Protein 3JBF (pdb70)

B-factor: mean 24.75, std 19.3, range [10.0, 50.0]

Foldseek 3Di:
DDDQQDFDDWDDFADDDDDPDDLPDDDCVVVDDRDDDDNPPDGDHTGPTRDGRNCVDPQNLLFDWAWQDKWKWKFAAPPDPDAGDKDKFFDDNPPPPVVLLSVAQFFWKFFKKKKWKDKDKDFDDPDPDDDDFWKKKKWWAWPPGDDDDHLDDPVVVCPPIDMDIDTPPDDIDMDIGGGPFPDPTQGLWDADFPFADDDVDDPVVGDGDGTDDCRSGTTMMIMYIPDHHDPTMMMMMIIMIMTTHPMDGHDGDDTDQWDDDDSHNDDDPPRPDRDDDDDPPDD/DPDDDQQWDWDDFQPDIDTGNFANHAAEWPPDFADAFDPVQDDDDDDKDFCGSQQFYWDWFDKDKAKQPAFWFKDFPPQQCCPPGPVVVVQLQAFKKWWWKKKKKFWADDLQKWFKKKKFKDWQQDAFWQAPPDGPQADPLQVRVHRVGDGEDQDRHHFDDPVDTPRHQHAHRCCSRPRHGPVVSPVGDIDMPGRNGGGIHIYTGYTDDPGSMGRRVPDTTMMIMMGTPTGIDGDPDPIDMTMMIIIMGIDNMIGDGGDDGDDDDND/DDDDDDDPPPPDDDPPDDDDDDDDDPPDDDDDDDCDPDDDDDLQVLFQPWWWFQDDCDPPQHPHPNSQWQKFFQDFDDFFFSGKDWPLLQEDPRNCPISNNVVCLQFFWKDWKKKKKKFDWFDQQKWFKKKKAWDFDDDDRDGGNVVSVPHQIDIDIDHPPGMDMGIDGTDFDDRTATSYDDDNRTGTMITMGGPGGMDHDPPGDRMTTMIMIMGGDPVMDGDDGHDGDPDDDDD/DKDKDFDDDDDFDVDLPPTRNPTDIDIDDDDDDDPVSDDDPPPDDDDDPCVPVPVDDDDDDVPDDPPD/DKAKDKDFAEEDAAQFKGKIKIAMDDCACVQWKKFKFWALPTGGAWIDTPDDGDTDGDPVQPPAKDWDDDPVRRMIMMIGGNHHQVPFTWMWMFGGSPPDPPPDPVVGDYIYDTDTHGHHHPD

Radius of gyration: 31.14 Å; Cα contacts (8 Å, |Δi|>4): 2498; chains: 5; bounding box: 78×90×89 Å

Nearest PDB structures (foldseek):
  8ayz-assembly1_C  TM=9.996E-01  e=3.128E-40  Poliovirus 2
  3j3p-assembly1_3  TM=9.665E-01  e=4.344E-41  Human poliovirus 1 Mahoney
  8zb6-assembly1_C  TM=9.934E-01  e=2.383E-39  Poliovirus 2
  3epd-assembly1_3  TM=9.942E-01  e=5.876E-39  Poliovirus 3
  1m11-assembly1_3-60  TM=9.902E-01  e=9.354E-32  Echovirus E7

Sequence (976 aa):
AATSRDALPNTEASGPTHSKEIPALTAVETGATNPLVPSDTVQTRHVVQHRSRSESSIESFFARGACVTIMTVDNPASTTNKDKLFAVWKITYKDTVQLRRKLEFFTYSRFDMELTFVVTANFTETNNGHALNQVYQIMYVPPGAPVPEKWDDYTWQTSSNPSIFYTYGTAPARISVPYVGISNAYSHFYDGFSKVPLKDQSAALGDSLYGAASLNDFGILAVRVVNDHNPTKVTSKIRVYLKPKHIRVWCPRPPRAVAYYGPGVDYKDGTLTPLSTKDLTTYACGYSDRVLQLTLGNSTITTQEAANSVVAYGRWPEYLRDSEANPVDQPTEPDVAACRFYTLDTVSWTKESRGWWWKLPDALRDMGLFGQNMYYHYLGRSGYTVHVQCNASKFHQGALGVFAVPEMCLAGDSNTTTMHTSYQNANPGEKGGTFTGTFTPDNNQTSPARRFCPVDYLLGNGTLLGNAFVFPHQIINLRTNNCATLVLPYVNSLSIDSMVKHNNWGIAILPLAPLNFASESSPEIPITLTIAPMCCEFNGLRNITLPRLQGLPVMNTPGSNQYLTADNFQSPCALPEFDVTPPIDIPGEVKNMMELAEIDTMIPFDLSATKKNTMEMYRVRLSDKPHTDDPILCLSLSPASDPRLSHTMLGEILNYYTHWAGSLKFTFLFCGSMMATGKLLVSYAPPGADPPKKRKEAMLGTHVIWDIGLQSSCTMVVPWISNTTYRQTIDDSFTEGGYISVFYQTRIVVPLSTPREMDILGFVSACNDFSVRLLRDTTHIEQKAGAQVSSQKVGAHENSNRAYGGSTINYTTINYYRDSASNAASKQDFSQDPSKFTEPIKDVLIKTAPMLNQVQLQESGGGSVQAGGSLTLSCAASGITYCMGWYRQVRGKEREGVAFIKTNDGTTDYADSVKGRFTISQNHATKTVYLQMNSLKPEDTAAYYCAATWRWSCPLDPEGYQYWGQGTQVTVSSHH

Structure (mmCIF, N/CA/C/O backbone):
data_3JBF
#
_entry.id   3JBF
#
_cell.length_a   1
_cell.length_b   1
_cell.length_c   1
_cell.angle_alpha   90
_cell.angle_beta   90
_cell.angle_gamma   90
#
_symmetry.space_group_name_H-M   'P 1'
#
loop_
_entity.id
_entity.type
_entity.pdbx_description
1 polymer 'Capsid protein VP1'
2 polymer 'Capsid protein VP2'
3 polymer 'Capsid protein VP3'
4 polymer 'Capsid protein VP4'
5 polymer 'nanobody VHH PVSP19B'
6 non-polymer 'PALMITIC ACID'
#
loop_
_atom_site.group_PDB
_atom_site.id
_atom_site.type_symbol
_atom_site.label_atom_id
_atom_site.label_alt_id
_atom_site.label_comp_id
_atom_site.label_asym_id
_atom_site.label_entity_id
_atom_site.label_seq_id
_atom_site.pdbx_PDB_ins_code
_atom_site.Cartn_x
_atom_site.Cartn_y
_atom_site.Cartn_z
_atom_site.occupancy
_atom_site.B_iso_or_equiv
_atom_site.auth_seq_id
_atom_site.auth_comp_id
_atom_site.auth_asym_id
_atom_site.auth_atom_id
_atom_site.pdbx_PDB_model_num
ATOM 1 N N . ALA A 1 20 ? 19.895 30.311 97.297 1.00 10.00 20 ALA 1 N 1
ATOM 2 C CA . ALA A 1 20 ? 18.500 29.832 97.002 1.00 10.00 20 ALA 1 CA 1
ATOM 3 C C . ALA A 1 20 ? 17.572 29.794 98.227 1.00 10.00 20 ALA 1 C 1
ATOM 4 O O . ALA A 1 20 ? 16.355 30.049 98.109 1.00 10.00 20 ALA 1 O 1
ATOM 6 N N . ALA A 1 21 ? 18.167 29.477 99.361 1.00 10.00 21 ALA 1 N 1
ATOM 7 C CA . ALA A 1 21 ? 17.418 29.408 100.594 1.00 10.00 21 ALA 1 CA 1
ATOM 8 C C . ALA A 1 21 ? 17.288 30.821 101.177 1.00 10.00 21 ALA 1 C 1
ATOM 9 O O . ALA A 1 21 ? 18.298 31.519 101.350 1.00 10.00 21 ALA 1 O 1
ATOM 11 N N . THR A 1 22 ? 16.056 31.198 101.457 1.00 10.00 22 THR 1 N 1
ATOM 12 C CA . THR A 1 22 ? 15.791 32.508 102.009 1.00 10.00 22 THR 1 CA 1
ATOM 13 C C . THR A 1 22 ? 15.459 32.412 103.496 1.00 10.00 22 THR 1 C 1
ATOM 14 O O . THR A 1 22 ? 15.528 31.327 104.075 1.00 10.00 22 THR 1 O 1
ATOM 18 N N . SER A 1 23 ? 15.108 33.546 104.070 1.00 10.00 23 SER 1 N 1
ATOM 19 C CA . SER A 1 23 ? 14.767 33.604 105.472 1.00 10.00 23 SER 1 CA 1
ATOM 20 C C . SER A 1 23 ? 13.424 32.960 105.839 1.00 10.00 23 SER 1 C 1
ATOM 21 O O . SER A 1 23 ? 13.338 32.198 106.824 1.00 10.00 23 SER 1 O 1
ATOM 24 N N . ARG A 1 24 ? 12.421 33.277 105.044 1.00 10.00 24 ARG 1 N 1
ATOM 25 C CA . ARG A 1 24 ? 11.095 32.743 105.282 1.00 10.00 24 ARG 1 CA 1
ATOM 26 C C . ARG A 1 24 ? 10.770 31.342 104.737 1.00 10.00 24 ARG 1 C 1
ATOM 27 O O . ARG A 1 24 ? 9.603 31.038 104.421 1.00 10.00 24 ARG 1 O 1
ATOM 35 N N . ASP A 1 25 ? 11.807 30.532 104.646 1.00 10.00 25 ASP 1 N 1
ATOM 36 C CA . ASP A 1 25 ? 11.648 29.180 104.155 1.00 10.00 25 ASP 1 CA 1
ATOM 37 C C . ASP A 1 25 ? 11.477 28.180 105.304 1.00 10.00 25 ASP 1 C 1
ATOM 38 O O . ASP A 1 25 ? 11.996 28.397 106.407 1.00 10.00 25 ASP 1 O 1
ATOM 43 N N . ALA A 1 26 ? 10.756 27.115 105.010 1.00 10.00 26 ALA 1 N 1
ATOM 44 C CA . ALA A 1 26 ? 10.511 26.087 105.992 1.00 10.00 26 ALA 1 CA 1
ATOM 45 C C . ALA A 1 26 ? 11.751 25.220 106.223 1.00 10.00 26 ALA 1 C 1
ATOM 46 O O . ALA A 1 26 ? 12.408 24.797 105.260 1.00 10.00 26 ALA 1 O 1
ATOM 48 N N . LEU A 1 27 ? 12.035 24.981 107.489 1.00 10.00 27 LEU 1 N 1
ATOM 49 C CA . LEU A 1 27 ? 13.182 24.174 107.854 1.00 10.00 27 LEU 1 CA 1
ATOM 50 C C . LEU A 1 27 ? 13.090 22.717 107.429 1.00 10.00 27 LEU 1 C 1
ATOM 51 O O . LEU A 1 27 ? 11.974 22.237 107.176 1.00 10.00 27 LEU 1 O 1
ATOM 56 N N . PRO A 1 28 ? 14.233 22.063 107.354 1.00 10.00 28 PRO 1 N 1
ATOM 57 C CA . PRO A 1 28 ? 14.250 20.661 106.953 1.00 10.00 28 PRO 1 CA 1
ATOM 58 C C . PRO A 1 28 ? 13.232 19.679 107.564 1.00 10.00 28 PRO 1 C 1
ATOM 59 O O . PRO A 1 28 ? 13.190 19.493 108.790 1.00 10.00 28 PRO 1 O 1
ATOM 63 N N . ASN A 1 29 ? 12.452 19.084 106.682 1.00 10.00 29 ASN 1 N 1
ATOM 64 C CA . ASN A 1 29 ? 11.445 18.136 107.102 1.00 10.00 29 ASN 1 CA 1
ATOM 65 C C . ASN A 1 29 ? 11.944 16.824 107.731 1.00 10.00 29 ASN 1 C 1
ATOM 66 O O . ASN A 1 29 ? 12.780 16.123 107.156 1.00 10.00 29 ASN 1 O 1
ATOM 71 N N . THR A 1 30 ? 11.404 16.539 108.900 1.00 10.00 30 THR 1 N 1
ATOM 72 C CA . THR A 1 30 ? 11.762 15.347 109.625 1.00 10.00 30 THR 1 CA 1
ATOM 73 C C . THR A 1 30 ? 11.268 14.102 108.857 1.00 10.00 30 THR 1 C 1
ATOM 74 O O . THR A 1 30 ? 10.093 14.015 108.458 1.00 10.00 30 THR 1 O 1
ATOM 78 N N . GLU A 1 31 ? 12.190 13.177 108.676 1.00 10.00 31 GLU 1 N 1
ATOM 79 C CA . GLU A 1 31 ? 11.891 11.958 107.967 1.00 10.00 31 GLU 1 CA 1
ATOM 80 C C . GLU A 1 31 ? 11.673 10.765 108.884 1.00 10.00 31 GLU 1 C 1
ATOM 81 O O . GLU A 1 31 ? 12.384 10.634 109.893 1.00 10.00 31 GLU 1 O 1
ATOM 87 N N . ALA A 1 32 ? 10.715 9.934 108.521 1.00 10.00 32 ALA 1 N 1
ATOM 88 C CA . ALA A 1 32 ? 10.419 8.757 109.322 1.00 10.00 32 ALA 1 CA 1
ATOM 89 C C . ALA A 1 32 ? 11.590 7.763 109.394 1.00 10.00 32 ALA 1 C 1
ATOM 90 O O . ALA A 1 32 ? 12.143 7.357 108.360 1.00 10.00 32 ALA 1 O 1
ATOM 92 N N . SER A 1 33 ? 11.930 7.406 110.617 1.00 10.00 33 SER 1 N 1
ATOM 93 C CA . SER A 1 33 ? 13.013 6.476 110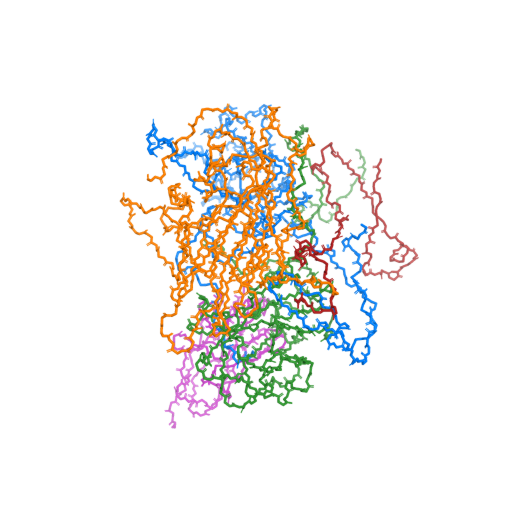.848 1.00 10.00 33 SER 1 CA 1
ATOM 94 C C . SER A 1 33 ? 12.567 5.375 111.816 1.00 10.00 33 SER 1 C 1
ATOM 95 O O . SER A 1 33 ? 11.869 5.658 112.808 1.00 10.00 33 SER 1 O 1
ATOM 98 N N . GLY A 1 34 ? 12.978 4.160 111.507 1.00 10.00 34 GLY 1 N 1
ATOM 99 C CA . GLY A 1 34 ? 12.624 3.028 112.336 1.00 10.00 34 GLY 1 CA 1
ATOM 100 C C . GLY A 1 34 ? 13.764 2.308 113.029 1.00 10.00 34 GLY 1 C 1
ATOM 101 O O . GLY A 1 34 ? 14.848 2.894 113.168 1.00 10.00 34 GLY 1 O 1
ATOM 102 N N . PRO A 1 35 ? 13.508 1.080 113.440 1.00 10.00 35 PRO 1 N 1
ATOM 103 C CA . PRO A 1 35 ? 14.531 0.303 114.119 1.00 10.00 35 PRO 1 CA 1
ATOM 104 C C . PRO A 1 35 ? 15.843 0.196 113.354 1.00 10.00 35 PRO 1 C 1
ATOM 105 O O . PRO A 1 35 ? 15.829 0.269 112.119 1.00 10.00 35 PRO 1 O 1
ATOM 109 N N . THR A 1 36 ? 16.922 0.032 114.094 1.00 10.00 36 THR 1 N 1
ATOM 110 C CA . THR A 1 36 ? 18.230 -0.081 113.471 1.00 10.00 36 THR 1 CA 1
ATOM 111 C C . THR A 1 36 ? 19.272 -0.930 114.246 1.00 10.00 36 THR 1 C 1
ATOM 112 O O . THR A 1 36 ? 19.269 -1.013 115.473 1.00 10.00 36 THR 1 O 1
ATOM 116 N N . HIS A 1 37 ? 20.140 -1.542 113.466 1.00 10.00 37 HIS 1 N 1
ATOM 117 C CA . HIS A 1 37 ? 21.186 -2.370 113.976 1.00 10.00 37 HIS 1 CA 1
ATOM 118 C C . HIS A 1 37 ? 22.117 -2.387 112.764 1.00 10.00 37 HIS 1 C 1
ATOM 119 O O . HIS A 1 37 ? 21.977 -3.259 111.880 1.00 10.00 37 HIS 1 O 1
ATOM 126 N N . SER A 1 38 ? 23.033 -1.438 112.747 1.00 10.00 38 SER 1 N 1
ATOM 127 C CA . SER A 1 38 ? 23.972 -1.343 111.641 1.00 10.00 38 SER 1 CA 1
ATOM 128 C C . SER A 1 38 ? 25.419 -0.956 111.980 1.00 10.00 38 SER 1 C 1
ATOM 129 O O . SER A 1 38 ? 25.762 -0.782 113.155 1.00 10.00 38 SER 1 O 1
ATOM 132 N N . LYS A 1 39 ? 26.218 -0.837 110.937 1.00 10.00 39 LYS 1 N 1
ATOM 133 C CA . LYS A 1 39 ? 27.603 -0.467 111.101 1.00 10.00 39 LYS 1 CA 1
ATOM 134 C C . LYS A 1 39 ? 27.765 1.058 111.027 1.00 10.00 39 LYS 1 C 1
ATOM 135 O O . LYS A 1 39 ? 28.865 1.565 110.858 1.00 10.00 39 LYS 1 O 1
ATOM 141 N N . GLU A 1 40 ? 26.644 1.739 111.163 1.00 10.00 40 GLU 1 N 1
ATOM 142 C CA . GLU A 1 40 ? 26.616 3.175 111.126 1.00 10.00 40 GLU 1 CA 1
ATOM 143 C C . GLU A 1 40 ? 26.597 3.679 112.563 1.00 10.00 40 GLU 1 C 1
ATOM 144 O O . GLU A 1 40 ? 25.889 3.101 113.406 1.00 10.00 40 GLU 1 O 1
ATOM 150 N N . ILE A 1 41 ? 27.357 4.728 112.809 1.00 10.00 41 ILE 1 N 1
ATOM 151 C CA . ILE A 1 41 ? 27.421 5.293 114.153 1.00 10.00 41 ILE 1 CA 1
ATOM 152 C C . ILE A 1 41 ? 27.130 6.766 114.440 1.00 10.00 41 ILE 1 C 1
ATOM 153 O O . ILE A 1 41 ? 27.992 7.462 115.049 1.00 10.00 41 ILE 1 O 1
ATOM 158 N N . PRO A 1 42 ? 25.961 7.213 114.019 1.00 10.00 42 PRO 1 N 1
ATOM 159 C CA . PRO A 1 42 ? 25.597 8.605 114.251 1.00 10.00 42 PRO 1 CA 1
ATOM 160 C C . PRO A 1 42 ? 25.965 9.235 115.597 1.00 10.00 42 PRO 1 C 1
ATOM 161 O O . PRO A 1 42 ? 26.579 10.314 115.624 1.00 10.00 42 PRO 1 O 1
ATOM 165 N N . ALA A 1 43 ? 25.591 8.552 116.661 1.00 10.00 43 ALA 1 N 1
ATOM 166 C CA . ALA A 1 43 ? 25.879 9.047 117.992 1.00 10.00 43 ALA 1 CA 1
ATOM 167 C C . ALA A 1 43 ? 27.332 9.276 118.402 1.00 10.00 43 ALA 1 C 1
ATOM 168 O O . ALA A 1 43 ? 27.585 10.039 119.355 1.00 10.00 43 ALA 1 O 1
ATOM 170 N N . LEU A 1 44 ? 28.234 8.628 117.690 1.00 10.00 44 LEU 1 N 1
ATOM 171 C CA . LEU A 1 44 ? 29.648 8.778 117.999 1.00 10.00 44 LEU 1 CA 1
ATOM 172 C C . LEU A 1 44 ? 30.483 9.822 117.231 1.00 10.00 44 LEU 1 C 1
ATOM 173 O O . LEU A 1 44 ? 30.597 9.787 116.007 1.00 10.00 44 LEU 1 O 1
ATOM 178 N N . THR A 1 45 ? 31.047 10.728 118.005 1.00 10.00 45 THR 1 N 1
ATOM 179 C CA . THR A 1 45 ? 31.864 11.786 117.479 1.00 10.00 45 THR 1 CA 1
ATOM 180 C C . THR A 1 45 ? 33.179 11.872 118.286 1.00 10.00 45 THR 1 C 1
ATOM 181 O O . THR A 1 45 ? 33.610 10.904 118.924 1.00 10.00 45 THR 1 O 1
ATOM 185 N N . ALA A 1 46 ? 33.781 13.043 118.227 1.00 10.00 46 ALA 1 N 1
ATOM 186 C CA . ALA A 1 46 ? 35.004 13.310 118.914 1.00 10.00 46 ALA 1 CA 1
ATOM 187 C C . ALA A 1 46 ? 35.219 14.796 118.639 1.00 10.00 46 ALA 1 C 1
ATOM 188 O O . ALA A 1 46 ? 35.836 15.160 117.618 1.00 10.00 46 ALA 1 O 1
ATOM 190 N N . VAL A 1 47 ? 34.714 15.612 119.543 1.00 10.00 47 VAL 1 N 1
ATOM 191 C CA . VAL A 1 47 ? 34.850 17.052 119.393 1.00 10.00 47 VAL 1 CA 1
ATOM 192 C C . VAL A 1 47 ? 36.271 17.609 119.268 1.00 10.00 47 VAL 1 C 1
ATOM 193 O O . VAL A 1 47 ? 36.460 18.829 119.280 1.00 10.00 47 VAL 1 O 1
ATOM 197 N N . GLU A 1 48 ? 37.220 16.701 119.155 1.00 10.00 48 GLU 1 N 1
ATOM 198 C CA . GLU A 1 48 ? 38.606 17.082 119.014 1.00 10.00 48 GLU 1 CA 1
ATOM 199 C C . GLU A 1 48 ? 38.821 17.586 117.584 1.00 10.00 48 GLU 1 C 1
ATOM 200 O O . GLU A 1 48 ? 39.764 18.343 117.316 1.00 10.00 48 GLU 1 O 1
ATOM 206 N N . THR A 1 49 ? 37.939 17.150 116.705 1.00 10.00 49 THR 1 N 1
ATOM 207 C CA . THR A 1 49 ? 38.004 17.539 115.320 1.00 10.00 49 THR 1 CA 1
ATOM 208 C C . THR A 1 49 ? 37.551 18.976 115.068 1.00 10.00 49 THR 1 C 1
ATOM 209 O O . THR A 1 49 ? 37.687 19.479 113.944 1.00 10.00 49 THR 1 O 1
ATOM 213 N N . GLY A 1 50 ? 37.028 19.595 116.108 1.00 10.00 50 GLY 1 N 1
ATOM 214 C CA . GLY A 1 50 ? 36.557 20.959 116.001 1.00 10.00 50 GLY 1 CA 1
ATOM 215 C C . GLY A 1 50 ? 35.174 20.968 115.336 1.00 10.00 50 GLY 1 C 1
ATOM 216 O O . GLY A 1 50 ? 34.373 21.903 115.539 1.00 10.00 50 GLY 1 O 1
ATOM 217 N N . ALA A 1 51 ? 34.927 19.930 114.560 1.00 10.00 51 ALA 1 N 1
ATOM 218 C CA . ALA A 1 51 ? 33.676 19.792 113.869 1.00 10.00 51 ALA 1 CA 1
ATOM 219 C C . ALA A 1 51 ? 32.554 19.395 114.854 1.00 10.00 51 ALA 1 C 1
ATOM 220 O O . ALA A 1 51 ? 32.727 18.529 115.723 1.00 10.00 51 ALA 1 O 1
ATOM 222 N N . THR A 1 52 ? 31.428 20.057 114.682 1.00 10.00 52 THR 1 N 1
ATOM 223 C CA . THR A 1 52 ? 30.275 19.824 115.496 1.00 10.00 52 THR 1 CA 1
ATOM 224 C C . THR A 1 52 ? 29.463 18.744 114.762 1.00 10.00 52 THR 1 C 1
ATOM 225 O O . THR A 1 52 ? 29.069 18.920 113.592 1.00 10.00 52 THR 1 O 1
ATOM 229 N N . ASN A 1 53 ? 29.238 17.654 115.470 1.00 10.00 53 ASN 1 N 1
ATOM 230 C CA . ASN A 1 53 ? 28.494 16.546 114.918 1.00 10.00 53 ASN 1 CA 1
ATOM 231 C C . ASN A 1 53 ? 27.080 16.980 114.547 1.00 10.00 53 ASN 1 C 1
ATOM 232 O O . ASN A 1 53 ? 26.367 17.534 115.414 1.00 10.00 53 ASN 1 O 1
ATOM 237 N N . PRO A 1 54 ? 26.714 16.741 113.301 1.00 10.00 54 PRO 1 N 1
ATOM 238 C CA . PRO A 1 54 ? 25.379 17.115 112.859 1.00 10.00 54 PRO 1 CA 1
ATOM 239 C C . PRO A 1 54 ? 24.354 15.980 112.989 1.00 10.00 54 PRO 1 C 1
ATOM 240 O O . PRO A 1 54 ? 24.244 15.135 112.088 1.00 10.00 54 PRO 1 O 1
ATOM 244 N N . LEU A 1 55 ? 23.644 15.997 114.101 1.00 10.00 55 LEU 1 N 1
ATOM 245 C CA . LEU A 1 55 ? 22.637 14.981 114.344 1.00 10.00 55 LEU 1 CA 1
ATOM 246 C C . LEU A 1 55 ? 21.205 15.524 114.428 1.00 10.00 55 LEU 1 C 1
ATOM 247 O O . LEU A 1 55 ? 20.900 16.355 115.290 1.00 10.00 55 LEU 1 O 1
ATOM 252 N N . VAL A 1 56 ? 20.375 15.036 113.527 1.00 10.00 56 VAL 1 N 1
ATOM 253 C CA . VAL A 1 56 ? 18.988 15.454 113.485 1.00 10.00 56 VAL 1 CA 1
ATOM 254 C C . VAL A 1 56 ? 18.148 14.425 114.220 1.00 10.00 56 VAL 1 C 1
ATOM 255 O O . VAL A 1 56 ? 18.667 13.326 114.511 1.00 10.00 56 VAL 1 O 1
ATOM 259 N N . PRO A 1 57 ? 16.909 14.778 114.503 1.00 10.00 57 PRO 1 N 1
ATOM 260 C CA . PRO A 1 57 ? 16.035 13.843 115.213 1.00 10.00 57 PRO 1 CA 1
ATOM 261 C C . PRO A 1 57 ? 15.997 12.359 114.839 1.00 10.00 57 PRO 1 C 1
ATOM 262 O O . PRO A 1 57 ? 16.089 11.494 115.726 1.00 10.00 57 PRO 1 O 1
ATOM 266 N N . SER A 1 58 ? 15.868 12.105 113.552 1.00 10.00 58 SER 1 N 1
ATOM 267 C CA . SER A 1 58 ? 15.817 10.743 113.065 1.00 10.00 58 SER 1 CA 1
ATOM 268 C C . SER A 1 58 ? 17.068 9.860 113.239 1.00 10.00 58 SER 1 C 1
ATOM 269 O O . SER A 1 58 ? 17.243 8.850 112.534 1.00 10.00 58 SER 1 O 1
ATOM 272 N N . ASP A 1 59 ? 17.900 10.266 114.177 1.00 10.00 59 ASP 1 N 1
ATOM 273 C CA . ASP A 1 59 ? 19.116 9.551 114.460 1.00 10.00 59 ASP 1 CA 1
ATOM 274 C C . ASP A 1 59 ? 19.098 8.748 115.758 1.00 10.00 59 ASP 1 C 1
ATOM 275 O O . ASP A 1 59 ? 19.030 7.507 115.714 1.00 10.00 59 ASP 1 O 1
ATOM 280 N N . THR A 1 60 ? 19.155 9.463 116.865 1.00 10.00 60 THR 1 N 1
ATOM 281 C CA . THR A 1 60 ? 19.148 8.812 118.165 1.00 10.00 60 THR 1 CA 1
ATOM 282 C C . THR A 1 60 ? 17.824 8.177 118.625 1.00 10.00 60 THR 1 C 1
ATOM 283 O O . THR A 1 60 ? 17.800 7.355 119.557 1.00 10.00 60 THR 1 O 1
ATOM 287 N N . VAL A 1 61 ? 16.760 8.581 117.959 1.00 10.00 61 VAL 1 N 1
ATOM 288 C CA . VAL A 1 61 ? 15.443 8.072 118.271 1.00 10.00 61 VAL 1 CA 1
ATOM 289 C C . VAL A 1 61 ? 14.611 7.904 116.995 1.00 10.00 61 VAL 1 C 1
ATOM 290 O O . VAL A 1 61 ? 14.915 8.547 115.965 1.00 10.00 61 VAL 1 O 1
ATOM 294 N N . GLN A 1 62 ? 13.602 7.059 117.090 1.00 10.00 62 GLN 1 N 1
ATOM 295 C CA . GLN A 1 62 ? 12.741 6.824 115.943 1.00 10.00 62 GLN 1 CA 1
ATOM 296 C C . GLN A 1 62 ? 11.723 7.960 115.856 1.00 10.00 62 GLN 1 C 1
ATOM 297 O O . GLN A 1 62 ? 10.921 8.143 116.784 1.00 10.00 62 GLN 1 O 1
ATOM 303 N N . THR A 1 63 ? 11.781 8.683 114.755 1.00 10.00 63 THR 1 N 1
ATOM 304 C CA . THR A 1 63 ? 10.873 9.794 114.549 1.00 10.00 63 THR 1 CA 1
ATOM 305 C C . THR A 1 63 ? 9.864 9.610 113.415 1.00 10.00 63 THR 1 C 1
ATOM 306 O O . THR A 1 63 ? 10.157 8.917 112.436 1.00 10.00 63 THR 1 O 1
ATOM 310 N N . ARG A 1 64 ? 8.713 10.233 113.581 1.00 10.00 64 ARG 1 N 1
ATOM 311 C CA . ARG A 1 64 ? 7.671 10.146 112.578 1.00 10.00 64 ARG 1 CA 1
ATOM 312 C C . ARG A 1 64 ? 7.969 11.169 111.492 1.00 10.00 64 ARG 1 C 1
ATOM 313 O O . ARG A 1 64 ? 8.860 12.010 111.680 1.00 10.00 64 ARG 1 O 1
ATOM 321 N N . HIS A 1 65 ? 7.234 11.080 110.400 1.00 10.00 65 HIS 1 N 1
ATOM 322 C CA . HIS A 1 65 ? 7.433 12.009 109.301 1.00 10.00 65 HIS 1 CA 1
ATOM 323 C C . HIS A 1 65 ? 6.702 13.303 109.663 1.00 10.00 65 HIS 1 C 1
ATOM 324 O O . HIS A 1 65 ? 5.492 13.279 109.936 1.00 10.00 65 HIS 1 O 1
ATOM 331 N N . VAL A 1 66 ? 7.450 14.389 109.658 1.00 10.00 66 VAL 1 N 1
ATOM 332 C CA . VAL A 1 66 ? 6.888 15.681 109.990 1.00 10.00 66 VAL 1 CA 1
ATOM 333 C C . VAL A 1 66 ? 7.129 16.726 108.901 1.00 10.00 66 VAL 1 C 1
ATOM 334 O O . VAL A 1 66 ? 8.283 16.998 108.544 1.00 10.00 66 VAL 1 O 1
ATOM 338 N N . VAL A 1 67 ? 6.041 17.283 108.406 1.00 10.00 67 VAL 1 N 1
ATOM 339 C CA . VAL A 1 67 ? 6.124 18.294 107.378 1.00 10.00 67 VAL 1 CA 1
ATOM 340 C C . VAL A 1 67 ? 6.311 19.526 108.248 1.00 10.00 67 VAL 1 C 1
ATOM 341 O O . VAL A 1 67 ? 5.314 20.073 108.740 1.00 10.00 67 VAL 1 O 1
ATOM 345 N N . GLN A 1 68 ? 7.557 19.925 108.418 1.00 10.00 68 GLN 1 N 1
ATOM 346 C CA . GLN A 1 68 ? 7.844 21.092 109.248 1.00 10.00 68 GLN 1 CA 1
ATOM 347 C C . GLN A 1 68 ? 7.423 22.449 108.686 1.00 10.00 68 GLN 1 C 1
ATOM 348 O O . GLN A 1 68 ? 7.498 22.655 107.469 1.00 10.00 68 GLN 1 O 1
ATOM 354 N N . HIS A 1 69 ? 7.000 23.322 109.581 1.00 10.00 69 HIS 1 N 1
ATOM 355 C CA . HIS A 1 69 ? 6.568 24.647 109.164 1.00 10.00 69 HIS 1 CA 1
ATOM 356 C C . HIS A 1 69 ? 7.306 25.883 109.677 1.00 10.00 69 HIS 1 C 1
ATOM 357 O O . HIS A 1 69 ? 7.148 26.981 109.107 1.00 10.00 69 HIS 1 O 1
ATOM 364 N N . ARG A 1 70 ? 8.082 25.684 110.724 1.00 10.00 70 ARG 1 N 1
ATOM 365 C CA . ARG A 1 70 ? 8.839 26.781 111.304 1.00 10.00 70 ARG 1 CA 1
ATOM 366 C C . ARG A 1 70 ? 9.973 27.344 110.427 1.00 10.00 70 ARG 1 C 1
ATOM 367 O O . ARG A 1 70 ? 10.781 26.587 109.872 1.00 10.00 70 ARG 1 O 1
ATOM 375 N N . SER A 1 71 ? 9.988 28.660 110.334 1.00 10.00 71 SER 1 N 1
ATOM 376 C CA . SER A 1 71 ? 10.990 29.338 109.543 1.00 10.00 71 SER 1 CA 1
ATOM 377 C C . SER A 1 71 ? 11.871 30.269 110.381 1.00 10.00 71 SER 1 C 1
ATOM 378 O O . SER A 1 71 ? 11.422 30.801 111.411 1.00 10.00 71 SER 1 O 1
ATOM 381 N N . ARG A 1 72 ? 13.093 30.444 109.916 1.00 10.00 72 ARG 1 N 1
ATOM 382 C CA . ARG A 1 72 ? 14.034 31.300 110.609 1.00 10.00 72 ARG 1 CA 1
ATOM 383 C C . ARG A 1 72 ? 14.002 32.794 110.223 1.00 10.00 72 ARG 1 C 1
ATOM 384 O O . ARG A 1 72 ? 14.968 33.542 110.442 1.00 10.00 72 ARG 1 O 1
ATOM 392 N N . SER A 1 73 ? 12.876 33.183 109.660 1.00 10.00 73 SER 1 N 1
ATOM 393 C CA . SER A 1 73 ? 12.668 34.536 109.233 1.00 10.00 73 SER 1 CA 1
ATOM 394 C C . SER A 1 73 ? 13.082 35.673 110.165 1.00 10.00 73 SER 1 C 1
ATOM 395 O O . SER A 1 73 ? 13.843 36.562 109.748 1.00 10.00 73 SER 1 O 1
ATOM 398 N N . GLU A 1 74 ? 12.587 35.613 111.385 1.00 10.00 74 GLU 1 N 1
ATOM 399 C CA . GLU A 1 74 ? 12.900 36.644 112.356 1.00 10.00 74 GLU 1 CA 1
ATOM 400 C C . GLU A 1 74 ? 14.304 36.619 112.958 1.00 10.00 74 GLU 1 C 1
ATOM 401 O O . GLU A 1 74 ? 14.679 37.551 113.685 1.00 10.00 74 GLU 1 O 1
ATOM 407 N N . SER A 1 75 ? 15.036 35.569 112.641 1.00 10.00 75 SER 1 N 1
ATOM 408 C CA . SER A 1 75 ? 16.386 35.433 113.154 1.00 10.00 75 SER 1 CA 1
ATOM 409 C C . SER A 1 75 ? 17.501 35.823 112.174 1.00 10.00 75 SER 1 C 1
ATOM 410 O O . SER A 1 75 ? 18.692 35.591 112.442 1.00 10.00 75 SER 1 O 1
ATOM 413 N N . SER A 1 76 ? 17.085 36.408 111.068 1.00 10.00 76 SER 1 N 1
ATOM 414 C CA . SER A 1 76 ? 18.019 36.835 110.053 1.00 10.00 76 SER 1 CA 1
ATOM 415 C C . SER A 1 76 ? 18.779 38.078 110.503 1.00 10.00 76 SER 1 C 1
ATOM 416 O O . SER A 1 76 ? 18.198 38.936 111.184 1.00 10.00 76 SER 1 O 1
ATOM 419 N N . ILE A 1 77 ? 20.038 38.146 110.116 1.00 10.00 77 ILE 1 N 1
ATOM 420 C CA . ILE A 1 77 ? 20.863 39.281 110.486 1.00 10.00 77 ILE 1 CA 1
ATOM 421 C C . ILE A 1 77 ? 20.138 40.618 110.514 1.00 10.00 77 ILE 1 C 1
ATOM 422 O O . ILE A 1 77 ? 20.219 41.328 111.526 1.00 10.00 77 ILE 1 O 1
ATOM 427 N N . GLU A 1 78 ? 19.454 40.920 109.427 1.00 10.00 78 GLU 1 N 1
ATOM 428 C CA . GLU A 1 78 ? 18.725 42.174 109.344 1.00 10.00 78 GLU 1 CA 1
ATOM 429 C C . GLU A 1 78 ? 17.673 42.319 110.456 1.00 10.00 78 GLU 1 C 1
ATOM 430 O O . GLU A 1 78 ? 17.570 43.381 111.096 1.00 10.00 78 GLU 1 O 1
ATOM 436 N N . SER A 1 79 ? 16.929 41.250 110.655 1.00 10.00 79 SER 1 N 1
ATOM 437 C CA . SER A 1 79 ? 15.899 41.243 111.666 1.00 10.00 79 SER 1 CA 1
ATOM 438 C C . SER A 1 79 ? 16.382 41.384 113.097 1.00 10.00 79 SER 1 C 1
ATOM 439 O O . SER A 1 79 ? 15.694 42.037 113.894 1.00 10.00 79 SER 1 O 1
ATOM 442 N N . PHE A 1 80 ? 17.525 40.791 113.386 1.00 10.00 80 PHE 1 N 1
ATOM 443 C CA . PHE A 1 80 ? 18.062 40.865 114.741 1.00 10.00 80 PHE 1 CA 1
ATOM 444 C C . PHE A 1 80 ? 18.379 42.277 115.208 1.00 10.00 80 PHE 1 C 1
ATOM 445 O O . PHE A 1 80 ? 18.178 42.584 116.387 1.00 10.00 80 PHE 1 O 1
ATOM 453 N N . PHE A 1 81 ? 18.858 43.090 114.286 1.00 10.00 81 PHE 1 N 1
ATOM 454 C CA . PHE A 1 81 ? 19.190 44.463 114.610 1.00 10.00 81 PHE 1 CA 1
ATOM 455 C C . PHE A 1 81 ? 18.090 45.431 114.143 1.00 10.00 81 PHE 1 C 1
ATOM 456 O O . PHE A 1 81 ? 18.293 46.660 114.106 1.00 10.00 81 PHE 1 O 1
ATOM 464 N N . ALA A 1 82 ? 16.955 44.851 113.805 1.00 10.00 82 ALA 1 N 1
ATOM 465 C CA . ALA A 1 82 ? 15.831 45.632 113.339 1.00 10.00 82 ALA 1 CA 1
ATOM 466 C C . ALA A 1 82 ? 15.106 46.617 114.264 1.00 10.00 82 ALA 1 C 1
ATOM 467 O O . ALA A 1 82 ? 14.013 47.108 113.920 1.00 10.00 82 ALA 1 O 1
ATOM 469 N N . ARG A 1 83 ? 15.721 46.881 115.399 1.00 10.00 83 ARG 1 N 1
ATOM 470 C CA . ARG A 1 83 ? 15.145 47.801 116.355 1.00 10.00 83 ARG 1 CA 1
ATOM 471 C C . ARG A 1 83 ? 16.075 49.001 116.445 1.00 10.00 83 ARG 1 C 1
ATOM 472 O O . ARG A 1 83 ? 17.259 48.879 116.104 1.00 10.00 83 ARG 1 O 1
ATOM 480 N N . GLY A 1 84 ? 15.531 50.114 116.896 1.00 10.00 84 GLY 1 N 1
ATOM 481 C CA . GLY A 1 84 ? 16.325 51.324 117.031 1.00 10.00 84 GLY 1 CA 1
ATOM 482 C C . GLY A 1 84 ? 16.710 51.554 118.486 1.00 10.00 84 GLY 1 C 1
ATOM 483 O O . GLY A 1 84 ? 15.821 51.714 119.338 1.00 10.00 84 GLY 1 O 1
ATOM 484 N N . ALA A 1 85 ? 18.004 51.570 118.739 1.00 10.00 85 ALA 1 N 1
ATOM 485 C CA . ALA A 1 85 ? 18.488 51.769 120.092 1.00 10.00 85 ALA 1 CA 1
ATOM 486 C C . ALA A 1 85 ? 18.881 53.180 120.534 1.00 10.00 85 ALA 1 C 1
ATOM 487 O O . ALA A 1 85 ? 19.233 54.007 119.715 1.00 10.00 85 ALA 1 O 1
ATOM 489 N N . CYS A 1 86 ? 18.803 53.399 121.832 1.00 10.00 86 CYS 1 N 1
ATOM 490 C CA . CYS A 1 86 ? 19.139 54.672 122.416 1.00 10.00 86 CYS 1 CA 1
ATOM 491 C C . CYS A 1 86 ? 20.637 54.824 122.649 1.00 10.00 86 CYS 1 C 1
ATOM 492 O O . CYS A 1 86 ? 21.172 54.225 123.603 1.00 10.00 86 CYS 1 O 1
ATOM 495 N N . VAL A 1 87 ? 21.270 55.607 121.797 1.00 10.00 87 VAL 1 N 1
ATOM 496 C CA . VAL A 1 87 ? 22.707 55.813 121.931 1.00 10.00 87 VAL 1 CA 1
ATOM 497 C C . VAL A 1 87 ? 23.189 56.903 122.863 1.00 10.00 87 VAL 1 C 1
ATOM 498 O O . VAL A 1 87 ? 24.183 56.675 123.568 1.00 10.00 87 VAL 1 O 1
ATOM 502 N N . THR A 1 88 ? 22.500 58.029 122.853 1.00 10.00 88 THR 1 N 1
ATOM 503 C CA . THR A 1 88 ? 22.905 59.135 123.722 1.00 10.00 88 THR 1 CA 1
ATOM 504 C C . THR A 1 88 ? 21.838 60.171 124.126 1.00 10.00 88 THR 1 C 1
ATOM 505 O O . THR A 1 88 ? 20.841 60.366 123.418 1.00 10.00 88 THR 1 O 1
ATOM 509 N N . ILE A 1 89 ? 22.092 60.803 125.255 1.00 10.00 89 ILE 1 N 1
ATOM 510 C CA . ILE A 1 89 ? 21.193 61.810 125.766 1.00 10.00 89 ILE 1 CA 1
ATOM 511 C C . ILE A 1 89 ? 22.023 63.103 125.907 1.00 10.00 89 ILE 1 C 1
ATOM 512 O O . ILE A 1 89 ? 22.993 63.168 126.685 1.00 10.00 89 ILE 1 O 1
ATOM 517 N N . MET A 1 90 ? 21.611 64.095 125.142 1.00 10.00 90 MET 1 N 1
ATOM 518 C CA . MET A 1 90 ? 22.286 65.372 125.148 1.00 10.00 90 MET 1 CA 1
ATOM 519 C C . MET A 1 90 ? 21.445 66.507 125.751 1.00 10.00 90 MET 1 C 1
ATOM 520 O O . MET A 1 90 ? 20.334 66.792 125.276 1.00 10.00 90 MET 1 O 1
ATOM 525 N N . THR A 1 91 ? 22.004 67.121 126.776 1.00 10.00 91 THR 1 N 1
ATOM 526 C CA . THR A 1 91 ? 21.324 68.205 127.455 1.00 10.00 91 THR 1 CA 1
ATOM 527 C C . THR A 1 91 ? 21.675 69.640 127.023 1.00 10.00 91 THR 1 C 1
ATOM 528 O O . THR A 1 91 ? 22.850 69.985 126.867 1.00 10.00 91 THR 1 O 1
ATOM 532 N N . VAL A 1 92 ? 20.634 70.429 126.843 1.00 10.00 92 VAL 1 N 1
ATOM 533 C CA . VAL A 1 92 ? 20.794 71.804 126.446 1.00 10.00 92 VAL 1 CA 1
ATOM 534 C C . VAL A 1 92 ? 19.712 72.595 127.170 1.00 10.00 92 VAL 1 C 1
ATOM 535 O O . VAL A 1 92 ? 18.795 71.995 127.740 1.00 10.00 92 VAL 1 O 1
ATOM 539 N N . ASP A 1 93 ? 19.844 73.907 127.129 1.00 10.00 93 ASP 1 N 1
ATOM 540 C CA . ASP A 1 93 ? 18.877 74.770 127.779 1.00 10.00 93 ASP 1 CA 1
ATOM 541 C C . ASP A 1 93 ? 18.751 76.125 127.058 1.00 10.00 93 ASP 1 C 1
ATOM 542 O O . ASP A 1 93 ? 19.341 76.338 125.989 1.00 10.00 93 ASP 1 O 1
ATOM 547 N N . ASN A 1 94 ? 17.981 77.003 127.670 1.00 10.00 94 ASN 1 N 1
ATOM 548 C CA . ASN A 1 94 ? 17.767 78.319 127.137 1.00 10.00 94 ASN 1 CA 1
ATOM 549 C C . ASN A 1 94 ? 17.585 79.155 128.390 1.00 10.00 94 ASN 1 C 1
ATOM 550 O O . ASN A 1 94 ? 16.425 79.389 128.787 1.00 10.00 94 ASN 1 O 1
ATOM 555 N N . PRO A 1 95 ? 18.692 79.575 128.975 1.00 10.00 95 PRO 1 N 1
ATOM 556 C CA . PRO A 1 95 ? 18.600 80.381 130.192 1.00 10.00 95 PRO 1 CA 1
ATOM 557 C C . PRO A 1 95 ? 18.295 81.858 129.959 1.00 10.00 95 PRO 1 C 1
ATOM 558 O O . PRO A 1 95 ? 18.417 82.334 128.823 1.00 10.00 95 PRO 1 O 1
ATOM 562 N N . ALA A 1 96 ? 17.912 82.534 131.025 1.00 10.00 96 ALA 1 N 1
ATOM 563 C CA . ALA A 1 96 ? 17.593 83.947 130.932 1.00 10.00 96 ALA 1 CA 1
ATOM 564 C C . ALA A 1 96 ? 18.746 84.800 130.415 1.00 10.00 96 ALA 1 C 1
ATOM 565 O O . ALA A 1 96 ? 19.915 84.422 130.591 1.00 10.00 96 ALA 1 O 1
ATOM 567 N N . SER A 1 97 ? 18.397 85.913 129.801 1.00 10.00 97 SER 1 N 1
ATOM 568 C CA . SER A 1 97 ? 19.410 86.809 129.266 1.00 10.00 97 SER 1 CA 1
ATOM 569 C C . SER A 1 97 ? 20.302 87.438 130.365 1.00 10.00 97 SER 1 C 1
ATOM 570 O O . SER A 1 97 ? 21.376 88.003 130.096 1.00 10.00 97 SER 1 O 1
ATOM 573 N N . THR A 1 98 ? 19.814 87.308 131.583 1.00 10.00 98 THR 1 N 1
ATOM 574 C CA . THR A 1 98 ? 20.499 87.830 132.732 1.00 10.00 98 THR 1 CA 1
ATOM 575 C C . THR A 1 98 ? 21.414 86.891 133.540 1.00 10.00 98 THR 1 C 1
ATOM 576 O O . THR A 1 98 ? 22.073 87.325 134.516 1.00 10.00 98 THR 1 O 1
ATOM 580 N N . THR A 1 99 ? 21.434 85.643 133.115 1.00 10.00 99 THR 1 N 1
ATOM 581 C CA . THR A 1 99 ? 22.255 84.651 133.788 1.00 10.00 99 THR 1 CA 1
ATOM 582 C C . THR A 1 99 ? 23.788 84.800 133.632 1.00 10.00 99 THR 1 C 1
ATOM 583 O O . THR A 1 99 ? 24.302 85.261 132.594 1.00 10.00 99 THR 1 O 1
ATOM 587 N N . ASN A 1 100 ? 24.470 84.395 134.686 1.00 10.00 100 ASN 1 N 1
ATOM 588 C CA . ASN A 1 100 ? 25.908 84.454 134.716 1.00 10.00 100 ASN 1 CA 1
ATOM 589 C C . ASN A 1 100 ? 26.592 83.397 133.835 1.00 10.00 100 ASN 1 C 1
ATOM 590 O O . ASN A 1 100 ? 27.699 83.626 133.323 1.00 10.00 100 ASN 1 O 1
ATOM 595 N N . LYS A 1 101 ? 25.910 82.278 133.686 1.00 10.00 101 LYS 1 N 1
ATOM 596 C CA . LYS A 1 101 ? 26.427 81.192 132.886 1.00 10.00 101 LYS 1 CA 1
ATOM 597 C C . LYS A 1 101 ? 26.002 81.295 131.405 1.00 10.00 101 LYS 1 C 1
ATOM 598 O O . LYS A 1 101 ? 25.040 82.005 131.057 1.00 10.00 101 LYS 1 O 1
ATOM 604 N N . ASP A 1 102 ? 26.741 80.579 130.581 1.00 10.00 102 ASP 1 N 1
ATOM 605 C CA . ASP A 1 102 ? 26.480 80.562 129.166 1.00 10.00 102 ASP 1 CA 1
ATOM 606 C C . ASP A 1 102 ? 25.435 79.511 128.748 1.00 10.00 102 ASP 1 C 1
ATOM 607 O O . ASP A 1 102 ? 25.302 78.453 129.382 1.00 10.00 102 ASP 1 O 1
ATOM 612 N N . LYS A 1 103 ? 24.728 79.840 127.685 1.00 10.00 103 LYS 1 N 1
ATOM 613 C CA . LYS A 1 103 ? 23.706 78.976 127.161 1.00 10.00 103 LYS 1 CA 1
ATOM 614 C C . LYS A 1 103 ? 24.297 77.612 126.707 1.00 10.00 103 LYS 1 C 1
ATOM 615 O O . LYS A 1 103 ? 24.911 77.477 125.651 1.00 10.00 103 LYS 1 O 1
ATOM 621 N N . LEU A 1 104 ? 24.073 76.635 127.563 1.00 10.00 104 LEU 1 N 1
ATOM 622 C CA . LEU A 1 104 ? 24.536 75.300 127.348 1.00 10.00 104 LEU 1 CA 1
ATOM 623 C C . LEU A 1 104 ? 24.113 74.559 126.059 1.00 10.00 104 LEU 1 C 1
ATOM 624 O O . LEU A 1 104 ? 22.931 74.229 125.859 1.00 10.00 104 LEU 1 O 1
ATOM 629 N N . PHE A 1 105 ? 25.106 74.326 125.224 1.00 10.00 105 PHE 1 N 1
ATOM 630 C CA . PHE A 1 105 ? 24.883 73.635 123.975 1.00 10.00 105 PHE 1 CA 1
ATOM 631 C C . PHE A 1 105 ? 25.666 72.323 124.096 1.00 10.00 105 PHE 1 C 1
ATOM 632 O O . PHE A 1 105 ? 26.801 72.313 124.617 1.00 10.00 105 PHE 1 O 1
ATOM 640 N N . ALA A 1 106 ? 25.049 71.260 123.617 1.00 10.00 106 ALA 1 N 1
ATOM 641 C CA . ALA A 1 106 ? 25.676 69.954 123.680 1.00 10.00 106 ALA 1 CA 1
ATOM 642 C C . ALA A 1 106 ? 26.558 69.465 122.516 1.00 10.00 106 ALA 1 C 1
ATOM 643 O O . ALA A 1 106 ? 26.256 69.701 121.352 1.00 10.00 106 ALA 1 O 1
ATOM 645 N N . VAL A 1 107 ? 27.628 68.793 122.891 1.00 10.00 107 VAL 1 N 1
ATOM 646 C CA . VAL A 1 107 ? 28.563 68.258 121.940 1.00 10.00 107 VAL 1 CA 1
ATOM 647 C C . VAL A 1 107 ? 28.771 66.801 122.353 1.00 10.00 107 VAL 1 C 1
ATOM 648 O O . VAL A 1 107 ? 29.081 66.531 123.508 1.00 10.00 107 VAL 1 O 1
ATOM 652 N N . TRP A 1 108 ? 28.594 65.911 121.397 1.00 10.00 108 TRP 1 N 1
ATOM 653 C CA . TRP A 1 108 ? 28.754 64.497 121.650 1.00 10.00 108 TRP 1 CA 1
ATOM 654 C C . TRP A 1 108 ? 29.530 63.688 120.622 1.00 10.00 108 TRP 1 C 1
ATOM 655 O O . TRP A 1 108 ? 29.256 63.818 119.431 1.00 10.00 108 TRP 1 O 1
ATOM 666 N N . LYS A 1 109 ? 30.459 62.887 121.109 1.00 10.00 109 LYS 1 N 1
ATOM 667 C CA . LYS A 1 109 ? 31.262 62.067 120.218 1.00 10.00 109 LYS 1 CA 1
ATOM 668 C C . LYS A 1 109 ? 30.405 60.886 119.735 1.00 10.00 109 LYS 1 C 1
ATOM 669 O O . LYS A 1 109 ? 29.959 60.061 120.533 1.00 10.00 109 LYS 1 O 1
ATOM 675 N N . ILE A 1 110 ? 30.208 60.851 118.432 1.00 10.00 110 ILE 1 N 1
ATOM 676 C CA . ILE A 1 110 ? 29.416 59.816 117.817 1.00 10.00 110 ILE 1 CA 1
ATOM 677 C C . ILE A 1 110 ? 29.881 58.360 118.002 1.00 10.00 110 ILE 1 C 1
ATOM 678 O O . ILE A 1 110 ? 30.856 57.912 117.378 1.00 10.00 110 ILE 1 O 1
ATOM 683 N N . THR A 1 111 ? 29.158 57.668 118.861 1.00 10.00 111 THR 1 N 1
ATOM 684 C CA . THR A 1 111 ? 29.458 56.284 119.144 1.00 10.00 111 THR 1 CA 1
ATOM 685 C C . THR A 1 111 ? 28.280 55.550 119.841 1.00 10.00 111 THR 1 C 1
ATOM 686 O O . THR A 1 111 ? 27.486 56.131 120.599 1.00 10.00 111 THR 1 O 1
ATOM 690 N N . TYR A 1 112 ? 28.214 54.266 119.548 1.00 10.00 112 TYR 1 N 1
ATOM 691 C CA . TYR A 1 112 ? 27.209 53.412 120.090 1.00 10.00 112 TYR 1 CA 1
ATOM 692 C C . TYR A 1 112 ? 27.597 52.998 121.518 1.00 10.00 112 TYR 1 C 1
ATOM 693 O O . TYR A 1 112 ? 26.733 52.840 122.384 1.00 10.00 112 TYR 1 O 1
ATOM 702 N N . LYS A 1 113 ? 28.891 52.848 121.717 1.00 10.00 113 LYS 1 N 1
ATOM 703 C CA . LYS A 1 113 ? 29.417 52.454 122.999 1.00 10.00 113 LYS 1 CA 1
ATOM 704 C C . LYS A 1 113 ? 29.016 53.045 124.340 1.00 10.00 113 LYS 1 C 1
ATOM 705 O O . LYS A 1 113 ? 29.084 52.332 125.354 1.00 10.00 113 LYS 1 O 1
ATOM 711 N N . ASP A 1 114 ? 28.616 54.301 124.321 1.00 10.00 114 ASP 1 N 1
ATOM 712 C CA . ASP A 1 114 ? 28.217 54.962 125.561 1.00 10.00 114 ASP 1 CA 1
ATOM 713 C C . ASP A 1 114 ? 27.176 54.312 126.494 1.00 10.00 114 ASP 1 C 1
ATOM 714 O O . ASP A 1 114 ? 27.168 54.549 127.716 1.00 10.00 114 ASP 1 O 1
ATOM 719 N N . THR A 1 115 ? 26.326 53.510 125.884 1.00 10.00 115 THR 1 N 1
ATOM 720 C CA . THR A 1 115 ? 25.298 52.817 126.611 1.00 10.00 115 THR 1 CA 1
ATOM 721 C C . THR A 1 115 ? 25.754 51.368 126.634 1.00 10.00 115 THR 1 C 1
ATOM 722 O O . THR A 1 115 ? 26.960 51.110 126.469 1.00 10.00 115 THR 1 O 1
ATOM 726 N N . VAL A 1 116 ? 24.811 50.468 126.836 1.00 10.00 116 VAL 1 N 1
ATOM 727 C CA . VAL A 1 116 ? 25.146 49.056 126.878 1.00 10.00 116 VAL 1 CA 1
ATOM 728 C C . VAL A 1 116 ? 24.459 48.195 125.833 1.00 10.00 116 VAL 1 C 1
ATOM 729 O O . VAL A 1 116 ? 25.148 47.615 124.991 1.00 10.00 116 VAL 1 O 1
ATOM 733 N N . GLN A 1 117 ? 23.144 48.136 125.907 1.00 10.00 117 GLN 1 N 1
ATOM 734 C CA . GLN A 1 117 ? 22.389 47.336 124.964 1.00 10.00 117 GLN 1 CA 1
ATOM 735 C C . GLN A 1 117 ? 22.824 47.242 123.516 1.00 10.00 117 GLN 1 C 1
ATOM 736 O O . GLN A 1 117 ? 23.286 46.165 123.107 1.00 10.00 117 GLN 1 O 1
ATOM 742 N N . LEU A 1 118 ? 22.683 48.336 122.792 1.00 10.00 118 LEU 1 N 1
ATOM 743 C CA . LEU A 1 118 ? 23.071 48.331 121.386 1.00 10.00 118 LEU 1 CA 1
ATOM 744 C C . LEU A 1 118 ? 24.496 47.812 121.176 1.00 10.00 118 LEU 1 C 1
ATOM 745 O O . LEU A 1 118 ? 24.774 47.147 120.173 1.00 10.00 118 LEU 1 O 1
ATOM 750 N N . ARG A 1 119 ? 25.350 48.130 122.129 1.00 10.00 119 ARG 1 N 1
ATOM 751 C CA . ARG A 1 119 ? 26.729 47.707 122.064 1.00 10.00 119 ARG 1 CA 1
ATOM 752 C C . ARG A 1 119 ? 26.897 46.193 122.166 1.00 10.00 119 ARG 1 C 1
ATOM 753 O O . ARG A 1 119 ? 27.577 45.598 121.318 1.00 10.00 119 ARG 1 O 1
ATOM 761 N N . ARG A 1 120 ? 26.278 45.621 123.180 1.00 10.00 120 ARG 1 N 1
ATOM 762 C CA . ARG A 1 120 ? 26.373 44.186 123.384 1.00 10.00 120 ARG 1 CA 1
ATOM 763 C C . ARG A 1 120 ? 25.902 43.394 122.166 1.00 10.00 120 ARG 1 C 1
ATOM 764 O O . ARG A 1 120 ? 26.515 42.374 121.823 1.00 10.00 120 ARG 1 O 1
ATOM 772 N N . LYS A 1 121 ? 24.842 43.882 121.551 1.00 10.00 121 LYS 1 N 1
ATOM 773 C CA . LYS A 1 121 ? 24.304 43.228 120.375 1.00 10.00 121 LYS 1 CA 1
ATOM 774 C C . LYS A 1 121 ? 25.289 43.304 119.205 1.00 10.00 121 LYS 1 C 1
ATOM 775 O O . LYS A 1 121 ? 25.384 42.351 118.407 1.00 10.00 121 LYS 1 O 1
ATOM 781 N N . LEU A 1 122 ? 25.988 44.421 119.133 1.00 10.00 122 LEU 1 N 1
ATOM 782 C CA . LEU A 1 122 ? 26.964 44.605 118.074 1.00 10.00 122 LEU 1 CA 1
ATOM 783 C C . LEU A 1 122 ? 28.250 43.860 118.395 1.00 10.00 122 LEU 1 C 1
ATOM 784 O O . LEU A 1 122 ? 29.143 43.810 117.540 1.00 10.00 122 LEU 1 O 1
ATOM 789 N N . GLU A 1 123 ? 28.311 43.312 119.594 1.00 10.00 123 GLU 1 N 1
ATOM 790 C CA . GLU A 1 123 ? 29.498 42.572 119.996 1.00 10.00 123 GLU 1 CA 1
ATOM 791 C C . GLU A 1 123 ? 29.611 41.110 119.623 1.00 10.00 123 GLU 1 C 1
ATOM 792 O O . GLU A 1 123 ? 30.711 40.553 119.756 1.00 10.00 123 GLU 1 O 1
ATOM 798 N N . PHE A 1 124 ? 28.513 40.529 119.180 1.00 10.00 124 PHE 1 N 1
ATOM 799 C CA . PHE A 1 124 ? 28.550 39.127 118.781 1.00 10.00 124 PHE 1 CA 1
ATOM 800 C C . PHE A 1 124 ? 29.379 38.925 117.535 1.00 10.00 124 PHE 1 C 1
ATOM 801 O O . PHE A 1 124 ? 29.670 37.770 117.209 1.00 10.00 124 PHE 1 O 1
ATOM 809 N N . PHE A 1 125 ? 29.738 40.014 116.882 1.00 10.00 125 PHE 1 N 1
ATOM 810 C CA . PHE A 1 125 ? 30.534 39.899 115.662 1.00 10.00 125 PHE 1 CA 1
ATOM 811 C C . PHE A 1 125 ? 31.818 40.714 115.676 1.00 10.00 125 PHE 1 C 1
ATOM 812 O O . PHE A 1 125 ? 31.904 41.683 116.436 1.00 10.00 125 PHE 1 O 1
ATOM 820 N N . THR A 1 126 ? 32.764 40.314 114.849 1.00 10.00 126 THR 1 N 1
ATOM 821 C CA . THR A 1 126 ? 34.034 41.015 114.788 1.00 10.00 126 THR 1 CA 1
ATOM 822 C C . THR A 1 126 ? 34.037 42.227 113.858 1.00 10.00 126 THR 1 C 1
ATOM 823 O O . THR A 1 126 ? 34.780 43.191 114.104 1.00 10.00 126 THR 1 O 1
ATOM 827 N N . TYR A 1 127 ? 33.215 42.151 112.829 1.00 10.00 127 TYR 1 N 1
ATOM 828 C CA . TYR A 1 127 ? 33.134 43.245 111.873 1.00 10.00 127 TYR 1 CA 1
ATOM 829 C C . TYR A 1 127 ? 31.734 43.459 111.293 1.00 10.00 127 TYR 1 C 1
ATOM 830 O O . TYR A 1 127 ? 30.838 42.630 111.522 1.00 10.00 127 TYR 1 O 1
ATOM 839 N N . SER A 1 128 ? 31.587 44.550 110.565 1.00 10.00 128 SER 1 N 1
ATOM 840 C CA . SER A 1 128 ? 30.305 44.862 109.955 1.00 10.00 128 SER 1 CA 1
ATOM 841 C C . SER A 1 128 ? 30.203 46.085 109.005 1.00 10.00 128 SER 1 C 1
ATOM 842 O O . SER A 1 128 ? 31.091 46.924 108.931 1.00 10.00 128 SER 1 O 1
ATOM 845 N N . ARG A 1 129 ? 29.088 46.124 108.305 1.00 10.00 129 ARG 1 N 1
ATOM 846 C CA . ARG A 1 129 ? 28.792 47.182 107.385 1.00 10.00 129 ARG 1 CA 1
ATOM 847 C C . ARG A 1 129 ? 27.303 47.407 107.585 1.00 10.00 129 ARG 1 C 1
ATOM 848 O O . ARG A 1 129 ? 26.532 46.430 107.581 1.00 10.00 129 ARG 1 O 1
ATOM 856 N N . PHE A 1 130 ? 26.927 48.660 107.753 1.00 10.00 130 PHE 1 N 1
ATOM 857 C CA . PHE A 1 130 ? 25.533 48.991 107.953 1.00 10.00 130 PHE 1 CA 1
ATOM 858 C C . PHE A 1 130 ? 25.247 50.477 107.769 1.00 10.00 130 PHE 1 C 1
ATOM 859 O O . PHE A 1 130 ? 26.014 51.320 108.246 1.00 10.00 130 PHE 1 O 1
ATOM 867 N N . ASP A 1 131 ? 24.157 50.757 107.081 1.00 10.00 131 ASP 1 N 1
ATOM 868 C CA . ASP A 1 131 ? 23.758 52.125 106.839 1.00 10.00 131 ASP 1 CA 1
ATOM 869 C C . ASP A 1 131 ? 23.014 52.526 108.133 1.00 10.00 131 ASP 1 C 1
ATOM 870 O O . ASP A 1 131 ? 22.029 51.874 108.551 1.00 10.00 131 ASP 1 O 1
ATOM 875 N N . MET A 1 132 ? 23.512 53.589 108.733 1.00 10.00 132 MET 1 N 1
ATOM 876 C CA . MET A 1 132 ? 22.941 54.088 109.954 1.00 10.00 132 MET 1 CA 1
ATOM 877 C C . MET A 1 132 ? 21.751 55.031 109.689 1.00 10.00 132 MET 1 C 1
ATOM 878 O O . MET A 1 132 ? 21.799 55.891 108.808 1.00 10.00 132 MET 1 O 1
ATOM 883 N N . GLU A 1 133 ? 20.712 54.828 110.473 1.00 10.00 133 GLU 1 N 1
ATOM 884 C CA . GLU A 1 133 ? 19.519 55.619 110.377 1.00 10.00 133 GLU 1 CA 1
ATOM 885 C C . GLU A 1 133 ? 19.371 56.216 111.777 1.00 10.00 133 GLU 1 C 1
ATOM 886 O O . GLU A 1 133 ? 19.388 55.467 112.782 1.00 10.00 133 GLU 1 O 1
ATOM 892 N N . LEU A 1 134 ? 19.233 57.527 111.819 1.00 10.00 134 LEU 1 N 1
ATOM 893 C CA . LEU A 1 134 ? 19.090 58.207 113.097 1.00 10.00 134 LEU 1 CA 1
ATOM 894 C C . LEU A 1 134 ? 17.727 58.842 113.433 1.00 10.00 134 LEU 1 C 1
ATOM 895 O O . LEU A 1 134 ? 17.031 59.339 112.559 1.00 10.00 134 LEU 1 O 1
ATOM 900 N N . THR A 1 135 ? 17.404 58.796 114.710 1.00 10.00 135 THR 1 N 1
ATOM 901 C CA . THR A 1 135 ? 16.170 59.340 115.203 1.00 10.00 135 THR 1 CA 1
ATOM 902 C C . THR A 1 135 ? 16.449 60.287 116.378 1.00 10.00 135 THR 1 C 1
ATOM 903 O O . THR A 1 135 ? 17.356 60.038 117.186 1.00 10.00 135 THR 1 O 1
ATOM 907 N N . PHE A 1 136 ? 15.661 61.344 116.436 1.00 10.00 136 PHE 1 N 1
ATOM 908 C CA . PHE A 1 136 ? 15.808 62.324 117.491 1.00 10.00 136 PHE 1 CA 1
ATOM 909 C C . PHE A 1 136 ? 14.462 62.705 118.147 1.00 10.00 136 PHE 1 C 1
ATOM 910 O O . PHE A 1 136 ? 13.664 63.497 117.590 1.00 10.00 136 PHE 1 O 1
ATOM 918 N N . VAL A 1 137 ? 14.245 62.130 119.314 1.00 10.00 137 VAL 1 N 1
ATOM 919 C CA . VAL A 1 137 ? 13.036 62.387 120.055 1.00 10.00 137 VAL 1 CA 1
ATOM 920 C C . VAL A 1 137 ? 13.493 63.381 121.130 1.00 10.00 137 VAL 1 C 1
ATOM 921 O O . VAL A 1 137 ? 14.113 62.991 122.127 1.00 10.00 137 VAL 1 O 1
ATOM 925 N N . VAL A 1 138 ? 13.174 64.638 120.889 1.00 10.00 138 VAL 1 N 1
ATOM 926 C CA . VAL A 1 138 ? 13.541 65.690 121.807 1.00 10.00 138 VAL 1 CA 1
ATOM 927 C C . VAL A 1 138 ? 12.404 65.957 122.800 1.00 10.00 138 VAL 1 C 1
ATOM 928 O O . VAL A 1 138 ? 11.230 65.743 122.486 1.00 10.00 138 VAL 1 O 1
ATOM 932 N N . THR A 1 139 ? 12.789 66.417 123.974 1.00 10.00 139 THR 1 N 1
ATOM 933 C CA . THR A 1 139 ? 11.843 66.719 125.012 1.00 10.00 139 THR 1 CA 1
ATOM 934 C C . THR A 1 139 ? 12.264 68.037 125.642 1.00 10.00 139 THR 1 C 1
ATOM 935 O O . THR A 1 139 ? 13.392 68.479 125.421 1.00 10.00 139 THR 1 O 1
ATOM 939 N N . ALA A 1 140 ? 11.359 68.623 126.401 1.00 10.00 140 ALA 1 N 1
ATOM 940 C CA . ALA A 1 140 ? 11.640 69.883 127.058 1.00 10.00 140 ALA 1 CA 1
ATOM 941 C C . ALA A 1 140 ? 10.842 70.093 128.358 1.00 10.00 140 ALA 1 C 1
ATOM 942 O O . ALA A 1 140 ? 9.936 69.323 128.682 1.00 10.00 140 ALA 1 O 1
ATOM 944 N N . ASN A 1 141 ? 11.215 71.141 129.065 1.00 10.00 141 ASN 1 N 1
ATOM 945 C CA . ASN A 1 141 ? 10.577 71.489 130.306 1.00 10.00 141 ASN 1 CA 1
ATOM 946 C C . ASN A 1 141 ? 11.158 72.785 130.888 1.00 10.00 141 ASN 1 C 1
ATOM 947 O O . ASN A 1 141 ? 12.241 73.228 130.474 1.00 10.00 141 ASN 1 O 1
ATOM 952 N N . PHE A 1 142 ? 10.425 73.353 131.825 1.00 10.00 142 PHE 1 N 1
ATOM 953 C CA . PHE A 1 142 ? 10.860 74.572 132.470 1.00 10.00 142 PHE 1 CA 1
ATOM 954 C C . PHE A 1 142 ? 11.681 74.090 133.656 1.00 10.00 142 PHE 1 C 1
ATOM 955 O O . PHE A 1 142 ? 11.710 72.874 133.922 1.00 10.00 142 PHE 1 O 1
ATOM 963 N N . THR A 1 143 ? 12.321 75.025 134.332 1.00 10.00 143 THR 1 N 1
ATOM 964 C CA . THR A 1 143 ? 13.132 74.667 135.488 1.00 10.00 143 THR 1 CA 1
ATOM 965 C C . THR A 1 143 ? 12.930 75.479 136.776 1.00 10.00 143 THR 1 C 1
ATOM 966 O O . THR A 1 143 ? 13.024 74.932 137.891 1.00 10.00 143 THR 1 O 1
ATOM 970 N N . GLU A 1 144 ? 12.661 76.756 136.588 1.00 10.00 144 GLU 1 N 1
ATOM 971 C CA . GLU A 1 144 ? 12.447 77.641 137.711 1.00 10.00 144 GLU 1 CA 1
ATOM 972 C C . GLU A 1 144 ? 10.992 77.644 138.184 1.00 10.00 144 GLU 1 C 1
ATOM 973 O O . GLU A 1 144 ? 10.077 77.345 137.390 1.00 10.00 144 GLU 1 O 1
ATOM 979 N N . THR A 1 145 ? 10.819 77.977 139.448 1.00 10.00 145 THR 1 N 1
ATOM 980 C CA . THR A 1 145 ? 9.485 78.019 140.022 1.00 10.00 145 THR 1 CA 1
ATOM 981 C C . THR A 1 145 ? 8.861 79.401 139.665 1.00 10.00 145 THR 1 C 1
ATOM 982 O O . THR A 1 145 ? 8.603 80.265 140.530 1.00 10.00 145 THR 1 O 1
ATOM 986 N N . ASN A 1 146 ? 8.643 79.557 138.374 1.00 10.00 146 ASN 1 N 1
ATOM 987 C CA . ASN A 1 146 ? 8.073 80.760 137.846 1.00 10.00 146 ASN 1 CA 1
ATOM 988 C C . ASN A 1 146 ? 7.076 80.317 136.765 1.00 10.00 146 ASN 1 C 1
ATOM 989 O O . ASN A 1 146 ? 7.356 79.395 135.972 1.00 10.00 146 ASN 1 O 1
ATOM 994 N N . ASN A 1 147 ? 5.939 80.984 136.761 1.00 10.00 147 ASN 1 N 1
ATOM 995 C CA . ASN A 1 147 ? 4.901 80.688 135.806 1.00 10.00 147 ASN 1 CA 1
ATOM 996 C C . ASN A 1 147 ? 5.260 81.345 134.453 1.00 10.00 147 ASN 1 C 1
ATOM 997 O O . ASN A 1 147 ? 4.400 81.906 133.753 1.00 10.00 147 ASN 1 O 1
ATOM 1002 N N . GLY A 1 148 ? 6.535 81.249 134.128 1.00 10.00 148 GLY 1 N 1
ATOM 1003 C CA . GLY A 1 148 ? 7.046 81.807 132.908 1.00 10.00 148 GLY 1 CA 1
ATOM 1004 C C . GLY A 1 148 ? 6.574 81.181 131.599 1.00 10.00 148 GLY 1 C 1
ATOM 1005 O O . GLY A 1 148 ? 6.140 80.022 131.584 1.00 10.00 148 GLY 1 O 1
ATOM 1006 N N . HIS A 1 149 ? 6.674 81.958 130.538 1.00 10.00 149 HIS 1 N 1
ATOM 1007 C CA . HIS A 1 149 ? 6.258 81.500 129.232 1.00 10.00 149 HIS 1 CA 1
ATOM 1008 C C . HIS A 1 149 ? 7.369 81.236 128.208 1.00 10.00 149 HIS 1 C 1
ATOM 1009 O O . HIS A 1 149 ? 8.369 81.966 128.160 1.00 10.00 149 HIS 1 O 1
ATOM 1016 N N . ALA A 1 150 ? 7.157 80.202 127.417 1.00 10.00 150 ALA 1 N 1
ATOM 1017 C CA . ALA A 1 150 ? 8.111 79.829 126.404 1.00 10.00 150 ALA 1 CA 1
ATOM 1018 C C . ALA A 1 150 ? 7.384 79.374 125.140 1.00 10.00 150 ALA 1 C 1
ATOM 1019 O O . ALA A 1 150 ? 6.540 78.468 125.197 1.00 10.00 150 ALA 1 O 1
ATOM 1021 N N . LEU A 1 151 ? 7.727 80.012 124.037 1.00 10.00 151 LEU 1 N 1
ATOM 1022 C CA . LEU A 1 151 ? 7.124 79.681 122.768 1.00 10.00 151 LEU 1 CA 1
ATOM 1023 C C . LEU A 1 151 ? 7.752 78.373 122.311 1.00 10.00 151 LEU 1 C 1
ATOM 1024 O O . LEU A 1 151 ? 8.814 77.992 122.826 1.00 10.00 151 LEU 1 O 1
ATOM 1029 N N . ASN A 1 152 ? 7.097 77.721 121.371 1.00 10.00 152 ASN 1 N 1
ATOM 1030 C CA . ASN A 1 152 ? 7.594 76.463 120.858 1.00 10.00 152 ASN 1 CA 1
ATOM 1031 C C . ASN A 1 152 ? 9.036 76.661 120.385 1.00 10.00 152 ASN 1 C 1
ATOM 1032 O O . ASN A 1 152 ? 9.288 77.498 119.508 1.00 10.00 152 ASN 1 O 1
ATOM 1037 N N . GLN A 1 153 ? 9.929 75.892 120.978 1.00 10.00 153 GLN 1 N 1
ATOM 1038 C CA . GLN A 1 153 ? 11.336 75.990 120.620 1.00 10.00 153 GLN 1 CA 1
ATOM 1039 C C . GLN A 1 153 ? 11.864 75.263 119.383 1.00 10.00 153 GLN 1 C 1
ATOM 1040 O O . GLN A 1 153 ? 11.380 74.182 119.051 1.00 10.00 153 GLN 1 O 1
ATOM 1046 N N . VAL A 1 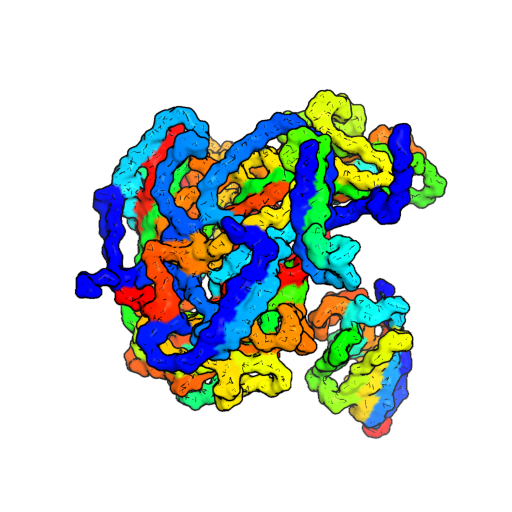154 ? 12.842 75.879 118.747 1.00 10.00 154 VAL 1 N 1
ATOM 1047 C CA . VAL A 1 154 ? 13.438 75.304 117.558 1.00 10.00 154 VAL 1 CA 1
ATOM 1048 C C . VAL A 1 154 ? 14.805 74.699 117.895 1.00 10.00 154 VAL 1 C 1
ATOM 1049 O O . VAL A 1 154 ? 15.597 75.323 118.621 1.00 10.00 154 VAL 1 O 1
ATOM 1053 N N . TYR A 1 155 ? 15.040 73.513 117.366 1.00 10.00 155 TYR 1 N 1
ATOM 1054 C CA . TYR A 1 155 ? 16.297 72.832 117.612 1.00 10.00 155 TYR 1 CA 1
ATOM 1055 C C . TYR A 1 155 ? 17.180 72.533 116.404 1.00 10.00 155 TYR 1 C 1
ATOM 1056 O O . TYR A 1 155 ? 16.661 72.185 115.344 1.00 10.00 155 TYR 1 O 1
ATOM 1065 N N . GLN A 1 156 ? 18.476 72.677 116.603 1.00 10.00 156 GLN 1 N 1
ATOM 1066 C CA . GLN A 1 156 ? 19.422 72.422 115.538 1.00 10.00 156 GLN 1 CA 1
ATOM 1067 C C . GLN A 1 156 ? 20.358 71.277 115.957 1.00 10.00 156 GLN 1 C 1
ATOM 1068 O O . GLN A 1 156 ? 20.905 71.280 117.064 1.00 10.00 156 GLN 1 O 1
ATOM 1074 N N . ILE A 1 157 ? 20.510 70.331 115.051 1.00 10.00 157 ILE 1 N 1
ATOM 1075 C CA . ILE A 1 157 ? 21.352 69.193 115.285 1.00 10.00 157 ILE 1 CA 1
ATOM 1076 C C . ILE A 1 157 ? 22.401 69.369 114.197 1.00 10.00 157 ILE 1 C 1
ATOM 1077 O O . ILE A 1 157 ? 22.055 69.348 113.013 1.00 10.00 157 ILE 1 O 1
ATOM 1082 N N . MET A 1 158 ? 23.640 69.539 114.617 1.00 10.00 158 MET 1 N 1
ATOM 1083 C CA . MET A 1 158 ? 24.723 69.718 113.672 1.00 10.00 158 MET 1 CA 1
ATOM 1084 C C . MET A 1 158 ? 25.855 68.673 113.667 1.00 10.00 158 MET 1 C 1
ATOM 1085 O O . MET A 1 158 ? 26.532 68.458 114.670 1.00 10.00 158 MET 1 O 1
ATOM 1090 N N . TYR A 1 159 ? 26.015 68.059 112.511 1.00 10.00 159 TYR 1 N 1
ATOM 1091 C CA . TYR A 1 159 ? 27.028 67.064 112.313 1.00 10.00 159 TYR 1 CA 1
ATOM 1092 C C . TYR A 1 159 ? 28.399 67.629 111.918 1.00 10.00 159 TYR 1 C 1
ATOM 1093 O O . TYR A 1 159 ? 28.592 68.070 110.779 1.00 10.00 159 TYR 1 O 1
ATOM 1102 N N . VAL A 1 160 ? 29.305 67.597 112.876 1.00 10.00 160 VAL 1 N 1
ATOM 1103 C CA . VAL A 1 160 ? 30.641 68.093 112.653 1.00 10.00 160 VAL 1 CA 1
ATOM 1104 C C . VAL A 1 160 ? 31.537 66.880 112.452 1.00 10.00 160 VAL 1 C 1
ATOM 1105 O O . VAL A 1 160 ? 31.781 66.140 113.416 1.00 10.00 160 VAL 1 O 1
ATOM 1109 N N . PRO A 1 161 ? 31.996 66.700 111.229 1.00 10.00 161 PRO 1 N 1
ATOM 1110 C CA . PRO A 1 161 ? 32.863 65.582 110.919 1.00 10.00 161 PRO 1 CA 1
ATOM 1111 C C . PRO A 1 161 ? 34.188 65.760 111.622 1.00 10.00 161 PRO 1 C 1
ATOM 1112 O O . PRO A 1 161 ? 34.391 66.839 112.222 1.00 10.00 161 PRO 1 O 1
ATOM 1116 N N . PRO A 1 162 ? 35.039 64.754 111.549 1.00 10.00 162 PRO 1 N 1
ATOM 1117 C CA . PRO A 1 162 ? 36.335 64.869 112.216 1.00 10.00 162 PRO 1 CA 1
ATOM 1118 C C . PRO A 1 162 ? 37.127 66.057 111.672 1.00 10.00 162 PRO 1 C 1
ATOM 1119 O O . PRO A 1 162 ? 37.204 66.238 110.450 1.00 10.00 162 PRO 1 O 1
ATOM 1123 N N . GLY A 1 163 ? 37.680 66.829 112.587 1.00 10.00 163 GLY 1 N 1
ATOM 1124 C CA . GLY A 1 163 ? 38.462 67.984 112.207 1.00 10.00 163 GLY 1 CA 1
ATOM 1125 C C . GLY A 1 163 ? 37.782 69.150 111.505 1.00 10.00 163 GLY 1 C 1
ATOM 1126 O O . GLY A 1 163 ? 38.404 69.810 110.667 1.00 10.00 163 GLY 1 O 1
ATOM 1127 N N . ALA A 1 164 ? 36.532 69.375 111.860 1.00 10.00 164 ALA 1 N 1
ATOM 1128 C CA . ALA A 1 164 ? 35.769 70.455 111.274 1.00 10.00 164 ALA 1 CA 1
ATOM 1129 C C . ALA A 1 164 ? 35.434 71.433 112.383 1.00 10.00 164 ALA 1 C 1
ATOM 1130 O O . ALA A 1 164 ? 35.526 71.032 113.573 1.00 10.00 164 ALA 1 O 1
ATOM 1132 N N . PRO A 1 165 ? 35.068 72.646 112.011 1.00 10.00 165 PRO 1 N 1
ATOM 1133 C CA . PRO A 1 165 ? 34.738 73.633 113.039 1.00 10.00 165 PRO 1 CA 1
ATOM 1134 C C . PRO A 1 165 ? 33.674 73.189 114.056 1.00 10.00 165 PRO 1 C 1
ATOM 1135 O O . PRO A 1 165 ? 32.492 73.074 113.718 1.00 10.00 165 PRO 1 O 1
ATOM 1139 N N . VAL A 1 166 ? 34.137 72.949 115.267 1.00 10.00 166 VAL 1 N 1
ATOM 1140 C CA . VAL A 1 166 ? 33.261 72.534 116.332 1.00 10.00 166 VAL 1 CA 1
ATOM 1141 C C . VAL A 1 166 ? 32.948 73.886 116.954 1.00 10.00 166 VAL 1 C 1
ATOM 1142 O O . VAL A 1 166 ? 33.872 74.690 117.169 1.00 10.00 166 VAL 1 O 1
ATOM 1146 N N . PRO A 1 167 ? 31.678 74.114 117.224 1.00 10.00 167 PRO 1 N 1
ATOM 1147 C CA . PRO A 1 167 ? 31.263 75.372 117.814 1.00 10.00 167 PRO 1 CA 1
ATOM 1148 C C . PRO A 1 167 ? 31.933 75.739 119.140 1.00 10.00 167 PRO 1 C 1
ATOM 1149 O O . PRO A 1 167 ? 32.342 74.855 119.885 1.00 10.00 167 PRO 1 O 1
ATOM 1153 N N . GLU A 1 168 ? 32.021 77.031 119.384 1.00 10.00 168 GLU 1 N 1
ATOM 1154 C CA . GLU A 1 168 ? 32.624 77.525 120.597 1.00 10.00 168 GLU 1 CA 1
ATOM 1155 C C . GLU A 1 168 ? 31.571 78.188 121.486 1.00 10.00 168 GLU 1 C 1
ATOM 1156 O O . GLU A 1 168 ? 31.687 78.167 122.707 1.00 10.00 168 GLU 1 O 1
ATOM 1162 N N . LYS A 1 169 ? 30.574 78.761 120.840 1.00 10.00 169 LYS 1 N 1
ATOM 1163 C CA . LYS A 1 169 ? 29.498 79.419 121.535 1.00 10.00 169 LYS 1 CA 1
ATOM 1164 C C . LYS A 1 169 ? 28.229 78.883 120.908 1.00 10.00 169 LYS 1 C 1
ATOM 1165 O O . LYS A 1 169 ? 28.330 78.071 119.969 1.00 10.00 169 LYS 1 O 1
ATOM 1171 N N . TRP A 1 170 ? 27.092 79.322 121.413 1.00 10.00 170 TRP 1 N 1
ATOM 1172 C CA . TRP A 1 170 ? 25.825 78.848 120.858 1.00 10.00 170 TRP 1 CA 1
ATOM 1173 C C . TRP A 1 170 ? 25.506 79.701 119.623 1.00 10.00 170 TRP 1 C 1
ATOM 1174 O O . TRP A 1 170 ? 24.615 79.360 118.836 1.00 10.00 170 TRP 1 O 1
ATOM 1185 N N . ASP A 1 171 ? 26.245 80.786 119.494 1.00 10.00 171 ASP 1 N 1
ATOM 1186 C CA . ASP A 1 171 ? 26.057 81.692 118.392 1.00 10.00 171 ASP 1 CA 1
ATOM 1187 C C . ASP A 1 171 ? 27.292 82.214 117.656 1.00 10.00 171 ASP 1 C 1
ATOM 1188 O O . ASP A 1 171 ? 27.526 83.435 117.617 1.00 10.00 171 ASP 1 O 1
ATOM 1193 N N . ASP A 1 172 ? 28.043 81.287 117.095 1.00 10.00 172 ASP 1 N 1
ATOM 1194 C CA . ASP A 1 172 ? 29.240 81.656 116.358 1.00 10.00 172 ASP 1 CA 1
ATOM 1195 C C . ASP A 1 172 ? 29.127 81.224 114.896 1.00 10.00 172 ASP 1 C 1
ATOM 1196 O O . ASP A 1 172 ? 28.291 80.382 114.565 1.00 10.00 172 ASP 1 O 1
ATOM 1201 N N . TYR A 1 173 ? 29.968 81.808 114.066 1.00 10.00 173 TYR 1 N 1
ATOM 1202 C CA . TYR A 1 173 ? 29.970 81.500 112.655 1.00 10.00 173 TYR 1 CA 1
ATOM 1203 C C . TYR A 1 173 ? 29.798 80.049 112.218 1.00 10.00 173 TYR 1 C 1
ATOM 1204 O O . TYR A 1 173 ? 29.288 79.800 111.129 1.00 10.00 173 TYR 1 O 1
ATOM 1213 N N . THR A 1 174 ? 30.225 79.140 113.072 1.00 10.00 174 THR 1 N 1
ATOM 1214 C CA . THR A 1 174 ? 30.125 77.727 112.771 1.00 10.00 174 THR 1 CA 1
ATOM 1215 C C . THR A 1 174 ? 28.769 77.153 112.344 1.00 10.00 174 THR 1 C 1
ATOM 1216 O O . THR A 1 174 ? 28.695 76.384 111.377 1.00 10.00 174 THR 1 O 1
ATOM 1220 N N . TRP A 1 175 ? 27.742 77.544 113.071 1.00 10.00 175 TRP 1 N 1
ATOM 1221 C CA . TRP A 1 175 ? 26.404 77.076 112.788 1.00 10.00 175 TRP 1 CA 1
ATOM 1222 C C . TRP A 1 175 ? 25.801 77.526 111.450 1.00 10.00 175 TRP 1 C 1
ATOM 1223 O O . TRP A 1 175 ? 24.682 77.134 111.103 1.00 10.00 175 TRP 1 O 1
ATOM 1234 N N . GLN A 1 176 ? 26.561 78.336 110.739 1.00 10.00 176 GLN 1 N 1
ATOM 1235 C CA . GLN A 1 176 ? 26.126 78.841 109.456 1.00 10.00 176 GLN 1 CA 1
ATOM 1236 C C . GLN A 1 176 ? 26.091 77.663 108.424 1.00 10.00 176 GLN 1 C 1
ATOM 1237 O O . GLN A 1 176 ? 25.541 77.691 107.365 1.00 10.00 176 GLN 1 O 1
ATOM 1243 N N . THR A 1 177 ? 26.746 76.602 108.840 1.00 10.00 177 THR 1 N 1
ATOM 1244 C CA . THR A 1 177 ? 26.898 75.383 108.186 1.00 10.00 177 THR 1 CA 1
ATOM 1245 C C . THR A 1 177 ? 26.689 75.285 106.645 1.00 10.00 17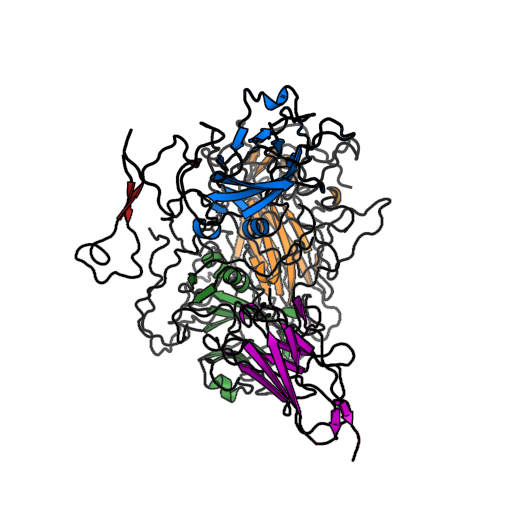7 THR 1 C 1
ATOM 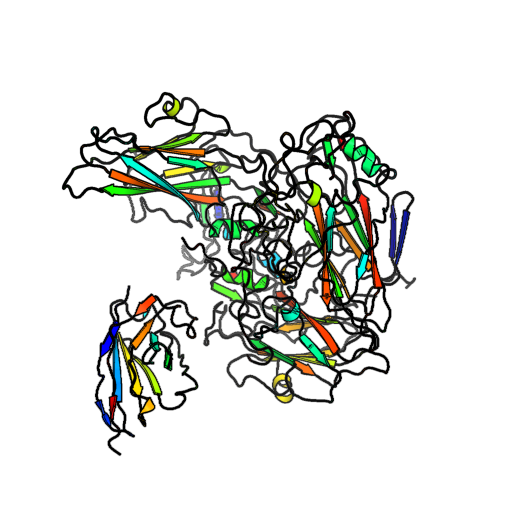1246 O O . THR A 1 177 ? 25.786 74.587 106.136 1.00 10.00 177 THR 1 O 1
ATOM 1250 N N . SER A 1 178 ? 27.552 76.001 105.951 1.00 10.00 178 SER 1 N 1
ATOM 1251 C CA . SER A 1 178 ? 27.515 76.029 104.512 1.00 10.00 178 SER 1 CA 1
ATOM 1252 C C . SER A 1 178 ? 27.792 74.649 103.903 1.00 10.00 178 SER 1 C 1
ATOM 1253 O O . SER A 1 178 ? 27.473 74.407 102.735 1.00 10.00 178 SER 1 O 1
ATOM 1256 N N . SER A 1 179 ? 28.380 73.793 104.716 1.00 10.00 179 SER 1 N 1
ATOM 1257 C CA . SER A 1 179 ? 28.707 72.456 104.286 1.00 10.00 179 SER 1 CA 1
ATOM 1258 C C . SER A 1 179 ? 28.405 71.320 105.261 1.00 10.00 179 SER 1 C 1
ATOM 1259 O O . SER A 1 179 ? 28.600 70.139 104.905 1.00 10.00 179 SER 1 O 1
ATOM 1262 N N . ASN A 1 180 ? 27.950 71.685 106.444 1.00 10.00 180 ASN 1 N 1
ATOM 1263 C CA . ASN A 1 180 ? 27.628 70.675 107.441 1.00 10.00 180 ASN 1 CA 1
ATOM 1264 C C . ASN A 1 180 ? 26.170 70.273 107.473 1.00 10.00 180 ASN 1 C 1
ATOM 1265 O O . ASN A 1 180 ? 25.324 71.149 107.673 1.00 10.00 180 ASN 1 O 1
ATOM 1270 N N . PRO A 1 181 ? 25.910 68.994 107.274 1.00 10.00 181 PRO 1 N 1
ATOM 1271 C CA . PRO A 1 181 ? 24.531 68.521 107.297 1.00 10.00 181 PRO 1 CA 1
ATOM 1272 C C . PRO A 1 181 ? 23.869 68.634 108.681 1.00 10.00 181 PRO 1 C 1
ATOM 1273 O O . PRO A 1 181 ? 24.202 67.877 109.600 1.00 10.00 181 PRO 1 O 1
ATOM 1277 N N . SER A 1 182 ? 22.955 69.579 108.777 1.00 10.00 182 SER 1 N 1
ATOM 1278 C CA . SER A 1 182 ? 22.244 69.808 110.018 1.00 10.00 182 SER 1 CA 1
ATOM 1279 C C . SER A 1 182 ? 20.739 69.523 109.978 1.00 10.00 182 SER 1 C 1
ATOM 1280 O O . SER A 1 182 ? 20.173 69.329 108.892 1.00 10.00 182 SER 1 O 1
ATOM 1283 N N . ILE A 1 183 ? 20.141 69.506 111.154 1.00 10.00 183 ILE 1 N 1
ATOM 1284 C CA . ILE A 1 183 ? 18.715 69.242 111.254 1.00 10.00 183 ILE 1 CA 1
ATOM 1285 C C . ILE A 1 183 ? 17.945 70.197 112.176 1.00 10.00 183 ILE 1 C 1
ATOM 1286 O O . ILE A 1 183 ? 18.156 70.186 113.403 1.00 10.00 183 ILE 1 O 1
ATOM 1291 N N . PHE A 1 184 ? 17.081 70.985 111.567 1.00 10.00 184 PHE 1 N 1
ATOM 1292 C CA . PHE A 1 184 ? 16.282 71.929 112.325 1.00 10.00 184 PHE 1 CA 1
ATOM 1293 C C . PHE A 1 184 ? 14.936 71.285 112.726 1.00 10.00 184 PHE 1 C 1
ATOM 1294 O O . PHE A 1 184 ? 14.015 71.136 111.905 1.00 10.00 184 PHE 1 O 1
ATOM 1302 N N . TYR A 1 185 ? 14.869 70.920 113.991 1.00 10.00 185 TYR 1 N 1
ATOM 1303 C CA . TYR A 1 185 ? 13.695 70.295 114.533 1.00 10.00 185 TYR 1 CA 1
ATOM 1304 C C . TYR A 1 185 ? 12.796 71.250 115.315 1.00 10.00 185 TYR 1 C 1
ATOM 1305 O O . TYR A 1 185 ? 13.270 71.942 116.219 1.00 10.00 185 TYR 1 O 1
ATOM 1314 N N . THR A 1 186 ? 11.530 71.255 114.944 1.00 10.00 186 THR 1 N 1
ATOM 1315 C CA . THR A 1 186 ? 10.564 72.109 115.600 1.00 10.00 186 THR 1 CA 1
ATOM 1316 C C . THR A 1 186 ? 9.745 71.297 116.642 1.00 10.00 186 THR 1 C 1
ATOM 1317 O O . THR A 1 186 ? 8.804 70.560 116.316 1.00 10.00 186 THR 1 O 1
ATOM 1321 N N . TYR A 1 187 ? 10.151 71.472 117.884 1.00 10.00 187 TYR 1 N 1
ATOM 1322 C CA . TYR A 1 187 ? 9.532 70.812 118.992 1.00 10.00 187 TYR 1 CA 1
ATOM 1323 C C . TYR A 1 187 ? 8.037 70.512 118.882 1.00 10.00 187 TYR 1 C 1
ATOM 1324 O O . TYR A 1 187 ? 7.256 71.392 118.524 1.00 10.00 187 TYR 1 O 1
ATOM 1333 N N . GLY A 1 188 ? 7.693 69.278 119.193 1.00 10.00 188 GLY 1 N 1
ATOM 1334 C CA . GLY A 1 188 ? 6.314 68.853 119.134 1.00 10.00 188 GLY 1 CA 1
ATOM 1335 C C . GLY A 1 188 ? 5.826 68.246 117.836 1.00 10.00 188 GLY 1 C 1
ATOM 1336 O O . GLY A 1 188 ? 4.607 68.071 117.677 1.00 10.00 188 GLY 1 O 1
ATOM 1337 N N . THR A 1 189 ? 6.755 67.944 116.950 1.00 10.00 189 THR 1 N 1
ATOM 1338 C CA . THR A 1 189 ? 6.384 67.345 115.670 1.00 10.00 189 THR 1 CA 1
ATOM 1339 C C . THR A 1 189 ? 6.966 65.934 115.578 1.00 10.00 189 THR 1 C 1
ATOM 1340 O O . THR A 1 189 ? 7.729 65.531 116.472 1.00 10.00 189 THR 1 O 1
ATOM 1344 N N . ALA A 1 190 ? 6.596 65.229 114.526 1.00 10.00 190 ALA 1 N 1
ATOM 1345 C CA . ALA A 1 190 ? 7.087 63.876 114.335 1.00 10.00 190 ALA 1 CA 1
ATOM 1346 C C . ALA A 1 190 ? 8.599 63.851 114.322 1.00 10.00 190 ALA 1 C 1
ATOM 1347 O O . ALA A 1 190 ? 9.184 64.409 113.393 1.00 10.00 190 ALA 1 O 1
ATOM 1349 N N . PRO A 1 191 ? 9.186 63.218 115.319 1.00 10.00 191 PRO 1 N 1
ATOM 1350 C CA . PRO A 1 191 ? 10.642 63.157 115.401 1.00 10.00 191 PRO 1 CA 1
ATOM 1351 C C . PRO A 1 191 ? 11.581 63.156 114.165 1.00 10.00 191 PRO 1 C 1
ATOM 1352 O O . PRO A 1 191 ? 11.318 62.500 113.156 1.00 10.00 191 PRO 1 O 1
ATOM 1356 N N . ALA A 1 192 ? 12.653 63.909 114.312 1.00 10.00 192 ALA 1 N 1
ATOM 1357 C CA . ALA A 1 192 ? 13.634 64.036 113.269 1.00 10.00 192 ALA 1 CA 1
ATOM 1358 C C . ALA A 1 192 ? 14.397 62.774 112.868 1.00 10.00 192 ALA 1 C 1
ATOM 1359 O O . ALA A 1 192 ? 14.760 61.976 113.736 1.00 10.00 192 ALA 1 O 1
ATOM 1361 N N . ARG A 1 193 ? 14.620 62.638 111.575 1.00 10.00 193 ARG 1 N 1
ATOM 1362 C CA . ARG A 1 193 ? 15.331 61.481 111.067 1.00 10.00 193 ARG 1 CA 1
ATOM 1363 C C . ARG A 1 193 ? 16.195 61.630 109.802 1.00 10.00 193 ARG 1 C 1
ATOM 1364 O O . ARG A 1 193 ? 15.784 62.251 108.821 1.00 10.00 193 ARG 1 O 1
ATOM 1372 N N . ILE A 1 194 ? 17.374 61.043 109.876 1.00 10.00 194 ILE 1 N 1
ATOM 1373 C CA . ILE A 1 194 ? 18.303 61.072 108.772 1.00 10.00 194 ILE 1 CA 1
ATOM 1374 C C . ILE A 1 194 ? 18.977 59.703 108.590 1.00 10.00 194 ILE 1 C 1
ATOM 1375 O O . ILE A 1 194 ? 19.081 58.923 109.548 1.00 10.00 194 ILE 1 O 1
ATOM 1380 N N . SER A 1 195 ? 19.408 59.456 107.369 1.00 10.00 195 SER 1 N 1
ATOM 1381 C CA . SER A 1 195 ? 20.064 58.206 107.051 1.00 10.00 195 SER 1 CA 1
ATOM 1382 C C . SER A 1 195 ? 21.489 58.438 106.559 1.00 10.00 195 SER 1 C 1
ATOM 1383 O O . SER A 1 195 ? 21.718 59.337 105.732 1.00 10.00 195 SER 1 O 1
ATOM 1386 N N . VAL A 1 196 ? 22.402 57.635 107.069 1.00 10.00 196 VAL 1 N 1
ATOM 1387 C CA . VAL A 1 196 ? 23.793 57.756 106.682 1.00 10.00 196 VAL 1 CA 1
ATOM 1388 C C . VAL A 1 196 ? 24.325 56.380 106.321 1.00 10.00 196 VAL 1 C 1
ATOM 1389 O O . VAL A 1 196 ? 24.223 55.467 107.136 1.00 10.00 196 VAL 1 O 1
ATOM 1393 N N . PRO A 1 197 ? 24.873 56.266 105.127 1.00 10.00 197 PRO 1 N 1
ATOM 1394 C CA . PRO A 1 197 ? 25.412 55.002 104.672 1.00 10.00 197 PRO 1 CA 1
ATOM 1395 C C . PRO A 1 197 ? 26.718 54.612 105.360 1.00 10.00 197 PRO 1 C 1
ATOM 1396 O O . PRO A 1 197 ? 27.091 55.233 106.354 1.00 10.00 197 PRO 1 O 1
ATOM 1400 N N . TYR A 1 198 ? 27.366 53.601 104.815 1.00 10.00 198 TYR 1 N 1
ATOM 1401 C CA . TYR A 1 198 ? 28.617 53.135 105.365 1.00 10.00 198 TYR 1 CA 1
ATOM 1402 C C . TYR A 1 198 ? 29.736 54.160 105.212 1.00 10.00 198 TYR 1 C 1
ATOM 1403 O O . TYR A 1 198 ? 30.352 54.242 104.137 1.00 10.00 198 TYR 1 O 1
ATOM 1412 N N . VAL A 1 199 ? 29.968 54.906 106.275 1.00 10.00 199 VAL 1 N 1
ATOM 1413 C CA . VAL A 1 199 ? 31.012 55.918 106.245 1.00 10.00 199 VAL 1 CA 1
ATOM 1414 C C . VAL A 1 199 ? 32.361 55.399 106.721 1.00 10.00 199 VAL 1 C 1
ATOM 1415 O O . VAL A 1 199 ? 33.313 56.187 106.842 1.00 10.00 199 VAL 1 O 1
ATOM 1419 N N . GLY A 1 200 ? 32.414 54.105 106.973 1.00 10.00 200 GLY 1 N 1
ATOM 1420 C CA . GLY A 1 200 ? 33.644 53.491 107.435 1.00 10.00 200 GLY 1 CA 1
ATOM 1421 C C . GLY A 1 200 ? 34.871 53.682 106.548 1.00 10.00 200 GLY 1 C 1
ATOM 1422 O O . GLY A 1 200 ? 34.767 53.591 105.317 1.00 10.00 200 GLY 1 O 1
ATOM 1423 N N . ILE A 1 201 ? 35.994 53.938 107.189 1.00 10.00 201 ILE 1 N 1
ATOM 1424 C CA . ILE A 1 201 ? 37.231 54.144 106.470 1.00 10.00 201 ILE 1 CA 1
ATOM 1425 C C . ILE A 1 201 ? 37.796 52.824 105.910 1.00 10.00 201 ILE 1 C 1
ATOM 1426 O O . ILE A 1 201 ? 38.676 52.822 105.034 1.00 10.00 201 ILE 1 O 1
ATOM 1431 N N . SER A 1 202 ? 37.265 51.737 106.433 1.00 10.00 202 SER 1 N 1
ATOM 1432 C CA . SER A 1 202 ? 37.684 50.427 106.028 1.00 10.00 202 SER 1 CA 1
ATOM 1433 C C . SER A 1 202 ? 36.730 49.798 104.998 1.00 10.00 202 SER 1 C 1
ATOM 1434 O O . SER A 1 202 ? 36.295 50.444 104.053 1.00 10.00 202 SER 1 O 1
ATOM 1437 N N . ASN A 1 203 ? 36.440 48.533 105.225 1.00 10.00 203 ASN 1 N 1
ATOM 1438 C CA . ASN A 1 203 ? 35.563 47.778 104.387 1.00 10.00 203 ASN 1 CA 1
ATOM 1439 C C . ASN A 1 203 ? 34.451 47.341 105.358 1.00 10.00 203 ASN 1 C 1
ATOM 1440 O O . ASN A 1 203 ? 33.368 46.943 104.946 1.00 10.00 203 ASN 1 O 1
ATOM 1445 N N . ALA A 1 204 ? 34.773 47.436 106.634 1.00 10.00 204 ALA 1 N 1
ATOM 1446 C CA . ALA A 1 204 ? 33.863 47.081 107.685 1.00 10.00 204 ALA 1 CA 1
ATOM 1447 C C . ALA A 1 204 ? 34.298 47.829 108.945 1.00 10.00 204 ALA 1 C 1
ATOM 1448 O O . ALA A 1 204 ? 35.508 48.066 109.132 1.00 10.00 204 ALA 1 O 1
ATOM 1450 N N . TYR A 1 205 ? 33.326 48.181 109.764 1.00 10.00 205 TYR 1 N 1
ATOM 1451 C CA . TYR A 1 205 ? 33.634 48.895 110.995 1.00 10.00 205 TYR 1 CA 1
ATOM 1452 C C . TYR A 1 205 ? 34.103 47.897 112.048 1.00 10.00 205 TYR 1 C 1
ATOM 1453 O O . TYR A 1 205 ? 33.370 46.932 112.351 1.00 10.00 205 TYR 1 O 1
ATOM 1462 N N . SER A 1 206 ? 35.286 48.143 112.576 1.00 10.00 206 SER 1 N 1
ATOM 1463 C CA . SER A 1 206 ? 35.833 47.253 113.591 1.00 10.00 206 SER 1 CA 1
ATOM 1464 C C . SER A 1 206 ? 35.382 47.551 115.035 1.00 10.00 206 SER 1 C 1
ATOM 1465 O O . SER A 1 206 ? 35.779 48.566 115.637 1.00 10.00 206 SER 1 O 1
ATOM 1468 N N . HIS A 1 207 ? 34.563 46.651 115.544 1.00 10.00 207 HIS 1 N 1
ATOM 1469 C CA . HIS A 1 207 ? 34.047 46.785 116.887 1.00 10.00 207 HIS 1 CA 1
ATOM 1470 C C . HIS A 1 207 ? 35.129 46.542 117.967 1.00 10.00 207 HIS 1 C 1
ATOM 1471 O O . HIS A 1 207 ? 34.981 46.905 119.140 1.00 10.00 207 HIS 1 O 1
ATOM 1478 N N . PHE A 1 208 ? 36.201 45.919 117.517 1.00 10.00 208 PHE 1 N 1
ATOM 1479 C CA . PHE A 1 208 ? 37.313 45.610 118.356 1.00 10.00 208 PHE 1 CA 1
ATOM 1480 C C . PHE A 1 208 ? 38.527 45.826 117.459 1.00 10.00 208 PHE 1 C 1
ATOM 1481 O O . PHE A 1 208 ? 38.435 45.646 116.237 1.00 10.00 208 PHE 1 O 1
ATOM 1489 N N . TYR A 1 209 ? 39.626 46.207 118.079 1.00 10.00 209 TYR 1 N 1
ATOM 1490 C CA . TYR A 1 209 ? 40.854 46.446 117.350 1.00 10.00 209 TYR 1 CA 1
ATOM 1491 C C . TYR A 1 209 ? 42.114 46.146 118.170 1.00 10.00 209 TYR 1 C 1
ATOM 1492 O O . TYR A 1 209 ? 42.493 46.945 119.048 1.00 10.00 209 TYR 1 O 1
ATOM 1501 N N . ASP A 1 210 ? 42.723 45.016 117.865 1.00 10.00 210 ASP 1 N 1
ATOM 1502 C CA . ASP A 1 210 ? 43.926 44.617 118.567 1.00 10.00 210 ASP 1 CA 1
ATOM 1503 C C . ASP A 1 210 ? 45.112 45.394 117.993 1.00 10.00 210 ASP 1 C 1
ATOM 1504 O O . ASP A 1 210 ? 45.587 45.074 116.895 1.00 10.00 210 ASP 1 O 1
ATOM 1509 N N . GLY A 1 211 ? 45.550 46.384 118.747 1.00 10.00 211 GLY 1 N 1
ATOM 1510 C CA . GLY A 1 211 ? 46.669 47.197 118.318 1.00 10.00 211 GLY 1 CA 1
ATOM 1511 C C . GLY A 1 211 ? 46.943 48.572 118.951 1.00 10.00 211 GLY 1 C 1
ATOM 1512 O O . GLY A 1 211 ? 46.526 48.861 120.079 1.00 10.00 211 GLY 1 O 1
ATOM 1513 N N . PHE A 1 212 ? 47.652 49.387 118.194 1.00 10.00 212 PHE 1 N 1
ATOM 1514 C CA . PHE A 1 212 ? 48.004 50.713 118.620 1.00 10.00 212 PHE 1 CA 1
ATOM 1515 C C . PHE A 1 212 ? 48.163 51.610 117.393 1.00 10.00 212 PHE 1 C 1
ATOM 1516 O O . PHE A 1 212 ? 48.771 51.193 116.391 1.00 10.00 212 PHE 1 O 1
ATOM 1524 N N . SER A 1 213 ? 47.624 52.809 117.497 1.00 10.00 213 SER 1 N 1
ATOM 1525 C CA . SER A 1 213 ? 47.704 53.756 116.405 1.00 10.00 213 SER 1 CA 1
ATOM 1526 C C . SER A 1 213 ? 49.141 54.213 116.091 1.00 10.00 213 SER 1 C 1
ATOM 1527 O O . SER A 1 213 ? 49.447 54.641 114.967 1.00 10.00 213 SER 1 O 1
ATOM 1530 N N . LYS A 1 214 ? 49.980 54.111 117.102 1.00 10.00 214 LYS 1 N 1
ATOM 1531 C CA . LYS A 1 214 ? 51.360 54.492 116.971 1.00 10.00 214 LYS 1 CA 1
ATOM 1532 C C . LYS A 1 214 ? 52.207 53.279 117.345 1.00 10.00 214 LYS 1 C 1
ATOM 1533 O O . LYS A 1 214 ? 51.700 52.337 117.957 1.00 10.00 214 LYS 1 O 1
ATOM 1539 N N . VAL A 1 215 ? 53.468 53.333 116.966 1.00 10.00 215 VAL 1 N 1
ATOM 1540 C CA . VAL A 1 215 ? 54.389 52.264 117.257 1.00 10.00 215 VAL 1 CA 1
ATOM 1541 C C . VAL A 1 215 ? 55.504 52.954 118.016 1.00 10.00 215 VAL 1 C 1
ATOM 1542 O O . VAL A 1 215 ? 56.120 53.886 117.454 1.00 10.00 215 VAL 1 O 1
ATOM 1546 N N . PRO A 1 216 ? 55.741 52.510 119.236 1.00 10.00 216 PRO 1 N 1
ATOM 1547 C CA . PRO A 1 216 ? 56.801 53.122 120.030 1.00 10.00 216 PRO 1 CA 1
ATOM 1548 C C . PRO A 1 216 ? 58.104 52.850 119.293 1.00 10.00 216 PRO 1 C 1
ATOM 1549 O O . PRO A 1 216 ? 58.317 51.718 118.841 1.00 10.00 216 PRO 1 O 1
ATOM 1553 N N . LEU A 1 217 ? 58.926 53.876 119.188 1.00 10.00 217 LEU 1 N 1
ATOM 1554 C CA . LEU A 1 217 ? 60.198 53.733 118.495 1.00 10.00 217 LEU 1 CA 1
ATOM 1555 C C . LEU A 1 217 ? 61.409 53.814 119.426 1.00 10.00 217 LEU 1 C 1
ATOM 1556 O O . LEU A 1 217 ? 61.260 54.207 120.602 1.00 10.00 217 LEU 1 O 1
ATOM 1561 N N . LYS A 1 218 ? 62.556 53.448 118.888 1.00 10.00 218 LYS 1 N 1
ATOM 1562 C CA . LYS A 1 218 ? 63.777 53.483 119.685 1.00 10.00 218 LYS 1 CA 1
ATOM 1563 C C . LYS A 1 218 ? 64.656 54.724 119.767 1.00 10.00 218 LYS 1 C 1
ATOM 1564 O O . LYS A 1 218 ? 65.349 54.920 120.799 1.00 10.00 218 LYS 1 O 1
ATOM 1570 N N . ASP A 1 219 ? 64.625 55.520 118.716 1.00 10.00 219 ASP 1 N 1
ATOM 1571 C CA . ASP A 1 219 ? 65.432 56.734 118.706 1.00 10.00 219 ASP 1 CA 1
ATOM 1572 C C . ASP A 1 219 ? 64.490 57.933 118.974 1.00 10.00 219 ASP 1 C 1
ATOM 1573 O O . ASP A 1 219 ? 64.674 59.043 118.444 1.00 10.00 219 ASP 1 O 1
ATOM 1578 N N . GLN A 1 220 ? 63.500 57.662 119.803 1.00 10.00 220 GLN 1 N 1
ATOM 1579 C CA . GLN A 1 220 ? 62.527 58.665 120.161 1.00 10.00 220 GLN 1 CA 1
ATOM 1580 C C . GLN A 1 220 ? 62.346 58.544 121.678 1.00 10.00 220 GLN 1 C 1
ATOM 1581 O O . GLN A 1 220 ? 63.219 57.954 122.371 1.00 10.00 220 GLN 1 O 1
ATOM 1587 N N . SER A 1 221 ? 61.250 59.096 122.163 1.00 10.00 221 SER 1 N 1
ATOM 1588 C CA . SER A 1 221 ? 60.973 59.040 123.590 1.00 10.00 221 SER 1 CA 1
ATOM 1589 C C . SER A 1 221 ? 59.618 58.383 123.911 1.00 10.00 221 SER 1 C 1
ATOM 1590 O O . SER A 1 221 ? 58.634 58.546 123.168 1.00 10.00 221 SER 1 O 1
ATOM 1593 N N . ALA A 1 222 ? 59.611 57.660 125.015 1.00 10.00 222 ALA 1 N 1
ATOM 1594 C CA . ALA A 1 222 ? 58.420 56.978 125.458 1.00 10.00 222 ALA 1 CA 1
ATOM 1595 C C . ALA A 1 222 ? 57.118 57.798 125.411 1.00 10.00 222 ALA 1 C 1
ATOM 1596 O O . ALA A 1 222 ? 56.018 57.237 125.282 1.00 10.00 222 ALA 1 O 1
ATOM 1598 N N . ALA A 1 223 ? 57.286 59.101 125.520 1.00 10.00 223 ALA 1 N 1
ATOM 1599 C CA . ALA A 1 223 ? 56.168 60.005 125.487 1.00 10.00 223 ALA 1 CA 1
ATOM 1600 C C . ALA A 1 223 ? 55.640 60.101 124.057 1.00 10.00 223 ALA 1 C 1
ATOM 1601 O O . ALA A 1 223 ? 54.445 59.883 123.827 1.00 10.00 223 ALA 1 O 1
ATOM 1603 N N . LEU A 1 224 ? 56.538 60.415 123.144 1.00 10.00 224 LEU 1 N 1
ATOM 1604 C CA . LEU A 1 224 ? 56.167 60.543 121.749 1.00 10.00 224 LEU 1 CA 1
ATOM 1605 C C . LEU A 1 224 ? 55.658 59.362 120.914 1.00 10.00 224 LEU 1 C 1
ATOM 1606 O O . LEU A 1 224 ? 55.167 59.554 119.779 1.00 10.00 224 LEU 1 O 1
ATOM 1611 N N . GLY A 1 225 ? 55.783 58.181 121.486 1.00 10.00 225 GLY 1 N 1
ATOM 1612 C CA . GLY A 1 225 ? 55.337 56.981 120.807 1.00 10.00 225 GLY 1 CA 1
ATOM 1613 C C . GLY A 1 225 ? 54.367 56.145 121.651 1.00 10.00 225 GLY 1 C 1
ATOM 1614 O O . GLY A 1 225 ? 54.178 54.936 121.399 1.00 10.00 225 GLY 1 O 1
ATOM 1615 N N . ASP A 1 226 ? 53.774 56.802 122.629 1.00 10.00 226 ASP 1 N 1
ATOM 1616 C CA . ASP A 1 226 ? 52.841 56.150 123.507 1.00 10.00 226 ASP 1 CA 1
ATOM 1617 C C . ASP A 1 226 ? 51.451 56.326 122.897 1.00 10.00 226 ASP 1 C 1
ATOM 1618 O O . ASP A 1 226 ? 51.102 57.422 122.445 1.00 10.00 226 ASP 1 O 1
ATOM 1623 N N . SER A 1 227 ? 50.700 55.242 122.899 1.00 10.00 227 SER 1 N 1
ATOM 1624 C CA . SER A 1 227 ? 49.359 55.258 122.357 1.00 10.00 227 SER 1 CA 1
ATOM 1625 C C . SER A 1 227 ? 48.448 54.380 123.203 1.00 10.00 227 SER 1 C 1
ATOM 1626 O O . SER A 1 227 ? 48.958 53.510 123.936 1.00 10.00 227 SER 1 O 1
ATOM 1629 N N . LEU A 1 228 ? 47.155 54.618 123.095 1.00 10.00 228 LEU 1 N 1
ATOM 1630 C CA . LEU A 1 228 ? 46.205 53.824 123.870 1.00 10.00 228 LEU 1 CA 1
ATOM 1631 C C . LEU A 1 228 ? 45.767 52.553 123.138 1.00 10.00 228 LEU 1 C 1
ATOM 1632 O O . LEU A 1 228 ? 45.365 52.614 121.974 1.00 10.00 228 LEU 1 O 1
ATOM 1637 N N . TYR A 1 229 ? 45.858 51.442 123.844 1.00 10.00 229 TYR 1 N 1
ATOM 1638 C CA . TYR A 1 229 ? 45.486 50.165 123.280 1.00 10.00 229 TYR 1 CA 1
ATOM 1639 C C . TYR A 1 229 ? 43.994 49.963 123.015 1.00 10.00 229 TYR 1 C 1
ATOM 1640 O O . TYR A 1 229 ? 43.170 50.247 123.885 1.00 10.00 229 TYR 1 O 1
ATOM 1649 N N . GLY A 1 230 ? 43.698 49.478 121.825 1.00 10.00 230 GLY 1 N 1
ATOM 1650 C CA . GLY A 1 230 ? 42.325 49.235 121.441 1.00 10.00 230 GLY 1 CA 1
ATOM 1651 C C . GLY A 1 230 ? 41.623 50.257 120.564 1.00 10.00 230 GLY 1 C 1
ATOM 1652 O O . GLY A 1 230 ? 40.633 49.914 119.907 1.00 10.00 230 GLY 1 O 1
ATOM 1653 N N . ALA A 1 231 ? 42.140 51.470 120.569 1.00 10.00 231 ALA 1 N 1
ATOM 1654 C CA . ALA A 1 231 ? 41.551 52.532 119.773 1.00 10.00 231 ALA 1 CA 1
ATOM 1655 C C . ALA A 1 231 ? 42.193 52.824 118.398 1.00 10.00 231 ALA 1 C 1
ATOM 1656 O O . ALA A 1 231 ? 43.295 52.345 118.080 1.00 10.00 231 ALA 1 O 1
ATOM 1658 N N . ALA A 1 232 ? 41.469 53.609 117.624 1.00 10.00 232 ALA 1 N 1
ATOM 1659 C CA . ALA A 1 232 ? 41.913 53.987 116.306 1.00 10.00 232 ALA 1 CA 1
ATOM 1660 C C . ALA A 1 232 ? 41.003 55.077 115.700 1.00 10.00 232 ALA 1 C 1
ATOM 1661 O O . ALA A 1 232 ? 40.106 55.609 116.369 1.00 10.00 232 ALA 1 O 1
ATOM 1663 N N . SER A 1 233 ? 41.270 55.372 114.443 1.00 10.00 233 SER 1 N 1
ATOM 1664 C CA . SER A 1 233 ? 40.515 56.361 113.725 1.00 10.00 233 SER 1 CA 1
ATOM 1665 C C . SER A 1 233 ? 39.273 55.686 113.127 1.00 10.00 233 SER 1 C 1
ATOM 1666 O O . SER A 1 233 ? 38.310 56.357 112.740 1.00 10.00 233 SER 1 O 1
ATOM 1669 N N . LEU A 1 234 ? 39.339 54.371 113.062 1.00 10.00 234 LEU 1 N 1
ATOM 1670 C CA . LEU A 1 234 ? 38.265 53.583 112.535 1.00 10.00 234 LEU 1 CA 1
ATOM 1671 C C . LEU A 1 234 ? 36.934 54.039 113.135 1.00 10.00 234 LEU 1 C 1
ATOM 1672 O O . LEU A 1 234 ? 36.004 54.392 112.398 1.00 10.00 234 LEU 1 O 1
ATOM 1677 N N . ASN A 1 235 ? 36.884 54.023 114.453 1.00 10.00 235 ASN 1 N 1
ATOM 1678 C CA . ASN A 1 235 ? 35.689 54.427 115.159 1.00 10.00 235 ASN 1 CA 1
ATOM 1679 C C . ASN A 1 235 ? 35.479 55.934 115.447 1.00 10.00 235 ASN 1 C 1
ATOM 1680 O O . ASN A 1 235 ? 34.775 56.322 116.403 1.00 10.00 235 ASN 1 O 1
ATOM 1685 N N . ASP A 1 236 ? 36.100 56.733 114.602 1.00 10.00 236 ASP 1 N 1
ATOM 1686 C CA . ASP A 1 236 ? 36.005 58.165 114.720 1.00 10.00 236 ASP 1 CA 1
ATOM 1687 C C . ASP A 1 236 ? 35.246 58.577 113.448 1.00 10.00 236 ASP 1 C 1
ATOM 1688 O O . ASP A 1 236 ? 35.679 58.277 112.323 1.00 10.00 236 ASP 1 O 1
ATOM 1693 N N . PHE A 1 237 ? 34.137 59.257 113.668 1.00 10.00 237 PHE 1 N 1
ATOM 1694 C CA . PHE A 1 237 ? 33.307 59.700 112.579 1.00 10.00 237 PHE 1 CA 1
ATOM 1695 C C . PHE A 1 237 ? 32.947 61.166 112.714 1.00 10.00 237 PHE 1 C 1
ATOM 1696 O O . PHE A 1 237 ? 32.638 61.801 111.707 1.00 10.00 237 PHE 1 O 1
ATOM 1704 N N . GLY A 1 238 ? 32.990 61.662 113.935 1.00 10.00 238 GLY 1 N 1
ATOM 1705 C CA . GLY A 1 238 ? 32.665 63.048 114.189 1.00 10.00 238 GLY 1 CA 1
ATOM 1706 C C . GLY A 1 238 ? 31.813 63.221 115.438 1.00 10.00 238 GLY 1 C 1
ATOM 1707 O O . GLY A 1 238 ? 31.626 62.257 116.189 1.00 10.00 238 GLY 1 O 1
ATOM 1708 N N . ILE A 1 239 ? 31.322 64.430 115.630 1.00 10.00 239 ILE 1 N 1
ATOM 1709 C CA . ILE A 1 239 ? 30.498 64.720 116.782 1.00 10.00 239 ILE 1 CA 1
ATOM 1710 C C . ILE A 1 239 ? 29.228 65.467 116.397 1.00 10.00 239 ILE 1 C 1
ATOM 1711 O O . ILE A 1 239 ? 29.163 66.042 115.309 1.00 10.00 239 ILE 1 O 1
ATOM 1716 N N . LEU A 1 240 ? 28.260 65.437 117.293 1.00 10.00 240 LEU 1 N 1
ATOM 1717 C CA . LEU A 1 240 ? 27.007 66.116 117.061 1.00 10.00 240 LEU 1 CA 1
ATOM 1718 C C . LEU A 1 240 ? 26.964 67.301 118.028 1.00 10.00 240 LEU 1 C 1
ATOM 1719 O O . LEU A 1 240 ? 27.341 67.166 119.198 1.00 10.00 240 LEU 1 O 1
ATOM 1724 N N . ALA A 1 241 ? 26.511 68.427 117.511 1.00 10.00 241 ALA 1 N 1
ATOM 1725 C CA . ALA A 1 241 ? 26.409 69.627 118.305 1.00 10.00 241 ALA 1 CA 1
ATOM 1726 C C . ALA A 1 241 ? 24.951 70.052 118.264 1.00 10.00 241 ALA 1 C 1
ATOM 1727 O O . ALA A 1 241 ? 24.420 70.289 117.163 1.00 10.00 241 ALA 1 O 1
ATOM 1729 N N . VAL A 1 242 ? 24.341 70.136 119.431 1.00 10.00 242 VAL 1 N 1
ATOM 1730 C CA . VAL A 1 242 ? 22.940 70.530 119.494 1.00 10.00 242 VAL 1 CA 1
ATOM 1731 C C . VAL A 1 242 ? 22.726 71.772 120.351 1.00 10.00 242 VAL 1 C 1
ATOM 1732 O O . VAL A 1 242 ? 23.368 71.910 121.389 1.00 10.00 242 VAL 1 O 1
ATOM 1736 N N . ARG A 1 243 ? 21.838 72.632 119.890 1.00 10.00 243 ARG 1 N 1
ATOM 1737 C CA . ARG A 1 243 ? 21.538 73.853 120.611 1.00 10.00 243 ARG 1 CA 1
ATOM 1738 C C . ARG A 1 243 ? 20.036 74.209 120.522 1.00 10.00 243 ARG 1 C 1
ATOM 1739 O O . ARG A 1 243 ? 19.209 73.420 120.045 1.00 10.00 243 ARG 1 O 1
ATOM 1747 N N . VAL A 1 244 ? 19.738 75.406 120.990 1.00 10.00 244 VAL 1 N 1
ATOM 1748 C CA . VAL A 1 244 ? 18.394 75.911 120.973 1.00 10.00 244 VAL 1 CA 1
ATOM 1749 C C . VAL A 1 244 ? 18.588 77.177 120.123 1.00 10.00 244 VAL 1 C 1
ATOM 1750 O O . VAL A 1 244 ? 19.253 78.133 120.546 1.00 10.00 244 VAL 1 O 1
ATOM 1754 N N . VAL A 1 245 ? 17.999 77.143 118.944 1.00 10.00 245 VAL 1 N 1
ATOM 1755 C CA . VAL A 1 245 ? 18.095 78.250 118.023 1.00 10.00 245 VAL 1 CA 1
ATOM 1756 C C . VAL A 1 245 ? 17.390 79.544 118.456 1.00 10.00 245 VAL 1 C 1
ATOM 1757 O O . VAL A 1 245 ? 17.715 80.641 117.960 1.00 10.00 245 VAL 1 O 1
ATOM 1761 N N . ASN A 1 246 ? 16.449 79.384 119.366 1.00 10.00 246 ASN 1 N 1
ATOM 1762 C CA . ASN A 1 246 ? 15.705 80.513 119.871 1.00 10.00 246 ASN 1 CA 1
ATOM 1763 C C . ASN A 1 246 ? 16.635 81.208 120.840 1.00 10.00 246 ASN 1 C 1
ATOM 1764 O O . ASN A 1 246 ? 17.443 80.527 121.483 1.00 10.00 246 ASN 1 O 1
ATOM 1769 N N . ASP A 1 247 ? 16.510 82.518 120.932 1.00 10.00 247 ASP 1 N 1
ATOM 1770 C CA . ASP A 1 247 ? 17.367 83.278 121.837 1.00 10.00 247 ASP 1 CA 1
ATOM 1771 C C . ASP A 1 247 ? 17.019 83.138 123.319 1.00 10.00 247 ASP 1 C 1
ATOM 1772 O O . ASP A 1 247 ? 16.249 82.245 123.688 1.00 10.00 247 ASP 1 O 1
ATOM 1777 N N . HIS A 1 248 ? 17.593 84.017 124.118 1.00 10.00 248 HIS 1 N 1
ATOM 1778 C CA . HIS A 1 248 ? 17.342 83.996 125.543 1.00 10.00 248 HIS 1 CA 1
ATOM 1779 C C . HIS A 1 248 ? 15.897 84.411 125.851 1.00 10.00 248 HIS 1 C 1
ATOM 1780 O O . HIS A 1 248 ? 15.406 85.409 125.328 1.00 10.00 248 HIS 1 O 1
ATOM 1787 N N . ASN A 1 249 ? 15.265 83.624 126.699 1.00 10.00 249 ASN 1 N 1
ATOM 1788 C CA . ASN A 1 249 ? 13.902 83.862 127.085 1.00 10.00 249 ASN 1 CA 1
ATOM 1789 C C . ASN A 1 249 ? 13.763 84.055 128.580 1.00 10.00 249 ASN 1 C 1
ATOM 1790 O O . ASN A 1 249 ? 14.466 83.373 129.326 1.00 10.00 249 ASN 1 O 1
ATOM 1795 N N . PRO A 1 250 ? 12.890 84.959 128.981 1.00 10.00 250 PRO 1 N 1
ATOM 1796 C CA . PRO A 1 250 ? 12.678 85.205 130.398 1.00 10.00 250 PRO 1 CA 1
ATOM 1797 C C . PRO A 1 250 ? 12.588 84.051 131.402 1.00 10.00 250 PRO 1 C 1
ATOM 1798 O O . PRO A 1 250 ? 12.664 84.280 132.625 1.00 10.00 250 PRO 1 O 1
ATOM 1802 N N . THR A 1 251 ? 12.431 82.854 130.874 1.00 10.00 251 THR 1 N 1
ATOM 1803 C CA . THR A 1 251 ? 12.336 81.677 131.715 1.00 10.00 251 THR 1 CA 1
ATOM 1804 C C . THR A 1 251 ? 13.224 80.535 131.209 1.00 10.00 251 THR 1 C 1
ATOM 1805 O O . THR A 1 251 ? 13.106 80.124 130.042 1.00 10.00 251 THR 1 O 1
ATOM 1809 N N . LYS A 1 252 ? 14.080 80.060 132.094 1.00 10.00 252 LYS 1 N 1
ATOM 1810 C CA . LYS A 1 252 ? 14.980 78.976 131.744 1.00 10.00 252 LYS 1 CA 1
ATOM 1811 C C . LYS A 1 252 ? 14.304 77.639 131.367 1.00 10.00 252 LYS 1 C 1
ATOM 1812 O O . LYS A 1 252 ? 13.649 76.992 132.203 1.00 10.00 252 LYS 1 O 1
ATOM 1818 N N . VAL A 1 253 ? 14.492 77.271 130.115 1.00 10.00 253 VAL 1 N 1
ATOM 1819 C CA . VAL A 1 253 ? 13.920 76.045 129.606 1.00 10.00 253 VAL 1 CA 1
ATOM 1820 C C . VAL A 1 253 ? 14.972 75.027 129.131 1.00 10.00 253 VAL 1 C 1
ATOM 1821 O O . VAL A 1 253 ? 15.606 75.207 128.083 1.00 10.00 253 VAL 1 O 1
ATOM 1825 N N . THR A 1 254 ? 15.119 73.985 129.925 1.00 10.00 254 THR 1 N 1
ATOM 1826 C CA . THR A 1 254 ? 16.069 72.937 129.618 1.00 10.00 254 THR 1 CA 1
ATOM 1827 C C . THR A 1 254 ? 15.503 71.979 128.570 1.00 10.00 254 THR 1 C 1
ATOM 1828 O O . THR A 1 254 ? 14.284 71.973 128.333 1.00 10.00 254 THR 1 O 1
ATOM 1832 N N . SER A 1 255 ? 16.389 71.203 127.977 1.00 10.00 255 SER 1 N 1
ATOM 1833 C CA . SER A 1 255 ? 15.981 70.254 126.962 1.00 10.00 255 SER 1 CA 1
ATOM 1834 C C . SER A 1 255 ? 16.919 69.059 126.750 1.00 10.00 255 SER 1 C 1
ATOM 1835 O O . SER A 1 255 ? 18.149 69.212 126.813 1.00 10.00 255 SER 1 O 1
ATOM 1838 N N . LYS A 1 256 ? 16.312 67.913 126.508 1.00 10.00 256 LYS 1 N 1
ATOM 1839 C CA . LYS A 1 256 ? 17.080 66.704 126.272 1.00 10.00 256 LYS 1 CA 1
ATOM 1840 C C . LYS A 1 256 ? 16.929 66.120 124.857 1.00 10.00 256 LYS 1 C 1
ATOM 1841 O O . LYS A 1 256 ? 15.806 66.018 124.330 1.00 10.00 256 LYS 1 O 1
ATOM 1847 N N . ILE A 1 257 ? 18.064 65.758 124.290 1.00 10.00 257 ILE 1 N 1
ATOM 1848 C CA . ILE A 1 257 ? 18.079 65.193 122.958 1.00 10.00 257 ILE 1 CA 1
ATOM 1849 C C . ILE A 1 257 ? 18.492 63.708 122.956 1.00 10.00 257 ILE 1 C 1
ATOM 1850 O O . ILE A 1 257 ? 19.661 63.366 123.192 1.00 10.00 257 ILE 1 O 1
ATOM 1855 N N . ARG A 1 258 ? 17.507 62.874 122.686 1.00 10.00 258 ARG 1 N 1
ATOM 1856 C CA . ARG A 1 258 ? 17.723 61.451 122.639 1.00 10.00 258 ARG 1 CA 1
ATOM 1857 C C . ARG A 1 258 ? 17.973 61.021 121.188 1.00 10.00 258 ARG 1 C 1
ATOM 1858 O O . ARG A 1 258 ? 17.204 61.376 120.287 1.00 10.00 258 ARG 1 O 1
ATOM 1866 N N . VAL A 1 259 ? 19.044 60.273 121.010 1.00 10.00 259 VAL 1 N 1
ATOM 1867 C CA . VAL A 1 259 ? 19.413 59.797 119.703 1.00 10.00 259 VAL 1 CA 1
ATOM 1868 C C . VAL A 1 259 ? 19.203 58.280 119.624 1.00 10.00 259 VAL 1 C 1
ATOM 1869 O O . VAL A 1 259 ? 19.763 57.525 120.430 1.00 10.00 259 VAL 1 O 1
ATOM 1873 N N . TYR A 1 260 ? 18.399 57.885 118.655 1.00 10.00 260 TYR 1 N 1
ATOM 1874 C CA . TYR A 1 260 ? 18.109 56.484 118.451 1.00 10.00 260 TYR 1 CA 1
ATOM 1875 C C . TYR A 1 260 ? 18.738 56.065 117.116 1.00 10.00 260 TYR 1 C 1
ATOM 1876 O O . TYR A 1 260 ? 18.424 56.642 116.061 1.00 10.00 260 TYR 1 O 1
ATOM 1885 N N . LEU A 1 261 ? 19.607 55.076 117.197 1.00 10.00 261 LEU 1 N 1
ATOM 1886 C CA . LEU A 1 261 ? 20.286 54.582 116.026 1.00 10.00 261 LEU 1 CA 1
ATOM 1887 C C . LEU A 1 261 ? 19.784 53.183 115.680 1.00 10.00 261 LEU 1 C 1
ATOM 1888 O O . LEU A 1 261 ? 19.543 52.374 116.583 1.00 10.00 261 LEU 1 O 1
ATOM 1893 N N . LYS A 1 262 ? 19.638 52.941 114.392 1.00 10.00 262 LYS 1 N 1
ATOM 1894 C CA . LYS A 1 262 ? 19.172 51.653 113.927 1.00 10.00 262 LYS 1 CA 1
ATOM 1895 C C . LYS A 1 262 ? 19.954 51.212 112.692 1.00 10.00 262 LYS 1 C 1
ATOM 1896 O O . LYS A 1 262 ? 19.923 51.915 111.654 1.00 10.00 262 LYS 1 O 1
ATOM 1902 N N . PRO A 1 263 ? 20.631 50.087 112.822 1.00 10.00 263 PRO 1 N 1
ATOM 1903 C CA . PRO A 1 263 ? 21.403 49.571 111.705 1.00 10.00 263 PRO 1 CA 1
ATOM 1904 C C . PRO A 1 263 ? 20.445 48.888 110.720 1.00 10.00 263 PRO 1 C 1
ATOM 1905 O O . PRO A 1 263 ? 19.592 48.086 111.129 1.00 10.00 263 PRO 1 O 1
ATOM 1909 N N . LYS A 1 264 ? 20.610 49.230 109.457 1.00 10.00 264 LYS 1 N 1
ATOM 1910 C CA . LYS A 1 264 ? 19.781 48.662 108.420 1.00 10.00 264 LYS 1 CA 1
ATOM 1911 C C . LYS A 1 264 ? 20.662 48.239 107.247 1.00 10.00 264 LYS 1 C 1
ATOM 1912 O O . LYS A 1 264 ? 21.649 48.903 106.948 1.00 10.00 264 LYS 1 O 1
ATOM 1918 N N . HIS A 1 265 ? 20.280 47.146 106.617 1.00 10.00 265 HIS 1 N 1
ATOM 1919 C CA . HIS A 1 265 ? 21.015 46.616 105.497 1.00 10.00 265 HIS 1 CA 1
ATOM 1920 C C . HIS A 1 265 ? 22.338 46.239 106.148 1.00 10.00 265 HIS 1 C 1
ATOM 1921 O O . HIS A 1 265 ? 23.362 46.882 105.867 1.00 10.00 265 HIS 1 O 1
ATOM 1928 N N . ILE A 1 266 ? 22.287 45.224 106.989 1.00 10.00 266 ILE 1 N 1
ATOM 1929 C CA . ILE A 1 266 ? 23.491 44.789 107.686 1.00 10.00 266 ILE 1 CA 1
ATOM 1930 C C . ILE A 1 266 ? 24.156 43.408 107.422 1.00 10.00 266 ILE 1 C 1
ATOM 1931 O O . ILE A 1 266 ? 23.502 42.405 107.152 1.00 10.00 266 ILE 1 O 1
ATOM 1936 N N . ARG A 1 267 ? 25.471 43.433 107.518 1.00 10.00 267 ARG 1 N 1
ATOM 1937 C CA . ARG A 1 267 ? 26.281 42.270 107.320 1.00 10.00 267 ARG 1 CA 1
ATOM 1938 C C . ARG A 1 267 ? 27.335 42.229 108.435 1.00 10.00 267 ARG 1 C 1
ATOM 1939 O O . ARG A 1 267 ? 27.780 43.270 108.913 1.00 10.00 267 ARG 1 O 1
ATOM 1947 N N . VAL A 1 268 ? 27.702 41.021 108.812 1.00 10.00 268 VAL 1 N 1
ATOM 1948 C CA . VAL A 1 268 ? 28.680 40.814 109.856 1.00 10.00 268 VAL 1 CA 1
ATOM 1949 C C . VAL A 1 268 ? 29.640 39.638 109.663 1.00 10.00 268 VAL 1 C 1
ATOM 1950 O O . VAL A 1 268 ? 29.272 38.642 109.034 1.00 10.00 268 VAL 1 O 1
ATOM 1954 N N . TRP A 1 269 ? 30.830 39.786 110.211 1.00 10.00 269 TRP 1 N 1
ATOM 1955 C CA . TRP A 1 269 ? 31.835 38.736 110.093 1.00 10.00 269 TRP 1 CA 1
ATOM 1956 C C . TRP A 1 269 ? 32.554 38.179 111.341 1.00 10.00 269 TRP 1 C 1
ATOM 1957 O O . TRP A 1 269 ? 33.100 38.934 112.156 1.00 10.00 269 TRP 1 O 1
ATOM 1968 N N . CYS A 1 270 ? 32.534 36.865 111.437 1.00 10.00 270 CYS 1 N 1
ATOM 1969 C CA . CYS A 1 270 ? 33.161 36.179 112.546 1.00 10.00 270 CYS 1 CA 1
ATOM 1970 C C . CYS A 1 270 ? 32.672 36.385 113.981 1.00 10.00 270 CYS 1 C 1
ATOM 1971 O O . CYS A 1 270 ? 33.062 37.356 114.638 1.00 10.00 270 CYS 1 O 1
ATOM 1974 N N . PRO A 1 271 ? 31.838 35.470 114.432 1.00 10.00 271 PRO 1 N 1
ATOM 1975 C CA . PRO A 1 271 ? 31.291 35.537 115.765 1.00 10.00 271 PRO 1 CA 1
ATOM 1976 C C . PRO A 1 271 ? 32.206 35.472 117.003 1.00 10.00 271 PRO 1 C 1
ATOM 1977 O O . PRO A 1 271 ? 33.287 34.913 116.958 1.00 10.00 271 PRO 1 O 1
ATOM 1981 N N . ARG A 1 272 ? 31.716 36.059 118.076 1.00 10.00 272 ARG 1 N 1
ATOM 1982 C CA . ARG A 1 272 ? 32.425 36.099 119.323 1.00 10.00 272 ARG 1 CA 1
ATOM 1983 C C . ARG A 1 272 ? 31.374 35.881 120.389 1.00 10.00 272 ARG 1 C 1
ATOM 1984 O O . ARG A 1 272 ? 30.170 36.066 120.072 1.00 10.00 272 ARG 1 O 1
ATOM 1992 N N . PRO A 1 273 ? 31.800 35.511 121.582 1.00 10.00 273 PRO 1 N 1
ATOM 1993 C CA . PRO A 1 273 ? 30.810 35.293 122.647 1.00 10.00 273 PRO 1 CA 1
ATOM 1994 C C . PRO A 1 273 ? 30.379 36.624 123.216 1.00 10.00 273 PRO 1 C 1
ATOM 1995 O O . PRO A 1 273 ? 31.220 37.530 123.271 1.00 10.00 273 PRO 1 O 1
ATOM 1999 N N . PRO A 1 274 ? 29.125 36.721 123.615 1.00 10.00 274 PRO 1 N 1
ATOM 2000 C CA . PRO A 1 274 ? 28.637 37.980 124.177 1.00 10.00 274 PRO 1 CA 1
ATOM 2001 C C . PRO A 1 274 ? 29.321 38.446 125.473 1.00 10.00 274 PRO 1 C 1
ATOM 2002 O O . PRO A 1 274 ? 29.901 37.634 126.202 1.00 10.00 274 PRO 1 O 1
ATOM 2006 N N . ARG A 1 275 ? 29.226 39.739 125.715 1.00 10.00 275 ARG 1 N 1
ATOM 2007 C CA . ARG A 1 275 ? 29.818 40.329 126.889 1.00 10.00 275 ARG 1 CA 1
ATOM 2008 C C . ARG A 1 275 ? 29.239 39.734 128.175 1.00 10.00 275 ARG 1 C 1
ATOM 2009 O O . ARG A 1 275 ? 28.054 39.958 128.487 1.00 10.00 275 ARG 1 O 1
ATOM 2017 N N . ALA A 1 276 ? 30.081 39.005 128.882 1.00 10.00 276 ALA 1 N 1
ATOM 2018 C CA . ALA A 1 276 ? 29.650 38.380 130.118 1.00 10.00 276 ALA 1 CA 1
ATOM 2019 C C . ALA A 1 276 ? 29.484 39.281 131.335 1.00 10.00 276 ALA 1 C 1
ATOM 2020 O O . ALA A 1 276 ? 28.396 39.312 131.926 1.00 10.00 276 ALA 1 O 1
ATOM 2022 N N . VAL A 1 277 ? 30.548 39.982 131.674 1.00 10.00 277 VAL 1 N 1
ATOM 2023 C CA . VAL A 1 277 ? 30.512 40.873 132.821 1.00 10.00 277 VAL 1 CA 1
ATOM 2024 C C . VAL A 1 277 ? 30.172 42.319 132.470 1.00 10.00 277 VAL 1 C 1
ATOM 2025 O O . VAL A 1 277 ? 30.242 42.698 131.300 1.00 10.00 277 VAL 1 O 1
ATOM 2029 N N . ALA A 1 278 ? 29.821 43.079 133.489 1.00 10.00 278 ALA 1 N 1
ATOM 2030 C CA . ALA A 1 278 ? 29.470 44.470 133.297 1.00 10.00 278 ALA 1 CA 1
ATOM 2031 C C . ALA A 1 278 ? 30.539 45.350 132.652 1.00 10.00 278 ALA 1 C 1
ATOM 2032 O O . ALA A 1 278 ? 31.718 45.233 133.009 1.00 10.00 278 ALA 1 O 1
ATOM 2034 N N . TYR A 1 279 ? 30.103 46.191 131.733 1.00 10.00 279 TYR 1 N 1
ATOM 2035 C CA . TYR A 1 279 ? 31.028 47.081 131.052 1.00 10.00 279 TYR 1 CA 1
ATOM 2036 C C . TYR A 1 279 ? 31.767 48.151 131.878 1.00 10.00 279 TYR 1 C 1
ATOM 2037 O O . TYR A 1 279 ? 31.285 48.606 132.915 1.00 10.00 279 TYR 1 O 1
ATOM 2046 N N . TYR A 1 280 ? 32.927 48.520 131.370 1.00 10.00 280 TYR 1 N 1
ATOM 2047 C CA . TYR A 1 280 ? 33.755 49.505 132.004 1.00 10.00 280 TYR 1 CA 1
ATOM 2048 C C . TYR A 1 280 ? 34.710 50.140 130.962 1.00 10.00 280 TYR 1 C 1
ATOM 2049 O O . TYR A 1 280 ? 35.788 49.601 130.643 1.00 10.00 280 TYR 1 O 1
ATOM 2058 N N . GLY A 1 281 ? 34.268 51.276 130.459 1.00 10.00 281 GLY 1 N 1
ATOM 2059 C CA . GLY A 1 281 ? 35.028 52.004 129.474 1.00 10.00 281 GLY 1 CA 1
ATOM 2060 C C . GLY A 1 281 ? 34.756 51.560 128.054 1.00 10.00 281 GLY 1 C 1
ATOM 2061 O O . GLY A 1 281 ? 33.987 50.603 127.868 1.00 10.00 281 GLY 1 O 1
ATOM 2062 N N . PRO A 1 282 ? 35.364 52.240 127.101 1.00 10.00 282 PRO 1 N 1
ATOM 2063 C CA . PRO A 1 282 ? 35.163 51.874 125.704 1.00 10.00 282 PRO 1 CA 1
ATOM 2064 C C . PRO A 1 282 ? 36.072 50.716 125.278 1.00 10.00 282 PRO 1 C 1
ATOM 2065 O O . PRO A 1 282 ? 35.973 50.226 124.135 1.00 10.00 282 PRO 1 O 1
ATOM 2069 N N . GLY A 1 283 ? 36.928 50.311 126.197 1.00 10.00 283 GLY 1 N 1
ATOM 2070 C CA . GLY A 1 283 ? 37.841 49.224 125.930 1.00 10.00 283 GLY 1 CA 1
ATOM 2071 C C . GLY A 1 283 ? 37.174 47.908 126.293 1.00 10.00 283 GLY 1 C 1
ATOM 2072 O O . GLY A 1 283 ? 35.999 47.906 126.701 1.00 10.00 283 GLY 1 O 1
ATOM 2073 N N . VAL A 1 284 ? 37.919 46.831 126.142 1.00 10.00 284 VAL 1 N 1
ATOM 2074 C CA . VAL A 1 284 ? 37.389 45.515 126.462 1.00 10.00 284 VAL 1 CA 1
ATOM 2075 C C . VAL A 1 284 ? 37.523 45.253 127.989 1.00 10.00 284 VAL 1 C 1
ATOM 2076 O O . VAL A 1 284 ? 37.101 44.230 128.527 1.00 10.00 284 VAL 1 O 1
ATOM 2080 N N . ASP A 1 285 ? 38.123 46.228 128.640 1.00 10.00 285 ASP 1 N 1
ATOM 2081 C CA . ASP A 1 285 ? 38.360 46.199 130.044 1.00 10.00 285 ASP 1 CA 1
ATOM 2082 C C . ASP A 1 285 ? 37.193 45.956 131.019 1.00 10.00 285 ASP 1 C 1
ATOM 2083 O O . ASP A 1 285 ? 36.039 46.276 130.719 1.00 10.00 285 ASP 1 O 1
ATOM 2088 N N . TYR A 1 286 ? 37.542 45.395 132.161 1.00 10.00 286 TYR 1 N 1
ATOM 2089 C CA . TYR A 1 286 ? 36.564 45.103 133.181 1.00 10.00 286 TYR 1 CA 1
ATOM 2090 C C . TYR A 1 286 ? 36.991 45.490 134.601 1.00 10.00 286 TYR 1 C 1
ATOM 2091 O O . TYR A 1 286 ? 38.143 45.298 134.978 1.00 10.00 286 TYR 1 O 1
ATOM 2100 N N . LYS A 1 287 ? 36.039 46.025 135.340 1.00 10.00 287 LYS 1 N 1
ATOM 2101 C CA . LYS A 1 287 ? 36.285 46.444 136.699 1.00 10.00 287 LYS 1 CA 1
ATOM 2102 C C . LYS A 1 287 ? 36.129 45.269 137.673 1.00 10.00 287 LYS 1 C 1
ATOM 2103 O O . LYS A 1 287 ? 35.446 44.277 137.356 1.00 10.00 287 LYS 1 O 1
ATOM 2109 N N . ASP A 1 288 ? 36.761 45.411 138.822 1.00 10.00 288 ASP 1 N 1
ATOM 2110 C CA . ASP A 1 288 ? 36.702 44.372 139.831 1.00 10.00 288 ASP 1 CA 1
ATOM 2111 C C . ASP A 1 288 ? 35.456 44.492 140.730 1.00 10.00 288 ASP 1 C 1
ATOM 2112 O O . ASP A 1 288 ? 35.024 45.604 141.077 1.00 10.00 288 ASP 1 O 1
ATOM 2117 N N . GLY A 1 289 ? 34.924 43.336 141.078 1.00 10.00 289 GLY 1 N 1
ATOM 2118 C CA . GLY A 1 289 ? 33.750 43.278 141.916 1.00 10.00 289 GLY 1 CA 1
ATOM 2119 C C . GLY A 1 289 ? 32.527 42.942 141.042 1.00 10.00 289 GLY 1 C 1
ATOM 2120 O O . GLY A 1 289 ? 31.435 42.624 141.541 1.00 10.00 289 GLY 1 O 1
ATOM 2121 N N . THR A 1 290 ? 32.750 43.024 139.745 1.00 10.00 290 THR 1 N 1
ATOM 2122 C CA . THR A 1 290 ? 31.728 42.747 138.779 1.00 10.00 290 THR 1 CA 1
ATOM 2123 C C . THR A 1 290 ? 32.158 41.515 137.970 1.00 10.00 290 THR 1 C 1
ATOM 2124 O O . THR A 1 290 ? 31.635 41.266 136.871 1.00 10.00 290 THR 1 O 1
ATOM 2128 N N . LEU A 1 291 ? 33.093 40.780 138.540 1.00 10.00 291 LEU 1 N 1
ATOM 2129 C CA . LEU A 1 291 ? 33.605 39.592 137.892 1.00 10.00 291 LEU 1 CA 1
ATOM 2130 C C . LEU A 1 291 ? 32.862 38.260 138.106 1.00 10.00 291 LEU 1 C 1
ATOM 2131 O O . LEU A 1 291 ? 33.328 37.186 137.683 1.00 10.00 291 LEU 1 O 1
ATOM 2136 N N . THR A 1 292 ? 31.721 38.372 138.756 1.00 10.00 292 THR 1 N 1
ATOM 2137 C CA . THR A 1 292 ? 30.902 37.227 139.041 1.00 10.00 292 THR 1 CA 1
ATOM 2138 C C . THR A 1 292 ? 29.614 37.249 138.229 1.00 10.00 292 THR 1 C 1
ATOM 2139 O O . THR A 1 292 ? 28.606 37.836 138.697 1.00 10.00 292 THR 1 O 1
ATOM 2143 N N . PRO A 1 293 ? 29.662 36.633 137.062 1.00 10.00 293 PRO 1 N 1
ATOM 2144 C CA . PRO A 1 293 ? 28.466 36.605 136.221 1.00 10.00 293 PRO 1 CA 1
ATOM 2145 C C . PRO A 1 293 ? 27.373 35.627 136.627 1.00 10.00 293 PRO 1 C 1
ATOM 2146 O O . PRO A 1 293 ? 26.180 35.957 136.477 1.00 10.00 293 PRO 1 O 1
ATOM 2150 N N . LEU A 1 294 ? 27.787 34.477 137.124 1.00 10.00 294 LEU 1 N 1
ATOM 2151 C CA . LEU A 1 294 ? 26.816 33.467 137.532 1.00 10.00 294 LEU 1 CA 1
ATOM 2152 C C . LEU A 1 294 ? 26.357 33.359 139.013 1.00 10.00 294 LEU 1 C 1
ATOM 2153 O O . LEU A 1 294 ? 26.773 34.138 139.887 1.00 10.00 294 LEU 1 O 1
ATOM 2158 N N . SER A 1 295 ? 25.501 32.379 139.230 1.00 10.00 295 SER 1 N 1
ATOM 2159 C CA . SER A 1 295 ? 24.963 32.128 140.542 1.00 10.00 295 SER 1 CA 1
ATOM 2160 C C . SER A 1 295 ? 25.142 30.681 141.059 1.00 10.00 295 SER 1 C 1
ATOM 2161 O O . SER A 1 295 ? 25.743 29.822 140.388 1.00 10.00 295 SER 1 O 1
ATOM 2164 N N . THR A 1 296 ? 24.606 30.462 142.243 1.00 10.00 296 THR 1 N 1
ATOM 2165 C CA . THR A 1 296 ? 24.680 29.168 142.873 1.00 10.00 296 THR 1 CA 1
ATOM 2166 C C . THR A 1 296 ? 23.560 28.220 142.388 1.00 10.00 296 THR 1 C 1
ATOM 2167 O O . THR A 1 296 ? 22.390 28.609 142.272 1.00 10.00 296 THR 1 O 1
ATOM 2171 N N . LYS A 1 297 ? 23.970 26.997 142.113 1.00 10.00 297 LYS 1 N 1
ATOM 2172 C CA . LYS A 1 297 ? 23.062 25.979 141.656 1.00 10.00 297 LYS 1 CA 1
ATOM 2173 C C . LYS A 1 297 ? 23.784 24.621 141.761 1.00 10.00 297 LYS 1 C 1
ATOM 2174 O O . LYS A 1 297 ? 24.901 24.449 141.251 1.00 10.00 297 LYS 1 O 1
ATOM 2180 N N . ASP A 1 298 ? 23.116 23.697 142.422 1.00 10.00 298 ASP 1 N 1
ATOM 2181 C CA . ASP A 1 298 ? 23.658 22.373 142.615 1.00 10.00 298 ASP 1 CA 1
ATOM 2182 C C . ASP A 1 298 ? 23.866 21.556 141.316 1.00 10.00 298 ASP 1 C 1
ATOM 2183 O O . ASP A 1 298 ? 23.179 21.758 140.308 1.00 10.00 298 ASP 1 O 1
ATOM 2188 N N . LEU A 1 299 ? 24.824 20.654 141.396 1.00 10.00 299 LEU 1 N 1
ATOM 2189 C CA . LEU A 1 299 ? 25.150 19.798 140.293 1.00 10.00 299 LEU 1 CA 1
ATOM 2190 C C . LEU A 1 299 ? 24.131 18.669 140.191 1.00 10.00 299 LEU 1 C 1
ATOM 2191 O O . LEU A 1 299 ? 23.834 18.219 139.083 1.00 10.00 299 LEU 1 O 1
ATOM 2196 N N . THR A 1 300 ? 23.631 18.247 141.337 1.00 10.00 300 THR 1 N 1
ATOM 2197 C CA . THR A 1 300 ? 22.651 17.178 141.369 1.00 10.00 300 THR 1 CA 1
ATOM 2198 C C . THR A 1 300 ? 21.254 17.575 141.863 1.00 10.00 300 THR 1 C 1
ATOM 2199 O O . THR A 1 300 ? 20.707 16.954 142.784 1.00 10.00 300 THR 1 O 1
ATOM 2203 N N . THR A 1 301 ? 20.715 18.601 141.236 1.00 10.00 301 THR 1 N 1
ATOM 2204 C CA . THR A 1 301 ? 19.402 19.091 141.579 1.00 10.00 301 THR 1 CA 1
ATOM 2205 C C . THR A 1 301 ? 18.878 19.732 140.298 1.00 10.00 301 THR 1 C 1
ATOM 2206 O O . THR A 1 301 ? 19.663 20.347 139.549 1.00 10.00 301 THR 1 O 1
ATOM 2210 N N . TYR A 1 302 ? 17.587 19.579 140.073 1.00 10.00 302 TYR 1 N 1
ATOM 2211 C CA . TYR A 1 302 ? 16.979 20.146 138.884 1.00 10.00 302 TYR 1 CA 1
ATOM 2212 C C . TYR A 1 302 ? 16.346 21.512 139.186 1.00 10.00 302 TYR 1 C 1
ATOM 2213 O O . TYR A 1 302 ? 15.660 21.695 140.198 1.00 10.00 302 TYR 1 O 1
ATOM 2222 N N . ALA B 2 6 ? 41.951 1.758 103.265 1.00 10.00 6 ALA 2 N 1
ATOM 2223 C CA . ALA B 2 6 ? 42.534 0.856 102.222 1.00 10.00 6 ALA 2 CA 1
ATOM 2224 C C . ALA B 2 6 ? 44.069 0.855 102.239 1.00 10.00 6 ALA 2 C 1
ATOM 2225 O O . ALA B 2 6 ? 44.698 -0.166 102.605 1.00 10.00 6 ALA 2 O 1
ATOM 2227 N N . CYS B 2 7 ? 44.629 1.984 101.847 1.00 10.00 7 CYS 2 N 1
ATOM 2228 C CA . CYS B 2 7 ? 46.073 2.117 101.822 1.00 10.00 7 CYS 2 CA 1
ATOM 2229 C C . CYS B 2 7 ? 46.592 2.847 103.078 1.00 10.00 7 CYS 2 C 1
ATOM 2230 O O . CYS B 2 7 ? 47.718 3.370 103.101 1.00 10.00 7 CYS 2 O 1
ATOM 2233 N N . GLY B 2 8 ? 45.743 2.856 104.087 1.00 10.00 8 GLY 2 N 1
ATOM 2234 C CA . GLY B 2 8 ? 46.071 3.486 105.339 1.00 10.00 8 GLY 2 CA 1
ATOM 2235 C C . GLY B 2 8 ? 45.963 4.989 105.535 1.00 10.00 8 GLY 2 C 1
ATOM 2236 O O . GLY B 2 8 ? 46.775 5.569 106.284 1.00 10.00 8 GLY 2 O 1
ATOM 2237 N N . TYR B 2 9 ? 44.984 5.583 104.880 1.00 10.00 9 TYR 2 N 1
ATOM 2238 C CA . TYR B 2 9 ? 44.791 7.017 104.991 1.00 10.00 9 TYR 2 CA 1
ATOM 2239 C C . TYR B 2 9 ? 43.931 7.342 106.238 1.00 10.00 9 TYR 2 C 1
ATOM 2240 O O . TYR B 2 9 ? 42.696 7.377 106.191 1.00 10.00 9 TYR 2 O 1
ATOM 2249 N N . SER B 2 10 ? 44.642 7.567 107.326 1.00 10.00 10 SER 2 N 1
ATOM 2250 C CA . SER B 2 10 ? 44.028 7.879 108.585 1.00 10.00 10 SER 2 CA 1
ATOM 2251 C C . SER B 2 10 ? 44.019 9.367 108.967 1.00 10.00 10 SER 2 C 1
ATOM 2252 O O . SER B 2 10 ? 44.978 10.096 108.687 1.00 10.00 10 SER 2 O 1
ATOM 2255 N N . ASP B 2 11 ? 42.936 9.765 109.604 1.00 10.00 11 ASP 2 N 1
ATOM 2256 C CA . ASP B 2 11 ? 42.777 11.135 110.030 1.00 10.00 11 ASP 2 CA 1
ATOM 2257 C C . ASP B 2 11 ? 43.764 11.637 111.098 1.00 10.00 11 ASP 2 C 1
ATOM 2258 O O . ASP B 2 11 ? 43.902 12.854 111.313 1.00 10.00 11 ASP 2 O 1
ATOM 2263 N N . ARG B 2 12 ? 44.419 10.685 111.733 1.00 10.00 12 ARG 2 N 1
ATOM 2264 C CA . ARG B 2 12 ? 45.382 10.998 112.761 1.00 10.00 12 ARG 2 CA 1
ATOM 2265 C C . ARG B 2 12 ? 46.808 11.125 112.192 1.00 10.00 12 ARG 2 C 1
ATOM 2266 O O . ARG B 2 12 ? 47.663 11.811 112.763 1.00 10.00 12 ARG 2 O 1
ATOM 2274 N N . VAL B 2 13 ? 47.016 10.452 111.077 1.00 10.00 13 VAL 2 N 1
ATOM 2275 C CA . VAL B 2 13 ? 48.292 10.460 110.418 1.00 10.00 13 VAL 2 CA 1
ATOM 2276 C C . VAL B 2 13 ? 48.313 11.583 109.397 1.00 10.00 13 VAL 2 C 1
ATOM 2277 O O . VAL B 2 13 ? 47.600 11.500 108.403 1.00 10.00 13 VAL 2 O 1
ATOM 2281 N N . LEU B 2 14 ? 49.120 12.591 109.666 1.00 10.00 14 LEU 2 N 1
ATOM 2282 C CA . LEU B 2 14 ? 49.221 13.725 108.761 1.00 10.00 14 LEU 2 CA 1
ATOM 2283 C C . LEU B 2 14 ? 50.613 14.354 108.549 1.00 10.00 14 LEU 2 C 1
ATOM 2284 O O . LEU B 2 14 ? 51.475 14.298 109.431 1.00 10.00 14 LEU 2 O 1
ATOM 2289 N N . GLN B 2 15 ? 50.775 14.936 107.376 1.00 10.00 15 GLN 2 N 1
ATOM 2290 C CA . GLN B 2 15 ? 52.020 15.578 107.023 1.00 10.00 15 GLN 2 CA 1
ATOM 2291 C C . GLN B 2 15 ? 51.847 16.981 106.396 1.00 10.00 15 GLN 2 C 1
ATOM 2292 O O . GLN B 2 15 ? 51.234 17.142 105.333 1.00 10.00 15 GLN 2 O 1
ATOM 2298 N N . LEU B 2 16 ? 52.408 17.953 107.089 1.00 10.00 16 LEU 2 N 1
ATOM 2299 C CA . LEU B 2 16 ? 52.345 19.322 106.654 1.00 10.00 16 LEU 2 CA 1
ATOM 2300 C C . LEU B 2 16 ? 53.718 19.725 106.136 1.00 10.00 16 LEU 2 C 1
ATOM 2301 O O . LEU B 2 16 ? 54.736 19.332 106.734 1.00 10.00 16 LEU 2 O 1
ATOM 2306 N N . THR B 2 17 ? 53.722 20.485 105.058 1.00 10.00 17 THR 2 N 1
ATOM 2307 C CA . THR B 2 17 ? 54.979 20.927 104.473 1.00 10.00 17 THR 2 CA 1
ATOM 2308 C C . THR B 2 17 ? 54.873 22.298 103.770 1.00 10.00 17 THR 2 C 1
ATOM 2309 O O . THR B 2 17 ? 53.969 22.532 102.957 1.00 10.00 17 THR 2 O 1
ATOM 2313 N N . LEU B 2 18 ? 55.809 23.162 104.113 1.00 10.00 18 LEU 2 N 1
ATOM 2314 C CA . LEU B 2 18 ? 55.859 24.481 103.546 1.00 10.00 18 LEU 2 CA 1
ATOM 2315 C C . LEU B 2 18 ? 57.316 24.918 103.497 1.00 10.00 18 LEU 2 C 1
ATOM 2316 O O . LEU B 2 18 ? 57.973 24.970 104.540 1.00 10.00 18 LEU 2 O 1
ATOM 2321 N N . GLY B 2 19 ? 57.780 25.215 102.299 1.00 10.00 19 GLY 2 N 1
ATOM 2322 C CA . GLY B 2 19 ? 59.152 25.646 102.116 1.00 10.00 19 GLY 2 CA 1
ATOM 2323 C C . GLY B 2 19 ? 60.255 24.614 102.381 1.00 10.00 19 GLY 2 C 1
ATOM 2324 O O . GLY B 2 19 ? 60.500 23.717 101.550 1.00 10.00 19 GLY 2 O 1
ATOM 2325 N N . ASN B 2 20 ? 60.892 24.769 103.525 1.00 10.00 20 ASN 2 N 1
ATOM 2326 C CA . ASN B 2 20 ? 61.950 23.868 103.917 1.00 10.00 20 ASN 2 CA 1
ATOM 2327 C C . ASN B 2 20 ? 61.697 23.230 105.300 1.00 10.00 20 ASN 2 C 1
ATOM 2328 O O . ASN B 2 20 ? 62.630 22.780 105.979 1.00 10.00 20 ASN 2 O 1
ATOM 2333 N N . SER B 2 21 ? 60.430 23.214 105.666 1.00 10.00 21 SER 2 N 1
ATOM 2334 C CA . SER B 2 21 ? 60.021 22.646 106.931 1.00 10.00 21 SER 2 CA 1
ATOM 2335 C C . SER B 2 21 ? 58.824 21.689 106.774 1.00 10.00 21 SER 2 C 1
ATOM 2336 O O . SER B 2 21 ? 57.909 21.942 105.973 1.00 10.00 21 SER 2 O 1
ATOM 2339 N N . THR B 2 22 ? 58.871 20.621 107.546 1.00 10.00 22 THR 2 N 1
ATOM 2340 C CA . THR B 2 22 ? 57.823 19.624 107.506 1.00 10.00 22 THR 2 CA 1
ATOM 2341 C C . THR B 2 22 ? 57.409 19.017 108.851 1.00 10.00 22 THR 2 C 1
ATOM 2342 O O . THR B 2 22 ? 58.267 18.496 109.591 1.00 10.00 22 THR 2 O 1
ATOM 2346 N N . ILE B 2 23 ? 56.122 19.094 109.126 1.00 10.00 23 ILE 2 N 1
ATOM 2347 C CA . ILE B 2 23 ? 55.609 18.548 110.371 1.00 10.00 23 ILE 2 CA 1
ATOM 2348 C C . ILE B 2 23 ? 54.812 17.264 110.127 1.00 10.00 23 ILE 2 C 1
ATOM 2349 O O . ILE B 2 23 ? 53.972 17.216 109.226 1.00 10.00 23 ILE 2 O 1
ATOM 2354 N N . THR B 2 24 ? 55.102 16.264 110.936 1.00 10.00 24 THR 2 N 1
ATOM 2355 C CA . THR B 2 24 ? 54.425 14.990 110.828 1.00 10.00 24 THR 2 CA 1
ATOM 2356 C C . THR B 2 24 ? 53.788 14.640 112.170 1.00 10.00 24 THR 2 C 1
ATOM 2357 O O . THR B 2 24 ? 54.348 14.973 113.224 1.00 10.00 24 THR 2 O 1
ATOM 2361 N N . THR B 2 25 ? 52.647 13.982 112.101 1.00 10.00 25 THR 2 N 1
ATOM 2362 C CA . THR B 2 25 ? 51.945 13.593 113.309 1.00 10.00 25 THR 2 CA 1
ATOM 2363 C C . THR B 2 25 ? 51.160 12.296 113.154 1.00 10.00 25 THR 2 C 1
ATOM 2364 O O . THR B 2 25 ? 50.574 12.062 112.086 1.00 10.00 25 THR 2 O 1
ATOM 2368 N N . GLN B 2 26 ? 51.168 11.497 114.204 1.00 10.00 26 GLN 2 N 1
ATOM 2369 C CA . GLN B 2 26 ? 50.453 10.231 114.164 1.00 10.00 26 GLN 2 CA 1
ATOM 2370 C C . GLN B 2 26 ? 49.195 10.190 115.030 1.00 10.00 26 GLN 2 C 1
ATOM 2371 O O . GLN B 2 26 ? 48.456 9.191 115.014 1.00 10.00 26 GLN 2 O 1
ATOM 2377 N N . GLU B 2 27 ? 48.983 11.267 115.761 1.00 10.00 27 GLU 2 N 1
ATOM 2378 C CA . GLU B 2 27 ? 47.824 11.366 116.622 1.00 10.00 27 GLU 2 CA 1
ATOM 2379 C C . GLU B 2 27 ? 47.207 12.768 116.452 1.00 10.00 27 GLU 2 C 1
ATOM 2380 O O . GLU B 2 27 ? 47.466 13.689 117.247 1.00 10.00 27 GLU 2 O 1
ATOM 2386 N N . ALA B 2 28 ? 46.409 12.884 115.409 1.00 10.00 28 ALA 2 N 1
ATOM 2387 C CA . ALA B 2 28 ? 45.751 14.129 115.106 1.00 10.00 28 ALA 2 CA 1
ATOM 2388 C C . ALA B 2 28 ? 44.233 13.927 115.051 1.00 10.00 28 ALA 2 C 1
ATOM 2389 O O . ALA B 2 28 ? 43.748 12.785 115.067 1.00 10.00 28 ALA 2 O 1
ATOM 2391 N N . ALA B 2 29 ? 43.527 15.039 114.993 1.00 10.00 29 ALA 2 N 1
ATOM 2392 C CA . ALA B 2 29 ? 42.087 15.010 114.930 1.00 10.00 29 ALA 2 CA 1
ATOM 2393 C C . ALA B 2 29 ? 41.786 15.750 113.612 1.00 10.00 29 ALA 2 C 1
ATOM 2394 O O . ALA B 2 29 ? 40.881 16.579 113.528 1.00 10.00 29 ALA 2 O 1
ATOM 2396 N N . ASN B 2 30 ? 42.577 15.412 112.612 1.00 10.00 30 ASN 2 N 1
ATOM 2397 C CA . ASN B 2 30 ? 42.458 15.994 111.310 1.00 10.00 30 ASN 2 CA 1
ATOM 2398 C C . ASN B 2 30 ? 42.941 17.440 111.477 1.00 10.00 30 ASN 2 C 1
ATOM 2399 O O . ASN B 2 30 ? 43.739 17.738 112.388 1.00 10.00 30 ASN 2 O 1
ATOM 2404 N N . SER B 2 31 ? 42.454 18.299 110.604 1.00 10.00 31 SER 2 N 1
ATOM 2405 C CA . SER B 2 31 ? 42.818 19.692 110.638 1.00 10.00 31 SER 2 CA 1
ATOM 2406 C C . SER B 2 31 ? 41.605 20.613 110.432 1.00 10.00 31 SER 2 C 1
ATOM 2407 O O . SER B 2 31 ? 40.631 20.237 109.757 1.00 10.00 31 SER 2 O 1
ATOM 2410 N N . VAL B 2 32 ? 41.702 21.790 111.019 1.00 10.00 32 VAL 2 N 1
ATOM 2411 C CA . VAL B 2 32 ? 40.636 22.762 110.913 1.00 10.00 32 VAL 2 CA 1
ATOM 2412 C C . VAL B 2 32 ? 40.944 23.974 110.007 1.00 10.00 32 VAL 2 C 1
ATOM 2413 O O . VAL B 2 32 ? 41.846 24.780 110.292 1.00 10.00 32 VAL 2 O 1
ATOM 2417 N N . VAL B 2 33 ? 40.174 24.058 108.939 1.00 10.00 33 VAL 2 N 1
ATOM 2418 C CA . VAL B 2 33 ? 40.325 25.129 107.991 1.00 10.00 33 VAL 2 CA 1
ATOM 2419 C C . VAL B 2 33 ? 39.314 26.180 108.473 1.00 10.00 33 VAL 2 C 1
ATOM 2420 O O . VAL B 2 33 ? 38.108 26.057 108.239 1.00 10.00 33 VAL 2 O 1
ATOM 2424 N N . ALA B 2 34 ? 39.846 27.186 109.139 1.00 10.00 34 ALA 2 N 1
ATOM 2425 C CA . ALA B 2 34 ? 39.043 28.253 109.667 1.00 10.00 34 ALA 2 CA 1
ATOM 2426 C C . ALA B 2 34 ? 38.015 28.900 108.718 1.00 10.00 34 ALA 2 C 1
ATOM 2427 O O . ALA B 2 34 ? 38.310 29.219 107.568 1.00 10.00 34 ALA 2 O 1
ATOM 2429 N N . TYR B 2 35 ? 36.822 29.068 109.252 1.00 10.00 35 TYR 2 N 1
ATOM 2430 C CA . TYR B 2 35 ? 35.730 29.652 108.532 1.00 10.00 35 TYR 2 CA 1
ATOM 2431 C C . TYR B 2 35 ? 35.517 29.122 107.104 1.00 10.00 35 TYR 2 C 1
ATOM 2432 O O . TYR B 2 35 ? 34.761 29.707 106.316 1.00 10.00 35 TYR 2 O 1
ATOM 2441 N N . GLY B 2 36 ? 36.194 28.027 106.817 1.00 10.00 36 GLY 2 N 1
ATOM 2442 C CA . GLY B 2 36 ? 36.104 27.405 105.523 1.00 10.00 36 GLY 2 CA 1
ATOM 2443 C C . GLY B 2 36 ? 37.031 27.984 104.460 1.00 10.00 36 GLY 2 C 1
ATOM 2444 O O . GLY B 2 36 ? 37.083 27.470 103.337 1.00 10.00 36 GLY 2 O 1
ATOM 2445 N N . ARG B 2 37 ? 37.737 29.033 104.835 1.00 10.00 37 ARG 2 N 1
ATOM 2446 C CA . ARG B 2 37 ? 38.652 29.682 103.929 1.00 10.00 37 ARG 2 CA 1
ATOM 2447 C C . ARG B 2 37 ? 40.089 29.185 104.096 1.00 10.00 37 ARG 2 C 1
ATOM 2448 O O . ARG B 2 37 ? 40.489 28.799 105.195 1.00 10.00 37 ARG 2 O 1
ATOM 2456 N N . TRP B 2 38 ? 40.820 29.213 102.999 1.00 10.00 38 TRP 2 N 1
ATOM 2457 C CA . TRP B 2 38 ? 42.191 28.773 102.999 1.00 10.00 38 TRP 2 CA 1
ATOM 2458 C C . TRP B 2 38 ? 42.982 29.940 102.433 1.00 10.00 38 TRP 2 C 1
ATOM 2459 O O . TRP B 2 38 ? 42.437 30.680 101.594 1.00 10.00 38 TRP 2 O 1
ATOM 2470 N N . PRO B 2 39 ? 44.211 30.089 102.885 1.00 10.00 39 PRO 2 N 1
ATOM 2471 C CA . PRO B 2 39 ? 45.042 31.188 102.402 1.00 10.00 39 PRO 2 CA 1
ATOM 2472 C C . PRO B 2 39 ? 45.268 31.419 100.901 1.00 10.00 39 PRO 2 C 1
ATOM 2473 O O . PRO B 2 39 ? 45.446 30.472 100.151 1.00 10.00 39 PRO 2 O 1
ATOM 2477 N N . GLU B 2 40 ? 45.255 32.682 100.526 1.00 10.00 40 GLU 2 N 1
ATOM 2478 C CA . GLU B 2 40 ? 45.454 33.068 99.149 1.00 10.00 40 GLU 2 CA 1
ATOM 2479 C C . GLU B 2 40 ? 46.000 34.486 99.147 1.00 10.00 40 GLU 2 C 1
ATOM 2480 O O . GLU B 2 40 ? 45.904 35.166 100.184 1.00 10.00 40 GLU 2 O 1
ATOM 2486 N N . TYR B 2 41 ? 46.549 34.895 98.020 1.00 10.00 41 TYR 2 N 1
ATOM 2487 C CA . TYR B 2 41 ? 47.091 36.250 97.927 1.00 10.00 41 TYR 2 CA 1
ATOM 2488 C C . TYR B 2 41 ? 45.997 37.255 97.590 1.00 10.00 41 TYR 2 C 1
ATOM 2489 O O . TYR B 2 41 ? 44.952 36.857 97.053 1.00 10.00 41 TYR 2 O 1
ATOM 2498 N N . LEU B 2 42 ? 46.258 38.509 97.906 1.00 10.00 42 LEU 2 N 1
ATOM 2499 C CA . LEU B 2 42 ? 45.284 39.551 97.638 1.00 10.00 42 LEU 2 CA 1
ATOM 2500 C C . LEU B 2 42 ? 44.842 39.673 96.156 1.00 10.00 42 LEU 2 C 1
ATOM 2501 O O . LEU B 2 42 ? 45.651 39.841 95.242 1.00 10.00 42 LEU 2 O 1
ATOM 2506 N N . ARG B 2 43 ? 43.538 39.577 95.988 1.00 10.00 43 ARG 2 N 1
ATOM 2507 C CA . ARG B 2 43 ? 42.923 39.662 94.701 1.00 10.00 43 ARG 2 CA 1
ATOM 2508 C C . ARG B 2 43 ? 42.856 41.093 94.133 1.00 10.00 43 ARG 2 C 1
ATOM 2509 O O . ARG B 2 43 ? 42.392 42.025 94.784 1.00 10.00 43 ARG 2 O 1
ATOM 2517 N N . ASP B 2 44 ? 43.334 41.211 92.911 1.00 10.00 44 ASP 2 N 1
ATOM 2518 C CA . ASP B 2 44 ? 43.365 42.458 92.212 1.00 10.00 44 ASP 2 CA 1
ATOM 2519 C C . ASP B 2 44 ? 42.058 43.253 92.385 1.00 10.00 44 ASP 2 C 1
ATOM 2520 O O . ASP B 2 44 ? 42.034 44.478 92.269 1.00 10.00 44 ASP 2 O 1
ATOM 2525 N N . SER B 2 45 ? 41.002 42.512 92.660 1.00 10.00 45 SER 2 N 1
ATOM 2526 C CA . SER B 2 45 ? 39.705 43.074 92.858 1.00 10.00 45 SER 2 CA 1
ATOM 2527 C C . SER B 2 45 ? 39.650 43.812 94.202 1.00 10.00 45 SER 2 C 1
ATOM 2528 O O . SER B 2 45 ? 39.256 44.980 94.264 1.00 10.00 45 SER 2 O 1
ATOM 2531 N N . GLU B 2 46 ? 40.054 43.103 95.238 1.00 10.00 46 GLU 2 N 1
ATOM 2532 C CA . GLU B 2 46 ? 40.054 43.649 96.569 1.00 10.00 46 GLU 2 CA 1
ATOM 2533 C C . GLU B 2 46 ? 41.313 44.412 96.950 1.00 10.00 46 GLU 2 C 1
ATOM 2534 O O . GLU B 2 46 ? 41.442 44.833 98.101 1.00 10.00 46 GLU 2 O 1
ATOM 2540 N N . ALA B 2 47 ? 42.198 44.570 95.985 1.00 10.00 47 ALA 2 N 1
ATOM 2541 C CA . ALA B 2 47 ? 43.440 45.278 96.219 1.00 10.00 47 ALA 2 CA 1
ATOM 2542 C C . ALA B 2 47 ? 43.307 46.728 96.718 1.00 10.00 47 ALA 2 C 1
ATOM 2543 O O . ALA B 2 47 ? 42.310 47.415 96.412 1.00 10.00 47 ALA 2 O 1
ATOM 2545 N N . ASN B 2 48 ? 44.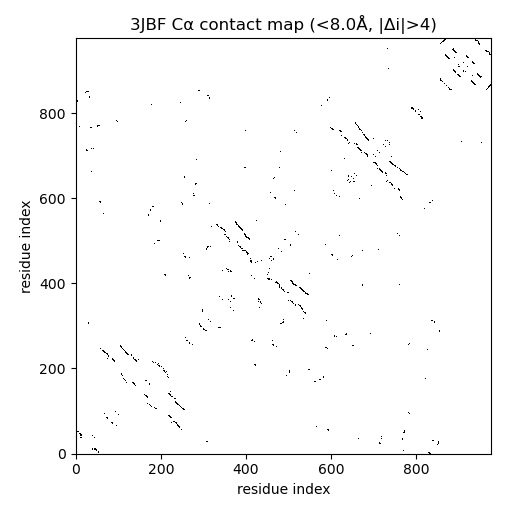312 47.144 97.466 1.00 10.00 48 ASN 2 N 1
ATOM 2546 C CA . ASN B 2 48 ? 44.315 48.488 98.011 1.00 10.00 48 ASN 2 CA 1
ATOM 2547 C C . ASN B 2 48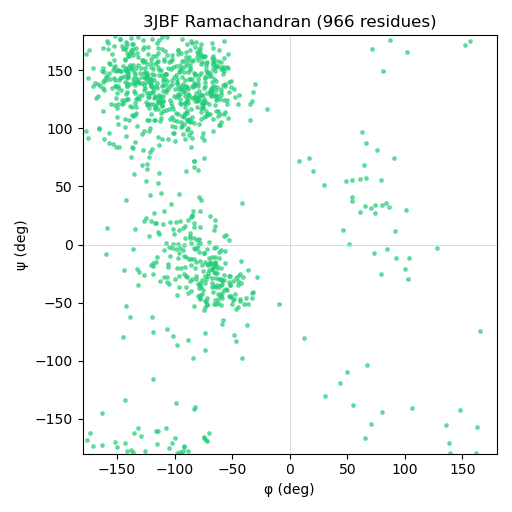 ? 45.461 49.359 97.549 1.00 10.00 48 ASN 2 C 1
ATOM 2548 O O . ASN B 2 48 ? 45.210 50.244 96.701 1.00 10.00 48 ASN 2 O 1
ATOM 2553 N N . PRO B 2 49 ? 46.657 49.106 98.083 1.00 10.00 49 PRO 2 N 1
ATOM 2554 C CA . PRO B 2 49 ? 47.791 49.936 97.654 1.00 10.00 49 PRO 2 CA 1
ATOM 2555 C C . PRO B 2 49 ? 48.153 49.727 96.190 1.00 10.00 49 PRO 2 C 1
ATOM 2556 O O . PRO B 2 49 ? 47.640 48.784 95.570 1.00 10.00 49 PRO 2 O 1
ATOM 2560 N N . VAL B 2 50 ? 49.013 50.592 95.687 1.00 10.00 50 VAL 2 N 1
ATOM 2561 C CA . VAL B 2 50 ? 49.421 50.488 94.291 1.00 10.00 50 VAL 2 CA 1
ATOM 2562 C C . VAL B 2 50 ? 50.749 49.839 93.884 1.00 10.00 50 VAL 2 C 1
ATOM 2563 O O . VAL B 2 50 ? 50.847 49.267 92.789 1.00 10.00 50 VAL 2 O 1
ATOM 2567 N N . ASP B 2 51 ? 51.720 49.946 94.769 1.00 10.00 51 ASP 2 N 1
ATOM 2568 C CA . ASP B 2 51 ? 53.031 49.377 94.504 1.00 10.00 51 ASP 2 CA 1
ATOM 2569 C C . ASP B 2 51 ? 53.122 47.877 94.197 1.00 10.00 51 ASP 2 C 1
ATOM 2570 O O . ASP B 2 51 ? 52.104 47.165 94.268 1.00 10.00 51 ASP 2 O 1
ATOM 2575 N N . GLN B 2 52 ? 54.325 47.445 93.866 1.00 10.00 52 GLN 2 N 1
ATOM 2576 C CA . GLN B 2 52 ? 54.537 46.044 93.554 1.00 10.00 52 GLN 2 CA 1
ATOM 2577 C C . GLN B 2 52 ? 54.683 45.257 94.842 1.00 10.00 52 GLN 2 C 1
ATOM 2578 O O . GLN B 2 52 ? 55.473 45.668 95.712 1.00 10.00 52 GLN 2 O 1
ATOM 2584 N N . PRO B 2 53 ? 53.928 44.164 94.941 1.00 10.00 53 PRO 2 N 1
ATOM 2585 C CA . PRO B 2 53 ? 54.008 43.352 96.146 1.00 10.00 53 PRO 2 CA 1
ATOM 2586 C C . PRO B 2 53 ? 55.036 42.209 96.143 1.00 10.00 53 PRO 2 C 1
ATOM 2587 O O . PRO B 2 53 ? 55.061 41.381 95.218 1.00 10.00 53 PRO 2 O 1
ATOM 2591 N N . THR B 2 54 ? 55.850 42.201 97.181 1.00 10.00 54 THR 2 N 1
ATOM 2592 C CA . THR B 2 54 ? 56.866 41.189 97.325 1.00 10.00 54 THR 2 CA 1
ATOM 2593 C C . THR B 2 54 ? 56.192 39.989 97.980 1.00 10.00 54 THR 2 C 1
ATOM 2594 O O . THR B 2 54 ? 55.573 40.137 99.048 1.00 10.00 54 THR 2 O 1
ATOM 2598 N N . GLU B 2 55 ? 56.321 38.844 97.340 1.00 10.00 55 GLU 2 N 1
ATOM 2599 C CA . GLU B 2 55 ? 55.726 37.633 97.862 1.00 10.00 55 GLU 2 CA 1
ATOM 2600 C C . GLU B 2 55 ? 56.921 36.776 98.195 1.00 10.00 55 GLU 2 C 1
ATOM 2601 O O . GLU B 2 55 ? 57.388 36.055 97.310 1.00 10.00 55 GLU 2 O 1
ATOM 2607 N N . PRO B 2 56 ? 57.383 36.860 99.428 1.00 10.00 56 PRO 2 N 1
ATOM 2608 C CA . PRO B 2 56 ? 58.543 36.073 99.833 1.00 10.00 56 PRO 2 CA 1
ATOM 2609 C C . PRO B 2 56 ? 58.404 34.555 99.688 1.00 10.00 56 PRO 2 C 1
ATOM 2610 O O . PRO B 2 56 ? 59.400 33.854 99.446 1.00 10.00 56 PRO 2 O 1
ATOM 2614 N N . ASP B 2 57 ? 57.180 34.089 99.839 1.00 10.00 57 ASP 2 N 1
ATOM 2615 C CA . ASP B 2 57 ? 56.893 32.681 99.726 1.00 10.00 57 ASP 2 CA 1
ATOM 2616 C C . ASP B 2 57 ? 57.774 31.891 100.693 1.00 10.00 57 ASP 2 C 1
ATOM 2617 O O . ASP B 2 57 ? 57.958 32.309 101.834 1.00 10.00 57 ASP 2 O 1
ATOM 2622 N N . VAL B 2 58 ? 58.294 30.780 100.213 1.00 10.00 58 VAL 2 N 1
ATOM 2623 C CA . VAL B 2 58 ? 59.140 29.933 101.011 1.00 10.00 58 VAL 2 CA 1
ATOM 2624 C C . VAL B 2 58 ? 60.040 30.615 102.053 1.00 10.00 58 VAL 2 C 1
ATOM 2625 O O . VAL B 2 58 ? 60.186 30.127 103.178 1.00 10.00 58 VAL 2 O 1
ATOM 2629 N N . ALA B 2 59 ? 60.614 31.729 101.641 1.00 10.00 59 ALA 2 N 1
ATOM 2630 C CA . ALA B 2 59 ? 61.483 32.488 102.496 1.00 10.00 59 ALA 2 CA 1
ATOM 2631 C C . ALA B 2 59 ? 60.794 32.858 103.812 1.00 10.00 59 ALA 2 C 1
ATOM 2632 O O . ALA B 2 59 ? 61.429 32.846 104.870 1.00 10.00 59 ALA 2 O 1
ATOM 2634 N N . ALA B 2 60 ? 59.519 33.175 103.706 1.00 10.00 60 ALA 2 N 1
ATOM 2635 C CA . ALA B 2 60 ? 58.740 33.541 104.859 1.00 10.00 60 ALA 2 CA 1
ATOM 2636 C C . ALA B 2 60 ? 57.733 32.449 105.198 1.00 10.00 60 ALA 2 C 1
ATOM 2637 O O . ALA B 2 60 ? 57.351 32.307 106.367 1.00 10.00 60 ALA 2 O 1
ATOM 2639 N N . CYS B 2 61 ? 57.333 31.709 104.183 1.00 10.00 61 CYS 2 N 1
ATOM 2640 C CA . CYS B 2 61 ? 56.373 30.641 104.376 1.00 10.00 61 CYS 2 CA 1
ATOM 2641 C C . CYS B 2 61 ? 56.973 29.319 104.866 1.00 10.00 61 CYS 2 C 1
ATOM 2642 O O . CYS B 2 61 ? 57.041 28.339 104.099 1.00 10.00 61 CYS 2 O 1
ATOM 2645 N N . ARG B 2 62 ? 57.386 29.324 106.118 1.00 10.00 62 ARG 2 N 1
ATOM 2646 C CA . ARG B 2 62 ? 57.971 28.131 106.704 1.00 10.00 62 ARG 2 CA 1
ATOM 2647 C C . ARG B 2 62 ? 57.699 28.022 108.200 1.00 10.00 62 ARG 2 C 1
ATOM 2648 O O . ARG B 2 62 ? 57.562 29.051 108.867 1.00 10.00 62 ARG 2 O 1
ATOM 2656 N N . PHE B 2 63 ? 57.630 26.794 108.678 1.00 10.00 63 PHE 2 N 1
ATOM 2657 C CA . PHE B 2 63 ? 57.376 26.565 110.087 1.00 10.00 63 PHE 2 CA 1
ATOM 2658 C C . PHE B 2 63 ? 58.433 27.035 111.101 1.00 10.00 63 PHE 2 C 1
ATOM 2659 O O . PHE B 2 63 ? 59.584 26.599 111.061 1.00 10.00 63 PHE 2 O 1
ATOM 2667 N N . TYR B 2 64 ? 57.994 27.918 111.977 1.00 10.00 64 TYR 2 N 1
ATOM 2668 C CA . TYR B 2 64 ? 58.855 28.454 113.000 1.00 10.00 64 TYR 2 CA 1
ATOM 2669 C C . TYR B 2 64 ? 58.398 28.022 114.403 1.00 10.00 64 TYR 2 C 1
ATOM 2670 O O . TYR B 2 64 ? 57.251 28.285 114.813 1.00 10.00 64 TYR 2 O 1
ATOM 2679 N N . THR B 2 65 ? 59.308 27.372 115.102 1.00 10.00 65 THR 2 N 1
ATOM 2680 C CA . THR B 2 65 ? 59.032 26.904 116.435 1.00 10.00 65 THR 2 CA 1
ATOM 2681 C C . THR B 2 65 ? 59.396 28.007 117.439 1.00 10.00 65 THR 2 C 1
ATOM 2682 O O . THR B 2 65 ? 60.573 28.377 117.571 1.00 10.00 65 THR 2 O 1
ATOM 2686 N N . LEU B 2 66 ? 58.376 28.501 118.114 1.00 10.00 66 LEU 2 N 1
ATOM 2687 C CA . LEU B 2 66 ? 58.566 29.539 119.101 1.00 10.00 66 LEU 2 CA 1
ATOM 2688 C C . LEU B 2 66 ? 59.011 28.796 120.342 1.00 10.00 66 LEU 2 C 1
ATOM 2689 O O . LEU B 2 66 ? 59.006 27.546 120.324 1.00 10.00 66 LEU 2 O 1
ATOM 2694 N N . ASP B 2 67 ? 59.376 29.537 121.370 1.00 10.00 67 ASP 2 N 1
ATOM 2695 C CA . ASP B 2 67 ? 59.815 28.884 122.606 1.00 10.00 67 ASP 2 CA 1
ATOM 2696 C C . ASP B 2 67 ? 58.759 27.969 123.258 1.00 10.00 67 ASP 2 C 1
ATOM 2697 O O . ASP B 2 67 ? 57.552 28.191 123.126 1.00 10.00 67 ASP 2 O 1
ATOM 2702 N N . THR B 2 68 ? 59.264 26.961 123.943 1.00 10.00 68 THR 2 N 1
ATOM 2703 C CA . THR B 2 68 ? 58.418 26.005 124.610 1.00 10.00 68 THR 2 CA 1
ATOM 2704 C C . THR B 2 68 ? 58.121 26.274 126.105 1.00 10.00 68 THR 2 C 1
ATOM 2705 O O . THR B 2 68 ? 59.028 26.592 126.901 1.00 10.00 68 THR 2 O 1
ATOM 2709 N N . VAL B 2 69 ? 56.851 26.135 126.433 1.00 10.00 69 VAL 2 N 1
ATOM 2710 C CA . VAL B 2 69 ? 56.408 26.349 127.793 1.00 10.00 69 VAL 2 CA 1
ATOM 2711 C C . VAL B 2 69 ? 56.032 25.036 128.491 1.00 10.00 69 VAL 2 C 1
ATOM 2712 O O . VAL B 2 69 ? 55.886 23.996 127.829 1.00 10.00 69 VAL 2 O 1
ATOM 2716 N N . SER B 2 70 ? 55.885 25.124 129.798 1.00 10.00 70 SER 2 N 1
ATOM 2717 C CA . SER B 2 70 ? 55.534 23.962 130.585 1.00 10.00 70 SER 2 CA 1
ATOM 2718 C C . SER B 2 70 ? 54.108 23.891 131.159 1.00 10.00 70 SER 2 C 1
ATOM 2719 O O . SER B 2 70 ? 53.584 24.883 131.675 1.00 10.00 70 SER 2 O 1
ATOM 2722 N N . TRP B 2 71 ? 53.535 22.708 131.049 1.00 10.00 71 TRP 2 N 1
ATOM 2723 C CA . TRP B 2 71 ? 52.201 22.476 131.546 1.00 10.00 71 TRP 2 CA 1
ATOM 2724 C C . TRP B 2 71 ? 52.102 21.516 132.758 1.00 10.00 71 TRP 2 C 1
ATOM 2725 O O . TRP B 2 71 ? 52.263 20.312 132.648 1.00 10.00 71 TRP 2 O 1
ATOM 2736 N N . THR B 2 72 ? 51.841 22.131 133.894 1.00 10.00 72 THR 2 N 1
ATOM 2737 C CA . THR B 2 72 ? 51.711 21.438 135.135 1.00 10.00 72 THR 2 CA 1
ATOM 2738 C C . THR B 2 72 ? 50.273 21.612 135.620 1.00 10.00 72 THR 2 C 1
ATOM 2739 O O . THR B 2 72 ? 49.428 22.143 134.870 1.00 10.00 72 THR 2 O 1
ATOM 2743 N N . LYS B 2 73 ? 50.026 21.170 136.838 1.00 10.00 73 LYS 2 N 1
ATOM 2744 C CA . LYS B 2 73 ? 48.694 21.284 137.404 1.00 10.00 73 LYS 2 CA 1
ATOM 2745 C C . LYS B 2 73 ? 48.226 22.730 137.607 1.00 10.00 73 LYS 2 C 1
ATOM 2746 O O . LYS B 2 73 ? 47.132 23.103 137.166 1.00 10.00 73 LYS 2 O 1
ATOM 2752 N N . GLU B 2 74 ? 49.072 23.500 138.264 1.00 10.00 74 GLU 2 N 1
ATOM 2753 C CA . GLU B 2 74 ? 48.766 24.885 138.540 1.00 10.00 74 GLU 2 CA 1
ATOM 2754 C C . GLU B 2 74 ? 48.927 25.933 137.430 1.00 10.00 74 GLU 2 C 1
ATOM 2755 O O . GLU B 2 74 ? 49.195 27.122 137.716 1.00 10.00 74 GLU 2 O 1
ATOM 2761 N N . SER B 2 75 ? 48.761 25.476 136.204 1.00 10.00 75 SER 2 N 1
ATOM 2762 C CA . SER B 2 75 ? 48.880 26.364 135.067 1.00 10.00 75 SER 2 CA 1
ATOM 2763 C C . SER B 2 75 ? 47.486 26.911 134.738 1.00 10.00 75 SER 2 C 1
ATOM 2764 O O . SER B 2 75 ? 46.507 26.138 134.659 1.00 10.00 75 SER 2 O 1
ATOM 2767 N N . ARG B 2 76 ? 47.433 28.217 134.558 1.00 10.00 76 ARG 2 N 1
ATOM 2768 C CA . ARG B 2 76 ? 46.173 28.865 134.253 1.00 10.00 76 ARG 2 CA 1
ATOM 2769 C C . ARG B 2 76 ? 45.887 29.114 132.777 1.00 10.00 76 ARG 2 C 1
ATOM 2770 O O . ARG B 2 76 ? 44.709 29.179 132.389 1.00 10.00 76 ARG 2 O 1
ATOM 2778 N N . GLY B 2 77 ? 46.948 29.247 132.004 1.00 10.00 77 GLY 2 N 1
ATOM 2779 C CA . GLY B 2 77 ? 46.792 29.486 130.577 1.00 10.00 77 GLY 2 CA 1
ATOM 2780 C C . GLY B 2 77 ? 47.886 30.241 129.822 1.00 10.00 77 GLY 2 C 1
ATOM 2781 O O . GLY B 2 77 ? 48.805 30.778 130.438 1.00 10.00 77 GLY 2 O 1
ATOM 2782 N N . TRP B 2 78 ? 47.753 30.260 128.510 1.00 10.00 78 TRP 2 N 1
ATOM 2783 C CA . TRP B 2 78 ? 48.711 30.938 127.665 1.00 10.00 78 TRP 2 CA 1
ATOM 2784 C C . TRP B 2 78 ? 48.105 31.674 126.470 1.00 10.00 78 TRP 2 C 1
ATOM 2785 O O . TRP B 2 78 ? 47.078 31.239 125.935 1.00 10.00 78 TRP 2 O 1
ATOM 2796 N N . TRP B 2 79 ? 48.754 32.757 126.086 1.00 10.00 79 TRP 2 N 1
ATOM 2797 C CA . TRP B 2 79 ? 48.285 33.540 124.958 1.00 10.00 79 TRP 2 CA 1
ATOM 2798 C C . TRP B 2 79 ? 49.346 34.146 124.017 1.00 10.00 79 TRP 2 C 1
ATOM 2799 O O . TRP B 2 79 ? 50.289 34.801 124.454 1.00 10.00 79 TRP 2 O 1
ATOM 2810 N N . TRP B 2 80 ? 49.140 33.897 122.739 1.00 10.00 80 TRP 2 N 1
ATOM 2811 C CA . TRP B 2 80 ? 50.023 34.388 121.715 1.00 10.00 80 TRP 2 CA 1
ATOM 2812 C C . TRP B 2 80 ? 49.337 35.216 120.611 1.00 10.00 80 TRP 2 C 1
ATOM 2813 O O . TRP B 2 80 ? 48.202 34.923 120.206 1.00 10.00 80 TRP 2 O 1
ATOM 2824 N N . LYS B 2 81 ? 50.056 36.224 120.158 1.00 10.00 81 LYS 2 N 1
ATOM 2825 C CA . LYS B 2 81 ? 49.553 37.094 119.121 1.00 10.00 81 LYS 2 CA 1
ATOM 2826 C C . LYS B 2 81 ? 50.305 36.962 117.780 1.00 10.00 81 LYS 2 C 1
ATOM 2827 O O . LYS B 2 81 ? 51.499 36.640 117.742 1.00 10.00 81 LYS 2 O 1
ATOM 2833 N N . LEU B 2 82 ? 49.570 37.217 116.716 1.00 10.00 82 LEU 2 N 1
ATOM 2834 C CA . LEU B 2 82 ? 50.118 37.150 115.386 1.00 10.00 82 LEU 2 CA 1
ATOM 2835 C C . LEU B 2 82 ? 49.760 38.446 114.734 1.00 10.00 82 LEU 2 C 1
ATOM 2836 O O . LEU B 2 82 ? 48.644 38.926 114.901 1.00 10.00 82 LEU 2 O 1
ATOM 2841 N N . PRO B 2 83 ? 50.664 39.040 113.983 1.00 10.00 83 PRO 2 N 1
ATOM 2842 C CA . PRO B 2 83 ? 51.955 38.522 113.748 1.00 10.00 83 PRO 2 CA 1
ATOM 2843 C C . PRO B 2 83 ? 53.061 38.763 114.770 1.00 10.00 83 PRO 2 C 1
ATOM 2844 O O . PRO B 2 83 ? 54.241 38.624 114.430 1.00 10.00 83 PRO 2 O 1
ATOM 2848 N N . ASP B 2 84 ? 52.660 39.109 115.977 1.00 10.00 84 ASP 2 N 1
ATOM 2849 C CA . ASP B 2 84 ? 53.615 39.367 117.035 1.00 10.00 84 ASP 2 CA 1
ATOM 2850 C C . ASP B 2 84 ? 54.701 38.303 117.210 1.00 10.00 84 ASP 2 C 1
ATOM 2851 O O . ASP B 2 84 ? 55.829 38.500 116.776 1.00 10.00 84 ASP 2 O 1
ATOM 2856 N N . ALA B 2 85 ? 54.321 37.211 117.842 1.00 10.00 85 ALA 2 N 1
ATOM 2857 C CA . ALA B 2 85 ? 55.235 36.123 118.086 1.00 10.00 85 ALA 2 CA 1
ATOM 2858 C C . ALA B 2 85 ? 56.340 35.869 117.042 1.00 10.00 85 ALA 2 C 1
ATOM 2859 O O . ALA B 2 85 ? 57.496 35.584 117.396 1.00 10.00 85 ALA 2 O 1
ATOM 2861 N N . LEU B 2 86 ? 55.947 35.984 115.789 1.00 10.00 86 LEU 2 N 1
ATOM 2862 C CA . LEU B 2 86 ? 56.863 35.777 114.697 1.00 10.00 86 LEU 2 CA 1
ATOM 2863 C C . LEU B 2 86 ? 57.457 37.089 114.185 1.00 10.00 86 LEU 2 C 1
ATOM 2864 O O . LEU B 2 86 ? 57.552 37.293 112.966 1.00 10.00 86 LEU 2 O 1
ATOM 2869 N N . ARG B 2 87 ? 57.838 37.938 115.119 1.00 10.00 87 ARG 2 N 1
ATOM 2870 C CA . ARG B 2 87 ? 58.421 39.216 114.768 1.00 10.00 87 ARG 2 CA 1
ATOM 2871 C C . ARG B 2 87 ? 59.947 39.070 114.826 1.00 10.00 87 ARG 2 C 1
ATOM 2872 O O . ARG B 2 87 ? 60.683 39.946 114.367 1.00 10.00 87 ARG 2 O 1
ATOM 2880 N N . ASP B 2 88 ? 60.372 37.959 115.395 1.00 10.00 88 ASP 2 N 1
ATOM 2881 C CA . ASP B 2 88 ? 61.776 37.668 115.530 1.00 10.00 88 ASP 2 CA 1
ATOM 2882 C C . ASP B 2 88 ? 62.184 36.405 114.744 1.00 10.00 88 ASP 2 C 1
ATOM 2883 O O . ASP B 2 88 ? 63.242 35.802 114.994 1.00 10.00 88 ASP 2 O 1
ATOM 2888 N N . MET B 2 89 ? 61.325 36.045 113.810 1.00 10.00 89 MET 2 N 1
ATOM 2889 C CA . MET B 2 89 ? 61.552 34.884 112.988 1.00 10.00 89 MET 2 CA 1
ATOM 2890 C C . MET B 2 89 ? 62.107 35.087 111.563 1.00 10.00 89 MET 2 C 1
ATOM 2891 O O . MET B 2 89 ? 61.397 35.552 110.656 1.00 10.00 89 MET 2 O 1
ATOM 2896 N N . GLY B 2 90 ? 63.366 34.724 111.414 1.00 10.00 90 GLY 2 N 1
ATOM 2897 C CA . GLY B 2 90 ? 64.037 34.843 110.145 1.00 10.00 90 GLY 2 CA 1
ATOM 2898 C C . GLY B 2 90 ? 63.638 35.946 109.169 1.00 10.00 90 GLY 2 C 1
ATOM 2899 O O . GLY B 2 90 ? 63.546 37.124 109.568 1.00 10.00 90 GLY 2 O 1
ATOM 2900 N N . LEU B 2 91 ? 63.411 35.548 107.932 1.00 10.00 91 LEU 2 N 1
ATOM 2901 C CA . LEU B 2 91 ? 63.022 36.507 106.913 1.00 10.00 91 LEU 2 CA 1
ATOM 2902 C C . LEU B 2 91 ? 61.661 37.149 107.108 1.00 10.00 91 LEU 2 C 1
ATOM 2903 O O . LEU B 2 91 ? 61.533 38.360 106.870 1.00 10.00 91 LEU 2 O 1
ATOM 2908 N N . PHE B 2 92 ? 60.700 36.349 107.527 1.00 10.00 92 PHE 2 N 1
ATOM 2909 C CA . PHE B 2 92 ? 59.360 36.874 107.751 1.00 10.00 92 PHE 2 CA 1
ATOM 2910 C C . PHE B 2 92 ? 59.489 38.057 108.713 1.00 10.00 92 PHE 2 C 1
ATOM 2911 O O . PHE B 2 92 ? 58.803 39.072 108.545 1.00 10.00 92 PHE 2 O 1
ATOM 2919 N N . GLY B 2 93 ? 60.365 37.892 109.686 1.00 10.00 93 GLY 2 N 1
ATOM 2920 C CA . GLY B 2 93 ? 60.595 38.923 110.666 1.00 10.00 93 GLY 2 CA 1
ATOM 2921 C C . GLY B 2 93 ? 61.192 40.152 109.996 1.00 10.00 93 GLY 2 C 1
ATOM 2922 O O . GLY B 2 93 ? 60.720 41.273 110.237 1.00 10.00 93 GLY 2 O 1
ATOM 2923 N N . GLN B 2 94 ? 62.199 39.918 109.177 1.00 10.00 94 GLN 2 N 1
ATOM 2924 C CA . GLN B 2 94 ? 62.852 41.004 108.477 1.00 10.00 94 GLN 2 CA 1
ATOM 2925 C C . GLN B 2 94 ? 61.896 41.789 107.594 1.00 10.00 94 GLN 2 C 1
ATOM 2926 O O . GLN B 2 94 ? 61.615 42.960 107.905 1.00 10.00 94 GLN 2 O 1
ATOM 2932 N N . ASN B 2 95 ? 61.421 41.148 106.544 1.00 10.00 95 ASN 2 N 1
ATOM 2933 C CA . ASN B 2 95 ? 60.497 41.817 105.638 1.00 10.00 95 ASN 2 CA 1
ATOM 2934 C C . ASN B 2 95 ? 59.386 42.607 106.340 1.00 10.00 95 ASN 2 C 1
ATOM 2935 O O . ASN B 2 95 ? 58.967 43.664 105.846 1.00 10.00 95 ASN 2 O 1
ATOM 2940 N N . MET B 2 96 ? 58.950 42.074 107.466 1.00 10.00 96 MET 2 N 1
ATOM 2941 C CA . MET B 2 96 ? 57.911 42.717 108.234 1.00 10.00 96 MET 2 CA 1
ATOM 2942 C C . MET B 2 96 ? 58.365 44.111 108.597 1.00 10.00 96 MET 2 C 1
ATOM 2943 O O . MET B 2 96 ? 57.742 45.066 108.117 1.00 10.00 96 MET 2 O 1
ATOM 2948 N N . TYR B 2 97 ? 59.406 44.204 109.401 1.00 10.00 97 TYR 2 N 1
ATOM 2949 C CA . TYR B 2 97 ? 59.903 45.525 109.786 1.00 10.00 97 TYR 2 CA 1
ATOM 2950 C C . TYR B 2 97 ? 60.198 46.448 108.608 1.00 10.00 97 TYR 2 C 1
ATOM 2951 O O . TYR B 2 97 ? 60.118 47.672 108.763 1.00 10.00 97 TYR 2 O 1
ATOM 2960 N N . TYR B 2 98 ? 60.522 45.847 107.480 1.00 10.00 98 TYR 2 N 1
ATOM 2961 C CA . TYR B 2 98 ? 60.814 46.623 106.288 1.00 10.00 98 TYR 2 CA 1
ATOM 2962 C C . TYR B 2 98 ? 59.654 47.200 105.474 1.00 10.00 98 TYR 2 C 1
ATOM 2963 O O . TYR B 2 98 ? 59.881 47.787 104.397 1.00 10.00 98 TYR 2 O 1
ATOM 2972 N N . HIS B 2 99 ? 58.456 47.024 105.996 1.00 10.00 99 HIS 2 N 1
ATOM 2973 C CA . HIS B 2 99 ? 57.279 47.531 105.316 1.00 10.00 99 HIS 2 CA 1
ATOM 2974 C C . HIS B 2 99 ? 56.244 48.242 106.217 1.00 10.00 99 HIS 2 C 1
ATOM 2975 O O . HIS B 2 99 ? 56.354 48.256 107.446 1.00 10.00 99 HIS 2 O 1
ATOM 2982 N N . TYR B 2 100 ? 55.264 48.823 105.554 1.00 10.00 100 TYR 2 N 1
ATOM 2983 C CA . TYR B 2 100 ? 54.205 49.521 106.220 1.00 10.00 100 TYR 2 CA 1
ATOM 2984 C C . TYR B 2 100 ? 52.914 48.732 106.165 1.00 10.00 100 TYR 2 C 1
ATOM 2985 O O . TYR B 2 100 ? 52.095 48.874 107.065 1.00 10.00 100 TYR 2 O 1
ATOM 2994 N N . LEU B 2 101 ? 52.767 47.931 105.127 1.00 10.00 101 LEU 2 N 1
ATOM 2995 C CA . LEU B 2 101 ? 51.572 47.127 104.973 1.00 10.00 101 LEU 2 CA 1
ATOM 2996 C C . LEU B 2 101 ? 51.860 45.674 104.648 1.00 10.00 101 LEU 2 C 1
ATOM 2997 O O . LEU B 2 101 ? 52.769 45.404 103.859 1.00 10.00 101 LEU 2 O 1
ATOM 3002 N N . GLY B 2 102 ? 51.089 44.788 105.249 1.00 10.00 102 GLY 2 N 1
ATOM 3003 C CA . GLY B 2 102 ? 51.271 43.370 105.014 1.00 10.00 102 GLY 2 CA 1
ATOM 3004 C C . GLY B 2 102 ? 50.180 42.433 105.538 1.00 10.00 102 GLY 2 C 1
ATOM 3005 O O . GLY B 2 102 ? 49.666 42.622 106.649 1.00 10.00 102 GLY 2 O 1
ATOM 3006 N N . ARG B 2 103 ? 49.858 41.447 104.724 1.00 10.00 103 ARG 2 N 1
ATOM 3007 C CA . ARG B 2 103 ? 48.851 40.478 105.079 1.00 10.00 103 ARG 2 CA 1
ATOM 3008 C C . ARG B 2 103 ? 49.462 39.083 105.090 1.00 10.00 103 ARG 2 C 1
ATOM 3009 O O . ARG B 2 103 ? 50.248 38.754 104.186 1.00 10.00 103 ARG 2 O 1
ATOM 3017 N N . SER B 2 104 ? 49.095 38.309 106.093 1.00 10.00 104 SER 2 N 1
ATOM 3018 C CA . SER B 2 104 ? 49.620 36.958 106.206 1.00 10.00 104 SER 2 CA 1
ATOM 3019 C C . SER B 2 104 ? 48.723 35.919 106.891 1.00 10.00 104 SER 2 C 1
ATOM 3020 O O . SER B 2 104 ? 48.112 36.205 107.926 1.00 10.00 104 SER 2 O 1
ATOM 3023 N N . GLY B 2 105 ? 48.678 34.746 106.290 1.00 10.00 105 GLY 2 N 1
ATOM 3024 C CA . GLY B 2 105 ? 47.881 33.664 106.824 1.00 10.00 105 GLY 2 CA 1
ATOM 3025 C C . GLY B 2 105 ? 48.790 32.826 107.698 1.00 10.00 105 GLY 2 C 1
ATOM 3026 O O . GLY B 2 105 ? 49.993 33.125 107.768 1.00 10.00 105 GLY 2 O 1
ATOM 3027 N N . TYR B 2 106 ? 48.222 31.820 108.334 1.00 10.00 106 TYR 2 N 1
ATOM 3028 C CA . TYR B 2 106 ? 49.020 30.962 109.202 1.00 10.00 106 TYR 2 CA 1
ATOM 3029 C C . TYR B 2 106 ? 48.565 29.491 109.258 1.00 10.00 106 TYR 2 C 1
ATOM 3030 O O . TYR B 2 106 ? 47.562 29.104 108.650 1.00 10.00 106 TYR 2 O 1
ATOM 3039 N N . THR B 2 107 ? 49.332 28.711 109.993 1.00 10.00 107 THR 2 N 1
ATOM 3040 C CA . THR B 2 107 ? 49.051 27.312 110.166 1.00 10.00 107 THR 2 CA 1
ATOM 3041 C C . THR B 2 107 ? 49.694 26.970 111.542 1.00 10.00 107 THR 2 C 1
ATOM 3042 O O . THR B 2 107 ? 50.848 26.524 111.648 1.00 10.00 107 THR 2 O 1
ATOM 3046 N N . VAL B 2 108 ? 48.896 27.207 112.564 1.00 10.00 108 VAL 2 N 1
ATOM 3047 C CA . VAL B 2 108 ? 49.300 26.963 113.915 1.00 10.00 108 VAL 2 CA 1
ATOM 3048 C C . VAL B 2 108 ? 49.254 25.453 114.154 1.00 10.00 108 VAL 2 C 1
ATOM 3049 O O . VAL B 2 108 ? 48.188 24.830 114.002 1.00 10.00 108 VAL 2 O 1
ATOM 3053 N N . HIS B 2 109 ? 50.400 24.909 114.516 1.00 10.00 109 HIS 2 N 1
ATOM 3054 C CA . HIS B 2 109 ? 50.491 23.491 114.779 1.00 10.00 109 HIS 2 CA 1
ATOM 3055 C C . HIS B 2 109 ? 50.943 23.305 116.238 1.00 10.00 109 HIS 2 C 1
ATOM 3056 O O . HIS B 2 109 ? 52.136 23.099 116.516 1.00 10.00 109 HIS 2 O 1
ATOM 3063 N N . VAL B 2 110 ? 49.970 23.391 117.124 1.00 10.00 110 VAL 2 N 1
ATOM 3064 C CA . VAL B 2 110 ? 50.234 23.237 118.537 1.00 10.00 110 VAL 2 CA 1
ATOM 3065 C C . VAL B 2 110 ? 50.444 21.734 118.820 1.00 10.00 110 VAL 2 C 1
ATOM 3066 O O . VAL B 2 110 ? 49.560 20.902 118.572 1.00 10.00 110 VAL 2 O 1
ATOM 3070 N N . GLN B 2 111 ? 51.622 21.444 119.338 1.00 10.00 111 GLN 2 N 1
ATOM 3071 C CA . GLN B 2 111 ? 51.994 20.091 119.647 1.00 10.00 111 GLN 2 CA 1
ATOM 3072 C C . GLN B 2 111 ? 51.993 19.969 121.177 1.00 10.00 111 GLN 2 C 1
ATOM 3073 O O . GLN B 2 111 ? 52.320 20.939 121.901 1.00 10.00 111 GLN 2 O 1
ATOM 3079 N N . CYS B 2 112 ? 51.630 18.787 121.636 1.00 10.00 112 CYS 2 N 1
ATOM 3080 C CA . CYS B 2 112 ? 51.577 18.523 123.052 1.00 10.00 112 CYS 2 CA 1
ATOM 3081 C C . CYS B 2 112 ? 51.208 17.058 123.266 1.00 10.00 112 CYS 2 C 1
ATOM 3082 O O . CYS B 2 112 ? 50.016 16.707 123.221 1.00 10.00 112 CYS 2 O 1
ATOM 3085 N N . ASN B 2 113 ? 52.223 16.247 123.488 1.00 10.00 113 ASN 2 N 1
ATOM 3086 C CA . ASN B 2 113 ? 51.999 14.832 123.710 1.00 10.00 113 ASN 2 CA 1
ATOM 3087 C C . ASN B 2 113 ? 52.248 14.401 125.164 1.00 10.00 113 ASN 2 C 1
ATOM 3088 O O . ASN B 2 113 ? 52.960 15.081 125.917 1.00 10.00 113 ASN 2 O 1
ATOM 3093 N N . ALA B 2 114 ? 51.646 13.282 125.516 1.00 10.00 114 ALA 2 N 1
ATOM 3094 C CA . ALA B 2 114 ? 51.780 12.741 126.843 1.00 10.00 114 ALA 2 CA 1
ATOM 3095 C C . ALA B 2 114 ? 51.820 11.232 126.660 1.00 10.00 114 ALA 2 C 1
ATOM 3096 O O . ALA B 2 114 ? 52.548 10.750 125.780 1.00 10.00 114 ALA 2 O 1
ATOM 3098 N N . SER B 2 115 ? 51.055 10.530 127.474 1.00 10.00 115 SER 2 N 1
ATOM 3099 C CA . SER B 2 115 ? 51.013 9.087 127.388 1.00 10.00 115 SER 2 CA 1
ATOM 3100 C C . SER B 2 115 ? 49.569 8.607 127.527 1.00 10.00 115 SER 2 C 1
ATOM 3101 O O . SER B 2 115 ? 48.647 9.422 127.630 1.00 10.00 115 SER 2 O 1
ATOM 3104 N N . LYS B 2 116 ? 49.414 7.297 127.530 1.00 10.00 116 LYS 2 N 1
ATOM 3105 C CA . LYS B 2 116 ? 48.112 6.700 127.666 1.00 10.00 116 LYS 2 CA 1
ATOM 3106 C C . LYS B 2 116 ? 47.708 6.818 129.133 1.00 10.00 116 LYS 2 C 1
ATOM 3107 O O . LYS B 2 116 ? 46.529 6.693 129.454 1.00 10.00 116 LYS 2 O 1
ATOM 3113 N N . PHE B 2 117 ? 48.698 7.061 129.970 1.00 10.00 117 PHE 2 N 1
ATOM 3114 C CA . PHE B 2 117 ? 48.454 7.202 131.394 1.00 10.00 117 PHE 2 CA 1
ATOM 3115 C C . PHE B 2 117 ? 48.191 8.614 131.962 1.00 10.00 117 PHE 2 C 1
ATOM 3116 O O . PHE B 2 117 ? 47.971 8.799 133.179 1.00 10.00 117 PHE 2 O 1
ATOM 3124 N N . HIS B 2 118 ? 48.226 9.574 131.058 1.00 10.00 118 HIS 2 N 1
ATOM 3125 C CA . HIS B 2 118 ? 47.980 10.950 131.416 1.00 10.00 118 HIS 2 CA 1
ATOM 3126 C C . HIS B 2 118 ? 46.548 11.279 130.977 1.00 10.00 118 HIS 2 C 1
ATOM 3127 O O . HIS B 2 118 ? 45.956 10.538 130.157 1.00 10.00 118 HIS 2 O 1
ATOM 3134 N N . GLN B 2 119 ? 46.029 12.362 131.523 1.00 10.00 119 GLN 2 N 1
ATOM 3135 C CA . GLN B 2 119 ? 44.681 12.777 131.187 1.00 10.00 119 GLN 2 CA 1
ATOM 3136 C C . GLN B 2 119 ? 44.486 14.291 131.323 1.00 10.00 119 GLN 2 C 1
ATOM 3137 O O . GLN B 2 119 ? 45.190 14.949 132.102 1.00 10.00 119 GLN 2 O 1
ATOM 3143 N N . GLY B 2 120 ? 43.534 14.796 130.563 1.00 10.00 120 GLY 2 N 1
ATOM 3144 C CA . GLY B 2 120 ? 43.234 16.206 130.581 1.00 10.00 120 GLY 2 CA 1
ATOM 3145 C C . GLY B 2 120 ? 42.958 16.713 129.169 1.00 10.00 120 GLY 2 C 1
ATOM 3146 O O . GLY B 2 120 ? 43.008 15.933 128.205 1.00 10.00 120 GLY 2 O 1
ATOM 3147 N N . ALA B 2 121 ? 42.676 17.998 129.077 1.00 10.00 121 ALA 2 N 1
ATOM 3148 C CA . ALA B 2 121 ? 42.393 18.610 127.799 1.00 10.00 121 ALA 2 CA 1
ATOM 3149 C C . ALA B 2 121 ? 42.864 20.068 127.735 1.00 10.00 121 ALA 2 C 1
ATOM 3150 O O . ALA B 2 121 ? 42.780 20.800 128.726 1.00 10.00 121 ALA 2 O 1
ATOM 3152 N N . LEU B 2 122 ? 43.348 20.442 126.567 1.00 10.00 122 LEU 2 N 1
ATOM 3153 C CA . LEU B 2 122 ? 43.827 21.780 126.346 1.00 10.00 122 LEU 2 CA 1
ATOM 3154 C C . LEU B 2 122 ? 42.971 22.337 125.219 1.00 10.00 122 LEU 2 C 1
ATOM 3155 O O . LEU B 2 122 ? 42.810 21.671 124.185 1.00 10.00 122 LEU 2 O 1
ATOM 3160 N N . GLY B 2 123 ? 42.444 23.526 125.436 1.00 10.00 123 GLY 2 N 1
ATOM 3161 C CA . GLY B 2 123 ? 41.610 24.159 124.434 1.00 10.00 123 GLY 2 CA 1
ATOM 3162 C C . GLY B 2 123 ? 42.432 25.153 123.637 1.00 10.00 123 GLY 2 C 1
ATOM 3163 O O . GLY B 2 123 ? 42.759 26.224 124.166 1.00 10.00 123 GLY 2 O 1
ATOM 3164 N N . VAL B 2 124 ? 42.747 24.789 122.408 1.00 10.00 124 VAL 2 N 1
ATOM 3165 C CA . VAL B 2 124 ? 43.529 25.669 121.559 1.00 10.00 124 VAL 2 CA 1
ATOM 3166 C C . VAL B 2 124 ? 42.524 26.470 120.721 1.00 10.00 124 VAL 2 C 1
ATOM 3167 O O . VAL B 2 124 ? 41.930 25.940 119.784 1.00 10.00 124 VAL 2 O 1
ATOM 3171 N N . PHE B 2 125 ? 42.370 27.725 121.096 1.00 10.00 125 PHE 2 N 1
ATOM 3172 C CA . PHE B 2 125 ? 41.457 28.605 120.417 1.00 10.00 125 PHE 2 CA 1
ATOM 3173 C C . PHE B 2 125 ? 42.151 29.642 119.524 1.00 10.00 125 PHE 2 C 1
ATOM 3174 O O . PHE B 2 125 ? 43.287 30.051 119.788 1.00 10.00 125 PHE 2 O 1
ATOM 3182 N N . ALA B 2 126 ? 41.435 30.040 118.490 1.00 10.00 126 ALA 2 N 1
ATOM 3183 C CA . ALA B 2 126 ? 41.936 31.013 117.557 1.00 10.00 126 ALA 2 CA 1
ATOM 3184 C C . ALA B 2 126 ? 40.905 32.155 117.439 1.00 10.00 126 ALA 2 C 1
ATOM 3185 O O . ALA B 2 126 ? 39.911 32.057 116.689 1.00 10.00 126 ALA 2 O 1
ATOM 3187 N N . VAL B 2 127 ? 41.175 33.207 118.187 1.00 10.00 127 VAL 2 N 1
ATOM 3188 C CA . VAL B 2 127 ? 40.307 34.357 118.195 1.00 10.00 127 VAL 2 CA 1
ATOM 3189 C C . VAL B 2 127 ? 40.805 35.477 117.293 1.00 10.00 127 VAL 2 C 1
ATOM 3190 O O . VAL B 2 127 ? 41.860 36.066 117.583 1.00 10.00 127 VAL 2 O 1
ATOM 3194 N N . PRO B 2 128 ? 40.057 35.737 116.237 1.00 10.00 128 PRO 2 N 1
ATOM 3195 C CA . PRO B 2 128 ? 40.435 36.796 115.317 1.00 10.00 128 PRO 2 CA 1
ATOM 3196 C C . PRO B 2 128 ? 40.202 38.141 116.021 1.00 10.00 128 PRO 2 C 1
ATOM 3197 O O . PRO B 2 128 ? 39.057 38.526 116.290 1.00 10.00 128 PRO 2 O 1
ATOM 3201 N N . GLU B 2 129 ? 41.301 38.814 116.299 1.00 10.00 129 GLU 2 N 1
ATOM 3202 C CA . GLU B 2 129 ? 41.259 40.089 116.965 1.00 10.00 129 GLU 2 CA 1
ATOM 3203 C C . GLU B 2 129 ? 41.047 39.819 118.462 1.00 10.00 129 GLU 2 C 1
ATOM 3204 O O . GLU B 2 129 ? 40.083 40.337 119.068 1.00 10.00 129 GLU 2 O 1
ATOM 3210 N N . MET B 2 130 ? 41.941 39.020 119.013 1.00 10.00 130 MET 2 N 1
ATOM 3211 C CA . MET B 2 130 ? 41.851 38.682 120.420 1.00 10.00 130 MET 2 CA 1
ATOM 3212 C C . MET B 2 130 ? 42.288 39.868 121.281 1.00 10.00 130 MET 2 C 1
ATOM 3213 O O . MET B 2 130 ? 43.471 40.000 121.607 1.00 10.00 130 MET 2 O 1
ATOM 3218 N N . CYS B 2 131 ? 41.318 40.694 121.622 1.00 10.00 131 CYS 2 N 1
ATOM 3219 C CA . CYS B 2 131 ? 41.581 41.860 122.430 1.00 10.00 131 CYS 2 CA 1
ATOM 3220 C C . CYS B 2 131 ? 41.424 41.543 123.923 1.00 10.00 131 CYS 2 C 1
ATOM 3221 O O . CYS B 2 131 ? 40.310 41.266 124.396 1.00 10.00 131 CYS 2 O 1
ATOM 3224 N N . LEU B 2 132 ? 42.544 41.595 124.617 1.00 10.00 132 LEU 2 N 1
ATOM 3225 C CA . LEU B 2 132 ? 42.554 41.316 126.037 1.00 10.00 132 LEU 2 CA 1
ATOM 3226 C C . LEU B 2 132 ? 42.411 42.589 126.882 1.00 10.00 132 LEU 2 C 1
ATOM 3227 O O . LEU B 2 132 ? 42.705 43.695 126.404 1.00 10.00 132 LEU 2 O 1
ATOM 3232 N N . ALA B 2 133 ? 41.967 42.396 128.108 1.00 10.00 133 ALA 2 N 1
ATOM 3233 C CA . ALA B 2 133 ? 41.774 43.510 129.013 1.00 10.00 133 ALA 2 CA 1
ATOM 3234 C C . ALA B 2 133 ? 42.955 43.997 129.873 1.00 10.00 133 ALA 2 C 1
ATOM 3235 O O . ALA B 2 133 ? 43.931 43.273 130.077 1.00 10.00 133 ALA 2 O 1
ATOM 3237 N N . GLY B 2 134 ? 42.814 45.219 130.351 1.00 10.00 134 GLY 2 N 1
ATOM 3238 C CA . GLY B 2 134 ? 43.830 45.824 131.177 1.00 10.00 134 GLY 2 CA 1
ATOM 3239 C C . GLY B 2 134 ? 43.874 45.356 132.628 1.00 10.00 134 GLY 2 C 1
ATOM 3240 O O . GLY B 2 134 ? 42.981 44.615 133.068 1.00 10.00 134 GLY 2 O 1
ATOM 3241 N N . ASP B 2 135 ? 44.897 45.799 133.332 1.00 10.00 135 ASP 2 N 1
ATOM 3242 C CA . ASP B 2 135 ? 45.062 45.419 134.721 1.00 10.00 135 ASP 2 CA 1
ATOM 3243 C C . ASP B 2 135 ? 44.622 46.339 135.841 1.00 10.00 135 ASP 2 C 1
ATOM 3244 O O . ASP B 2 135 ? 44.729 45.935 137.018 1.00 10.00 135 ASP 2 O 1
ATOM 3249 N N . SER B 2 136 ? 44.154 47.519 135.482 1.00 10.00 136 SER 2 N 1
ATOM 3250 C CA . SER B 2 136 ? 43.716 48.461 136.508 1.00 10.00 136 SER 2 CA 1
ATOM 3251 C C . SER B 2 136 ? 42.329 49.092 136.336 1.00 10.00 136 SER 2 C 1
ATOM 3252 O O . SER B 2 136 ? 41.876 49.317 135.206 1.00 10.00 136 SER 2 O 1
ATOM 3255 N N . ASN B 2 137 ? 41.702 49.354 137.466 1.00 10.00 137 ASN 2 N 1
ATOM 3256 C CA . ASN B 2 137 ? 40.389 49.959 137.465 1.00 10.00 137 ASN 2 CA 1
ATOM 3257 C C . ASN B 2 137 ? 40.504 51.486 137.569 1.00 10.00 137 ASN 2 C 1
ATOM 3258 O O . ASN B 2 137 ? 39.507 52.178 137.841 1.00 10.00 137 ASN 2 O 1
ATOM 3263 N N . THR B 2 138 ? 41.712 51.967 137.352 1.00 10.00 138 THR 2 N 1
ATOM 3264 C CA . THR B 2 138 ? 41.969 53.389 137.415 1.00 10.00 138 THR 2 CA 1
ATOM 3265 C C . THR B 2 138 ? 42.192 54.043 136.058 1.00 10.00 138 THR 2 C 1
ATOM 3266 O O . THR B 2 138 ? 41.838 55.222 135.889 1.00 10.00 138 THR 2 O 1
ATOM 3270 N N . THR B 2 139 ? 42.764 53.285 135.142 1.00 10.00 139 THR 2 N 1
ATOM 3271 C CA . THR B 2 139 ? 43.020 53.813 133.813 1.00 10.00 139 THR 2 CA 1
ATOM 3272 C C . THR B 2 139 ? 42.810 52.731 132.723 1.00 10.00 139 THR 2 C 1
ATOM 3273 O O . THR B 2 139 ? 43.655 51.862 132.487 1.00 10.00 139 THR 2 O 1
ATOM 3277 N N . THR B 2 140 ? 41.659 52.836 132.090 1.00 10.00 140 THR 2 N 1
ATOM 3278 C CA . THR B 2 140 ? 41.274 51.928 131.048 1.00 10.00 140 THR 2 CA 1
ATOM 3279 C C . THR B 2 140 ? 42.024 52.125 129.734 1.00 10.00 140 THR 2 C 1
ATOM 3280 O O . THR B 2 140 ? 42.435 53.248 129.426 1.00 10.00 140 THR 2 O 1
ATOM 3284 N N . MET B 2 141 ? 42.180 51.040 129.001 1.00 10.00 141 MET 2 N 1
ATOM 3285 C CA . MET B 2 141 ? 42.869 51.087 127.727 1.00 10.00 141 MET 2 CA 1
ATOM 3286 C C . MET B 2 141 ? 44.260 51.704 127.813 1.00 10.00 141 MET 2 C 1
ATOM 3287 O O . MET B 2 141 ? 44.670 52.432 126.873 1.00 10.00 141 MET 2 O 1
ATOM 3292 N N . HIS B 2 142 ? 44.949 51.410 128.898 1.00 10.00 142 HIS 2 N 1
ATOM 3293 C CA . HIS B 2 142 ? 46.283 51.976 129.081 1.00 10.00 142 HIS 2 CA 1
ATOM 3294 C C . HIS B 2 142 ? 47.503 51.041 129.066 1.00 10.00 142 HIS 2 C 1
ATOM 3295 O O . HIS B 2 142 ? 48.626 51.461 129.371 1.00 10.00 142 HIS 2 O 1
ATOM 3302 N N . THR B 2 143 ? 47.242 49.800 128.706 1.00 10.00 143 THR 2 N 1
ATOM 3303 C CA . THR B 2 143 ? 48.282 48.804 128.638 1.00 10.00 143 THR 2 CA 1
ATOM 3304 C C . THR B 2 143 ? 49.288 49.199 127.561 1.00 10.00 143 THR 2 C 1
ATOM 3305 O O . THR B 2 143 ? 48.894 49.413 126.408 1.00 10.00 143 THR 2 O 1
ATOM 3309 N N . SER B 2 144 ? 50.542 49.285 127.960 1.00 10.00 144 SER 2 N 1
ATOM 3310 C CA . SER B 2 144 ? 51.590 49.655 127.025 1.00 10.00 144 SER 2 CA 1
ATOM 3311 C C . SER B 2 144 ? 51.953 48.584 125.988 1.00 10.00 144 SER 2 C 1
ATOM 3312 O O . SER B 2 144 ? 51.712 47.399 126.201 1.00 10.00 144 SER 2 O 1
ATOM 3315 N N . TYR B 2 145 ? 52.525 49.045 124.894 1.00 10.00 145 TYR 2 N 1
ATOM 3316 C CA . TYR B 2 145 ? 52.927 48.172 123.822 1.00 10.00 145 TYR 2 CA 1
ATOM 3317 C C . TYR B 2 145 ? 53.931 47.068 124.144 1.00 10.00 145 TYR 2 C 1
ATOM 3318 O O . TYR B 2 145 ? 53.857 45.986 123.566 1.00 10.00 145 TYR 2 O 1
ATOM 3327 N N . GLN B 2 146 ? 54.837 47.374 125.052 1.00 10.00 146 GLN 2 N 1
ATOM 3328 C CA . GLN B 2 146 ? 55.851 46.428 125.453 1.00 10.00 146 GLN 2 CA 1
ATOM 3329 C C . GLN B 2 146 ? 55.320 45.129 126.068 1.00 10.00 146 GLN 2 C 1
ATOM 3330 O O . GLN B 2 146 ? 55.963 44.076 125.954 1.00 10.00 146 GLN 2 O 1
ATOM 3336 N N . ASN B 2 147 ? 54.170 45.240 126.703 1.00 10.00 147 ASN 2 N 1
ATOM 3337 C CA . ASN B 2 147 ? 53.550 44.095 127.327 1.00 10.00 147 ASN 2 CA 1
ATOM 3338 C C . ASN B 2 147 ? 52.479 43.497 126.405 1.00 10.00 147 ASN 2 C 1
ATOM 3339 O O . ASN B 2 147 ? 52.099 42.333 126.558 1.00 10.00 147 ASN 2 O 1
ATOM 3344 N N . ALA B 2 148 ? 52.029 44.317 125.475 1.00 10.00 148 ALA 2 N 1
ATOM 3345 C CA . ALA B 2 148 ? 51.022 43.900 124.530 1.00 10.00 148 ALA 2 CA 1
ATOM 3346 C C . ALA B 2 148 ? 51.590 42.943 123.474 1.00 10.00 148 ALA 2 C 1
ATOM 3347 O O . ALA B 2 148 ? 50.859 42.114 122.913 1.00 10.00 148 ALA 2 O 1
ATOM 3349 N N . ASN B 2 149 ? 52.877 43.091 123.230 1.00 10.00 149 ASN 2 N 1
ATOM 3350 C CA . ASN B 2 149 ? 53.561 42.261 122.275 1.00 10.00 149 ASN 2 CA 1
ATOM 3351 C C . ASN B 2 149 ? 54.697 41.564 123.000 1.00 10.00 149 ASN 2 C 1
ATOM 3352 O O . ASN B 2 149 ? 55.859 41.966 122.816 1.00 10.00 149 ASN 2 O 1
ATOM 3357 N N . PRO B 2 150 ? 54.358 40.560 123.786 1.00 10.00 150 PRO 2 N 1
ATOM 3358 C CA . PRO B 2 150 ? 55.385 39.836 124.523 1.00 10.00 150 PRO 2 CA 1
ATOM 3359 C C . PRO B 2 150 ? 56.280 39.029 123.587 1.00 10.00 150 PRO 2 C 1
ATOM 3360 O O . PRO B 2 150 ? 57.359 38.606 123.992 1.00 10.00 150 PRO 2 O 1
ATOM 3364 N N . GLY B 2 151 ? 55.804 38.841 122.372 1.00 10.00 151 GLY 2 N 1
ATOM 3365 C CA . GLY B 2 151 ? 56.546 38.097 121.385 1.00 10.00 151 GLY 2 CA 1
ATOM 3366 C C . GLY B 2 151 ? 56.418 36.585 121.545 1.00 10.00 151 GLY 2 C 1
ATOM 3367 O O . GLY B 2 151 ? 55.351 36.088 121.927 1.00 10.00 151 GLY 2 O 1
ATOM 3368 N N . GLU B 2 152 ? 57.505 35.898 121.252 1.00 10.00 152 GLU 2 N 1
ATOM 3369 C CA . GLU B 2 152 ? 57.528 34.457 121.354 1.00 10.00 152 GLU 2 CA 1
ATOM 3370 C C . GLU B 2 152 ? 57.484 33.830 122.733 1.00 10.00 152 GLU 2 C 1
ATOM 3371 O O . GLU B 2 152 ? 57.283 32.599 122.819 1.00 10.00 152 GLU 2 O 1
ATOM 3377 N N . LYS B 2 153 ? 57.671 34.646 123.753 1.00 10.00 153 LYS 2 N 1
ATOM 3378 C CA . LYS B 2 153 ? 57.632 34.113 125.113 1.00 10.00 153 LYS 2 CA 1
ATOM 3379 C C . LYS B 2 153 ? 56.141 34.007 125.481 1.00 10.00 153 LYS 2 C 1
ATOM 3380 O O . LYS B 2 153 ? 55.745 33.143 126.274 1.00 10.00 153 LYS 2 O 1
ATOM 3386 N N . GLY B 2 154 ? 55.365 34.893 124.888 1.00 10.00 154 GLY 2 N 1
ATOM 3387 C CA . GLY B 2 154 ? 53.943 34.920 125.124 1.00 10.00 154 GLY 2 CA 1
ATOM 3388 C C . GLY B 2 154 ? 53.437 35.411 126.476 1.00 10.00 154 GLY 2 C 1
ATOM 3389 O O . GLY B 2 154 ? 54.231 35.572 127.414 1.00 10.00 154 GLY 2 O 1
ATOM 3390 N N . GLY B 2 155 ? 52.138 35.634 126.545 1.00 10.00 155 GLY 2 N 1
ATOM 3391 C CA . GLY B 2 155 ? 51.528 36.100 127.775 1.00 10.00 155 GLY 2 CA 1
ATOM 3392 C C . GLY B 2 155 ? 50.763 34.995 128.482 1.00 10.00 155 GLY 2 C 1
ATOM 3393 O O . GLY B 2 155 ? 50.350 34.029 127.824 1.00 10.00 155 GLY 2 O 1
ATOM 3394 N N . THR B 2 156 ? 50.582 35.158 129.778 1.00 10.00 156 THR 2 N 1
ATOM 3395 C CA . THR B 2 156 ? 49.874 34.152 130.555 1.00 10.00 156 THR 2 CA 1
ATOM 3396 C C . THR B 2 156 ? 48.602 34.537 131.315 1.00 10.00 156 THR 2 C 1
ATOM 3397 O O . THR B 2 156 ? 48.537 35.625 131.895 1.00 10.00 156 THR 2 O 1
ATOM 3401 N N . PHE B 2 157 ? 47.639 33.636 131.289 1.00 10.00 157 PHE 2 N 1
ATOM 3402 C CA . PHE B 2 157 ? 46.385 33.873 131.978 1.00 10.00 157 PHE 2 CA 1
ATOM 3403 C C . PHE B 2 157 ? 46.461 33.671 133.498 1.00 10.00 157 PHE 2 C 1
ATOM 3404 O O . PHE B 2 157 ? 47.387 33.026 134.000 1.00 10.00 157 PHE 2 O 1
ATOM 3412 N N . THR B 2 158 ? 45.481 34.230 134.180 1.00 10.00 158 THR 2 N 1
ATOM 3413 C CA . THR B 2 158 ? 45.415 34.127 135.622 1.00 10.00 158 THR 2 CA 1
ATOM 3414 C C . THR B 2 158 ? 44.030 33.701 136.146 1.00 10.00 158 THR 2 C 1
ATOM 3415 O O . THR B 2 158 ? 43.006 33.933 135.486 1.00 10.00 158 THR 2 O 1
ATOM 3419 N N . GLY B 2 159 ? 44.048 33.093 137.316 1.00 10.00 159 GLY 2 N 1
ATOM 3420 C CA . GLY B 2 159 ? 42.820 32.633 137.930 1.00 10.00 159 GLY 2 CA 1
ATOM 3421 C C . GLY B 2 159 ? 42.109 33.503 138.959 1.00 10.00 159 GLY 2 C 1
ATOM 3422 O O . GLY B 2 159 ? 41.308 32.995 139.750 1.00 10.00 159 GLY 2 O 1
ATOM 3423 N N . THR B 2 160 ? 42.413 34.785 138.928 1.00 10.00 160 THR 2 N 1
ATOM 3424 C CA . THR B 2 160 ? 41.819 35.731 139.844 1.00 10.00 160 THR 2 CA 1
ATOM 3425 C C . THR B 2 160 ? 42.216 37.119 139.376 1.00 10.00 160 THR 2 C 1
ATOM 3426 O O . THR B 2 160 ? 43.398 37.313 139.018 1.00 10.00 160 THR 2 O 1
ATOM 3430 N N . PHE B 2 161 ? 41.262 38.031 139.384 1.00 10.00 161 PHE 2 N 1
ATOM 3431 C CA . PHE B 2 161 ? 41.572 39.395 138.954 1.00 10.00 161 PHE 2 CA 1
ATOM 3432 C C . PHE B 2 161 ? 42.332 40.187 140.026 1.00 10.00 161 PHE 2 C 1
ATOM 3433 O O . PHE B 2 161 ? 41.900 40.249 141.184 1.00 10.00 161 PHE 2 O 1
ATOM 3441 N N . THR B 2 162 ? 43.437 40.769 139.602 1.00 10.00 162 THR 2 N 1
ATOM 3442 C CA . THR B 2 162 ? 44.260 41.546 140.497 1.00 10.00 162 THR 2 CA 1
ATOM 3443 C C . THR B 2 162 ? 44.453 42.961 139.958 1.00 10.00 162 THR 2 C 1
ATOM 3444 O O . THR B 2 162 ? 45.199 43.148 138.960 1.00 10.00 162 THR 2 O 1
ATOM 3448 N N . PRO B 2 163 ? 43.795 43.906 140.603 1.00 10.00 163 PRO 2 N 1
ATOM 3449 C CA . PRO B 2 163 ? 43.924 45.295 140.168 1.00 10.00 163 PRO 2 CA 1
ATOM 3450 C C . PRO B 2 163 ? 45.281 45.907 140.546 1.00 10.00 163 PRO 2 C 1
ATOM 3451 O O . PRO B 2 163 ? 45.826 45.604 141.631 1.00 10.00 163 PRO 2 O 1
ATOM 3455 N N . ASP B 2 164 ? 45.786 46.737 139.654 1.00 10.00 164 ASP 2 N 1
ATOM 3456 C CA . ASP B 2 164 ? 47.062 47.385 139.897 1.00 10.00 164 ASP 2 CA 1
ATOM 3457 C C . ASP B 2 164 ? 46.753 48.676 140.664 1.00 10.00 164 ASP 2 C 1
ATOM 3458 O O . ASP B 2 164 ? 45.986 49.535 140.173 1.00 10.00 164 ASP 2 O 1
ATOM 3463 N N . ASN B 2 165 ? 47.349 48.780 141.835 1.00 10.00 165 ASN 2 N 1
ATOM 3464 C CA . ASN B 2 165 ? 47.139 49.953 142.666 1.00 10.00 165 ASN 2 CA 1
ATOM 3465 C C . ASN B 2 165 ? 48.228 51.039 142.689 1.00 10.00 165 ASN 2 C 1
ATOM 3466 O O . ASN B 2 165 ? 48.092 52.062 143.398 1.00 10.00 165 ASN 2 O 1
ATOM 3471 N N . ASN B 2 166 ? 49.270 50.792 141.919 1.00 10.00 166 ASN 2 N 1
ATOM 3472 C CA . ASN B 2 166 ? 50.369 51.729 141.841 1.00 10.00 166 ASN 2 CA 1
ATOM 3473 C C . ASN B 2 166 ? 50.053 52.752 140.731 1.00 10.00 166 ASN 2 C 1
ATOM 3474 O O . ASN B 2 166 ? 50.123 52.439 139.527 1.00 10.00 166 ASN 2 O 1
ATOM 3479 N N . GLN B 2 167 ? 49.712 53.945 141.177 1.00 10.00 167 GLN 2 N 1
ATOM 3480 C CA . GLN B 2 167 ? 49.386 55.016 140.262 1.00 10.00 167 GLN 2 CA 1
ATOM 3481 C C . GLN B 2 167 ? 50.609 55.920 140.035 1.00 10.00 167 GLN 2 C 1
ATOM 3482 O O . GLN B 2 167 ? 50.542 56.905 139.285 1.00 10.00 167 GLN 2 O 1
ATOM 3488 N N . THR B 2 168 ? 51.692 55.554 140.695 1.00 10.00 168 THR 2 N 1
ATOM 3489 C CA . THR B 2 168 ? 52.923 56.293 140.588 1.00 10.00 168 THR 2 CA 1
ATOM 3490 C C . THR B 2 168 ? 53.597 55.906 139.245 1.00 10.00 168 THR 2 C 1
ATOM 3491 O O . THR B 2 168 ? 54.063 56.762 138.468 1.00 10.00 168 THR 2 O 1
ATOM 3495 N N . SER B 2 169 ? 53.624 54.608 139.018 1.00 10.00 169 SER 2 N 1
ATOM 3496 C CA . SER B 2 169 ? 54.199 54.058 137.826 1.00 10.00 169 SER 2 CA 1
ATOM 3497 C C . SER B 2 169 ? 53.542 52.690 137.657 1.00 10.00 169 SER 2 C 1
ATOM 3498 O O . SER B 2 169 ? 54.089 51.680 138.145 1.00 10.00 169 SER 2 O 1
ATOM 3501 N N . PRO B 2 170 ? 52.406 52.687 136.987 1.00 10.00 170 PRO 2 N 1
ATOM 3502 C CA . PRO B 2 170 ? 51.692 51.433 136.771 1.00 10.00 170 PRO 2 CA 1
ATOM 3503 C C . PRO B 2 170 ? 52.425 50.340 135.971 1.00 10.00 170 PRO 2 C 1
ATOM 3504 O O . PRO B 2 170 ? 53.460 50.611 135.339 1.00 10.00 170 PRO 2 O 1
ATOM 3508 N N . ALA B 2 171 ? 51.866 49.147 136.028 1.00 10.00 171 ALA 2 N 1
ATOM 3509 C CA . ALA B 2 171 ? 52.447 48.024 135.325 1.00 10.00 171 ALA 2 CA 1
ATOM 3510 C C . ALA B 2 171 ? 52.151 48.015 133.824 1.00 10.00 171 ALA 2 C 1
ATOM 3511 O O . ALA B 2 171 ? 52.988 47.592 133.026 1.00 10.00 171 ALA 2 O 1
ATOM 3513 N N . ARG B 2 172 ? 50.964 48.479 133.486 1.00 10.00 172 ARG 2 N 1
ATOM 3514 C CA . ARG B 2 172 ? 50.538 48.540 132.109 1.00 10.00 172 ARG 2 CA 1
ATOM 3515 C C . ARG B 2 172 ? 50.632 47.216 131.327 1.00 10.00 172 ARG 2 C 1
ATOM 3516 O O . ARG B 2 172 ? 51.276 47.143 130.265 1.00 10.00 172 ARG 2 O 1
ATOM 3524 N N . ARG B 2 173 ? 49.983 46.209 131.878 1.00 10.00 173 ARG 2 N 1
ATOM 3525 C CA . ARG B 2 173 ? 49.977 44.900 131.266 1.00 10.00 173 ARG 2 CA 1
ATOM 3526 C C . ARG B 2 173 ? 48.592 44.254 131.326 1.00 10.00 173 ARG 2 C 1
ATOM 3527 O O . ARG B 2 173 ? 47.712 44.745 132.056 1.00 10.00 173 ARG 2 O 1
ATOM 3535 N N . PHE B 2 174 ? 48.432 43.188 130.566 1.00 10.00 174 PHE 2 N 1
ATOM 3536 C CA . PHE B 2 174 ? 47.159 42.489 130.546 1.00 10.00 174 PHE 2 CA 1
ATOM 3537 C C . PHE B 2 174 ? 47.040 41.590 131.777 1.00 10.00 174 PHE 2 C 1
ATOM 3538 O O . PHE B 2 174 ? 48.019 40.937 132.169 1.00 10.00 174 PHE 2 O 1
ATOM 3546 N N . CYS B 2 175 ? 45.853 41.581 132.352 1.00 10.00 175 CYS 2 N 1
ATOM 3547 C CA . CYS B 2 175 ? 45.598 40.766 133.521 1.00 10.00 175 CYS 2 CA 1
ATOM 3548 C C . CYS B 2 175 ? 44.353 39.976 133.099 1.00 10.00 175 CYS 2 C 1
ATOM 3549 O O . CYS B 2 175 ? 43.216 40.342 133.472 1.00 10.00 175 CYS 2 O 1
ATOM 3552 N N . PRO B 2 176 ? 44.588 38.922 132.341 1.00 10.00 176 PRO 2 N 1
ATOM 3553 C CA . PRO B 2 176 ? 43.501 38.102 131.860 1.00 10.00 176 PRO 2 CA 1
ATOM 3554 C C . PRO B 2 176 ? 43.103 36.912 132.737 1.00 10.00 176 PRO 2 C 1
ATOM 3555 O O . PRO B 2 176 ? 43.917 36.004 132.956 1.00 10.00 176 PRO 2 O 1
ATOM 3559 N N . VAL B 2 177 ? 41.870 36.952 133.204 1.00 10.00 177 VAL 2 N 1
ATOM 3560 C CA . VAL B 2 177 ? 41.366 35.887 134.047 1.00 10.00 177 VAL 2 CA 1
ATOM 3561 C C . VAL B 2 177 ? 40.735 34.796 133.160 1.00 10.00 177 VAL 2 C 1
ATOM 3562 O O . VAL B 2 177 ? 39.711 35.010 132.511 1.00 10.00 177 VAL 2 O 1
ATOM 3566 N N . ASP B 2 178 ? 41.384 33.649 133.170 1.00 10.00 178 ASP 2 N 1
ATOM 3567 C CA . ASP B 2 178 ? 40.945 32.518 132.398 1.00 10.00 178 ASP 2 CA 1
ATOM 3568 C C . ASP B 2 178 ? 39.498 32.194 132.085 1.00 10.00 178 ASP 2 C 1
ATOM 3569 O O . ASP B 2 178 ? 39.202 31.892 130.907 1.00 10.00 178 ASP 2 O 1
ATOM 3574 N N . TYR B 2 179 ? 38.651 32.259 133.095 1.00 10.00 179 TYR 2 N 1
ATOM 3575 C CA . TYR B 2 179 ? 37.235 31.952 132.861 1.00 10.00 179 TYR 2 CA 1
ATOM 3576 C C . TYR B 2 179 ? 36.490 33.042 132.065 1.00 10.00 179 TYR 2 C 1
ATOM 3577 O O . TYR B 2 179 ? 35.302 32.893 131.734 1.00 10.00 179 TYR 2 O 1
ATOM 3586 N N . LEU B 2 180 ? 37.216 34.106 131.787 1.00 10.00 180 LEU 2 N 1
ATOM 3587 C CA . LEU B 2 180 ? 36.670 35.211 131.039 1.00 10.00 180 LEU 2 CA 1
ATOM 3588 C C . LEU B 2 180 ? 37.454 35.473 129.738 1.00 10.00 180 LEU 2 C 1
ATOM 3589 O O . LEU B 2 180 ? 37.387 36.569 129.155 1.00 10.00 180 LEU 2 O 1
ATOM 3594 N N . LEU B 2 181 ? 38.177 34.452 129.323 1.00 10.00 181 LEU 2 N 1
ATOM 3595 C CA . LEU B 2 181 ? 38.969 34.525 128.122 1.00 10.00 181 LEU 2 CA 1
ATOM 3596 C C . LEU B 2 181 ? 39.911 35.743 128.027 1.00 10.00 181 LEU 2 C 1
ATOM 3597 O O . LEU B 2 181 ? 40.642 35.915 127.044 1.00 10.00 181 LEU 2 O 1
ATOM 3602 N N . GLY B 2 182 ? 39.860 36.552 129.066 1.00 10.00 182 GLY 2 N 1
ATOM 3603 C CA . GLY B 2 182 ? 40.665 37.737 129.141 1.00 10.00 182 GLY 2 CA 1
ATOM 3604 C C . GLY B 2 182 ? 39.913 38.938 128.580 1.00 10.00 182 GLY 2 C 1
ATOM 3605 O O . GLY B 2 182 ? 40.357 40.077 128.755 1.00 10.00 182 GLY 2 O 1
ATOM 3606 N N . ASN B 2 183 ? 38.803 38.658 127.927 1.00 10.00 183 ASN 2 N 1
ATOM 3607 C CA . ASN B 2 183 ? 37.996 39.702 127.343 1.00 10.00 183 ASN 2 CA 1
ATOM 3608 C C . ASN B 2 183 ? 36.610 39.887 127.955 1.00 10.00 183 ASN 2 C 1
ATOM 3609 O O . ASN B 2 183 ? 35.781 40.618 127.392 1.00 10.00 183 ASN 2 O 1
ATOM 3614 N N . GLY B 2 184 ? 36.395 39.228 129.076 1.00 10.00 184 GLY 2 N 1
ATOM 3615 C CA . GLY B 2 184 ? 35.118 39.324 129.758 1.00 10.00 184 GLY 2 CA 1
ATOM 3616 C C . GLY B 2 184 ? 33.859 38.622 129.245 1.00 10.00 184 GLY 2 C 1
ATOM 3617 O O . GLY B 2 184 ? 32.738 39.084 129.496 1.00 10.00 184 GLY 2 O 1
ATOM 3618 N N . THR B 2 185 ? 34.072 37.529 128.540 1.00 10.00 185 THR 2 N 1
ATOM 3619 C CA . THR B 2 185 ? 32.982 36.759 127.995 1.00 10.00 185 THR 2 CA 1
ATOM 3620 C C . THR B 2 185 ? 33.174 35.410 128.647 1.00 10.00 185 THR 2 C 1
ATOM 3621 O O . THR B 2 185 ? 34.161 35.248 129.384 1.00 10.00 185 THR 2 O 1
ATOM 3625 N N . LEU B 2 186 ? 32.263 34.492 128.386 1.00 10.00 186 LEU 2 N 1
ATOM 3626 C CA . LEU B 2 186 ? 32.392 33.159 128.978 1.00 10.00 186 LEU 2 CA 1
ATOM 3627 C C . LEU B 2 186 ? 33.214 32.198 128.097 1.00 10.00 186 LEU 2 C 1
ATOM 3628 O O . LEU B 2 186 ? 32.906 31.986 126.918 1.00 10.00 186 LEU 2 O 1
ATOM 3633 N N . LEU B 2 187 ? 34.244 31.646 128.710 1.00 10.00 187 LEU 2 N 1
ATOM 3634 C CA . LEU B 2 187 ? 35.120 30.727 128.035 1.00 10.00 187 LEU 2 CA 1
ATOM 3635 C C . LEU B 2 187 ? 34.422 29.558 127.343 1.00 10.00 187 LEU 2 C 1
ATOM 3636 O O . LEU B 2 187 ? 34.899 29.076 126.316 1.00 10.00 187 LEU 2 O 1
ATOM 3641 N N . GLY B 2 188 ? 33.316 29.138 127.926 1.00 10.00 188 GLY 2 N 1
ATOM 3642 C CA . GLY B 2 188 ? 32.550 28.044 127.381 1.00 10.00 188 GLY 2 CA 1
ATOM 3643 C C . GLY B 2 188 ? 31.929 28.339 126.016 1.00 10.00 188 GLY 2 C 1
ATOM 3644 O O . GLY B 2 188 ? 31.523 27.412 125.301 1.00 10.00 188 GLY 2 O 1
ATOM 3645 N N . ASN B 2 189 ? 31.868 29.616 125.690 1.00 10.00 189 ASN 2 N 1
ATOM 3646 C CA . ASN B 2 189 ? 31.313 30.039 124.428 1.00 10.00 189 ASN 2 CA 1
ATOM 3647 C C . ASN B 2 189 ? 32.403 30.261 123.392 1.00 10.00 189 ASN 2 C 1
ATOM 3648 O O . ASN B 2 189 ? 32.087 30.483 122.219 1.00 10.00 189 ASN 2 O 1
ATOM 3653 N N . ALA B 2 190 ? 33.642 30.192 123.841 1.00 10.00 190 ALA 2 N 1
ATOM 3654 C CA . ALA B 2 190 ? 34.768 30.387 122.943 1.00 10.00 190 ALA 2 CA 1
ATOM 3655 C C . ALA B 2 190 ? 34.850 29.347 121.803 1.00 10.00 190 ALA 2 C 1
ATOM 3656 O O . ALA B 2 190 ? 35.620 29.499 120.840 1.00 10.00 190 ALA 2 O 1
ATOM 3658 N N . PHE B 2 191 ? 34.041 28.316 121.954 1.00 10.00 191 PHE 2 N 1
ATOM 3659 C CA . PHE B 2 191 ? 33.982 27.259 120.987 1.00 10.00 191 PHE 2 CA 1
ATOM 3660 C C . PHE B 2 191 ? 33.183 27.692 119.746 1.00 10.00 191 PHE 2 C 1
ATOM 3661 O O . PHE B 2 191 ? 32.434 26.902 119.168 1.00 10.00 191 PHE 2 O 1
ATOM 3669 N N . VAL B 2 192 ? 33.373 28.945 119.383 1.00 10.00 192 VAL 2 N 1
ATOM 3670 C CA . VAL B 2 192 ? 32.709 29.508 118.236 1.00 10.00 192 VAL 2 CA 1
ATOM 3671 C C . VAL B 2 192 ? 33.823 29.923 117.256 1.00 10.00 192 VAL 2 C 1
ATOM 3672 O O . VAL B 2 192 ? 33.609 30.006 116.038 1.00 10.00 192 VAL 2 O 1
ATOM 3676 N N . PHE B 2 193 ? 34.985 30.171 117.828 1.00 10.00 193 PHE 2 N 1
ATOM 3677 C CA . PHE B 2 193 ? 36.134 30.563 117.062 1.00 10.00 193 PHE 2 CA 1
ATOM 3678 C C . PHE B 2 193 ? 36.756 29.254 116.646 1.00 10.00 193 PHE 2 C 1
ATOM 3679 O O . PHE B 2 193 ? 36.577 28.265 117.381 1.00 10.00 193 PHE 2 O 1
ATOM 3687 N N . PRO B 2 194 ? 37.451 29.252 115.524 1.00 10.00 194 PRO 2 N 1
ATOM 3688 C CA . PRO B 2 194 ? 38.082 28.014 115.068 1.00 10.00 194 PRO 2 CA 1
ATOM 3689 C C . PRO B 2 194 ? 38.939 27.444 116.190 1.00 10.00 194 PRO 2 C 1
ATOM 3690 O O . PRO B 2 194 ? 39.730 28.193 116.786 1.00 10.00 194 PRO 2 O 1
ATOM 3694 N N . HIS B 2 195 ? 38.763 26.162 116.447 1.00 10.00 195 HIS 2 N 1
ATOM 3695 C CA . HIS B 2 195 ? 39.524 25.519 117.509 1.00 10.00 195 HIS 2 CA 1
ATOM 3696 C C . HIS B 2 195 ? 39.603 23.975 117.502 1.00 10.00 195 HIS 2 C 1
ATOM 3697 O O . HIS B 2 195 ? 38.890 23.295 116.767 1.00 10.00 195 HIS 2 O 1
ATOM 3704 N N . GLN B 2 196 ? 40.487 23.480 118.345 1.00 10.00 196 GLN 2 N 1
ATOM 3705 C CA . GLN B 2 196 ? 40.693 22.067 118.495 1.00 10.00 196 GLN 2 CA 1
ATOM 3706 C C . GLN B 2 196 ? 41.070 21.807 119.958 1.00 10.00 196 GLN 2 C 1
ATOM 3707 O O . GLN B 2 196 ? 41.689 22.663 120.609 1.00 10.00 196 GLN 2 O 1
ATOM 3713 N N . ILE B 2 197 ? 40.689 20.637 120.431 1.00 10.00 197 ILE 2 N 1
ATOM 3714 C CA . ILE B 2 197 ? 40.969 20.253 121.795 1.00 10.00 197 ILE 2 CA 1
ATOM 3715 C C . ILE B 2 197 ? 41.928 19.067 121.883 1.00 10.00 197 ILE 2 C 1
ATOM 3716 O O . ILE B 2 197 ? 41.590 17.963 121.429 1.00 10.00 197 ILE 2 O 1
ATOM 3721 N N . ILE B 2 198 ? 43.086 19.320 122.461 1.00 10.00 198 ILE 2 N 1
ATOM 3722 C CA . ILE B 2 198 ? 44.080 18.277 122.608 1.00 10.00 198 ILE 2 CA 1
ATOM 3723 C C . ILE B 2 198 ? 43.719 17.544 123.912 1.00 10.00 198 ILE 2 C 1
ATOM 3724 O O . ILE B 2 198 ? 44.264 17.843 124.987 1.00 10.00 198 ILE 2 O 1
ATOM 3729 N N . ASN B 2 199 ? 42.801 16.606 123.776 1.00 10.00 199 ASN 2 N 1
ATOM 3730 C CA . ASN B 2 199 ? 42.358 15.826 124.902 1.00 10.00 199 ASN 2 CA 1
ATOM 3731 C C . ASN B 2 199 ? 43.282 14.603 124.905 1.00 10.00 199 ASN 2 C 1
ATOM 3732 O O . ASN B 2 199 ? 42.987 13.592 124.273 1.00 10.00 199 ASN 2 O 1
ATOM 3737 N N . LEU B 2 200 ? 44.379 14.740 125.622 1.00 10.00 200 LEU 2 N 1
ATOM 3738 C CA . LEU B 2 200 ? 45.359 13.689 125.725 1.00 10.00 200 LEU 2 CA 1
ATOM 3739 C C . LEU B 2 200 ? 45.131 12.274 125.195 1.00 10.00 200 LEU 2 C 1
ATOM 3740 O O . LEU B 2 200 ? 45.975 11.755 124.449 1.00 10.00 200 LEU 2 O 1
ATOM 3745 N N . ARG B 2 201 ? 44.015 11.695 125.590 1.00 10.00 201 ARG 2 N 1
ATOM 3746 C CA . ARG B 2 201 ? 43.683 10.353 125.150 1.00 10.00 201 ARG 2 CA 1
ATOM 3747 C C . ARG B 2 201 ? 43.570 10.155 123.619 1.00 10.00 201 ARG 2 C 1
ATOM 3748 O O . ARG B 2 201 ? 44.030 9.151 123.058 1.00 10.00 201 ARG 2 O 1
ATOM 3756 N N . THR B 2 202 ? 42.954 11.138 122.993 1.00 10.00 202 THR 2 N 1
ATOM 3757 C CA . THR B 2 202 ? 42.748 11.123 121.574 1.00 10.00 202 THR 2 CA 1
ATOM 3758 C C . THR B 2 202 ? 44.004 11.383 120.698 1.00 10.00 202 THR 2 C 1
ATOM 3759 O O . THR B 2 202 ? 44.740 10.480 120.321 1.00 10.00 202 THR 2 O 1
ATOM 3763 N N . ASN B 2 203 ? 44.191 12.653 120.403 1.00 10.00 203 ASN 2 N 1
ATOM 3764 C CA . ASN B 2 203 ? 45.272 13.123 119.612 1.00 10.00 203 ASN 2 CA 1
ATOM 3765 C C . ASN B 2 203 ? 46.426 13.646 120.451 1.00 10.00 203 ASN 2 C 1
ATOM 3766 O O . ASN B 2 203 ? 46.338 13.597 121.688 1.00 10.00 203 ASN 2 O 1
ATOM 3771 N N . ASN B 2 204 ? 47.460 14.120 119.783 1.00 10.00 204 ASN 2 N 1
ATOM 3772 C CA . ASN B 2 204 ? 48.610 14.648 120.502 1.00 10.00 204 ASN 2 CA 1
ATOM 3773 C C . ASN B 2 204 ? 49.099 15.985 119.945 1.00 10.00 204 ASN 2 C 1
ATOM 3774 O O . ASN B 2 204 ? 50.204 16.436 120.282 1.00 10.00 204 ASN 2 O 1
ATOM 3779 N N . CYS B 2 205 ? 48.268 16.579 119.110 1.00 10.00 205 CYS 2 N 1
ATOM 3780 C CA . CYS B 2 205 ? 48.602 17.854 118.509 1.00 10.00 205 CYS 2 CA 1
ATOM 3781 C C . CYS B 2 205 ? 47.323 18.640 118.184 1.00 10.00 205 CYS 2 C 1
ATOM 3782 O O . CYS B 2 205 ? 46.226 18.258 118.599 1.00 10.00 205 CYS 2 O 1
ATOM 3785 N N . ALA B 2 206 ? 47.507 19.719 117.450 1.00 10.00 206 ALA 2 N 1
ATOM 3786 C CA . ALA B 2 206 ? 46.409 20.559 117.055 1.00 10.00 206 ALA 2 CA 1
ATOM 3787 C C . ALA B 2 206 ? 46.805 21.227 115.752 1.00 10.00 206 ALA 2 C 1
ATOM 3788 O O . ALA B 2 206 ? 48.009 21.403 115.506 1.00 10.00 206 ALA 2 O 1
ATOM 3790 N N . THR B 2 207 ? 45.813 21.576 114.956 1.00 10.00 207 THR 2 N 1
ATOM 3791 C CA . THR B 2 207 ? 46.083 22.225 113.680 1.00 10.00 207 THR 2 CA 1
ATOM 3792 C C . THR B 2 207 ? 44.943 23.158 113.222 1.00 10.00 207 THR 2 C 1
ATOM 3793 O O . THR B 2 207 ? 43.794 22.717 113.034 1.00 10.00 207 THR 2 O 1
ATOM 3797 N N . LEU B 2 208 ? 45.299 24.417 113.058 1.00 10.00 208 LEU 2 N 1
ATOM 3798 C CA . LEU B 2 208 ? 44.336 25.407 112.632 1.00 10.00 208 LEU 2 CA 1
ATOM 3799 C C . LEU B 2 208 ? 44.901 26.401 111.624 1.00 10.00 208 LEU 2 C 1
ATOM 3800 O O . LEU B 2 208 ? 45.694 27.273 111.997 1.00 10.00 208 LEU 2 O 1
ATOM 3805 N N . VAL B 2 209 ? 44.483 26.247 110.383 1.00 10.00 209 VAL 2 N 1
ATOM 3806 C CA . VAL B 2 209 ? 44.940 27.128 109.328 1.00 10.00 209 VAL 2 CA 1
ATOM 3807 C C . VAL B 2 209 ? 43.980 28.323 109.387 1.00 10.00 209 VAL 2 C 1
ATOM 3808 O O . VAL B 2 209 ? 42.778 28.167 109.154 1.00 10.00 209 VAL 2 O 1
ATOM 3812 N N . LEU B 2 210 ? 44.541 29.475 109.697 1.00 10.00 210 LEU 2 N 1
ATOM 3813 C CA . LEU B 2 210 ? 43.757 30.685 109.800 1.00 10.00 210 LEU 2 CA 1
ATOM 3814 C C . LEU B 2 210 ? 44.058 31.666 108.686 1.00 10.00 210 LEU 2 C 1
ATOM 3815 O O . LEU B 2 210 ? 45.218 32.107 108.583 1.00 10.00 210 LEU 2 O 1
ATOM 3820 N N . PRO B 2 211 ? 43.051 31.989 107.898 1.00 10.00 211 PRO 2 N 1
ATOM 3821 C CA . PRO B 2 211 ? 43.265 32.926 106.796 1.00 10.00 211 PRO 2 CA 1
ATOM 3822 C C . PRO B 2 211 ? 43.323 34.362 107.271 1.00 10.00 211 PRO 2 C 1
ATOM 3823 O O . PRO B 2 211 ? 42.991 34.609 108.438 1.00 10.00 211 PRO 2 O 1
ATOM 3827 N N . TYR B 2 212 ? 43.729 35.254 106.388 1.00 10.00 212 TYR 2 N 1
ATOM 3828 C CA . TYR B 2 212 ? 43.813 36.662 106.765 1.00 10.00 212 TYR 2 CA 1
ATOM 3829 C C . TYR B 2 212 ? 42.465 37.334 106.983 1.00 10.00 212 TYR 2 C 1
ATOM 3830 O O . TYR B 2 212 ? 41.715 37.516 106.010 1.00 10.00 212 TYR 2 O 1
ATOM 3839 N N . VAL B 2 213 ? 42.194 37.683 108.226 1.00 10.00 213 VAL 2 N 1
ATOM 3840 C CA . VAL B 2 213 ? 40.929 38.337 108.539 1.00 10.00 213 VAL 2 CA 1
ATOM 3841 C C . VAL B 2 213 ? 41.221 39.705 109.181 1.00 10.00 213 VAL 2 C 1
ATOM 3842 O O . VAL B 2 213 ? 42.125 39.844 109.997 1.00 10.00 213 VAL 2 O 1
ATOM 3846 N N . ASN B 2 214 ? 40.432 40.678 108.774 1.00 10.00 214 ASN 2 N 1
ATOM 3847 C CA . ASN B 2 214 ? 40.554 42.024 109.260 1.00 10.00 214 ASN 2 CA 1
ATOM 3848 C C . ASN B 2 214 ? 39.377 42.728 108.571 1.00 10.00 214 ASN 2 C 1
ATOM 3849 O O . ASN B 2 214 ? 38.494 42.061 108.001 1.00 10.00 214 ASN 2 O 1
ATOM 3854 N N . SER B 2 215 ? 39.382 44.044 108.643 1.00 10.00 215 SER 2 N 1
ATOM 3855 C CA . SER B 2 215 ? 38.346 44.833 108.032 1.00 10.00 215 SER 2 CA 1
ATOM 3856 C C . SER B 2 215 ? 39.004 45.456 106.784 1.00 10.00 215 SER 2 C 1
ATOM 3857 O O . SER B 2 215 ? 38.335 45.932 105.878 1.00 10.00 215 SER 2 O 1
ATOM 3860 N N . LEU B 2 216 ? 40.322 45.421 106.795 1.00 10.00 216 LEU 2 N 1
ATOM 3861 C CA . LEU B 2 216 ? 41.113 45.950 105.728 1.00 10.00 216 LEU 2 CA 1
ATOM 3862 C C . LEU B 2 216 ? 41.661 44.851 104.820 1.00 10.00 216 LEU 2 C 1
ATOM 3863 O O . LEU B 2 216 ? 41.740 43.687 105.239 1.00 10.00 216 LEU 2 O 1
ATOM 3868 N N . SER B 2 217 ? 42.022 45.245 103.614 1.00 10.00 217 SER 2 N 1
ATOM 3869 C CA . SER B 2 217 ? 42.564 44.296 102.657 1.00 10.00 217 SER 2 CA 1
ATOM 3870 C C . SER B 2 217 ? 44.043 43.996 102.948 1.00 10.00 217 SER 2 C 1
ATOM 3871 O O . SER B 2 217 ? 44.502 42.860 102.792 1.00 10.00 217 SER 2 O 1
ATOM 3874 N N . ILE B 2 218 ? 44.744 45.034 103.359 1.00 10.00 218 ILE 2 N 1
ATOM 3875 C CA . ILE B 2 218 ? 46.140 44.923 103.686 1.00 10.00 218 ILE 2 CA 1
ATOM 3876 C C . ILE B 2 218 ? 46.327 45.974 104.769 1.00 10.00 218 ILE 2 C 1
ATOM 3877 O O . ILE B 2 218 ? 45.832 47.103 104.610 1.00 10.00 218 ILE 2 O 1
ATOM 3882 N N . ASP B 2 219 ? 47.021 45.593 105.824 1.00 10.00 219 ASP 2 N 1
ATOM 3883 C CA . ASP B 2 219 ? 47.246 46.520 106.923 1.00 10.00 219 ASP 2 CA 1
ATOM 3884 C C . ASP B 2 219 ? 48.655 46.382 107.543 1.00 10.00 219 ASP 2 C 1
ATOM 3885 O O . ASP B 2 219 ? 49.407 45.446 107.243 1.00 10.00 219 ASP 2 O 1
ATOM 3890 N N . SER B 2 220 ? 48.963 47.338 108.397 1.00 10.00 220 SER 2 N 1
ATOM 3891 C CA . SER B 2 220 ? 50.227 47.375 109.071 1.00 10.00 220 SER 2 CA 1
ATOM 3892 C C . SER B 2 220 ? 50.395 46.239 110.090 1.00 10.00 220 SER 2 C 1
ATOM 3893 O O . SER B 2 220 ? 49.522 46.035 110.956 1.00 10.00 220 SER 2 O 1
ATOM 3896 N N . MET B 2 221 ? 51.505 45.539 109.956 1.00 10.00 221 MET 2 N 1
ATOM 3897 C CA . MET B 2 221 ? 51.792 44.439 110.853 1.00 10.00 221 MET 2 CA 1
ATOM 3898 C C . MET B 2 221 ? 52.315 44.744 112.250 1.00 10.00 221 MET 2 C 1
ATOM 3899 O O . MET B 2 221 ? 51.829 44.155 113.229 1.00 10.00 221 MET 2 O 1
ATOM 3904 N N . VAL B 2 222 ? 53.280 45.641 112.314 1.00 10.00 222 VAL 2 N 1
ATOM 3905 C CA . VAL B 2 222 ? 53.857 46.017 113.590 1.00 10.00 222 VAL 2 CA 1
ATOM 3906 C C . VAL B 2 222 ? 52.758 46.590 114.517 1.00 10.00 222 VAL 2 C 1
ATOM 3907 O O . VAL B 2 222 ? 52.671 46.257 115.702 1.00 10.00 222 VAL 2 O 1
ATOM 3911 N N . LYS B 2 223 ? 51.945 47.441 113.923 1.00 10.00 223 LYS 2 N 1
ATOM 3912 C CA . LYS B 2 223 ? 50.868 48.078 114.616 1.00 10.00 223 LYS 2 CA 1
ATOM 3913 C C . LYS B 2 223 ? 49.673 47.197 114.944 1.00 10.00 223 LYS 2 C 1
ATOM 3914 O O . LYS B 2 223 ? 49.218 47.201 116.093 1.00 10.00 223 LYS 2 O 1
ATOM 3920 N N . HIS B 2 224 ? 49.202 46.473 113.947 1.00 10.00 224 HIS 2 N 1
ATOM 3921 C CA . HIS B 2 224 ? 48.055 45.603 114.146 1.00 10.00 224 HIS 2 CA 1
ATOM 3922 C C . HIS B 2 224 ? 48.221 44.066 114.143 1.00 10.00 224 HIS 2 C 1
ATOM 3923 O O . HIS B 2 224 ? 48.855 43.491 113.255 1.00 10.00 224 HIS 2 O 1
ATOM 3930 N N . ASN B 2 225 ? 47.630 43.460 115.154 1.00 10.00 225 ASN 2 N 1
ATOM 3931 C CA . ASN B 2 225 ? 47.680 42.029 115.308 1.00 10.00 225 ASN 2 CA 1
ATOM 3932 C C . ASN B 2 225 ? 46.373 41.345 114.887 1.00 10.00 225 ASN 2 C 1
ATOM 3933 O O . ASN B 2 225 ? 45.306 41.635 115.435 1.00 10.00 225 ASN 2 O 1
ATOM 3938 N N . ASN B 2 226 ? 46.503 40.451 113.927 1.00 10.00 226 ASN 2 N 1
ATOM 3939 C CA . ASN B 2 226 ? 45.365 39.726 113.413 1.00 10.00 226 ASN 2 CA 1
ATOM 3940 C C . ASN B 2 226 ? 44.747 38.613 114.265 1.00 10.00 226 ASN 2 C 1
ATOM 3941 O O . ASN B 2 226 ? 43.684 38.809 114.868 1.00 10.00 226 ASN 2 O 1
ATOM 3946 N N . TRP B 2 227 ? 45.424 37.481 114.287 1.00 10.00 227 TRP 2 N 1
ATOM 3947 C CA . TRP B 2 227 ? 44.955 36.348 115.051 1.00 10.00 227 TRP 2 CA 1
ATOM 3948 C C . TRP B 2 227 ? 45.585 36.136 116.437 1.00 10.00 227 TRP 2 C 1
ATOM 3949 O O . TRP B 2 227 ? 46.801 36.311 116.617 1.00 10.00 227 TRP 2 O 1
ATOM 3960 N N . GLY B 2 228 ? 44.734 35.759 117.372 1.00 10.00 228 GLY 2 N 1
ATOM 3961 C CA . GLY B 2 228 ? 45.170 35.518 118.725 1.00 10.00 228 GLY 2 CA 1
ATOM 3962 C C . GLY B 2 228 ? 45.069 34.033 119.084 1.00 10.00 228 GLY 2 C 1
ATOM 3963 O O . GLY B 2 228 ? 44.005 33.415 118.921 1.00 10.00 228 GLY 2 O 1
ATOM 3964 N N . ILE B 2 229 ? 46.175 33.499 119.563 1.00 10.00 229 ILE 2 N 1
ATOM 3965 C CA . ILE B 2 229 ? 46.234 32.111 119.940 1.00 10.00 229 ILE 2 CA 1
ATOM 3966 C C . ILE B 2 229 ? 46.194 31.988 121.459 1.00 10.00 229 ILE 2 C 1
ATOM 3967 O O . ILE B 2 229 ? 47.180 32.321 122.125 1.00 10.00 229 ILE 2 O 1
ATOM 3972 N N . ALA B 2 230 ? 45.067 31.521 121.960 1.00 10.00 230 ALA 2 N 1
ATOM 3973 C CA . ALA B 2 230 ? 44.907 31.357 123.394 1.00 10.00 230 ALA 2 CA 1
ATOM 3974 C C . ALA B 2 230 ? 44.699 29.894 123.794 1.00 10.00 230 ALA 2 C 1
ATOM 3975 O O . ALA B 2 230 ? 43.697 29.280 123.405 1.00 10.00 230 ALA 2 O 1
ATOM 3977 N N . ILE B 2 231 ? 45.647 29.382 124.554 1.00 10.00 231 ILE 2 N 1
ATOM 3978 C CA . ILE B 2 231 ? 45.580 28.007 125.003 1.00 10.00 231 ILE 2 CA 1
ATOM 3979 C C . ILE B 2 231 ? 45.364 27.930 126.527 1.00 10.00 231 ILE 2 C 1
ATOM 3980 O O . ILE B 2 231 ? 46.246 28.309 127.314 1.00 10.00 231 ILE 2 O 1
ATOM 3985 N N . LEU B 2 232 ? 44.195 27.440 126.890 1.00 10.00 232 LEU 2 N 1
ATOM 3986 C CA . LEU B 2 232 ? 43.842 27.307 128.284 1.00 10.00 232 LEU 2 CA 1
ATOM 3987 C C . LEU B 2 232 ? 43.436 25.883 128.603 1.00 10.00 232 LEU 2 C 1
ATOM 3988 O O . LEU B 2 232 ? 42.787 25.242 127.748 1.00 10.00 232 LEU 2 O 1
ATOM 3993 N N . PRO B 2 233 ? 43.812 25.420 129.794 1.00 10.00 233 PRO 2 N 1
ATOM 3994 C CA . PRO B 2 233 ? 43.447 24.049 130.157 1.00 10.00 233 PRO 2 CA 1
ATOM 3995 C C . PRO B 2 233 ? 41.963 23.803 130.483 1.00 10.00 233 PRO 2 C 1
ATOM 3996 O O . PRO B 2 233 ? 41.437 24.338 131.467 1.00 10.00 233 PRO 2 O 1
ATOM 4000 N N . LEU B 2 234 ? 41.342 23.000 129.641 1.00 10.00 234 LEU 2 N 1
ATOM 4001 C CA . LEU B 2 234 ? 39.947 22.670 129.819 1.00 10.00 234 LEU 2 CA 1
ATOM 4002 C C . LEU B 2 234 ? 39.816 21.639 130.948 1.00 10.00 234 LEU 2 C 1
ATOM 4003 O O . LEU B 2 234 ? 38.924 21.741 131.794 1.00 10.00 234 LEU 2 O 1
ATOM 4008 N N . ALA B 2 235 ? 40.715 20.674 130.921 1.00 10.00 235 ALA 2 N 1
ATOM 4009 C CA . ALA B 2 235 ? 40.731 19.632 131.918 1.00 10.00 235 ALA 2 CA 1
ATOM 4010 C C . ALA B 2 235 ? 42.130 19.589 132.524 1.00 10.00 235 ALA 2 C 1
ATOM 4011 O O . ALA B 2 235 ? 43.122 19.629 131.770 1.00 10.00 235 ALA 2 O 1
ATOM 4013 N N . PRO B 2 236 ? 42.184 19.502 133.839 1.00 10.00 236 PRO 2 N 1
ATOM 4014 C CA . PRO B 2 236 ? 43.470 19.469 134.519 1.00 10.00 236 PRO 2 CA 1
ATOM 4015 C C . PRO B 2 236 ? 44.380 18.252 134.286 1.00 10.00 236 PRO 2 C 1
ATOM 4016 O O . PRO B 2 236 ? 43.896 17.117 134.178 1.00 10.00 236 PRO 2 O 1
ATOM 4020 N N . LEU B 2 237 ? 45.667 18.532 134.220 1.00 10.00 237 LEU 2 N 1
ATOM 4021 C CA . LEU B 2 237 ? 46.645 17.491 134.005 1.00 10.00 237 LEU 2 CA 1
ATOM 4022 C C . LEU B 2 237 ? 46.953 16.636 135.238 1.00 10.00 237 LEU 2 C 1
ATOM 4023 O O . LEU B 2 237 ? 47.612 17.106 136.181 1.00 10.00 237 LEU 2 O 1
ATOM 4028 N N . ASN B 2 238 ? 46.474 15.408 135.196 1.00 10.00 238 ASN 2 N 1
ATOM 4029 C CA . ASN B 2 238 ? 46.694 14.488 136.290 1.00 10.00 238 ASN 2 CA 1
ATOM 4030 C C . ASN B 2 238 ? 47.436 13.246 135.804 1.00 10.00 238 ASN 2 C 1
ATOM 4031 O O . ASN B 2 238 ? 47.110 12.707 134.738 1.00 10.00 238 ASN 2 O 1
ATOM 4036 N N . PHE B 2 239 ? 48.409 12.828 136.591 1.00 10.00 239 PHE 2 N 1
ATOM 4037 C CA . PHE B 2 239 ? 49.190 11.661 136.250 1.00 10.00 239 PHE 2 CA 1
ATOM 4038 C C . PHE B 2 239 ? 49.432 10.672 137.388 1.00 10.00 239 PHE 2 C 1
ATOM 4039 O O . PHE B 2 239 ? 50.004 11.035 138.410 1.00 10.00 239 PHE 2 O 1
ATOM 4047 N N . ALA B 2 240 ? 48.992 9.449 137.163 1.00 10.00 240 ALA 2 N 1
ATOM 4048 C CA . ALA B 2 240 ? 49.144 8.400 138.145 1.00 10.00 240 ALA 2 CA 1
ATOM 4049 C C . ALA B 2 240 ? 48.688 8.773 139.570 1.00 10.00 240 ALA 2 C 1
ATOM 4050 O O . ALA B 2 240 ? 47.486 8.929 139.840 1.00 10.00 240 ALA 2 O 1
ATOM 4052 N N . SER B 2 241 ? 49.668 8.901 140.442 1.00 10.00 241 SER 2 N 1
ATOM 4053 C CA . SER B 2 241 ? 49.420 9.256 141.812 1.00 10.00 241 SER 2 CA 1
ATOM 4054 C C . SER B 2 241 ? 50.617 10.187 142.152 1.00 10.00 241 SER 2 C 1
ATOM 4055 O O . SER B 2 241 ? 51.184 10.164 143.255 1.00 10.00 241 SER 2 O 1
ATOM 4058 N N . GLU B 2 242 ? 50.957 10.987 141.159 1.00 10.00 242 GLU 2 N 1
ATOM 4059 C CA . GLU B 2 242 ? 52.042 11.917 141.272 1.00 10.00 242 GLU 2 CA 1
ATOM 4060 C C . GLU B 2 242 ? 51.544 13.356 141.463 1.00 10.00 242 GLU 2 C 1
ATOM 4061 O O . GLU B 2 242 ? 50.764 13.871 140.640 1.00 10.00 242 GLU 2 O 1
ATOM 4067 N N . SER B 2 243 ? 52.010 13.963 142.537 1.00 10.00 243 SER 2 N 1
ATOM 4068 C CA . SER B 2 243 ? 51.623 15.324 142.848 1.00 10.00 243 SER 2 CA 1
ATOM 4069 C C . SER B 2 243 ? 52.060 16.478 141.933 1.00 10.00 243 SER 2 C 1
ATOM 4070 O O . SER B 2 243 ? 51.455 17.572 141.963 1.00 10.00 243 SER 2 O 1
ATOM 4073 N N . SER B 2 244 ? 53.087 16.209 141.151 1.00 10.00 244 SER 2 N 1
ATOM 4074 C CA . SER B 2 244 ? 53.594 17.214 140.233 1.00 10.00 244 SER 2 CA 1
ATOM 4075 C C . SER B 2 244 ? 53.963 16.711 138.835 1.00 10.00 244 SER 2 C 1
ATOM 4076 O O . SER B 2 244 ? 55.173 16.566 138.519 1.00 10.00 244 SER 2 O 1
ATOM 4079 N N . PRO B 2 245 ? 52.941 16.458 138.040 1.00 10.00 245 PRO 2 N 1
ATOM 4080 C CA . PRO B 2 245 ? 53.175 15.980 136.683 1.00 10.00 245 PRO 2 CA 1
ATOM 4081 C C . PRO B 2 245 ? 53.539 17.137 135.763 1.00 10.00 245 PRO 2 C 1
ATOM 4082 O O . PRO B 2 245 ? 53.210 18.298 136.087 1.00 10.00 245 PRO 2 O 1
ATOM 4086 N N . GLU B 2 246 ? 54.190 16.814 134.662 1.00 10.00 246 GLU 2 N 1
ATOM 4087 C CA . GLU B 2 246 ? 54.589 17.855 133.723 1.00 10.00 246 GLU 2 CA 1
ATOM 4088 C C . GLU B 2 246 ? 54.920 17.380 132.311 1.00 10.00 246 GLU 2 C 1
ATOM 4089 O O . GLU B 2 246 ? 55.646 16.405 132.150 1.00 10.00 246 GLU 2 O 1
ATOM 4095 N N . ILE B 2 247 ? 54.370 18.077 131.336 1.00 10.00 247 ILE 2 N 1
ATOM 4096 C CA . ILE B 2 247 ? 54.613 17.745 129.945 1.00 10.00 247 ILE 2 CA 1
ATOM 4097 C C . ILE B 2 247 ? 54.735 19.093 129.273 1.00 10.00 247 ILE 2 C 1
ATOM 4098 O O . ILE B 2 247 ? 54.084 20.041 129.748 1.00 10.00 247 ILE 2 O 1
ATOM 4103 N N . PRO B 2 248 ? 55.532 19.164 128.224 1.00 10.00 248 PRO 2 N 1
ATOM 4104 C CA . PRO B 2 248 ? 55.695 20.447 127.533 1.00 10.00 248 PRO 2 CA 1
ATOM 4105 C C . PRO B 2 248 ? 54.753 20.753 126.369 1.00 10.00 248 PRO 2 C 1
ATOM 4106 O O . PRO B 2 248 ? 54.253 19.821 125.732 1.00 10.00 248 PRO 2 O 1
ATOM 4110 N N . ILE B 2 249 ? 54.544 22.034 126.131 1.00 10.00 249 ILE 2 N 1
ATOM 4111 C CA . ILE B 2 249 ? 53.670 22.449 125.051 1.00 10.00 249 ILE 2 CA 1
ATOM 4112 C C . ILE B 2 249 ? 54.492 23.265 124.054 1.00 10.00 249 ILE 2 C 1
ATOM 4113 O O . ILE B 2 249 ? 55.232 24.163 124.456 1.00 10.00 249 ILE 2 O 1
ATOM 4118 N N . THR B 2 250 ? 54.332 22.932 122.788 1.00 10.00 250 THR 2 N 1
ATOM 4119 C CA . THR B 2 250 ? 55.054 23.614 121.738 1.00 10.00 250 THR 2 CA 1
ATOM 4120 C C . THR B 2 250 ? 54.145 24.015 120.572 1.00 10.00 250 THR 2 C 1
ATOM 4121 O O . THR B 2 250 ? 53.249 23.252 120.195 1.00 10.00 250 THR 2 O 1
ATOM 4125 N N . LEU B 2 251 ? 54.402 25.193 120.039 1.00 10.00 251 LEU 2 N 1
ATOM 4126 C CA . LEU B 2 251 ? 53.622 25.690 118.926 1.00 10.00 251 LEU 2 CA 1
ATOM 4127 C C . LEU B 2 251 ? 54.548 26.062 117.772 1.00 10.00 251 LEU 2 C 1
ATOM 4128 O O . LEU B 2 251 ? 55.656 26.567 118.001 1.00 10.00 251 LEU 2 O 1
ATOM 4133 N N . THR B 2 252 ? 54.075 25.808 116.567 1.00 10.00 252 THR 2 N 1
ATOM 4134 C CA . THR B 2 252 ? 54.846 26.114 115.383 1.00 10.00 252 THR 2 CA 1
ATOM 4135 C C . THR B 2 252 ? 53.853 26.623 114.302 1.00 10.00 252 THR 2 C 1
ATOM 4136 O O . THR B 2 252 ? 53.251 25.852 113.539 1.00 10.00 252 THR 2 O 1
ATOM 4140 N N . ILE B 2 253 ? 53.721 27.935 114.284 1.00 10.00 253 ILE 2 N 1
ATOM 4141 C CA . ILE B 2 253 ? 52.845 28.595 113.362 1.00 10.00 253 ILE 2 CA 1
ATOM 4142 C C . ILE B 2 253 ? 53.615 28.975 112.109 1.00 10.00 253 ILE 2 C 1
ATOM 4143 O O . ILE B 2 253 ? 54.700 29.558 112.222 1.00 10.00 253 ILE 2 O 1
ATOM 4148 N N . ALA B 2 254 ? 53.050 28.643 110.964 1.00 10.00 254 ALA 2 N 1
ATOM 4149 C CA . ALA B 2 254 ? 53.701 28.962 109.701 1.00 10.00 254 ALA 2 CA 1
ATOM 4150 C C . ALA B 2 254 ? 52.892 29.906 108.827 1.00 10.00 254 ALA 2 C 1
ATOM 4151 O O . ALA B 2 254 ? 51.717 29.600 108.544 1.00 10.00 254 ALA 2 O 1
ATOM 4153 N N . PRO B 2 255 ? 53.513 30.998 108.423 1.00 10.00 255 PRO 2 N 1
ATOM 4154 C CA . PRO B 2 255 ? 52.809 31.956 107.583 1.00 10.00 255 PRO 2 CA 1
ATOM 4155 C C . PRO B 2 255 ? 52.494 31.358 106.214 1.00 10.00 255 PRO 2 C 1
ATOM 4156 O O . PRO B 2 255 ? 53.228 30.490 105.739 1.00 10.00 255 PRO 2 O 1
ATOM 4160 N N . MET B 2 256 ? 51.412 31.831 105.630 1.00 10.00 256 MET 2 N 1
ATOM 4161 C CA . MET B 2 256 ? 50.997 31.365 104.327 1.00 10.00 256 MET 2 CA 1
ATOM 4162 C C . MET B 2 256 ? 50.451 32.535 103.505 1.00 10.00 256 MET 2 C 1
ATOM 4163 O O . MET B 2 256 ? 49.788 33.432 104.049 1.00 10.00 256 MET 2 O 1
ATOM 4168 N N . CYS B 2 257 ? 50.743 32.494 102.220 1.00 10.00 257 CYS 2 N 1
ATOM 4169 C CA . CYS B 2 257 ? 50.297 33.530 101.317 1.00 10.00 257 CYS 2 CA 1
ATOM 4170 C C . CYS B 2 257 ? 50.602 34.951 101.847 1.00 10.00 257 CYS 2 C 1
ATOM 4171 O O . CYS B 2 257 ? 49.715 35.805 101.969 1.00 10.00 257 CYS 2 O 1
ATOM 4174 N N . CYS B 2 258 ? 51.872 35.146 102.146 1.00 10.00 258 CYS 2 N 1
ATOM 4175 C CA . CYS B 2 258 ? 52.341 36.401 102.656 1.00 10.00 258 CYS 2 CA 1
ATOM 4176 C C . CYS B 2 258 ? 52.867 37.336 101.549 1.00 10.00 258 CYS 2 C 1
ATOM 4177 O O . CYS B 2 258 ? 53.477 36.891 100.565 1.00 10.00 258 CYS 2 O 1
ATOM 4180 N N . GLU B 2 259 ? 52.611 38.613 101.753 1.00 10.00 259 GLU 2 N 1
ATOM 4181 C CA . GLU B 2 259 ? 53.031 39.624 100.822 1.00 10.00 259 GLU 2 CA 1
ATOM 4182 C C . GLU B 2 259 ? 53.231 40.926 101.589 1.00 10.00 259 GLU 2 C 1
ATOM 4183 O O . GLU B 2 259 ? 52.673 41.087 102.684 1.00 10.00 259 GLU 2 O 1
ATOM 4189 N N . PHE B 2 260 ? 54.017 41.810 101.007 1.00 10.00 260 PHE 2 N 1
ATOM 4190 C CA . PHE B 2 260 ? 54.295 43.083 101.640 1.00 10.00 260 PHE 2 CA 1
ATOM 4191 C C . PHE B 2 260 ? 54.356 44.280 100.683 1.00 10.00 260 PHE 2 C 1
ATOM 4192 O O . PHE B 2 260 ? 54.907 44.171 99.578 1.00 10.00 260 PHE 2 O 1
ATOM 4200 N N . ASN B 2 261 ? 53.787 45.381 101.133 1.00 10.00 261 ASN 2 N 1
ATOM 4201 C CA . ASN B 2 261 ? 53.772 46.591 100.339 1.00 10.00 261 ASN 2 CA 1
ATOM 4202 C C . ASN B 2 261 ? 54.322 47.835 101.054 1.00 10.00 261 ASN 2 C 1
ATOM 4203 O O . ASN B 2 261 ? 54.026 48.067 102.234 1.00 10.00 261 ASN 2 O 1
ATOM 4208 N N . GLY B 2 262 ? 55.105 48.595 100.314 1.00 10.00 262 GLY 2 N 1
ATOM 4209 C CA . GLY B 2 262 ? 55.700 49.799 100.841 1.00 10.00 262 GLY 2 CA 1
ATOM 4210 C C . GLY B 2 262 ? 57.064 49.626 101.481 1.00 10.00 262 GLY 2 C 1
ATOM 4211 O O . GLY B 2 262 ? 57.157 49.667 102.710 1.00 10.00 262 GLY 2 O 1
ATOM 4212 N N . LEU B 2 263 ? 58.074 49.441 100.653 1.00 10.00 263 LEU 2 N 1
ATOM 4213 C CA . LEU B 2 263 ? 59.423 49.258 101.165 1.00 10.00 263 LEU 2 CA 1
ATOM 4214 C C . LEU B 2 263 ? 60.044 50.571 101.656 1.00 10.00 263 LEU 2 C 1
ATOM 4215 O O . LEU B 2 263 ? 60.244 51.494 100.873 1.00 10.00 263 LEU 2 O 1
ATOM 4220 N N . ARG B 2 264 ? 60.336 50.595 102.942 1.00 10.00 264 ARG 2 N 1
ATOM 4221 C CA . ARG B 2 264 ? 60.900 51.771 103.563 1.00 10.00 264 ARG 2 CA 1
ATOM 4222 C C . ARG B 2 264 ? 62.147 51.330 104.348 1.00 10.00 264 ARG 2 C 1
ATOM 4223 O O . ARG B 2 264 ? 62.657 50.221 104.158 1.00 10.00 264 ARG 2 O 1
ATOM 4231 N N . ASN B 2 265 ? 62.591 52.216 105.218 1.00 10.00 265 ASN 2 N 1
ATOM 4232 C CA . ASN B 2 265 ? 63.741 51.945 106.048 1.00 10.00 265 ASN 2 CA 1
ATOM 4233 C C . ASN B 2 265 ? 63.323 51.025 107.182 1.00 10.00 265 ASN 2 C 1
ATOM 4234 O O . ASN B 2 265 ? 62.110 50.910 107.441 1.00 10.00 265 ASN 2 O 1
ATOM 4239 N N . ILE B 2 266 ? 64.299 50.410 107.820 1.00 10.00 266 ILE 2 N 1
ATOM 4240 C CA . ILE B 2 266 ? 63.981 49.499 108.922 1.00 10.00 266 ILE 2 CA 1
ATOM 4241 C C . ILE B 2 266 ? 63.380 50.094 110.215 1.00 10.00 266 ILE 2 C 1
ATOM 4242 O O . ILE B 2 266 ? 63.844 51.129 110.719 1.00 10.00 266 ILE 2 O 1
ATOM 4247 N N . THR B 2 267 ? 62.362 49.412 110.703 1.00 10.00 267 THR 2 N 1
ATOM 4248 C CA . THR B 2 267 ? 61.689 49.833 111.904 1.00 10.00 267 THR 2 CA 1
ATOM 4249 C C . THR B 2 267 ? 62.401 49.202 113.105 1.00 10.00 267 THR 2 C 1
ATOM 4250 O O . THR B 2 267 ? 62.714 48.006 113.089 1.00 10.00 267 THR 2 O 1
ATOM 4254 N N . LEU B 2 268 ? 62.636 50.026 114.107 1.00 10.00 268 LEU 2 N 1
ATOM 4255 C CA . LEU B 2 268 ? 63.294 49.578 115.308 1.00 10.00 268 LEU 2 CA 1
ATOM 4256 C C . LEU B 2 268 ? 62.392 50.037 116.458 1.00 10.00 268 LEU 2 C 1
ATOM 4257 O O . LEU B 2 268 ? 62.491 51.198 116.911 1.00 10.00 268 LEU 2 O 1
ATOM 4262 N N . PRO B 2 269 ? 61.539 49.132 116.898 1.00 10.00 269 PRO 2 N 1
ATOM 4263 C CA . PRO B 2 269 ? 60.628 49.444 117.975 1.00 10.00 269 PRO 2 CA 1
ATOM 4264 C C . PRO B 2 269 ? 61.156 49.203 119.389 1.00 10.00 269 PRO 2 C 1
ATOM 4265 O O . PRO B 2 269 ? 61.870 48.228 119.627 1.00 10.00 269 PRO 2 O 1
ATOM 4269 N N . ARG B 2 270 ? 60.790 50.101 120.283 1.00 10.00 270 ARG 2 N 1
ATOM 4270 C CA . ARG B 2 270 ? 61.198 50.003 121.662 1.00 10.00 270 ARG 2 CA 1
ATOM 4271 C C . ARG B 2 270 ? 60.366 48.821 122.169 1.00 10.00 270 ARG 2 C 1
ATOM 4272 O O . ARG B 2 270 ? 59.113 48.927 122.262 1.00 10.00 270 ARG 2 O 1
ATOM 4280 N N . LEU B 2 271 ? 61.057 47.742 122.480 1.00 10.00 271 LEU 2 N 1
ATOM 4281 C CA . LEU B 2 271 ? 60.360 46.556 122.961 1.00 10.00 271 LEU 2 CA 1
ATOM 4282 C C . LEU B 2 271 ? 60.239 46.394 124.475 1.00 10.00 271 LEU 2 C 1
ATOM 4283 O O . LEU B 2 271 ? 59.357 45.656 124.950 1.00 10.00 271 LEU 2 O 1
ATOM 4288 N N . GLN B 2 272 ? 61.111 47.082 125.185 1.00 10.00 272 GLN 2 N 1
ATOM 4289 C CA . GLN B 2 272 ? 61.101 47.006 126.638 1.00 10.00 272 GLN 2 CA 1
ATOM 4290 C C . GLN B 2 272 ? 60.764 48.306 127.404 1.00 10.00 272 GLN 2 C 1
ATOM 4291 O O . GLN B 2 272 ? 60.954 49.430 126.918 1.00 10.00 272 GLN 2 O 1
ATOM 4297 N N . GLY C 3 1 ? -3.108 70.608 96.540 1.00 10.00 1 GLY 3 N 1
ATOM 4298 C CA . GLY C 3 1 ? -2.939 69.361 95.744 1.00 10.00 1 GLY 3 CA 1
ATOM 4299 C C . GLY C 3 1 ? -3.677 68.164 96.337 1.00 10.00 1 GLY 3 C 1
ATOM 4300 O O . GLY C 3 1 ? -4.514 68.322 97.222 1.00 10.00 1 GLY 3 O 1
ATOM 4301 N N . LEU C 3 2 ? -3.345 66.993 95.831 1.00 10.00 2 LEU 3 N 1
ATOM 4302 C CA . LEU C 3 2 ? -3.952 65.766 96.280 1.00 10.00 2 LEU 3 CA 1
ATOM 4303 C C . LEU C 3 2 ? -4.658 65.672 97.637 1.00 10.00 2 LEU 3 C 1
ATOM 4304 O O . LEU C 3 2 ? -4.014 65.837 98.685 1.00 10.00 2 LEU 3 O 1
ATOM 4309 N N . PRO C 3 3 ? -5.951 65.415 97.583 1.00 10.00 3 PRO 3 N 1
ATOM 4310 C CA . PRO C 3 3 ? -6.734 65.302 98.792 1.00 10.00 3 PRO 3 CA 1
ATOM 4311 C C . PRO C 3 3 ? -6.286 64.110 99.639 1.00 10.00 3 PRO 3 C 1
ATOM 4312 O O . PRO C 3 3 ? -6.426 62.959 99.212 1.00 10.00 3 PRO 3 O 1
ATOM 4316 N N . VAL C 3 4 ? -5.761 64.424 100.806 1.00 10.00 4 VAL 3 N 1
ATOM 4317 C CA . VAL C 3 4 ? -5.290 63.397 101.711 1.00 10.00 4 VAL 3 CA 1
ATOM 4318 C C . VAL C 3 4 ? -5.893 63.549 103.109 1.00 10.00 4 VAL 3 C 1
ATOM 4319 O O . VAL C 3 4 ? -6.317 64.661 103.486 1.00 10.00 4 VAL 3 O 1
ATOM 4323 N N . MET C 3 5 ? -5.917 62.446 103.833 1.00 10.00 5 MET 3 N 1
ATOM 4324 C CA . MET C 3 5 ? -6.463 62.467 105.176 1.00 10.00 5 MET 3 CA 1
ATOM 4325 C C . MET C 3 5 ? -5.520 61.709 106.115 1.00 10.00 5 MET 3 C 1
ATOM 4326 O O . MET C 3 5 ? -5.020 60.629 105.757 1.00 10.00 5 MET 3 O 1
ATOM 4331 N N . ASN C 3 6 ? -5.308 62.289 107.281 1.00 10.00 6 ASN 3 N 1
ATOM 4332 C CA . ASN C 3 6 ? -4.440 61.680 108.266 1.00 10.00 6 ASN 3 CA 1
ATOM 4333 C C . ASN C 3 6 ? -5.157 60.608 109.107 1.00 10.00 6 ASN 3 C 1
ATOM 4334 O O . ASN C 3 6 ? -6.315 60.782 109.520 1.00 10.00 6 ASN 3 O 1
ATOM 4339 N N . THR C 3 7 ? -4.438 59.526 109.335 1.00 10.00 7 THR 3 N 1
ATOM 4340 C CA . THR C 3 7 ? -4.962 58.425 110.106 1.00 10.00 7 THR 3 CA 1
ATOM 4341 C C . THR C 3 7 ? -4.173 58.239 111.389 1.00 10.00 7 THR 3 C 1
ATOM 4342 O O . THR C 3 7 ? -3.001 58.672 111.448 1.00 10.00 7 THR 3 O 1
ATOM 4346 N N . PRO C 3 8 ? -4.813 57.610 112.377 1.00 10.00 8 PRO 3 N 1
ATOM 4347 C CA . PRO C 3 8 ? -4.122 57.394 113.640 1.00 10.00 8 PRO 3 CA 1
ATOM 4348 C C . PRO C 3 8 ? -2.804 56.667 113.376 1.00 10.00 8 PRO 3 C 1
ATOM 4349 O O . PRO C 3 8 ? -2.804 55.587 112.771 1.00 10.00 8 PRO 3 O 1
ATOM 4353 N N . GLY C 3 9 ? -1.728 57.278 113.830 1.00 10.00 9 GLY 3 N 1
ATOM 4354 C CA . GLY C 3 9 ? -0.414 56.707 113.644 1.00 10.00 9 GLY 3 CA 1
ATOM 4355 C C . GLY C 3 9 ? 0.529 57.733 113.009 1.00 10.00 9 GLY 3 C 1
ATOM 4356 O O . GLY C 3 9 ? 1.725 57.460 112.808 1.00 10.00 9 GLY 3 O 1
ATOM 4357 N N . SER C 3 10 ? -0.031 58.888 112.704 1.00 10.00 10 SER 3 N 1
ATOM 4358 C CA . SER C 3 10 ? 0.727 59.957 112.106 1.00 10.00 10 SER 3 CA 1
ATOM 4359 C C . SER C 3 10 ? 1.485 60.605 113.255 1.00 10.00 10 SER 3 C 1
ATOM 4360 O O . SER C 3 10 ? 0.902 60.823 114.328 1.00 10.00 10 SER 3 O 1
ATOM 4363 N N . ASN C 3 11 ? 2.749 60.894 113.015 1.00 10.00 11 ASN 3 N 1
ATOM 4364 C CA . ASN C 3 11 ? 3.578 61.508 114.038 1.00 10.00 11 ASN 3 CA 1
ATOM 4365 C C . ASN C 3 11 ? 3.967 60.627 115.242 1.00 10.00 11 ASN 3 C 1
ATOM 4366 O O . ASN C 3 11 ? 4.141 61.128 116.380 1.00 10.00 11 ASN 3 O 1
ATOM 4371 N N . GLN C 3 12 ? 4.091 59.344 114.961 1.00 10.00 12 GLN 3 N 1
ATOM 4372 C CA . GLN C 3 12 ? 4.459 58.399 115.995 1.00 10.00 12 GLN 3 CA 1
ATOM 4373 C C . GLN C 3 12 ? 5.736 57.674 115.554 1.00 10.00 12 GLN 3 C 1
ATOM 4374 O O . GLN C 3 12 ? 5.815 57.176 114.406 1.00 10.00 12 GLN 3 O 1
ATOM 4380 N N . TYR C 3 13 ? 6.695 57.633 116.458 1.00 10.00 13 TYR 3 N 1
ATOM 4381 C CA . TYR C 3 13 ? 7.948 56.966 116.167 1.00 10.00 13 TYR 3 CA 1
ATOM 4382 C C . TYR C 3 13 ? 8.003 55.536 116.705 1.00 10.00 13 TYR 3 C 1
ATOM 4383 O O . TYR C 3 13 ? 8.017 55.332 117.919 1.00 10.00 13 TYR 3 O 1
ATOM 4392 N N . LEU C 3 14 ? 8.031 54.594 115.783 1.00 10.00 14 LEU 3 N 1
ATOM 4393 C CA . LEU C 3 14 ? 8.092 53.200 116.143 1.00 10.00 14 LEU 3 CA 1
ATOM 4394 C C . LEU C 3 14 ? 9.592 52.914 116.148 1.00 10.00 14 LEU 3 C 1
ATOM 4395 O O . LEU C 3 14 ? 10.312 53.371 115.255 1.00 10.00 14 LEU 3 O 1
ATOM 4400 N N . THR C 3 15 ? 10.021 52.173 117.150 1.00 10.00 15 THR 3 N 1
ATOM 4401 C CA . THR C 3 15 ? 11.420 51.827 117.277 1.00 10.00 15 THR 3 CA 1
ATOM 4402 C C . THR C 3 15 ? 11.745 50.622 116.379 1.00 10.00 15 THR 3 C 1
ATOM 4403 O O . THR C 3 15 ? 12.903 50.385 116.028 1.00 10.00 15 THR 3 O 1
ATOM 4407 N N . ALA C 3 16 ? 10.698 49.899 116.035 1.00 10.00 16 ALA 3 N 1
ATOM 4408 C CA . ALA C 3 16 ? 10.822 48.732 115.205 1.00 10.00 16 ALA 3 CA 1
ATOM 4409 C C . ALA C 3 16 ? 10.241 48.860 113.788 1.00 10.00 16 ALA 3 C 1
ATOM 4410 O O . ALA C 3 16 ? 9.995 47.842 113.101 1.00 10.00 16 ALA 3 O 1
ATOM 4412 N N . ASP C 3 17 ? 10.038 50.098 113.385 1.00 10.00 17 ASP 3 N 1
ATOM 4413 C CA . ASP C 3 17 ? 9.493 50.374 112.075 1.00 10.00 17 ASP 3 CA 1
ATOM 4414 C C . ASP C 3 17 ? 10.470 50.098 110.913 1.00 10.00 17 ASP 3 C 1
ATOM 4415 O O . ASP C 3 17 ? 11.541 49.488 111.097 1.00 10.00 17 ASP 3 O 1
ATOM 4420 N N . ASN C 3 18 ? 10.068 50.561 109.745 1.00 10.00 18 ASN 3 N 1
ATOM 4421 C CA . ASN C 3 18 ? 10.862 50.395 108.563 1.00 10.00 18 ASN 3 CA 1
ATOM 4422 C C . ASN C 3 18 ? 10.233 51.358 107.548 1.00 10.00 18 ASN 3 C 1
ATOM 4423 O O . ASN C 3 18 ? 9.211 51.052 106.931 1.00 10.00 18 ASN 3 O 1
ATOM 4428 N N . PHE C 3 19 ? 10.867 52.506 107.417 1.00 10.00 19 PHE 3 N 1
ATOM 4429 C CA . PHE C 3 19 ? 10.414 53.522 106.502 1.00 10.00 19 PHE 3 CA 1
ATOM 4430 C C . PHE C 3 19 ? 11.617 54.261 105.911 1.00 10.00 19 PHE 3 C 1
ATOM 4431 O O . PHE C 3 19 ? 12.626 54.482 106.609 1.00 10.00 19 PHE 3 O 1
ATOM 4439 N N . GLN C 3 20 ? 11.485 54.626 104.650 1.00 10.00 20 GLN 3 N 1
ATOM 4440 C CA . GLN C 3 20 ? 12.543 55.336 103.969 1.00 10.00 20 GLN 3 CA 1
ATOM 4441 C C . GLN C 3 20 ? 12.662 56.703 104.642 1.00 10.00 20 GLN 3 C 1
ATOM 4442 O O . GLN C 3 20 ? 11.695 57.186 105.251 1.00 10.00 20 GLN 3 O 1
ATOM 4448 N N . SER C 3 21 ? 13.836 57.290 104.521 1.00 10.00 21 SER 3 N 1
ATOM 4449 C CA . SER C 3 21 ? 14.086 58.586 105.108 1.00 10.00 21 SER 3 CA 1
ATOM 4450 C C . SER C 3 21 ? 15.164 59.293 104.323 1.00 10.00 21 SER 3 C 1
ATOM 4451 O O . SER C 3 21 ? 16.022 58.606 103.760 1.00 10.00 21 SER 3 O 1
ATOM 4454 N N . PRO C 3 22 ? 15.110 60.611 104.297 1.00 10.00 22 PRO 3 N 1
ATOM 4455 C CA . PRO C 3 22 ? 16.114 61.370 103.559 1.00 10.00 22 PRO 3 CA 1
ATOM 4456 C C . PRO C 3 22 ? 17.573 61.131 103.972 1.00 10.00 22 PRO 3 C 1
ATOM 4457 O O . PRO C 3 22 ? 17.833 60.640 105.078 1.00 10.00 22 PRO 3 O 1
ATOM 4461 N N . CYS C 3 23 ? 18.470 61.486 103.073 1.00 10.00 23 CYS 3 N 1
ATOM 4462 C CA . CYS C 3 23 ? 19.884 61.313 103.325 1.00 10.00 23 CYS 3 CA 1
ATOM 4463 C C . CYS C 3 23 ? 20.756 62.523 103.737 1.00 10.00 23 CYS 3 C 1
ATOM 4464 O O . CYS C 3 23 ? 20.634 63.620 103.187 1.00 10.00 23 CYS 3 O 1
ATOM 4467 N N . ALA C 3 24 ? 21.620 62.259 104.697 1.00 10.00 24 ALA 3 N 1
ATOM 4468 C CA . ALA C 3 24 ? 22.511 63.264 105.208 1.00 10.00 24 ALA 3 CA 1
ATOM 4469 C C . ALA C 3 24 ? 23.783 63.553 104.405 1.00 10.00 24 ALA 3 C 1
ATOM 4470 O O . ALA C 3 24 ? 24.321 64.677 104.463 1.00 10.00 24 ALA 3 O 1
ATOM 4472 N N . LEU C 3 25 ? 24.232 62.545 103.683 1.00 10.00 25 LEU 3 N 1
ATOM 4473 C CA . LEU C 3 25 ? 25.425 62.690 102.875 1.00 10.00 25 LEU 3 CA 1
ATOM 4474 C C . LEU C 3 25 ? 25.175 62.248 101.447 1.00 10.00 25 LEU 3 C 1
ATOM 4475 O O . LEU C 3 25 ? 25.737 61.204 101.036 1.00 10.00 25 LEU 3 O 1
ATOM 4480 N N . PRO C 3 26 ? 24.369 63.014 100.735 1.00 10.00 26 PRO 3 N 1
ATOM 4481 C CA . PRO C 3 26 ? 24.078 62.644 99.347 1.00 10.00 26 PRO 3 CA 1
ATOM 4482 C C . PRO C 3 26 ? 25.326 62.367 98.504 1.00 10.00 26 PRO 3 C 1
ATOM 4483 O O . PRO C 3 26 ? 26.301 63.119 98.578 1.00 10.00 26 PRO 3 O 1
ATOM 4487 N N . GLU C 3 27 ? 25.254 61.296 97.737 1.00 10.00 27 GLU 3 N 1
ATOM 4488 C CA . GLU C 3 27 ? 26.354 60.910 96.889 1.00 10.00 27 GLU 3 CA 1
ATOM 4489 C C . GLU C 3 27 ? 27.660 60.584 97.583 1.00 10.00 27 GLU 3 C 1
ATOM 4490 O O . GLU C 3 27 ? 28.719 60.766 96.970 1.00 10.00 27 GLU 3 O 1
ATOM 4496 N N . PHE C 3 28 ? 27.566 60.122 98.815 1.00 10.00 28 PHE 3 N 1
ATOM 4497 C CA . PHE C 3 28 ? 28.765 59.772 99.560 1.00 10.00 28 PHE 3 CA 1
ATOM 4498 C C . PHE C 3 28 ? 29.320 58.536 98.875 1.00 10.00 28 PHE 3 C 1
ATOM 4499 O O . PHE C 3 28 ? 28.548 57.580 98.641 1.00 10.00 28 PHE 3 O 1
ATOM 4507 N N . ASP C 3 29 ? 30.604 58.570 98.573 1.00 10.00 29 ASP 3 N 1
ATOM 4508 C CA . ASP C 3 29 ? 31.216 57.421 97.905 1.00 10.00 29 ASP 3 CA 1
ATOM 4509 C C . ASP C 3 29 ? 31.350 56.275 98.934 1.00 10.00 29 ASP 3 C 1
ATOM 4510 O O . ASP C 3 29 ? 32.153 56.342 99.880 1.00 10.00 29 ASP 3 O 1
ATOM 4515 N N . VAL C 3 30 ? 30.543 55.257 98.706 1.00 10.00 30 VAL 3 N 1
ATOM 4516 C CA . VAL C 3 30 ? 30.530 54.104 99.568 1.00 10.00 30 VAL 3 CA 1
ATOM 4517 C C . VAL C 3 30 ? 31.710 53.218 99.184 1.00 10.00 30 VAL 3 C 1
ATOM 4518 O O . VAL C 3 30 ? 31.857 52.872 97.994 1.00 10.00 30 VAL 3 O 1
ATOM 4522 N N . THR C 3 31 ? 32.510 52.876 100.176 1.00 10.00 31 THR 3 N 1
ATOM 4523 C CA . THR C 3 31 ? 33.664 52.030 99.923 1.00 10.00 31 THR 3 CA 1
ATOM 4524 C C . THR C 3 31 ? 33.187 50.599 99.694 1.00 10.00 31 THR 3 C 1
ATOM 4525 O O . THR C 3 31 ? 32.528 50.020 100.583 1.00 10.00 31 THR 3 O 1
ATOM 4529 N N . PRO C 3 32 ? 33.520 50.069 98.533 1.00 10.00 32 PRO 3 N 1
ATOM 4530 C CA . PRO C 3 32 ? 33.117 48.714 98.207 1.00 10.00 32 PRO 3 CA 1
ATOM 4531 C C . PRO C 3 32 ? 33.607 47.732 99.250 1.00 10.00 32 PRO 3 C 1
ATOM 4532 O O . PRO C 3 32 ? 34.768 47.858 99.678 1.00 10.00 32 PRO 3 O 1
ATOM 4536 N N . PRO C 3 33 ? 32.745 46.810 99.637 1.00 10.00 33 PRO 3 N 1
ATOM 4537 C CA . PRO C 3 33 ? 33.153 45.821 100.632 1.00 10.00 33 PRO 3 CA 1
ATOM 4538 C C . PRO C 3 33 ? 33.912 44.649 100.002 1.00 10.00 33 PRO 3 C 1
ATOM 4539 O O . PRO C 3 33 ? 33.631 44.272 98.842 1.00 10.00 33 PRO 3 O 1
ATOM 4543 N N . ILE C 3 34 ? 34.842 44.111 100.766 1.00 10.00 34 ILE 3 N 1
ATOM 4544 C CA . ILE C 3 34 ? 35.624 42.985 100.283 1.00 10.00 34 ILE 3 CA 1
ATOM 4545 C C . ILE C 3 34 ? 34.926 41.704 100.746 1.00 10.00 34 ILE 3 C 1
ATOM 4546 O O . ILE C 3 34 ? 33.851 41.774 101.384 1.00 10.00 34 ILE 3 O 1
ATOM 4551 N N . ASP C 3 35 ? 35.537 40.580 100.423 1.00 10.00 35 ASP 3 N 1
ATOM 4552 C CA . ASP C 3 35 ? 34.970 39.304 100.811 1.00 10.00 35 ASP 3 CA 1
ATOM 4553 C C . ASP C 3 35 ? 35.867 38.793 101.978 1.00 10.00 35 ASP 3 C 1
ATOM 4554 O O . ASP C 3 35 ? 36.878 38.104 101.794 1.00 10.00 35 ASP 3 O 1
ATOM 4559 N N . ILE C 3 36 ? 35.442 39.177 103.165 1.00 10.00 36 ILE 3 N 1
ATOM 4560 C CA . ILE C 3 36 ? 36.117 38.815 104.372 1.00 10.00 36 ILE 3 CA 1
ATOM 4561 C C . ILE C 3 36 ? 35.604 37.419 104.659 1.00 10.00 36 ILE 3 C 1
ATOM 4562 O O . ILE C 3 36 ? 34.389 37.193 104.498 1.00 10.00 36 ILE 3 O 1
ATOM 4567 N N . PRO C 3 37 ? 36.495 36.533 105.060 1.00 10.00 37 PRO 3 N 1
ATOM 4568 C CA . PRO C 3 37 ? 36.068 35.167 105.360 1.00 10.00 37 PRO 3 CA 1
ATOM 4569 C C . PRO C 3 37 ? 35.178 35.067 106.597 1.00 10.00 37 PRO 3 C 1
ATOM 4570 O O . PRO C 3 37 ? 35.375 35.828 107.553 1.00 10.00 37 PRO 3 O 1
ATOM 4574 N N . GLY C 3 38 ? 34.235 34.146 106.545 1.00 10.00 38 GLY 3 N 1
ATOM 4575 C CA . GLY C 3 38 ? 33.329 33.953 107.660 1.00 10.00 38 GLY 3 CA 1
ATOM 4576 C C . GLY C 3 38 ? 32.217 34.982 107.860 1.00 10.00 38 GLY 3 C 1
ATOM 4577 O O . GLY C 3 38 ? 32.350 35.890 108.694 1.00 10.00 38 GLY 3 O 1
ATOM 4578 N N . GLU C 3 39 ? 31.155 34.814 107.097 1.00 10.00 39 GLU 3 N 1
ATOM 4579 C CA . GLU C 3 39 ? 30.028 35.717 107.178 1.00 10.00 39 GLU 3 CA 1
ATOM 4580 C C . GLU C 3 39 ? 28.752 35.005 107.639 1.00 10.00 39 GLU 3 C 1
ATOM 4581 O O . GLU C 3 39 ? 28.361 33.991 107.062 1.00 10.00 39 GLU 3 O 1
ATOM 4587 N N . VAL C 3 40 ? 28.144 35.567 108.665 1.00 10.00 40 VAL 3 N 1
ATOM 4588 C CA . VAL C 3 40 ? 26.931 35.015 109.214 1.00 10.00 40 VAL 3 CA 1
ATOM 4589 C C . VAL C 3 40 ? 25.735 35.590 108.428 1.00 10.00 40 VAL 3 C 1
ATOM 4590 O O . VAL C 3 40 ? 25.871 36.546 107.661 1.00 10.00 40 VAL 3 O 1
ATOM 4594 N N . LYS C 3 41 ? 24.591 34.973 108.648 1.00 10.00 41 LYS 3 N 1
ATOM 4595 C CA . LYS C 3 41 ? 23.371 35.372 108.007 1.00 10.00 41 LYS 3 CA 1
ATOM 4596 C C . LYS C 3 41 ? 22.157 35.211 108.951 1.00 10.00 41 LYS 3 C 1
ATOM 4597 O O . LYS C 3 41 ? 21.109 35.854 108.777 1.00 10.00 41 LYS 3 O 1
ATOM 4603 N N . ASN C 3 42 ? 22.344 34.350 109.931 1.00 10.00 42 ASN 3 N 1
ATOM 4604 C CA . ASN C 3 42 ? 21.322 34.072 110.897 1.00 10.00 42 ASN 3 CA 1
ATOM 4605 C C . ASN C 3 42 ? 21.951 33.712 112.248 1.00 10.00 42 ASN 3 C 1
ATOM 4606 O O . ASN C 3 42 ? 23.059 33.161 112.299 1.00 10.00 42 ASN 3 O 1
ATOM 4611 N N . MET C 3 43 ? 21.226 34.034 113.301 1.00 10.00 43 MET 3 N 1
ATOM 4612 C CA . MET C 3 43 ? 21.688 33.750 114.642 1.00 10.00 43 MET 3 CA 1
ATOM 4613 C C . MET C 3 43 ? 21.737 32.235 114.924 1.00 10.00 43 MET 3 C 1
ATOM 4614 O O . MET C 3 43 ? 22.544 31.761 115.733 1.00 10.00 43 MET 3 O 1
ATOM 4619 N N . MET C 3 44 ? 20.864 31.525 114.237 1.00 10.00 44 MET 3 N 1
ATOM 4620 C CA . MET C 3 44 ? 20.778 30.094 114.378 1.00 10.00 44 MET 3 CA 1
ATOM 4621 C C . MET C 3 44 ? 22.035 29.308 113.986 1.00 10.00 44 MET 3 C 1
ATOM 4622 O O . MET C 3 44 ? 22.099 28.088 114.181 1.00 10.00 44 MET 3 O 1
ATOM 4627 N N . GLU C 3 45 ? 22.995 30.029 113.442 1.00 10.00 45 GLU 3 N 1
ATOM 4628 C CA . GLU C 3 45 ? 24.238 29.433 113.029 1.00 10.00 45 GLU 3 CA 1
ATOM 4629 C C . GLU C 3 45 ? 25.158 29.470 114.253 1.00 10.00 45 GLU 3 C 1
ATOM 4630 O O . GLU C 3 45 ? 25.869 28.500 114.543 1.00 10.00 45 GLU 3 O 1
ATOM 4636 N N . LEU C 3 46 ? 25.115 30.594 114.942 1.00 10.00 46 LEU 3 N 1
ATOM 4637 C CA . LEU C 3 46 ? 25.917 30.792 116.115 1.00 10.00 46 LEU 3 CA 1
ATOM 4638 C C . LEU C 3 46 ? 25.433 29.772 117.144 1.00 10.00 46 LEU 3 C 1
ATOM 4639 O O . LEU C 3 46 ? 26.206 29.339 117.987 1.00 10.00 46 LEU 3 O 1
ATOM 4644 N N . ALA C 3 47 ? 24.166 29.422 117.033 1.00 10.00 47 ALA 3 N 1
ATOM 4645 C CA . ALA C 3 47 ? 23.567 28.466 117.934 1.00 10.00 47 ALA 3 CA 1
ATOM 4646 C C . ALA C 3 47 ? 23.883 26.989 117.720 1.00 10.00 47 ALA 3 C 1
ATOM 4647 O O . ALA C 3 47 ? 23.901 26.215 118.709 1.00 10.00 47 ALA 3 O 1
ATOM 4649 N N . GLU C 3 48 ? 24.117 26.629 116.472 1.00 10.00 48 GLU 3 N 1
ATOM 4650 C CA . GLU C 3 48 ? 24.433 25.239 116.170 1.00 10.00 48 GLU 3 CA 1
ATOM 4651 C C . GLU C 3 48 ? 25.907 24.873 116.337 1.00 10.00 48 GLU 3 C 1
ATOM 4652 O O . GLU C 3 48 ? 26.379 23.920 115.713 1.00 10.00 48 GLU 3 O 1
ATOM 4658 N N . ILE C 3 49 ? 26.589 25.635 117.169 1.00 10.00 49 ILE 3 N 1
ATOM 4659 C CA . ILE C 3 49 ? 27.990 25.392 117.428 1.00 10.00 49 ILE 3 CA 1
ATOM 4660 C C . ILE C 3 49 ? 27.980 24.973 118.892 1.00 10.00 49 ILE 3 C 1
ATOM 4661 O O . ILE C 3 49 ? 27.461 25.719 119.738 1.00 10.00 49 ILE 3 O 1
ATOM 4666 N N . ASP C 3 50 ? 28.539 23.808 119.156 1.00 10.00 50 ASP 3 N 1
ATOM 4667 C CA . ASP C 3 50 ? 28.585 23.306 120.522 1.00 10.00 50 ASP 3 CA 1
ATOM 4668 C C . ASP C 3 50 ? 29.142 24.316 121.521 1.00 10.00 50 ASP 3 C 1
ATOM 4669 O O . ASP C 3 50 ? 30.095 25.044 121.197 1.00 10.00 50 ASP 3 O 1
ATOM 4674 N N . THR C 3 51 ? 28.539 24.338 122.694 1.00 10.00 51 THR 3 N 1
ATOM 4675 C CA . THR C 3 51 ? 28.973 25.255 123.729 1.00 10.00 51 THR 3 CA 1
ATOM 4676 C C . THR C 3 51 ? 29.126 24.574 125.086 1.00 10.00 51 THR 3 C 1
ATOM 4677 O O . THR C 3 51 ? 28.181 23.937 125.568 1.00 10.00 51 THR 3 O 1
ATOM 4681 N N . MET C 3 52 ? 30.302 24.733 125.662 1.00 10.00 52 MET 3 N 1
ATOM 4682 C CA . MET C 3 52 ? 30.587 24.135 126.947 1.00 10.00 52 MET 3 CA 1
ATOM 4683 C C . MET C 3 52 ? 29.697 24.628 128.121 1.00 10.00 52 MET 3 C 1
ATOM 4684 O O . MET C 3 52 ? 29.783 25.770 128.583 1.00 10.00 52 MET 3 O 1
ATOM 4689 N N . ILE C 3 53 ? 28.856 23.713 128.560 1.00 10.00 53 ILE 3 N 1
ATOM 4690 C CA . ILE C 3 53 ? 27.943 23.962 129.631 1.00 10.00 53 ILE 3 CA 1
ATOM 4691 C C . ILE C 3 53 ? 28.655 24.035 130.975 1.00 10.00 53 ILE 3 C 1
ATOM 4692 O O . ILE C 3 53 ? 29.338 23.062 131.354 1.00 10.00 53 ILE 3 O 1
ATOM 4697 N N . PRO C 3 54 ? 28.493 25.155 131.653 1.00 10.00 54 PRO 3 N 1
ATOM 4698 C CA . PRO C 3 54 ? 29.128 25.316 132.950 1.00 10.00 54 PRO 3 CA 1
ATOM 4699 C C . PRO C 3 54 ? 28.241 24.665 134.015 1.00 10.00 54 PRO 3 C 1
ATOM 4700 O O . PRO C 3 54 ? 27.615 25.364 134.811 1.00 10.00 54 PRO 3 O 1
ATOM 4704 N N . PHE C 3 55 ? 28.221 23.347 133.992 1.00 10.00 55 PHE 3 N 1
ATOM 4705 C CA . PHE C 3 55 ? 27.421 22.596 134.936 1.00 10.00 55 PHE 3 CA 1
ATOM 4706 C C . PHE C 3 55 ? 27.427 22.917 136.438 1.00 10.00 55 PHE 3 C 1
ATOM 4707 O O . PHE C 3 55 ? 26.537 23.625 136.931 1.00 10.00 55 PHE 3 O 1
ATOM 4715 N N . ASP C 3 56 ? 28.425 22.387 137.116 1.00 10.00 56 ASP 3 N 1
ATOM 4716 C CA . ASP C 3 56 ? 28.556 22.592 138.538 1.00 10.00 56 ASP 3 CA 1
ATOM 4717 C C . ASP C 3 56 ? 28.721 24.055 138.968 1.00 10.00 56 ASP 3 C 1
ATOM 4718 O O . ASP C 3 56 ? 29.805 24.626 138.833 1.00 10.00 56 ASP 3 O 1
ATOM 4723 N N . LEU C 3 57 ? 27.635 24.606 139.474 1.00 10.00 57 LEU 3 N 1
ATOM 4724 C CA . LEU C 3 57 ? 27.640 25.979 139.927 1.00 10.00 57 LEU 3 CA 1
ATOM 4725 C C . LEU C 3 57 ? 27.496 26.089 141.453 1.00 10.00 57 LEU 3 C 1
ATOM 4726 O O . LEU C 3 57 ? 26.725 26.913 141.959 1.00 10.00 57 LEU 3 O 1
ATOM 4731 N N . SER C 3 58 ? 28.249 25.248 142.137 1.00 10.00 58 SER 3 N 1
ATOM 4732 C CA . SER C 3 58 ? 28.229 25.231 143.580 1.00 10.00 58 SER 3 CA 1
ATOM 4733 C C . SER C 3 58 ? 28.936 26.465 144.148 1.00 10.00 58 SER 3 C 1
ATOM 4734 O O . SER C 3 58 ? 29.784 27.064 143.472 1.00 10.00 58 SER 3 O 1
ATOM 4737 N N . ALA C 3 59 ? 28.571 26.807 145.368 1.00 10.00 59 ALA 3 N 1
ATOM 4738 C CA . ALA C 3 59 ? 29.154 27.951 146.030 1.00 10.00 59 ALA 3 CA 1
ATOM 4739 C C . ALA C 3 59 ? 30.651 28.191 145.795 1.00 10.00 59 ALA 3 C 1
ATOM 4740 O O . ALA C 3 59 ? 31.068 29.323 145.514 1.00 10.00 59 ALA 3 O 1
ATOM 4742 N N . THR C 3 60 ? 31.409 27.119 145.911 1.00 10.00 60 THR 3 N 1
ATOM 4743 C CA . THR C 3 60 ? 32.842 27.197 145.719 1.00 10.00 60 THR 3 CA 1
ATOM 4744 C C . THR C 3 60 ? 33.353 27.219 144.271 1.00 10.00 60 THR 3 C 1
ATOM 4745 O O . THR C 3 60 ? 34.245 28.014 143.931 1.00 10.00 60 THR 3 O 1
ATOM 4749 N N . LYS C 3 61 ? 32.772 26.351 143.466 1.00 10.00 61 LYS 3 N 1
ATOM 4750 C CA . LYS C 3 61 ? 33.160 26.252 142.077 1.00 10.00 61 LYS 3 CA 1
ATOM 4751 C C . LYS C 3 61 ? 32.678 27.269 141.051 1.00 10.00 61 LYS 3 C 1
ATOM 4752 O O . LYS C 3 61 ? 33.239 27.310 139.929 1.00 10.00 61 LYS 3 O 1
ATOM 4758 N N . LYS C 3 62 ? 31.686 28.048 141.434 1.00 10.00 62 LYS 3 N 1
ATOM 4759 C CA . LYS C 3 62 ? 31.158 29.047 140.509 1.00 10.00 62 LYS 3 CA 1
ATOM 4760 C C . LYS C 3 62 ? 32.159 30.153 140.134 1.00 10.00 62 LYS 3 C 1
ATOM 4761 O O . LYS C 3 62 ? 33.032 30.514 140.924 1.00 10.00 62 LYS 3 O 1
ATOM 4767 N N . ASN C 3 63 ? 31.991 30.652 138.925 1.00 10.00 63 ASN 3 N 1
ATOM 4768 C CA . ASN C 3 63 ? 32.834 31.701 138.415 1.00 10.00 63 ASN 3 CA 1
ATOM 4769 C C . ASN C 3 63 ? 34.366 31.450 138.448 1.00 10.00 63 ASN 3 C 1
ATOM 4770 O O . ASN C 3 63 ? 35.166 32.317 138.766 1.00 10.00 63 ASN 3 O 1
ATOM 4775 N N . THR C 3 64 ? 34.706 30.224 138.105 1.00 10.00 64 THR 3 N 1
ATOM 4776 C CA . THR C 3 64 ? 36.061 29.776 138.062 1.00 10.00 64 THR 3 CA 1
ATOM 4777 C C . THR C 3 64 ? 36.021 28.588 137.114 1.00 10.00 64 THR 3 C 1
ATOM 4778 O O . THR C 3 64 ? 34.921 28.119 136.784 1.00 10.00 64 THR 3 O 1
ATOM 4782 N N . MET C 3 65 ? 37.189 28.134 136.704 1.00 10.00 65 MET 3 N 1
ATOM 4783 C CA . MET C 3 65 ? 37.260 26.996 135.796 1.00 10.00 65 MET 3 CA 1
ATOM 4784 C C . MET C 3 65 ? 36.478 25.729 136.193 1.00 10.00 65 MET 3 C 1
ATOM 4785 O O . MET C 3 65 ? 35.939 25.009 135.344 1.00 10.00 65 MET 3 O 1
ATOM 4790 N N . GLU C 3 66 ? 36.441 25.501 137.491 1.00 10.00 66 GLU 3 N 1
ATOM 4791 C CA . GLU C 3 66 ? 35.762 24.368 138.047 1.00 10.00 66 GLU 3 CA 1
ATOM 4792 C C . GLU C 3 66 ? 34.269 24.186 137.810 1.00 10.00 66 GLU 3 C 1
ATOM 4793 O O . GLU C 3 66 ? 33.709 23.148 138.217 1.00 10.00 66 GLU 3 O 1
ATOM 4799 N N . MET C 3 67 ? 33.665 25.171 137.173 1.00 10.00 67 MET 3 N 1
ATOM 4800 C CA . MET C 3 67 ? 32.239 25.092 136.898 1.00 10.00 67 MET 3 CA 1
ATOM 4801 C C . MET C 3 67 ? 31.920 24.246 135.661 1.00 10.00 67 MET 3 C 1
ATOM 4802 O O . MET C 3 67 ? 30.766 23.859 135.455 1.00 10.00 67 MET 3 O 1
ATOM 4807 N N . TYR C 3 68 ? 32.953 23.986 134.883 1.00 10.00 68 TYR 3 N 1
ATOM 4808 C CA . TYR C 3 68 ? 32.801 23.197 133.682 1.00 10.00 68 TYR 3 CA 1
ATOM 4809 C C . TYR C 3 68 ? 33.291 21.748 133.850 1.00 10.00 68 TYR 3 C 1
ATOM 4810 O O . TYR C 3 68 ? 33.176 20.918 132.923 1.00 10.00 68 TYR 3 O 1
ATOM 4819 N N . ARG C 3 69 ? 33.821 21.481 135.027 1.00 10.00 69 ARG 3 N 1
ATOM 4820 C CA . ARG C 3 69 ? 34.337 20.165 135.329 1.00 10.00 69 ARG 3 CA 1
ATOM 4821 C C . ARG C 3 69 ? 33.446 19.235 136.188 1.00 10.00 69 ARG 3 C 1
ATOM 4822 O O . ARG C 3 69 ? 33.440 19.302 137.436 1.00 10.00 69 ARG 3 O 1
ATOM 4830 N N . VAL C 3 70 ? 32.718 18.389 135.485 1.00 10.00 70 VAL 3 N 1
ATOM 4831 C CA . VAL C 3 70 ? 31.834 17.451 136.131 1.00 10.00 70 VAL 3 CA 1
ATOM 4832 C C . VAL C 3 70 ? 32.722 16.240 136.414 1.00 10.00 70 VAL 3 C 1
ATOM 4833 O O . VAL C 3 70 ? 32.888 15.376 135.535 1.00 10.00 70 VAL 3 O 1
ATOM 4837 N N . ARG C 3 71 ? 33.262 16.208 137.617 1.00 10.00 71 ARG 3 N 1
ATOM 4838 C CA . ARG C 3 71 ? 34.140 15.106 137.997 1.00 10.00 71 ARG 3 CA 1
ATOM 4839 C C . ARG C 3 71 ? 33.646 13.671 138.327 1.00 10.00 71 ARG 3 C 1
ATOM 4840 O O . ARG C 3 71 ? 32.796 13.464 139.190 1.00 10.00 71 ARG 3 O 1
ATOM 4848 N N . LEU C 3 72 ? 34.226 12.731 137.606 1.00 10.00 72 LEU 3 N 1
ATOM 4849 C CA . LEU C 3 72 ? 33.897 11.341 137.769 1.00 10.00 72 LEU 3 CA 1
ATOM 4850 C C . LEU C 3 72 ? 34.952 10.549 138.551 1.00 10.00 72 LEU 3 C 1
ATOM 4851 O O . LEU C 3 72 ? 36.119 10.960 138.618 1.00 10.00 72 LEU 3 O 1
ATOM 4856 N N . SER C 3 73 ? 34.511 9.441 139.114 1.00 10.00 73 SER 3 N 1
ATOM 4857 C CA . SER C 3 73 ? 35.402 8.590 139.886 1.00 10.00 73 SER 3 CA 1
ATOM 4858 C C . SER C 3 73 ? 35.207 7.067 139.721 1.00 10.00 73 SER 3 C 1
ATOM 4859 O O . SER C 3 73 ? 34.172 6.607 139.198 1.00 10.00 73 SER 3 O 1
ATOM 4862 N N . ASP C 3 74 ? 36.207 6.337 140.176 1.00 10.00 74 ASP 3 N 1
ATOM 4863 C CA . ASP C 3 74 ? 36.163 4.890 140.083 1.00 10.00 74 ASP 3 CA 1
ATOM 4864 C C . ASP C 3 74 ? 35.464 4.091 141.205 1.00 10.00 74 ASP 3 C 1
ATOM 4865 O O . ASP C 3 74 ? 35.747 2.901 141.432 1.00 10.00 74 ASP 3 O 1
ATOM 4870 N N . LYS C 3 75 ? 34.563 4.777 141.877 1.00 10.00 75 LYS 3 N 1
ATOM 4871 C CA . LYS C 3 75 ? 33.807 4.185 142.953 1.00 10.00 75 LYS 3 CA 1
ATOM 4872 C C . LYS C 3 75 ? 32.857 3.097 142.474 1.00 10.00 75 LYS 3 C 1
ATOM 4873 O O . LYS C 3 75 ? 32.455 3.143 141.282 1.00 10.00 75 LYS 3 O 1
ATOM 4879 N N . PRO C 3 76 ? 32.530 2.175 143.361 1.00 10.00 76 PRO 3 N 1
ATOM 4880 C CA . PRO C 3 76 ? 31.608 1.096 142.949 1.00 10.00 76 PRO 3 CA 1
ATOM 4881 C C . PRO C 3 76 ? 30.209 1.510 142.463 1.00 10.00 76 PRO 3 C 1
ATOM 4882 O O . PRO C 3 76 ? 29.728 2.600 142.807 1.00 10.00 76 PRO 3 O 1
ATOM 4886 N N . HIS C 3 77 ? 29.607 0.627 141.691 1.00 10.00 77 HIS 3 N 1
ATOM 4887 C CA . HIS C 3 77 ? 28.284 0.899 141.151 1.00 10.00 77 HIS 3 CA 1
ATOM 4888 C C . HIS C 3 77 ? 27.148 1.504 142.006 1.00 10.00 77 HIS 3 C 1
ATOM 4889 O O . HIS C 3 77 ? 26.836 1.017 143.087 1.00 10.00 77 HIS 3 O 1
ATOM 4896 N N . THR C 3 78 ? 26.570 2.557 141.461 1.00 10.00 78 THR 3 N 1
ATOM 4897 C CA . THR C 3 78 ? 25.490 3.253 142.112 1.00 10.00 78 THR 3 CA 1
ATOM 4898 C C . THR C 3 78 ? 24.541 3.940 141.110 1.00 10.00 78 THR 3 C 1
ATOM 4899 O O . THR C 3 78 ? 24.994 4.499 140.085 1.00 10.00 78 THR 3 O 1
ATOM 4903 N N . ASP C 3 79 ? 23.264 3.877 141.433 1.00 10.00 79 ASP 3 N 1
ATOM 4904 C CA . ASP C 3 79 ? 22.263 4.491 140.573 1.00 10.00 79 ASP 3 CA 1
ATOM 4905 C C . ASP C 3 79 ? 22.065 5.994 140.789 1.00 10.00 79 ASP 3 C 1
ATOM 4906 O O . ASP C 3 79 ? 21.164 6.601 140.182 1.00 10.00 79 ASP 3 O 1
ATOM 4911 N N . ASP C 3 80 ? 22.906 6.552 141.639 1.00 10.00 80 ASP 3 N 1
ATOM 4912 C CA . ASP C 3 80 ? 22.829 7.965 141.937 1.00 10.00 80 ASP 3 CA 1
ATOM 4913 C C . ASP C 3 80 ? 23.332 8.855 140.801 1.00 10.00 80 ASP 3 C 1
ATOM 4914 O O . ASP C 3 80 ? 24.340 8.524 140.157 1.00 10.00 80 ASP 3 O 1
ATOM 4919 N N . PRO C 3 81 ? 22.624 9.947 140.585 1.00 10.00 81 PRO 3 N 1
ATOM 4920 C CA . PRO C 3 81 ? 22.990 10.874 139.536 1.00 10.00 81 PRO 3 CA 1
ATOM 4921 C C . PRO C 3 81 ? 24.393 11.513 139.550 1.00 10.00 81 PRO 3 C 1
ATOM 4922 O O . PRO C 3 81 ? 24.965 11.771 140.612 1.00 10.00 81 PRO 3 O 1
ATOM 4926 N N . ILE C 3 82 ? 24.896 11.744 138.354 1.00 10.00 82 ILE 3 N 1
ATOM 4927 C CA . ILE C 3 82 ? 26.188 12.340 138.180 1.00 10.00 82 ILE 3 CA 1
ATOM 4928 C C . ILE C 3 82 ? 25.862 13.819 137.985 1.00 10.00 82 ILE 3 C 1
ATOM 4929 O O . ILE C 3 82 ? 26.605 14.682 138.452 1.00 10.00 82 ILE 3 O 1
ATOM 4934 N N . LEU C 3 83 ? 24.761 14.065 137.302 1.00 10.00 83 LEU 3 N 1
ATOM 4935 C CA . LEU C 3 83 ? 24.325 15.415 137.042 1.00 10.00 83 LEU 3 CA 1
ATOM 4936 C C . LEU C 3 83 ? 22.827 15.480 136.686 1.00 10.00 83 LEU 3 C 1
ATOM 4937 O O . LEU C 3 83 ? 22.291 14.590 136.026 1.00 10.00 83 LEU 3 O 1
ATOM 4942 N N . CYS C 3 84 ? 22.199 16.543 137.148 1.00 10.00 84 CYS 3 N 1
ATOM 4943 C CA . CYS C 3 84 ? 20.798 16.766 136.901 1.00 10.00 84 CYS 3 CA 1
ATOM 4944 C C . CYS C 3 84 ? 20.693 18.077 136.160 1.00 10.00 84 CYS 3 C 1
ATOM 4945 O O . CYS C 3 84 ? 21.582 18.923 136.333 1.00 10.00 84 CYS 3 O 1
ATOM 4948 N N . LEU C 3 85 ? 19.647 18.230 135.372 1.00 10.00 85 LEU 3 N 1
ATOM 4949 C CA . LEU C 3 85 ? 19.477 19.471 134.616 1.00 10.00 85 LEU 3 CA 1
ATOM 4950 C C . LEU C 3 85 ? 18.066 19.767 134.090 1.00 10.00 85 LEU 3 C 1
ATOM 4951 O O . LEU C 3 85 ? 17.312 18.839 133.784 1.00 10.00 85 LEU 3 O 1
ATOM 4956 N N . SER C 3 86 ? 17.758 21.047 134.006 1.00 10.00 86 SER 3 N 1
ATOM 4957 C CA . SER C 3 86 ? 16.460 21.471 133.523 1.00 10.00 86 SER 3 CA 1
ATOM 4958 C C . SER C 3 86 ? 16.543 21.832 132.061 1.00 10.00 86 SER 3 C 1
ATOM 4959 O O . SER C 3 86 ? 17.441 22.616 131.702 1.00 10.00 86 SER 3 O 1
ATOM 4962 N N . LEU C 3 87 ? 15.644 21.288 131.263 1.00 10.00 87 LEU 3 N 1
ATOM 4963 C CA . LEU C 3 87 ? 15.670 21.602 129.835 1.00 10.00 87 LEU 3 CA 1
ATOM 4964 C C . LEU C 3 87 ? 14.991 22.989 129.717 1.00 10.00 87 LEU 3 C 1
ATOM 4965 O O . LEU C 3 87 ? 13.923 23.152 129.108 1.00 10.00 87 LEU 3 O 1
ATOM 4970 N N . SER C 3 88 ? 15.651 23.957 130.323 1.00 10.00 88 SER 3 N 1
ATOM 4971 C CA . SER C 3 88 ? 15.186 25.312 130.324 1.00 10.00 88 SER 3 CA 1
ATOM 4972 C C . SER C 3 88 ? 16.369 26.066 129.741 1.00 10.00 88 SER 3 C 1
ATOM 4973 O O . SER C 3 88 ? 16.980 26.902 130.457 1.00 10.00 88 SER 3 O 1
ATOM 4976 N N . PRO C 3 89 ? 16.665 25.777 128.466 1.00 10.00 89 PRO 3 N 1
ATOM 4977 C CA . PRO C 3 89 ? 17.806 26.447 127.851 1.00 10.00 89 PRO 3 CA 1
ATOM 4978 C C . PRO C 3 89 ? 17.975 27.932 128.115 1.00 10.00 89 PRO 3 C 1
ATOM 4979 O O . PRO C 3 89 ? 19.087 28.356 128.443 1.00 10.00 89 PRO 3 O 1
ATOM 4983 N N . ALA C 3 90 ? 16.890 28.669 127.980 1.00 10.00 90 ALA 3 N 1
ATOM 4984 C CA . ALA C 3 90 ? 16.942 30.099 128.197 1.00 10.00 90 ALA 3 CA 1
ATOM 4985 C C . ALA C 3 90 ? 16.771 30.628 129.605 1.00 10.00 90 ALA 3 C 1
ATOM 4986 O O . ALA C 3 90 ? 16.804 31.864 129.790 1.00 10.00 90 ALA 3 O 1
ATOM 4988 N N . SER C 3 91 ? 16.603 29.722 130.549 1.00 10.00 91 SER 3 N 1
ATOM 4989 C CA . SER C 3 91 ? 16.422 30.149 131.935 1.00 10.00 91 SER 3 CA 1
ATOM 4990 C C . SER C 3 91 ? 17.211 29.502 133.081 1.00 10.00 91 SER 3 C 1
ATOM 4991 O O . SER C 3 91 ? 17.361 30.103 134.163 1.00 10.00 91 SER 3 O 1
ATOM 4994 N N . ASP C 3 92 ? 17.691 28.303 132.816 1.00 10.00 92 ASP 3 N 1
ATOM 4995 C CA . ASP C 3 92 ? 18.459 27.574 133.801 1.00 10.00 92 ASP 3 CA 1
ATOM 4996 C C . ASP C 3 92 ? 19.869 28.124 133.890 1.00 10.00 92 ASP 3 C 1
ATOM 4997 O O . ASP C 3 92 ? 20.565 28.137 132.869 1.00 10.00 92 ASP 3 O 1
ATOM 5002 N N . PRO C 3 93 ? 20.253 28.553 135.077 1.00 10.00 93 PRO 3 N 1
ATOM 5003 C CA . PRO C 3 93 ? 21.588 29.093 135.266 1.00 10.00 93 PRO 3 CA 1
ATOM 5004 C C . PRO C 3 93 ? 22.681 28.280 134.542 1.00 10.00 93 PRO 3 C 1
ATOM 5005 O O . PRO C 3 93 ? 23.689 28.831 134.077 1.00 10.00 93 PRO 3 O 1
ATOM 5009 N N . ARG C 3 94 ? 22.437 26.986 134.469 1.00 10.00 94 ARG 3 N 1
ATOM 5010 C CA . ARG C 3 94 ? 23.347 26.084 133.827 1.00 10.00 94 ARG 3 CA 1
ATOM 5011 C C . ARG C 3 94 ? 23.316 26.194 132.314 1.00 10.00 94 ARG 3 C 1
ATOM 5012 O O . ARG C 3 94 ? 24.360 26.007 131.681 1.00 10.00 94 ARG 3 O 1
ATOM 5020 N N . LEU C 3 95 ? 22.148 26.494 131.780 1.00 10.00 95 LEU 3 N 1
ATOM 5021 C CA . LEU C 3 95 ? 22.013 26.628 130.338 1.00 10.00 95 LEU 3 CA 1
ATOM 5022 C C . LEU C 3 95 ? 21.886 28.057 129.814 1.00 10.00 95 LEU 3 C 1
ATOM 5023 O O . LEU C 3 95 ? 22.130 28.301 128.621 1.00 10.00 95 LEU 3 O 1
ATOM 5028 N N . SER C 3 96 ? 21.516 28.956 130.705 1.00 10.00 96 SER 3 N 1
ATOM 5029 C CA . SER C 3 96 ? 21.356 30.349 130.331 1.00 10.00 96 SER 3 CA 1
ATOM 5030 C C . SER C 3 96 ? 22.625 31.135 129.980 1.00 10.00 96 SER 3 C 1
ATOM 5031 O O . SER C 3 96 ? 22.543 32.212 129.362 1.00 10.00 96 SER 3 O 1
ATOM 5034 N N . HIS C 3 97 ? 23.753 30.581 130.379 1.00 10.00 97 HIS 3 N 1
ATOM 5035 C CA . HIS C 3 97 ? 25.023 31.219 130.111 1.00 10.00 97 HIS 3 CA 1
ATOM 5036 C C . HIS C 3 97 ? 25.892 30.648 128.983 1.00 10.00 97 HIS 3 C 1
ATOM 5037 O O . HIS C 3 97 ? 27.102 30.908 128.930 1.00 10.00 97 HIS 3 O 1
ATOM 5044 N N . THR C 3 98 ? 25.247 29.892 128.116 1.00 10.00 98 THR 3 N 1
ATOM 5045 C CA . THR C 3 98 ? 25.939 29.292 126.992 1.00 10.00 98 THR 3 CA 1
ATOM 5046 C C . THR C 3 98 ? 25.545 30.034 125.724 1.00 10.00 98 THR 3 C 1
ATOM 5047 O O . THR C 3 98 ? 24.530 30.742 125.730 1.00 10.00 98 THR 3 O 1
ATOM 5051 N N . MET C 3 99 ? 26.335 29.856 124.683 1.00 10.00 99 MET 3 N 1
ATOM 5052 C CA . MET C 3 99 ? 26.060 30.526 123.423 1.00 10.00 99 MET 3 CA 1
ATOM 5053 C C . MET C 3 99 ? 24.597 30.337 123.040 1.00 10.00 99 MET 3 C 1
ATOM 5054 O O . MET C 3 99 ? 23.934 31.311 122.669 1.00 10.00 99 MET 3 O 1
ATOM 5059 N N . LEU C 3 100 ? 24.139 29.104 123.141 1.00 10.00 100 LEU 3 N 1
ATOM 5060 C CA . LEU C 3 100 ? 22.764 28.794 122.812 1.00 10.00 100 LEU 3 CA 1
ATOM 5061 C C . LEU C 3 100 ? 21.827 29.553 123.749 1.00 10.00 100 LEU 3 C 1
ATOM 5062 O O . LEU C 3 100 ? 20.817 30.098 123.296 1.00 10.00 100 LEU 3 O 1
ATOM 5067 N N . GLY C 3 101 ? 22.186 29.567 125.018 1.00 10.00 101 GLY 3 N 1
ATOM 5068 C CA . GLY C 3 101 ? 21.386 30.257 126.007 1.00 10.00 101 GLY 3 CA 1
ATOM 5069 C C . GLY C 3 101 ? 21.308 31.755 125.708 1.00 10.00 101 GLY 3 C 1
ATOM 5070 O O . GLY C 3 101 ? 20.217 32.344 125.739 1.00 10.00 101 GLY 3 O 1
ATOM 5071 N N . GLU C 3 102 ? 22.460 32.330 125.422 1.00 10.00 102 GLU 3 N 1
ATOM 5072 C CA . GLU C 3 102 ? 22.536 33.740 125.122 1.00 10.00 102 GLU 3 CA 1
ATOM 5073 C C . GLU C 3 102 ? 21.762 34.233 123.919 1.00 10.00 102 GLU 3 C 1
ATOM 5074 O O . GLU C 3 102 ? 21.342 35.391 123.928 1.00 10.00 102 GLU 3 O 1
ATOM 5080 N N . ILE C 3 103 ? 21.593 33.370 122.936 1.00 10.00 103 ILE 3 N 1
ATOM 5081 C CA . ILE C 3 103 ? 20.852 33.759 121.743 1.00 10.00 103 ILE 3 CA 1
ATOM 5082 C C . ILE C 3 103 ? 19.359 33.817 122.067 1.00 10.00 103 ILE 3 C 1
ATOM 5083 O O . ILE C 3 103 ? 18.694 34.807 121.741 1.00 10.00 103 ILE 3 O 1
ATOM 5088 N N . LEU C 3 104 ? 18.879 32.763 122.697 1.00 10.00 104 LEU 3 N 1
ATOM 5089 C CA . LEU C 3 104 ? 17.480 32.691 123.065 1.00 10.00 104 LEU 3 CA 1
ATOM 5090 C C . LEU C 3 104 ? 16.980 33.808 123.976 1.00 10.00 104 LEU 3 C 1
ATOM 5091 O O . LEU C 3 104 ? 15.805 34.177 123.899 1.00 10.00 104 LEU 3 O 1
ATOM 5096 N N . ASN C 3 105 ? 17.876 34.313 124.800 1.00 10.00 105 ASN 3 N 1
ATOM 5097 C CA . ASN C 3 105 ? 17.524 35.381 125.716 1.00 10.00 105 ASN 3 CA 1
ATOM 5098 C C . ASN C 3 105 ? 17.111 36.736 125.099 1.00 10.00 105 ASN 3 C 1
ATOM 5099 O O . ASN C 3 105 ? 16.761 37.692 125.805 1.00 10.00 105 ASN 3 O 1
ATOM 5104 N N . TYR C 3 106 ? 17.174 36.771 123.783 1.00 10.00 106 TYR 3 N 1
ATOM 5105 C CA . TYR C 3 106 ? 16.803 37.939 123.039 1.00 10.00 106 TYR 3 CA 1
ATOM 5106 C C . TYR C 3 106 ? 15.464 37.642 122.356 1.00 10.00 106 TYR 3 C 1
ATOM 5107 O O . TYR C 3 106 ? 14.934 38.484 121.627 1.00 10.00 106 TYR 3 O 1
ATOM 5116 N N . TYR C 3 107 ? 14.959 36.451 122.613 1.00 10.00 107 TYR 3 N 1
ATOM 5117 C CA . TYR C 3 107 ? 13.701 36.036 122.042 1.00 10.00 107 TYR 3 CA 1
ATOM 5118 C C . TYR C 3 107 ? 12.755 35.567 123.137 1.00 10.00 107 TYR 3 C 1
ATOM 5119 O O . TYR C 3 107 ? 13.180 35.407 124.280 1.00 10.00 107 TYR 3 O 1
ATOM 5128 N N . THR C 3 108 ? 11.507 35.361 122.763 1.00 10.00 108 THR 3 N 1
ATOM 5129 C CA . THR C 3 108 ? 10.507 34.917 123.709 1.00 10.00 108 THR 3 CA 1
ATOM 5130 C C . THR C 3 108 ? 10.138 33.437 123.560 1.00 10.00 108 THR 3 C 1
ATOM 5131 O O . THR C 3 108 ? 9.849 32.759 124.560 1.00 10.00 108 THR 3 O 1
ATOM 5135 N N . HIS C 3 109 ? 10.160 32.979 122.324 1.00 10.00 109 HIS 3 N 1
ATOM 5136 C CA . HIS C 3 109 ? 9.831 31.604 122.035 1.00 10.00 109 HIS 3 CA 1
ATOM 5137 C C . HIS C 3 109 ? 10.928 30.864 121.286 1.00 10.00 109 HIS 3 C 1
ATOM 5138 O O . HIS C 3 109 ? 11.419 31.382 120.269 1.00 10.00 109 HIS 3 O 1
ATOM 5145 N N . TRP C 3 110 ? 11.281 29.696 121.790 1.00 10.00 110 TRP 3 N 1
ATOM 5146 C CA . TRP C 3 110 ? 12.315 28.906 121.140 1.00 10.00 110 TRP 3 CA 1
ATOM 5147 C C . TRP C 3 110 ? 11.636 27.565 120.866 1.00 10.00 110 TRP 3 C 1
ATOM 5148 O O . TRP C 3 110 ? 10.767 27.132 121.648 1.00 10.00 110 TRP 3 O 1
ATOM 5159 N N . ALA C 3 111 ? 12.043 26.944 119.776 1.00 10.00 111 ALA 3 N 1
ATOM 5160 C CA . ALA C 3 111 ? 11.478 25.664 119.401 1.00 10.00 111 ALA 3 CA 1
ATOM 5161 C C . ALA C 3 111 ? 12.338 24.869 118.402 1.00 10.00 111 ALA 3 C 1
ATOM 5162 O O . ALA C 3 111 ? 12.940 25.441 117.478 1.00 10.00 111 ALA 3 O 1
ATOM 5164 N N . GLY C 3 112 ? 12.363 23.568 118.620 1.00 10.00 112 GLY 3 N 1
ATOM 5165 C CA . GLY C 3 112 ? 13.123 22.682 117.776 1.00 10.00 112 GLY 3 CA 1
ATOM 5166 C C . GLY C 3 112 ? 13.902 21.674 118.619 1.00 10.00 112 GLY 3 C 1
ATOM 5167 O O . GLY C 3 112 ? 13.503 21.374 119.762 1.00 10.00 112 GLY 3 O 1
ATOM 5168 N N . SER C 3 113 ? 14.984 21.180 118.048 1.00 10.00 113 SER 3 N 1
ATOM 5169 C CA . SER C 3 113 ? 15.810 20.215 118.743 1.00 10.00 113 SER 3 CA 1
ATOM 5170 C C . SER C 3 113 ? 17.165 20.758 119.246 1.00 10.00 113 SER 3 C 1
ATOM 5171 O O . SER C 3 113 ? 17.784 21.617 118.623 1.00 10.00 113 SER 3 O 1
ATOM 5174 N N . LEU C 3 114 ? 17.573 20.220 120.378 1.00 10.00 114 LEU 3 N 1
ATOM 5175 C CA . LEU C 3 114 ? 18.806 20.599 121.000 1.00 10.00 114 LEU 3 CA 1
ATOM 5176 C C . LEU C 3 114 ? 19.698 19.373 120.958 1.00 10.00 114 LEU 3 C 1
ATOM 5177 O O . LEU C 3 114 ? 19.188 18.265 120.709 1.00 10.00 114 LEU 3 O 1
ATOM 5182 N N . LYS C 3 115 ? 20.979 19.578 121.195 1.00 10.00 115 LYS 3 N 1
ATOM 5183 C CA . LYS C 3 115 ? 21.913 18.462 121.182 1.00 10.00 115 LYS 3 CA 1
ATOM 5184 C C . LYS C 3 115 ? 23.139 18.599 122.106 1.00 10.00 115 LYS 3 C 1
ATOM 5185 O O . LYS C 3 115 ? 24.031 19.409 121.865 1.00 10.00 115 LYS 3 O 1
ATOM 5191 N N . PHE C 3 116 ? 23.127 17.785 123.143 1.00 10.00 116 PHE 3 N 1
ATOM 5192 C CA . PHE C 3 116 ? 24.190 17.773 124.108 1.00 10.00 116 PHE 3 CA 1
ATOM 5193 C C . PHE C 3 116 ? 25.271 16.832 123.586 1.00 10.00 116 PHE 3 C 1
ATOM 5194 O O . PHE C 3 116 ? 24.951 15.792 122.991 1.00 10.00 116 PHE 3 O 1
ATOM 5202 N N . THR C 3 117 ? 26.513 17.211 123.818 1.00 10.00 117 THR 3 N 1
ATOM 5203 C CA . THR C 3 117 ? 27.630 16.408 123.375 1.00 10.00 117 THR 3 CA 1
ATOM 5204 C C . THR C 3 117 ? 28.664 16.358 124.504 1.00 10.00 117 THR 3 C 1
ATOM 5205 O O . THR C 3 117 ? 29.294 17.372 124.820 1.00 10.00 117 THR 3 O 1
ATOM 5209 N N . PHE C 3 118 ? 28.804 15.178 125.076 1.00 10.00 118 PHE 3 N 1
ATOM 5210 C CA . 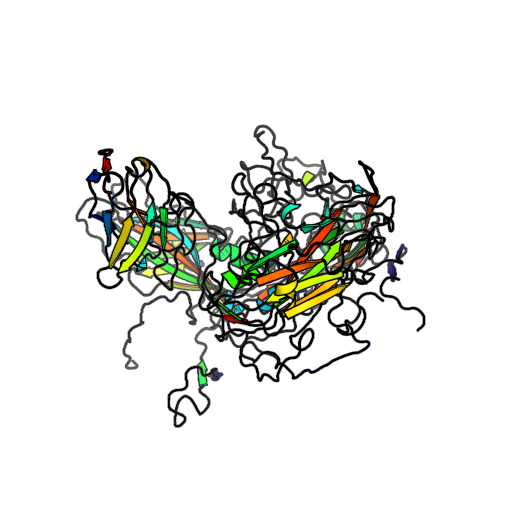PHE C 3 118 ? 29.740 14.978 126.157 1.00 10.00 118 PHE 3 CA 1
ATOM 5211 C C . PHE C 3 118 ? 31.101 14.401 125.722 1.00 10.00 118 PHE 3 C 1
ATOM 5212 O O . PHE C 3 118 ? 31.172 13.473 124.917 1.00 10.00 118 PHE 3 O 1
ATOM 5220 N N . LEU C 3 119 ? 32.142 14.984 126.282 1.00 10.00 119 LEU 3 N 1
ATOM 5221 C CA . LEU C 3 119 ? 33.487 14.578 125.994 1.00 10.00 119 LEU 3 CA 1
ATOM 5222 C C . LEU C 3 119 ? 34.165 13.958 127.212 1.00 10.00 119 LEU 3 C 1
ATOM 5223 O O . LEU C 3 119 ? 34.243 14.609 128.268 1.00 10.00 119 LEU 3 O 1
ATOM 5228 N N . PHE C 3 120 ? 34.630 12.735 127.042 1.00 10.00 120 PHE 3 N 1
ATOM 5229 C CA . PHE C 3 120 ? 35.303 12.048 128.129 1.00 10.00 120 PHE 3 CA 1
ATOM 5230 C C . PHE C 3 120 ? 36.743 12.544 128.205 1.00 10.00 120 PHE 3 C 1
ATOM 5231 O O . PHE C 3 120 ? 37.467 12.492 127.197 1.00 10.00 120 PHE 3 O 1
ATOM 5239 N N . CYS C 3 121 ? 37.116 13.009 129.382 1.00 10.00 121 CYS 3 N 1
ATOM 5240 C CA . CYS C 3 121 ? 38.460 13.512 129.580 1.00 10.00 121 CYS 3 CA 1
ATOM 5241 C C . CYS C 3 121 ? 39.186 12.799 130.744 1.00 10.00 121 CYS 3 C 1
ATOM 5242 O O . CYS C 3 121 ? 39.443 13.372 131.803 1.00 10.00 121 CYS 3 O 1
ATOM 5245 N N . GLY C 3 122 ? 39.489 11.541 130.488 1.00 10.00 122 GLY 3 N 1
ATOM 5246 C CA . GLY C 3 122 ? 40.172 10.712 131.433 1.00 10.00 122 GLY 3 CA 1
ATOM 5247 C C . GLY C 3 122 ? 41.215 9.987 130.595 1.00 10.00 122 GLY 3 C 1
ATOM 5248 O O . GLY C 3 122 ? 41.151 10.029 129.355 1.00 10.00 122 GLY 3 O 1
ATOM 5249 N N . SER C 3 123 ? 42.144 9.342 131.273 1.00 10.00 123 SER 3 N 1
ATOM 5250 C CA . SER C 3 123 ? 43.198 8.613 130.593 1.00 10.00 123 SER 3 CA 1
ATOM 5251 C C . SER C 3 123 ? 42.771 7.579 129.548 1.00 10.00 123 SER 3 C 1
ATOM 5252 O O . SER C 3 123 ? 41.594 7.178 129.518 1.00 10.00 123 SER 3 O 1
ATOM 5255 N N . MET C 3 124 ? 43.725 7.180 128.729 1.00 10.00 124 MET 3 N 1
ATOM 5256 C CA . MET C 3 124 ? 43.443 6.196 127.696 1.00 10.00 124 MET 3 CA 1
ATOM 5257 C C . MET C 3 124 ? 43.115 4.804 128.278 1.00 10.00 124 MET 3 C 1
ATOM 5258 O O . MET C 3 124 ? 42.298 4.049 127.720 1.00 10.00 124 MET 3 O 1
ATOM 5263 N N . MET C 3 125 ? 43.760 4.513 129.390 1.00 10.00 125 MET 3 N 1
ATOM 5264 C CA . MET C 3 125 ? 43.566 3.253 130.061 1.00 10.00 125 MET 3 CA 1
ATOM 5265 C C . MET C 3 125 ? 42.322 3.149 130.951 1.00 10.00 125 MET 3 C 1
ATOM 5266 O O . MET C 3 125 ? 42.113 2.136 131.611 1.00 10.00 125 MET 3 O 1
ATOM 5271 N N . ALA C 3 126 ? 41.536 4.207 130.939 1.00 10.00 126 ALA 3 N 1
ATOM 5272 C CA . ALA C 3 126 ? 40.327 4.259 131.716 1.00 10.00 126 ALA 3 CA 1
ATOM 5273 C C . ALA C 3 126 ? 39.185 3.921 130.767 1.00 10.00 126 ALA 3 C 1
ATOM 5274 O O . ALA C 3 126 ? 39.248 4.277 129.580 1.00 10.00 126 ALA 3 O 1
ATOM 5276 N N . THR C 3 127 ? 38.182 3.249 131.297 1.00 10.00 127 THR 3 N 1
ATOM 5277 C CA . THR C 3 127 ? 37.035 2.871 130.490 1.00 10.00 127 THR 3 CA 1
ATOM 5278 C C . THR C 3 127 ? 35.712 3.126 131.222 1.00 10.00 127 THR 3 C 1
ATOM 5279 O O . THR C 3 127 ? 35.712 3.631 132.359 1.00 10.00 127 THR 3 O 1
ATOM 5283 N N . GLY C 3 128 ? 34.629 2.772 130.556 1.00 10.00 128 GLY 3 N 1
ATOM 5284 C CA . GLY C 3 128 ? 33.317 2.954 131.133 1.00 10.00 128 GLY 3 CA 1
ATOM 5285 C C . GLY C 3 128 ? 32.120 3.060 130.176 1.00 10.00 128 GLY 3 C 1
ATOM 5286 O O . GLY C 3 128 ? 32.271 3.069 128.957 1.00 10.00 128 GLY 3 O 1
ATOM 5287 N N . LYS C 3 129 ? 30.948 3.132 130.775 1.00 10.00 129 LYS 3 N 1
ATOM 5288 C CA . LYS C 3 129 ? 29.717 3.244 130.051 1.00 10.00 129 LYS 3 CA 1
ATOM 5289 C C . LYS C 3 129 ? 28.817 4.108 130.941 1.00 10.00 129 LYS 3 C 1
ATOM 5290 O O . LYS C 3 129 ? 28.714 3.864 132.159 1.00 10.00 129 LYS 3 O 1
ATOM 5296 N N . LEU C 3 130 ? 28.192 5.089 130.320 1.00 10.00 130 LEU 3 N 1
ATOM 5297 C CA . LEU C 3 130 ? 27.314 5.983 131.047 1.00 10.00 130 LEU 3 CA 1
ATOM 5298 C C . LEU C 3 130 ? 25.946 6.068 130.385 1.00 10.00 130 LEU 3 C 1
ATOM 5299 O O . LEU C 3 130 ? 25.827 5.753 129.192 1.00 10.00 130 LEU 3 O 1
ATOM 5304 N N . LEU C 3 131 ? 24.960 6.481 131.158 1.00 10.00 131 LEU 3 N 1
ATOM 5305 C CA . LEU C 3 131 ? 23.614 6.602 130.634 1.00 10.00 131 LEU 3 CA 1
ATOM 5306 C C . LEU C 3 131 ? 23.116 8.049 130.816 1.00 10.00 131 LEU 3 C 1
ATOM 5307 O O . LEU C 3 131 ? 22.650 8.437 131.887 1.00 10.00 131 LEU 3 O 1
ATOM 5312 N N . VAL C 3 132 ? 23.241 8.803 129.742 1.00 10.00 132 VAL 3 N 1
ATOM 5313 C CA . VAL C 3 132 ? 22.825 10.177 129.727 1.00 10.00 132 VAL 3 CA 1
ATOM 5314 C C . VAL C 3 132 ? 21.378 10.032 129.290 1.00 10.00 132 VAL 3 C 1
ATOM 5315 O O . VAL C 3 132 ? 21.102 9.254 128.348 1.00 10.00 132 VAL 3 O 1
ATOM 5319 N N . SER C 3 133 ? 20.499 10.757 129.954 1.00 10.00 133 SER 3 N 1
ATOM 5320 C CA . SER C 3 133 ? 19.084 10.677 129.611 1.00 10.00 133 SER 3 CA 1
ATOM 5321 C C . SER C 3 133 ? 18.231 11.969 129.570 1.00 10.00 133 SER 3 C 1
ATOM 5322 O O . SER C 3 133 ? 18.614 13.015 130.077 1.00 10.00 133 SER 3 O 1
ATOM 5325 N N . TYR C 3 134 ? 17.079 11.825 128.945 1.00 10.00 134 TYR 3 N 1
ATOM 5326 C CA . TYR C 3 134 ? 16.138 12.890 128.808 1.00 10.00 134 TYR 3 CA 1
ATOM 5327 C C . TYR C 3 134 ? 14.710 12.348 128.932 1.00 10.00 134 TYR 3 C 1
ATOM 5328 O O . TYR C 3 134 ? 14.313 11.442 128.192 1.00 10.00 134 TYR 3 O 1
ATOM 5337 N N . ALA C 3 135 ? 13.979 12.927 129.865 1.00 10.00 135 ALA 3 N 1
ATOM 5338 C CA . ALA C 3 135 ? 12.620 12.532 130.103 1.00 10.00 135 ALA 3 CA 1
ATOM 5339 C C . ALA C 3 135 ? 11.797 13.788 129.982 1.00 10.00 135 ALA 3 C 1
ATOM 5340 O O . ALA C 3 135 ? 12.252 14.837 130.437 1.00 10.00 135 ALA 3 O 1
ATOM 5342 N N . PRO C 3 136 ? 10.633 13.672 129.373 1.00 10.00 136 PRO 3 N 1
ATOM 5343 C CA . PRO C 3 136 ? 9.756 14.821 129.223 1.00 10.00 136 PRO 3 CA 1
ATOM 5344 C C . PRO C 3 136 ? 9.255 15.210 130.607 1.00 10.00 136 PRO 3 C 1
ATOM 5345 O O . PRO C 3 136 ? 9.312 14.360 131.524 1.00 10.00 136 PRO 3 O 1
ATOM 5349 N N . PRO C 3 137 ? 8.787 16.437 130.735 1.00 10.00 137 PRO 3 N 1
ATOM 5350 C CA . PRO C 3 137 ? 8.299 16.893 132.033 1.00 10.00 137 PRO 3 CA 1
ATOM 5351 C C . PRO C 3 137 ? 6.856 16.563 132.394 1.00 10.00 137 PRO 3 C 1
ATOM 5352 O O . PRO C 3 137 ? 6.129 16.049 131.552 1.00 10.00 137 PRO 3 O 1
ATOM 5356 N N . GLY C 3 138 ? 6.492 16.865 133.625 1.00 10.00 138 GLY 3 N 1
ATOM 5357 C CA . GLY C 3 138 ? 5.143 16.595 134.085 1.00 10.00 138 GLY 3 CA 1
ATOM 5358 C C . GLY C 3 138 ? 5.062 15.327 134.941 1.00 10.00 138 GLY 3 C 1
ATOM 5359 O O . GLY C 3 138 ? 4.030 14.638 134.961 1.00 10.00 138 GLY 3 O 1
ATOM 5360 N N . ALA C 3 139 ? 6.155 15.051 135.625 1.00 10.00 139 ALA 3 N 1
ATOM 5361 C CA . ALA C 3 139 ? 6.243 13.894 136.480 1.00 10.00 139 ALA 3 CA 1
ATOM 5362 C C . ALA C 3 139 ? 7.430 14.053 137.445 1.00 10.00 139 ALA 3 C 1
ATOM 5363 O O . ALA C 3 139 ? 8.060 15.120 137.506 1.00 10.00 139 ALA 3 O 1
ATOM 5365 N N . ASP C 3 140 ? 7.699 12.984 138.168 1.00 10.00 140 ASP 3 N 1
ATOM 5366 C CA . ASP C 3 140 ? 8.784 12.976 139.120 1.00 10.00 140 ASP 3 CA 1
ATOM 5367 C C . ASP C 3 140 ? 10.157 13.139 138.508 1.00 10.00 140 ASP 3 C 1
ATOM 5368 O O . ASP C 3 140 ? 10.465 12.393 137.554 1.00 10.00 140 ASP 3 O 1
ATOM 5373 N N . PRO C 3 141 ? 10.930 14.073 139.031 1.00 10.00 141 PRO 3 N 1
ATOM 5374 C CA . PRO C 3 141 ? 12.279 14.262 138.490 1.00 10.00 141 PRO 3 CA 1
ATOM 5375 C C . PRO C 3 141 ? 13.016 13.017 138.935 1.00 10.00 141 PRO 3 C 1
ATOM 5376 O O . PRO C 3 141 ? 13.077 12.781 140.154 1.00 10.00 141 PRO 3 O 1
ATOM 5380 N N . PRO C 3 142 ? 13.535 12.266 137.983 1.00 10.00 142 PRO 3 N 1
ATOM 5381 C CA . PRO C 3 142 ? 14.254 11.040 138.348 1.00 10.00 142 PRO 3 CA 1
ATOM 5382 C C . PRO C 3 142 ? 15.579 11.188 139.107 1.00 10.00 142 PRO 3 C 1
ATOM 5383 O O . PRO C 3 142 ? 16.427 12.002 138.727 1.00 10.00 142 PRO 3 O 1
ATOM 5387 N N . LYS C 3 143 ? 15.710 10.395 140.152 1.00 10.00 143 LYS 3 N 1
ATOM 5388 C CA . LYS C 3 143 ? 16.910 10.426 140.964 1.00 10.00 143 LYS 3 CA 1
ATOM 5389 C C . LYS C 3 143 ? 17.629 9.064 141.053 1.00 10.00 143 LYS 3 C 1
ATOM 5390 O O . LYS C 3 143 ? 18.582 8.885 141.818 1.00 10.00 143 LYS 3 O 1
ATOM 5396 N N . LYS C 3 144 ? 17.134 8.140 140.255 1.00 10.00 144 LYS 3 N 1
ATOM 5397 C CA . LYS C 3 144 ? 17.680 6.814 140.195 1.00 10.00 144 LYS 3 CA 1
ATOM 5398 C C . LYS C 3 144 ? 17.781 6.419 138.720 1.00 10.00 144 LYS 3 C 1
ATOM 5399 O O . LYS C 3 144 ? 16.890 6.763 137.918 1.00 10.00 144 LYS 3 O 1
ATOM 5405 N N . ARG C 3 145 ? 18.849 5.715 138.400 1.00 10.00 145 ARG 3 N 1
ATOM 5406 C CA . ARG C 3 145 ? 19.072 5.280 137.040 1.00 10.00 145 ARG 3 CA 1
ATOM 5407 C C . ARG C 3 145 ? 17.808 4.608 136.490 1.00 10.00 145 ARG 3 C 1
ATOM 5408 O O . ARG C 3 145 ? 17.372 4.910 135.388 1.00 10.00 145 ARG 3 O 1
ATOM 5416 N N . LYS C 3 146 ? 17.260 3.717 137.292 1.00 10.00 146 LYS 3 N 1
ATOM 5417 C CA . LYS C 3 146 ? 16.073 2.993 136.935 1.00 10.00 146 LYS 3 CA 1
ATOM 5418 C C . LYS C 3 146 ? 14.916 3.791 136.317 1.00 10.00 146 LYS 3 C 1
ATOM 5419 O O . LYS C 3 146 ? 14.166 3.256 135.491 1.00 10.00 146 LYS 3 O 1
ATOM 5425 N N . GLU C 3 147 ? 14.811 5.036 136.738 1.00 10.00 147 GLU 3 N 1
ATOM 5426 C CA . GLU C 3 147 ? 13.772 5.908 136.229 1.00 10.00 147 GLU 3 CA 1
ATOM 5427 C C . GLU C 3 147 ? 14.153 6.720 134.983 1.00 10.00 147 GLU 3 C 1
ATOM 5428 O O . GLU C 3 147 ? 13.309 6.952 134.087 1.00 10.00 147 GLU 3 O 1
ATOM 5434 N N . ALA C 3 148 ? 15.406 7.133 134.956 1.00 10.00 148 ALA 3 N 1
ATOM 5435 C CA . ALA C 3 148 ? 15.908 7.900 133.838 1.00 10.00 148 ALA 3 CA 1
ATOM 5436 C C . ALA C 3 148 ? 16.001 6.902 132.666 1.00 10.00 148 ALA 3 C 1
ATOM 5437 O O . ALA C 3 148 ? 15.913 7.272 131.498 1.00 10.00 148 ALA 3 O 1
ATOM 5439 N N . MET C 3 149 ? 16.177 5.648 133.035 1.00 10.00 149 MET 3 N 1
ATOM 5440 C CA . MET C 3 149 ? 16.281 4.579 132.092 1.00 10.00 149 MET 3 CA 1
ATOM 5441 C C . MET C 3 149 ? 14.953 4.335 131.362 1.00 10.00 149 MET 3 C 1
ATOM 5442 O O . MET C 3 149 ? 14.940 3.748 130.272 1.00 10.00 149 MET 3 O 1
ATOM 5447 N N . LEU C 3 150 ? 13.883 4.797 131.979 1.00 10.00 150 LEU 3 N 1
ATOM 5448 C CA . LEU C 3 150 ? 12.569 4.644 131.399 1.00 10.00 150 LEU 3 CA 1
ATOM 5449 C C . LEU C 3 150 ? 12.222 5.666 130.319 1.00 10.00 150 LEU 3 C 1
ATOM 5450 O O . LEU C 3 150 ? 11.140 5.588 129.722 1.00 10.00 150 LEU 3 O 1
ATOM 5455 N N . GLY C 3 151 ? 13.139 6.586 130.094 1.00 10.00 151 GLY 3 N 1
ATOM 5456 C CA . GLY C 3 151 ? 12.931 7.612 129.092 1.00 10.00 151 GLY 3 CA 1
ATOM 5457 C C . GLY C 3 151 ? 13.840 7.616 127.859 1.00 10.00 151 GLY 3 C 1
ATOM 5458 O O . GLY C 3 151 ? 14.465 6.597 127.534 1.00 10.00 151 GLY 3 O 1
ATOM 5459 N N . THR C 3 152 ? 13.887 8.762 127.206 1.00 10.00 152 THR 3 N 1
ATOM 5460 C CA . THR C 3 152 ? 14.705 8.918 126.026 1.00 10.00 152 THR 3 CA 1
ATOM 5461 C C . THR C 3 152 ? 16.152 9.066 126.507 1.00 10.00 152 THR 3 C 1
ATOM 5462 O O . THR C 3 152 ? 16.488 10.062 127.162 1.00 10.00 152 THR 3 O 1
ATOM 5466 N N . HIS C 3 153 ? 16.957 8.077 126.172 1.00 10.00 153 HIS 3 N 1
ATOM 5467 C CA . HIS C 3 153 ? 18.349 8.092 126.569 1.00 10.00 153 HIS 3 CA 1
ATOM 5468 C C . HIS C 3 153 ? 19.294 7.486 125.535 1.00 10.00 153 HIS 3 C 1
ATOM 5469 O O . HIS C 3 153 ? 18.845 6.848 124.588 1.00 10.00 153 HIS 3 O 1
ATOM 5476 N N . VAL C 3 154 ? 20.576 7.707 125.751 1.00 10.00 154 VAL 3 N 1
ATOM 5477 C CA . VAL C 3 154 ? 21.588 7.191 124.863 1.00 10.00 154 VAL 3 CA 1
ATOM 5478 C C . VAL C 3 154 ? 22.694 6.578 125.723 1.00 10.00 154 VAL 3 C 1
ATOM 5479 O O . VAL C 3 154 ? 23.416 7.310 126.418 1.00 10.00 154 VAL 3 O 1
ATOM 5483 N N . ILE C 3 155 ? 22.791 5.264 125.657 1.00 10.00 155 ILE 3 N 1
ATOM 5484 C CA . ILE C 3 155 ? 23.802 4.561 126.420 1.00 10.00 155 ILE 3 CA 1
ATOM 5485 C C . ILE C 3 155 ? 25.151 4.813 125.718 1.00 10.00 155 ILE 3 C 1
ATOM 5486 O O . ILE C 3 155 ? 25.319 4.527 124.533 1.00 10.00 155 ILE 3 O 1
ATOM 5491 N N . TRP C 3 156 ? 26.069 5.354 126.494 1.00 10.00 156 TRP 3 N 1
ATOM 5492 C CA . TRP C 3 156 ? 27.384 5.664 126.011 1.00 10.00 156 TRP 3 CA 1
ATOM 5493 C C . TRP C 3 156 ? 28.650 4.925 126.520 1.00 10.00 156 TRP 3 C 1
ATOM 5494 O O . TRP C 3 156 ? 28.906 4.823 127.708 1.00 10.00 156 TRP 3 O 1
ATOM 5505 N N . ASP C 3 157 ? 29.396 4.434 125.550 1.00 10.00 157 ASP 3 N 1
ATOM 5506 C CA . ASP C 3 157 ? 30.605 3.717 125.800 1.00 10.00 157 ASP 3 CA 1
ATOM 5507 C C . ASP C 3 157 ? 31.829 4.641 125.595 1.00 10.00 157 ASP 3 C 1
ATOM 5508 O O . ASP C 3 157 ? 31.932 5.380 124.607 1.00 10.00 157 ASP 3 O 1
ATOM 5513 N N . ILE C 3 158 ? 32.729 4.557 126.555 1.00 10.00 158 ILE 3 N 1
ATOM 5514 C CA . ILE C 3 158 ? 33.930 5.338 126.538 1.00 10.00 158 ILE 3 CA 1
ATOM 5515 C C . ILE C 3 158 ? 35.015 4.563 125.792 1.00 10.00 158 ILE 3 C 1
ATOM 5516 O O . ILE C 3 158 ? 35.330 3.419 126.166 1.00 10.00 158 ILE 3 O 1
ATOM 5521 N N . GLY C 3 159 ? 35.553 5.196 124.767 1.00 10.00 159 GLY 3 N 1
ATOM 5522 C CA . GLY C 3 159 ? 36.597 4.567 123.978 1.00 10.00 159 GLY 3 CA 1
ATOM 5523 C C . GLY C 3 159 ? 37.441 5.480 123.084 1.00 10.00 159 GLY 3 C 1
ATOM 5524 O O . GLY C 3 159 ? 37.729 6.632 123.449 1.00 10.00 159 GLY 3 O 1
ATOM 5525 N N . LEU C 3 160 ? 37.814 4.944 121.938 1.00 10.00 160 LEU 3 N 1
ATOM 5526 C CA . LEU C 3 160 ? 38.615 5.686 120.988 1.00 10.00 160 LEU 3 CA 1
ATOM 5527 C C . LEU C 3 160 ? 37.923 6.982 120.519 1.00 10.00 160 LEU 3 C 1
ATOM 5528 O O . LEU C 3 160 ? 38.576 8.002 120.267 1.00 10.00 160 LEU 3 O 1
ATOM 5533 N N . GLN C 3 161 ? 36.611 6.891 120.417 1.00 10.00 161 GLN 3 N 1
ATOM 5534 C CA . GLN C 3 161 ? 35.807 8.003 120.004 1.00 10.00 161 GLN 3 CA 1
ATOM 5535 C C . GLN C 3 161 ? 35.449 8.527 121.401 1.00 10.00 161 GLN 3 C 1
ATOM 5536 O O . GLN C 3 161 ? 34.562 7.976 122.082 1.00 10.00 161 GLN 3 O 1
ATOM 5542 N N . SER C 3 162 ? 36.151 9.572 121.795 1.00 10.00 162 SER 3 N 1
ATOM 5543 C CA . SER C 3 162 ? 35.928 10.171 123.092 1.00 10.00 162 SER 3 CA 1
ATOM 5544 C C . SER C 3 162 ? 34.606 10.865 123.409 1.00 10.00 162 SER 3 C 1
ATOM 5545 O O . SER C 3 162 ? 34.246 10.982 124.595 1.00 10.00 162 SER 3 O 1
ATOM 5548 N N . SER C 3 163 ? 33.926 11.299 122.367 1.00 10.00 163 SER 3 N 1
ATOM 5549 C CA . SER C 3 163 ? 32.648 11.975 122.553 1.00 10.00 163 SER 3 CA 1
ATOM 5550 C C . SER C 3 163 ? 31.386 11.270 122.022 1.00 10.00 163 SER 3 C 1
ATOM 5551 O O . SER C 3 163 ? 31.454 10.478 121.071 1.00 10.00 163 SER 3 O 1
ATOM 5554 N N . CYS C 3 164 ? 30.274 11.586 122.657 1.00 10.00 164 CYS 3 N 1
ATOM 5555 C CA . CYS C 3 164 ? 29.004 11.007 122.269 1.00 10.00 164 CYS 3 CA 1
ATOM 5556 C C . CYS C 3 164 ? 27.938 12.088 122.173 1.00 10.00 164 CYS 3 C 1
ATOM 5557 O O . CYS C 3 164 ? 28.184 13.222 122.615 1.00 10.00 164 CYS 3 O 1
ATOM 5560 N N . THR C 3 165 ? 26.799 11.725 121.613 1.00 10.00 165 THR 3 N 1
ATOM 5561 C CA . THR C 3 165 ? 25.714 12.682 121.473 1.00 10.00 165 THR 3 CA 1
ATOM 5562 C C . THR C 3 165 ? 24.280 12.106 121.600 1.00 10.00 165 THR 3 C 1
ATOM 5563 O O . THR C 3 165 ? 23.888 11.174 120.893 1.00 10.00 165 THR 3 O 1
ATOM 5567 N N . MET C 3 166 ? 23.546 12.702 122.519 1.00 10.00 166 MET 3 N 1
ATOM 5568 C CA . MET C 3 166 ? 22.191 12.316 122.775 1.00 10.00 166 MET 3 CA 1
ATOM 5569 C C . MET C 3 166 ? 21.380 13.458 122.184 1.00 10.00 166 MET 3 C 1
ATOM 5570 O O . MET C 3 166 ? 21.679 14.633 122.474 1.00 10.00 166 MET 3 O 1
ATOM 5575 N N . VAL C 3 167 ? 20.389 13.107 121.387 1.00 10.00 167 VAL 3 N 1
ATOM 5576 C CA . VAL C 3 167 ? 19.552 14.124 120.769 1.00 10.00 167 VAL 3 CA 1
ATOM 5577 C C . VAL C 3 167 ? 18.190 14.209 121.446 1.00 10.00 167 VAL 3 C 1
ATOM 5578 O O . VAL C 3 167 ? 17.436 13.241 121.406 1.00 10.00 167 VAL 3 O 1
ATOM 5582 N N . VAL C 3 168 ? 17.922 15.353 122.045 1.00 10.00 168 VAL 3 N 1
ATOM 5583 C CA . VAL C 3 168 ? 16.659 15.563 122.717 1.00 10.00 168 VAL 3 CA 1
ATOM 5584 C C . VAL C 3 168 ? 15.769 16.060 121.604 1.00 10.00 168 VAL 3 C 1
ATOM 5585 O O . VAL C 3 168 ? 15.926 17.228 121.200 1.00 10.00 168 VAL 3 O 1
ATOM 5589 N N . PRO C 3 169 ? 14.877 15.207 121.137 1.00 10.00 169 PRO 3 N 1
ATOM 5590 C CA . PRO C 3 169 ? 13.983 15.619 120.058 1.00 10.00 169 PRO 3 CA 1
ATOM 5591 C C . PRO C 3 169 ? 12.896 16.516 120.639 1.00 10.00 169 PRO 3 C 1
ATOM 5592 O O . PRO C 3 169 ? 12.628 16.450 121.850 1.00 10.00 169 PRO 3 O 1
ATOM 5596 N N . TRP C 3 170 ? 12.309 17.326 119.780 1.00 10.00 170 TRP 3 N 1
ATOM 5597 C CA . TRP C 3 170 ? 11.257 18.223 120.213 1.00 10.00 170 TRP 3 CA 1
ATOM 5598 C C . TRP C 3 170 ? 9.939 17.467 120.462 1.00 10.00 170 TRP 3 C 1
ATOM 5599 O O . TRP C 3 170 ? 9.293 16.990 119.525 1.00 10.00 170 TRP 3 O 1
ATOM 5610 N N . ILE C 3 171 ? 9.591 17.381 121.731 1.00 10.00 171 ILE 3 N 1
ATOM 5611 C CA . ILE C 3 171 ? 8.385 16.705 122.135 1.00 10.00 171 ILE 3 CA 1
ATOM 5612 C C . ILE C 3 171 ? 7.759 17.673 123.146 1.00 10.00 171 ILE 3 C 1
ATOM 5613 O O . ILE C 3 171 ? 8.012 17.567 124.364 1.00 10.00 171 ILE 3 O 1
ATOM 5618 N N . SER C 3 172 ? 6.967 18.587 122.621 1.00 10.00 172 SER 3 N 1
ATOM 5619 C CA . SER C 3 172 ? 6.314 19.570 123.464 1.00 10.00 172 SER 3 CA 1
ATOM 5620 C C . SER C 3 172 ? 4.869 19.913 123.083 1.00 10.00 172 SER 3 C 1
ATOM 5621 O O . SER C 3 172 ? 4.525 19.935 121.899 1.00 10.00 172 SER 3 O 1
ATOM 5624 N N . ASN C 3 173 ? 4.075 20.173 124.103 1.00 10.00 173 ASN 3 N 1
ATOM 5625 C CA . ASN C 3 173 ? 2.685 20.513 123.900 1.00 10.00 173 ASN 3 CA 1
ATOM 5626 C C . ASN C 3 173 ? 2.365 21.660 122.934 1.00 10.00 173 ASN 3 C 1
ATOM 5627 O O . ASN C 3 173 ? 1.452 21.541 122.102 1.00 10.00 173 ASN 3 O 1
ATOM 5632 N N . THR C 3 174 ? 3.124 22.730 123.068 1.00 10.00 174 THR 3 N 1
ATOM 5633 C CA . THR C 3 174 ? 2.934 23.883 122.223 1.00 10.00 174 THR 3 CA 1
ATOM 5634 C C . THR C 3 174 ? 3.871 23.809 121.017 1.00 10.00 174 THR 3 C 1
ATOM 5635 O O . THR C 3 174 ? 4.639 22.854 120.880 1.00 10.00 174 THR 3 O 1
ATOM 5639 N N . THR C 3 175 ? 3.779 24.820 120.176 1.00 10.00 175 THR 3 N 1
ATOM 5640 C CA . THR C 3 175 ? 4.601 24.895 118.997 1.00 10.00 175 THR 3 CA 1
ATOM 5641 C C . THR C 3 175 ? 5.913 25.630 119.311 1.00 10.00 175 THR 3 C 1
ATOM 5642 O O . THR C 3 175 ? 6.829 25.645 118.519 1.00 10.00 175 THR 3 O 1
ATOM 5646 N N . TYR C 3 176 ? 5.948 26.223 120.487 1.00 10.00 176 TYR 3 N 1
ATOM 5647 C CA . TYR C 3 176 ? 7.081 26.954 120.964 1.00 10.00 176 TYR 3 CA 1
ATOM 5648 C C . TYR C 3 176 ? 6.986 27.126 122.467 1.00 10.00 176 TYR 3 C 1
ATOM 5649 O O . TYR C 3 176 ? 5.875 27.381 122.971 1.00 10.00 176 TYR 3 O 1
ATOM 5658 N N . ARG C 3 177 ? 8.112 26.990 123.141 1.00 10.00 177 ARG 3 N 1
ATOM 5659 C CA . ARG C 3 177 ? 8.105 27.154 124.597 1.00 10.00 177 ARG 3 CA 1
ATOM 5660 C C . ARG C 3 177 ? 8.619 28.500 125.102 1.00 10.00 177 ARG 3 C 1
ATOM 5661 O O . ARG C 3 177 ? 9.439 29.142 124.423 1.00 10.00 177 ARG 3 O 1
ATOM 5669 N N . GLN C 3 178 ? 8.132 28.888 126.265 1.00 10.00 178 GLN 3 N 1
ATOM 5670 C CA . GLN C 3 178 ? 8.553 30.141 126.857 1.00 10.00 178 GLN 3 CA 1
ATOM 5671 C C . GLN C 3 178 ? 10.023 29.996 127.266 1.00 10.00 178 GLN 3 C 1
ATOM 5672 O O . GLN C 3 178 ? 10.415 28.991 127.882 1.00 10.00 178 GLN 3 O 1
ATOM 5678 N N . THR C 3 179 ? 10.797 31.004 126.915 1.00 10.00 179 THR 3 N 1
ATOM 5679 C CA . THR C 3 179 ? 12.202 31.014 127.232 1.00 10.00 179 THR 3 CA 1
ATOM 5680 C C . THR C 3 179 ? 12.476 31.191 128.733 1.00 10.00 179 THR 3 C 1
ATOM 5681 O O . THR C 3 179 ? 13.627 31.248 129.160 1.00 10.00 179 THR 3 O 1
ATOM 5685 N N . ILE C 3 180 ? 11.396 31.262 129.487 1.00 10.00 180 ILE 3 N 1
ATOM 5686 C CA . ILE C 3 180 ? 11.483 31.435 130.917 1.00 10.00 180 ILE 3 CA 1
ATOM 5687 C C . ILE C 3 180 ? 11.009 30.263 131.787 1.00 10.00 180 ILE 3 C 1
ATOM 5688 O O . ILE C 3 180 ? 10.513 29.256 131.268 1.00 10.00 180 ILE 3 O 1
ATOM 5693 N N . ASP C 3 181 ? 11.177 30.436 133.084 1.00 10.00 181 ASP 3 N 1
ATOM 5694 C CA . ASP C 3 181 ? 10.773 29.420 134.032 1.00 10.00 181 ASP 3 CA 1
ATOM 5695 C C . ASP C 3 181 ? 9.251 29.305 134.267 1.00 10.00 181 ASP 3 C 1
ATOM 5696 O O . ASP C 3 181 ? 8.723 29.723 135.320 1.00 10.00 181 ASP 3 O 1
ATOM 5701 N N . ASP C 3 182 ? 8.594 28.737 133.274 1.00 10.00 182 ASP 3 N 1
ATOM 5702 C CA . ASP C 3 182 ? 7.164 28.553 133.339 1.00 10.00 182 ASP 3 CA 1
ATOM 5703 C C . ASP C 3 182 ? 6.831 27.052 133.227 1.00 10.00 182 ASP 3 C 1
ATOM 5704 O O . ASP C 3 182 ? 7.478 26.301 132.475 1.00 10.00 182 ASP 3 O 1
ATOM 5709 N N . SER C 3 183 ? 5.822 26.666 133.984 1.00 10.00 183 SER 3 N 1
ATOM 5710 C CA . SER C 3 183 ? 5.383 25.296 134.004 1.00 10.00 183 SER 3 CA 1
ATOM 5711 C C . SER C 3 183 ? 4.652 24.772 132.776 1.00 10.00 183 SER 3 C 1
ATOM 5712 O O . SER C 3 183 ? 5.032 23.711 132.249 1.00 10.00 183 SER 3 O 1
ATOM 5715 N N . PHE C 3 184 ? 3.643 25.508 132.350 1.00 10.00 184 PHE 3 N 1
ATOM 5716 C CA . PHE C 3 184 ? 2.876 25.090 131.184 1.00 10.00 184 PHE 3 CA 1
ATOM 5717 C C . PHE C 3 184 ? 3.808 24.681 130.021 1.00 10.00 184 PHE 3 C 1
ATOM 5718 O O . PHE C 3 184 ? 3.577 23.677 129.335 1.00 10.00 184 PHE 3 O 1
ATOM 5726 N N . THR C 3 185 ? 4.839 25.484 129.849 1.00 10.00 185 THR 3 N 1
ATOM 5727 C CA . THR C 3 185 ? 5.812 25.246 128.819 1.00 10.00 185 THR 3 CA 1
ATOM 5728 C C . THR C 3 185 ? 7.137 24.906 129.515 1.00 10.00 185 THR 3 C 1
ATOM 5729 O O . THR C 3 185 ? 8.145 25.629 129.357 1.00 10.00 185 THR 3 O 1
ATOM 5733 N N . GLU C 3 186 ? 7.101 23.825 130.270 1.00 10.00 186 GLU 3 N 1
ATOM 5734 C CA . GLU C 3 186 ? 8.287 23.383 130.979 1.00 10.00 186 GLU 3 CA 1
ATOM 5735 C C . GLU C 3 186 ? 8.974 22.394 130.037 1.00 10.00 186 GLU 3 C 1
ATOM 5736 O O . GLU C 3 186 ? 8.293 21.699 129.259 1.00 10.00 186 GLU 3 O 1
ATOM 5742 N N . GLY C 3 187 ? 10.289 22.356 130.125 1.00 10.00 187 GLY 3 N 1
ATOM 5743 C CA . GLY C 3 187 ? 11.060 21.464 129.280 1.00 10.00 187 GLY 3 CA 1
ATOM 5744 C C . GLY C 3 187 ? 11.287 19.992 129.598 1.00 10.00 187 GLY 3 C 1
ATOM 5745 O O . GLY C 3 187 ? 11.011 19.130 128.745 1.00 10.00 187 GLY 3 O 1
ATOM 5746 N N . GLY C 3 188 ? 11.780 19.736 130.795 1.00 10.00 188 GLY 3 N 1
ATOM 5747 C CA . GLY C 3 188 ? 12.041 18.369 131.211 1.00 10.00 188 GLY 3 CA 1
ATOM 5748 C C . GLY C 3 188 ? 13.210 18.139 132.169 1.00 10.00 188 GLY 3 C 1
ATOM 5749 O O . GLY C 3 188 ? 13.442 18.959 133.073 1.00 10.00 188 GLY 3 O 1
ATOM 5750 N N . TYR C 3 189 ? 13.906 17.039 131.953 1.00 10.00 189 TYR 3 N 1
ATOM 5751 C CA . TYR C 3 189 ? 15.043 16.704 132.792 1.00 10.00 189 TYR 3 CA 1
ATOM 5752 C C . TYR C 3 189 ? 16.135 15.877 132.086 1.00 10.00 189 TYR 3 C 1
ATOM 5753 O O . TYR C 3 189 ? 15.851 14.822 131.505 1.00 10.00 189 TYR 3 O 1
ATOM 5762 N N . ILE C 3 190 ? 17.348 16.388 132.162 1.00 10.00 190 ILE 3 N 1
ATOM 5763 C CA . ILE C 3 190 ? 18.479 15.727 131.552 1.00 10.00 190 ILE 3 CA 1
ATOM 5764 C C . ILE C 3 190 ? 19.375 15.178 132.665 1.00 10.00 190 ILE 3 C 1
ATOM 5765 O O . ILE C 3 190 ? 19.828 15.943 133.534 1.00 10.00 190 ILE 3 O 1
ATOM 5770 N N . SER C 3 191 ? 19.607 13.881 132.607 1.00 10.00 191 SER 3 N 1
ATOM 5771 C CA . SER C 3 191 ? 20.438 13.234 133.607 1.00 10.00 191 SER 3 CA 1
ATOM 5772 C C . SER C 3 191 ? 21.405 12.111 133.166 1.00 10.00 191 SER 3 C 1
ATOM 5773 O O . SER C 3 191 ? 21.051 11.233 132.381 1.00 10.00 191 SER 3 O 1
ATOM 5776 N N . VAL C 3 192 ? 22.606 12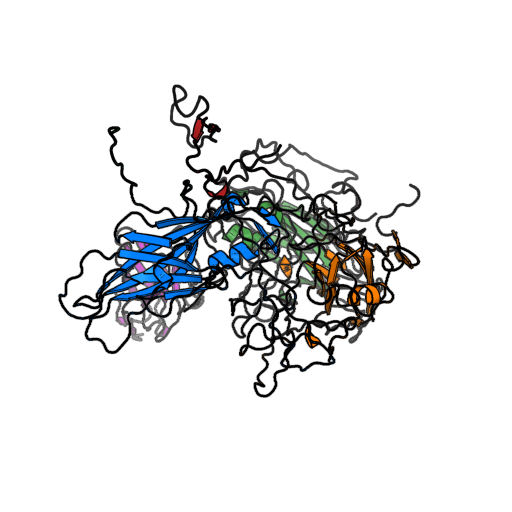.191 133.705 1.00 10.00 192 VAL 3 N 1
ATOM 5777 C CA . VAL C 3 192 ? 23.637 11.229 133.402 1.00 10.00 192 VAL 3 CA 1
ATOM 5778 C C . VAL C 3 192 ? 23.882 10.240 134.550 1.00 10.00 192 VAL 3 C 1
ATOM 5779 O O . VAL C 3 192 ? 23.997 10.647 135.712 1.00 10.00 192 VAL 3 O 1
ATOM 5783 N N . PHE C 3 193 ? 23.957 8.974 134.187 1.00 10.00 193 PHE 3 N 1
ATOM 5784 C CA . PHE C 3 193 ? 24.185 7.927 135.166 1.00 10.00 193 PHE 3 CA 1
ATOM 5785 C C . PHE C 3 193 ? 25.176 6.849 134.716 1.00 10.00 193 PHE 3 C 1
ATOM 5786 O O . PHE C 3 193 ? 25.299 6.593 133.509 1.00 10.00 193 PHE 3 O 1
ATOM 5794 N N . TYR C 3 194 ? 25.843 6.254 135.685 1.00 10.00 194 TYR 3 N 1
ATOM 5795 C CA . TYR C 3 194 ? 26.805 5.209 135.382 1.00 10.00 194 TYR 3 CA 1
ATOM 5796 C C . TYR C 3 194 ? 26.070 3.939 134.949 1.00 10.00 194 TYR 3 C 1
ATOM 5797 O O . TYR C 3 194 ? 25.132 3.499 135.641 1.00 10.00 194 TYR 3 O 1
ATOM 5806 N N . GLN C 3 195 ? 26.506 3.388 133.833 1.00 10.00 195 GLN 3 N 1
ATOM 5807 C CA . GLN C 3 195 ? 25.889 2.179 133.318 1.00 10.00 195 GLN 3 CA 1
ATOM 5808 C C . GLN C 3 195 ? 26.591 0.902 133.847 1.00 10.00 195 GLN 3 C 1
ATOM 5809 O O . GLN C 3 195 ? 26.050 -0.196 133.826 1.00 10.00 195 GLN 3 O 1
ATOM 5815 N N . THR C 3 196 ? 27.807 1.114 134.310 1.00 10.00 196 THR 3 N 1
ATOM 5816 C CA . THR C 3 196 ? 28.624 0.074 134.857 1.00 10.00 196 THR 3 CA 1
ATOM 5817 C C . THR C 3 196 ? 29.365 0.829 135.981 1.00 10.00 196 THR 3 C 1
ATOM 5818 O O . THR C 3 196 ? 29.016 0.738 137.147 1.00 10.00 196 THR 3 O 1
ATOM 5822 N N . ARG C 3 197 ? 30.383 1.558 135.573 1.00 10.00 197 ARG 3 N 1
ATOM 5823 C CA . ARG C 3 197 ? 31.183 2.354 136.458 1.00 10.00 197 ARG 3 CA 1
ATOM 5824 C C . ARG C 3 197 ? 32.478 2.648 135.687 1.00 10.00 197 ARG 3 C 1
ATOM 5825 O O . ARG C 3 197 ? 32.628 2.217 134.529 1.00 10.00 197 ARG 3 O 1
ATOM 5833 N N . ILE C 3 198 ? 33.369 3.366 136.343 1.00 10.00 198 ILE 3 N 1
ATOM 5834 C CA . ILE C 3 198 ? 34.639 3.703 135.730 1.00 10.00 198 ILE 3 CA 1
ATOM 5835 C C . ILE C 3 198 ? 35.676 2.691 136.215 1.00 10.00 198 ILE 3 C 1
ATOM 5836 O O . ILE C 3 198 ? 35.815 2.488 137.431 1.00 10.00 198 ILE 3 O 1
ATOM 5841 N N . VAL C 3 199 ? 36.368 2.090 135.266 1.00 10.00 199 VAL 3 N 1
ATOM 5842 C CA . VAL C 3 199 ? 37.381 1.105 135.603 1.00 10.00 199 VAL 3 CA 1
ATOM 5843 C C . VAL C 3 199 ? 38.785 1.536 135.169 1.00 10.00 199 VAL 3 C 1
ATOM 5844 O O . VAL C 3 199 ? 38.999 1.874 134.000 1.00 10.00 199 VAL 3 O 1
ATOM 5848 N N . VAL C 3 200 ? 39.695 1.510 136.124 1.00 10.00 200 VAL 3 N 1
ATOM 5849 C CA . VAL C 3 200 ? 41.069 1.892 135.855 1.00 10.00 200 VAL 3 CA 1
ATOM 5850 C C . VAL C 3 200 ? 42.055 0.894 136.439 1.00 10.00 200 VAL 3 C 1
ATOM 5851 O O . VAL C 3 200 ? 41.716 0.239 137.450 1.00 10.00 200 VAL 3 O 1
ATOM 5855 N N . PRO C 3 201 ? 43.224 0.790 135.804 1.00 10.00 201 PRO 3 N 1
ATOM 5856 C CA . PRO C 3 201 ? 44.219 -0.147 136.329 1.00 10.00 201 PRO 3 CA 1
ATOM 5857 C C . PRO C 3 201 ? 45.128 0.573 137.301 1.00 10.00 201 PRO 3 C 1
ATOM 5858 O O . PRO C 3 201 ? 44.850 1.742 137.608 1.00 10.00 201 PRO 3 O 1
ATOM 5862 N N . LEU C 3 202 ? 46.162 -0.108 137.755 1.00 10.00 202 LEU 3 N 1
ATOM 5863 C CA . LEU C 3 202 ? 47.087 0.523 138.695 1.00 10.00 202 LEU 3 CA 1
ATOM 5864 C C . LEU C 3 202 ? 47.946 1.601 138.033 1.00 10.00 202 LEU 3 C 1
ATOM 5865 O O . LEU C 3 202 ? 48.268 1.496 136.857 1.00 10.00 202 LEU 3 O 1
ATOM 5870 N N . SER C 3 203 ? 48.286 2.605 138.816 1.00 10.00 203 SER 3 N 1
ATOM 5871 C CA . SER C 3 203 ? 49.090 3.707 138.336 1.00 10.00 203 SER 3 CA 1
ATOM 5872 C C . SER C 3 203 ? 48.350 4.703 137.396 1.00 10.00 203 SER 3 C 1
ATOM 5873 O O . SER C 3 203 ? 48.919 5.279 136.455 1.00 10.00 203 SER 3 O 1
ATOM 5876 N N . THR C 3 204 ? 47.079 4.867 137.705 1.00 10.00 204 THR 3 N 1
ATOM 5877 C CA . THR C 3 204 ? 46.221 5.741 136.952 1.00 10.00 204 THR 3 CA 1
ATOM 5878 C C . THR C 3 204 ? 45.368 6.600 137.888 1.00 10.00 204 THR 3 C 1
ATOM 5879 O O . THR C 3 204 ? 44.863 6.088 138.915 1.00 10.00 204 THR 3 O 1
ATOM 5883 N N . PRO C 3 205 ? 45.231 7.873 137.519 1.00 10.00 205 PRO 3 N 1
ATOM 5884 C CA . PRO C 3 205 ? 44.437 8.770 138.345 1.00 10.00 205 PRO 3 CA 1
ATOM 5885 C C . PRO C 3 205 ? 42.987 8.300 138.495 1.00 10.00 205 PRO 3 C 1
ATOM 5886 O O . PRO C 3 205 ? 42.315 8.019 137.499 1.00 10.00 205 PRO 3 O 1
ATOM 5890 N N . ARG C 3 206 ? 42.553 8.237 139.738 1.00 10.00 206 ARG 3 N 1
ATOM 5891 C CA . ARG C 3 206 ? 41.210 7.798 140.040 1.00 10.00 206 ARG 3 CA 1
ATOM 5892 C C . ARG C 3 206 ? 40.058 8.795 139.833 1.00 10.00 206 ARG 3 C 1
ATOM 5893 O O . ARG C 3 206 ? 38.885 8.476 140.096 1.00 10.00 206 ARG 3 O 1
ATOM 5901 N N . GLU C 3 207 ? 40.424 9.973 139.366 1.00 10.00 207 GLU 3 N 1
ATOM 5902 C CA . GLU C 3 207 ? 39.455 11.014 139.117 1.00 10.00 207 GLU 3 CA 1
ATOM 5903 C C . GLU C 3 207 ? 39.810 11.757 137.833 1.00 10.00 207 GLU 3 C 1
ATOM 5904 O O . GLU C 3 207 ? 40.993 11.953 137.546 1.00 10.00 207 GLU 3 O 1
ATOM 5910 N N . MET C 3 208 ? 38.784 12.150 137.104 1.00 10.00 208 MET 3 N 1
ATOM 5911 C CA . MET C 3 208 ? 38.983 12.865 135.860 1.00 10.00 208 MET 3 CA 1
ATOM 5912 C C . MET C 3 208 ? 37.791 13.768 135.590 1.00 10.00 208 MET 3 C 1
ATOM 5913 O O . MET C 3 208 ? 36.849 13.771 136.393 1.00 10.00 208 MET 3 O 1
ATOM 5918 N N . ASP C 3 209 ? 37.852 14.495 134.491 1.00 10.00 209 ASP 3 N 1
ATOM 5919 C CA . ASP C 3 209 ? 36.763 15.398 134.145 1.00 10.00 209 ASP 3 CA 1
ATOM 5920 C C . ASP C 3 209 ? 36.048 15.158 132.808 1.00 10.00 209 ASP 3 C 1
ATOM 5921 O O . ASP C 3 209 ? 36.593 14.511 131.920 1.00 10.00 209 ASP 3 O 1
ATOM 5926 N N . ILE C 3 210 ? 34.844 15.687 132.721 1.00 10.00 210 ILE 3 N 1
ATOM 5927 C CA . ILE C 3 210 ? 34.050 15.560 131.521 1.00 10.00 210 ILE 3 CA 1
ATOM 5928 C C . ILE C 3 210 ? 33.448 16.938 131.209 1.00 10.00 210 ILE 3 C 1
ATOM 5929 O O . ILE C 3 210 ? 32.865 17.589 132.091 1.00 10.00 210 ILE 3 O 1
ATOM 5934 N N . LEU C 3 211 ? 33.608 17.339 129.963 1.00 10.00 211 LEU 3 N 1
ATOM 5935 C CA . LEU C 3 211 ? 33.100 18.617 129.521 1.00 10.00 211 LEU 3 CA 1
ATOM 5936 C C . LEU C 3 211 ? 31.815 18.418 128.721 1.00 10.00 211 LEU 3 C 1
ATOM 5937 O O . LEU C 3 211 ? 31.639 17.366 128.085 1.00 10.00 211 LEU 3 O 1
ATOM 5942 N N . GLY C 3 212 ? 30.959 19.421 128.770 1.00 10.00 212 GLY 3 N 1
ATOM 5943 C CA . GLY C 3 212 ? 29.701 19.355 128.051 1.00 10.00 212 GLY 3 CA 1
ATOM 5944 C C . GLY C 3 212 ? 29.576 20.439 126.994 1.00 10.00 212 GLY 3 C 1
ATOM 5945 O O . GLY C 3 212 ? 30.080 21.535 127.197 1.00 10.00 212 GLY 3 O 1
ATOM 5946 N N . PHE C 3 213 ? 28.917 20.105 125.902 1.00 10.00 213 PHE 3 N 1
ATOM 5947 C CA . PHE C 3 213 ? 28.730 21.048 124.819 1.00 10.00 213 PHE 3 CA 1
ATOM 5948 C C . PHE C 3 213 ? 27.313 21.032 124.255 1.00 10.00 213 PHE 3 C 1
ATOM 5949 O O . PHE C 3 213 ? 26.918 20.040 123.611 1.00 10.00 213 PHE 3 O 1
ATOM 5957 N N . VAL C 3 214 ? 26.594 22.111 124.501 1.00 10.00 214 VAL 3 N 1
ATOM 5958 C CA . VAL C 3 214 ? 25.226 22.202 124.016 1.00 10.00 214 VAL 3 CA 1
ATOM 5959 C C . VAL C 3 214 ? 25.109 23.007 122.704 1.00 10.00 214 VAL 3 C 1
ATOM 5960 O O . VAL C 3 214 ? 25.808 24.004 122.496 1.00 10.00 214 VAL 3 O 1
ATOM 5964 N N . SER C 3 215 ? 24.218 22.531 121.857 1.00 10.00 215 SER 3 N 1
ATOM 5965 C CA . SER C 3 215 ? 23.974 23.151 120.588 1.00 10.00 215 SER 3 CA 1
ATOM 5966 C C . SER C 3 215 ? 22.581 22.740 120.097 1.00 10.00 215 SER 3 C 1
ATOM 5967 O O . SER C 3 215 ? 21.924 21.891 120.712 1.00 10.00 215 SER 3 O 1
ATOM 5970 N N . ALA C 3 216 ? 22.177 23.351 119.001 1.00 10.00 216 ALA 3 N 1
ATOM 5971 C CA . ALA C 3 216 ? 20.887 23.073 118.420 1.00 10.00 216 ALA 3 CA 1
ATOM 5972 C C . ALA C 3 216 ? 20.953 22.293 117.099 1.00 10.00 216 ALA 3 C 1
ATOM 5973 O O . ALA C 3 216 ? 21.997 22.277 116.430 1.00 10.00 216 ALA 3 O 1
ATOM 5975 N N . CYS C 3 217 ? 19.839 21.669 116.768 1.00 10.00 217 CYS 3 N 1
ATOM 5976 C CA . CYS C 3 217 ? 19.750 20.897 115.547 1.00 10.00 217 CYS 3 CA 1
ATOM 5977 C C . CYS C 3 217 ? 19.079 21.740 114.481 1.00 10.00 217 CYS 3 C 1
ATOM 5978 O O . CYS C 3 217 ? 18.289 22.626 114.827 1.00 10.00 217 CYS 3 O 1
ATOM 5981 N N . ASN C 3 218 ? 19.389 21.453 113.232 1.00 10.00 218 ASN 3 N 1
ATOM 5982 C CA . ASN C 3 218 ? 18.801 22.208 112.133 1.00 10.00 218 ASN 3 CA 1
ATOM 5983 C C . ASN C 3 218 ? 17.357 22.733 112.117 1.00 10.00 218 ASN 3 C 1
ATOM 5984 O O . ASN C 3 218 ? 17.049 23.693 111.375 1.00 10.00 218 ASN 3 O 1
ATOM 5989 N N . ASP C 3 219 ? 16.524 22.103 112.922 1.00 10.00 219 ASP 3 N 1
ATOM 5990 C CA . ASP C 3 219 ? 15.131 22.515 112.996 1.00 10.00 219 ASP 3 CA 1
ATOM 5991 C C . ASP C 3 219 ? 14.831 23.470 114.159 1.00 10.00 219 ASP 3 C 1
ATOM 5992 O O . ASP C 3 219 ? 13.661 23.722 114.480 1.00 10.00 219 ASP 3 O 1
ATOM 5997 N N . PHE C 3 220 ? 15.894 23.972 114.756 1.00 10.00 220 PHE 3 N 1
ATOM 5998 C CA . PHE C 3 220 ? 15.767 24.880 115.867 1.00 10.00 220 PHE 3 CA 1
ATOM 5999 C C . PHE C 3 220 ? 15.466 26.297 115.377 1.00 10.00 220 PHE 3 C 1
ATOM 6000 O O . PHE C 3 220 ? 16.200 26.835 114.550 1.00 10.00 220 PHE 3 O 1
ATOM 6008 N N . SER C 3 221 ? 14.393 26.852 115.904 1.00 10.00 221 SER 3 N 1
ATOM 6009 C CA . SER C 3 221 ? 13.979 28.186 115.534 1.00 10.00 221 SER 3 CA 1
ATOM 6010 C C . SER C 3 221 ? 13.548 29.055 116.724 1.00 10.00 221 SER 3 C 1
ATOM 6011 O O . SER C 3 221 ? 13.269 28.537 117.811 1.00 10.00 221 SER 3 O 1
ATOM 6014 N N . VAL C 3 222 ? 13.507 30.350 116.478 1.00 10.00 222 VAL 3 N 1
ATOM 6015 C CA . VAL C 3 222 ? 13.117 31.295 117.500 1.00 10.00 222 VAL 3 CA 1
ATOM 6016 C C . VAL C 3 222 ? 12.216 32.407 116.964 1.00 10.00 222 VAL 3 C 1
ATOM 6017 O O . VAL C 3 222 ? 12.163 32.621 115.743 1.00 10.00 222 VAL 3 O 1
ATOM 6021 N N . ARG C 3 223 ? 11.540 33.072 117.880 1.00 10.00 223 ARG 3 N 1
ATOM 6022 C CA . ARG C 3 223 ? 10.654 34.164 117.495 1.00 10.00 223 ARG 3 CA 1
ATOM 6023 C C . ARG C 3 223 ? 10.344 35.214 118.609 1.00 10.00 223 ARG 3 C 1
ATOM 6024 O O . ARG C 3 223 ? 10.416 34.958 119.805 1.00 10.00 223 ARG 3 O 1
ATOM 6032 N N . LEU C 3 224 ? 9.993 36.391 118.132 1.00 10.00 224 LEU 3 N 1
ATOM 6033 C CA . LEU C 3 224 ? 9.668 37.510 118.958 1.00 10.00 224 LEU 3 CA 1
ATOM 6034 C C . LEU C 3 224 ? 10.889 38.019 119.768 1.00 10.00 224 LEU 3 C 1
ATOM 6035 O O . LEU C 3 224 ? 11.127 37.619 120.907 1.00 10.00 224 LEU 3 O 1
ATOM 6040 N N . LEU C 3 225 ? 11.625 38.901 119.122 1.00 10.00 225 LEU 3 N 1
ATOM 6041 C CA . LEU C 3 225 ? 12.803 39.480 119.699 1.00 10.00 225 LEU 3 CA 1
ATOM 6042 C C . LEU C 3 225 ? 12.525 40.398 120.889 1.00 10.00 225 LEU 3 C 1
ATOM 6043 O O . LEU C 3 225 ? 11.563 41.160 120.861 1.00 10.00 225 LEU 3 O 1
ATOM 6048 N N . ARG C 3 226 ? 13.372 40.295 121.894 1.00 10.00 226 ARG 3 N 1
ATOM 6049 C CA . ARG C 3 226 ? 13.228 41.106 123.087 1.00 10.00 226 ARG 3 CA 1
ATOM 6050 C C . ARG C 3 226 ? 14.596 41.414 123.665 1.00 10.00 226 ARG 3 C 1
ATOM 6051 O O . ARG C 3 226 ? 15.594 40.922 123.123 1.00 10.00 226 ARG 3 O 1
ATOM 6059 N N . ASP C 3 227 ? 14.619 42.199 124.725 1.00 10.00 227 ASP 3 N 1
ATOM 6060 C CA . ASP C 3 227 ? 15.896 42.534 125.351 1.00 10.00 227 ASP 3 CA 1
ATOM 6061 C C . ASP C 3 227 ? 16.290 41.496 126.401 1.00 10.00 227 ASP 3 C 1
ATOM 6062 O O . ASP C 3 227 ? 15.415 40.905 127.041 1.00 10.00 227 ASP 3 O 1
ATOM 6067 N N . THR C 3 228 ? 17.587 41.306 126.544 1.00 10.00 228 THR 3 N 1
ATOM 6068 C CA . THR C 3 228 ? 18.099 40.354 127.507 1.00 10.00 228 THR 3 CA 1
ATOM 6069 C C . THR C 3 228 ? 18.246 40.987 128.906 1.00 10.00 228 THR 3 C 1
ATOM 6070 O O . THR C 3 228 ? 18.034 42.198 129.090 1.00 10.00 228 THR 3 O 1
ATOM 6074 N N . THR C 3 229 ? 18.606 40.141 129.851 1.00 10.00 229 THR 3 N 1
ATOM 6075 C CA . THR C 3 229 ? 18.790 40.574 131.214 1.00 10.00 229 THR 3 CA 1
ATOM 6076 C C . THR C 3 229 ? 20.246 40.429 131.694 1.00 10.00 229 THR 3 C 1
ATOM 6077 O O . THR C 3 229 ? 20.622 40.940 132.767 1.00 10.00 229 THR 3 O 1
ATOM 6081 N N . HIS C 3 230 ? 21.023 39.740 130.882 1.00 10.00 230 HIS 3 N 1
ATOM 6082 C CA . HIS C 3 230 ? 22.417 39.509 131.197 1.00 10.00 230 HIS 3 CA 1
ATOM 6083 C C . HIS C 3 230 ? 23.470 40.643 131.182 1.00 10.00 230 HIS 3 C 1
ATOM 6084 O O . HIS C 3 230 ? 24.678 40.407 131.005 1.00 10.00 230 HIS 3 O 1
ATOM 6091 N N . ILE C 3 231 ? 22.972 41.848 131.375 1.00 10.00 231 ILE 3 N 1
ATOM 6092 C CA . ILE C 3 231 ? 23.804 43.018 131.391 1.00 10.00 231 ILE 3 CA 1
ATOM 6093 C C . ILE C 3 231 ? 22.917 44.159 131.866 1.00 10.00 231 ILE 3 C 1
ATOM 6094 O O . ILE C 3 231 ? 21.692 44.111 131.642 1.00 10.00 231 ILE 3 O 1
ATOM 6099 N N . GLU C 3 232 ? 23.534 45.138 132.500 1.00 10.00 232 GLU 3 N 1
ATOM 6100 C CA . GLU C 3 232 ? 22.774 46.283 132.988 1.00 10.00 232 GLU 3 CA 1
ATOM 6101 C C . GLU C 3 232 ? 23.666 47.503 133.297 1.00 10.00 232 GLU 3 C 1
ATOM 6102 O O . GLU C 3 232 ? 24.728 47.375 133.930 1.00 10.00 232 GLU 3 O 1
ATOM 6108 N N . GLN C 3 233 ? 23.201 48.649 132.839 1.00 10.00 233 GLN 3 N 1
ATOM 6109 C CA . GLN C 3 233 ? 23.926 49.882 133.043 1.00 10.00 233 GLN 3 CA 1
ATOM 6110 C C . GLN C 3 233 ? 23.344 50.708 134.193 1.00 10.00 233 GLN 3 C 1
ATOM 6111 O O . GLN C 3 233 ? 22.376 51.472 133.991 1.00 10.00 233 GLN 3 O 1
ATOM 6117 N N . LYS C 3 234 ? 23.939 50.536 135.357 1.00 10.00 234 LYS 3 N 1
ATOM 6118 C CA . LYS C 3 234 ? 23.481 51.265 136.532 1.00 10.00 234 LYS 3 CA 1
ATOM 6119 C C . LYS C 3 234 ? 24.166 52.620 136.810 1.00 10.00 234 LYS 3 C 1
ATOM 6120 O O . LYS C 3 234 ? 25.334 52.688 137.191 1.00 10.00 234 LYS 3 O 1
ATOM 6126 N N . ALA C 3 235 ? 23.388 53.664 136.604 1.00 10.00 235 ALA 3 N 1
ATOM 6127 C CA . ALA C 3 235 ? 23.848 55.015 136.803 1.00 10.00 235 ALA 3 CA 1
ATOM 6128 C C . ALA C 3 235 ? 24.829 55.644 135.757 1.00 10.00 235 ALA 3 C 1
ATOM 6129 O O . ALA C 3 235 ? 24.498 56.609 135.027 1.00 10.00 235 ALA 3 O 1
ATOM 6146 N N . GLY D 4 2 ? 8.286 52.979 88.441 1.00 10.00 2 GLY 4 N 1
ATOM 6147 C CA . GLY D 4 2 ? 9.083 51.729 88.617 1.00 10.00 2 GLY 4 CA 1
ATOM 6148 C C . GLY D 4 2 ? 8.926 51.160 90.028 1.00 10.00 2 GLY 4 C 1
ATOM 6149 O O . GLY D 4 2 ? 9.860 51.227 90.844 1.00 10.00 2 GLY 4 O 1
ATOM 6150 N N . ALA D 4 3 ? 7.753 50.614 90.282 1.00 10.00 3 ALA 4 N 1
ATOM 6151 C CA . ALA D 4 3 ? 7.458 50.039 91.572 1.00 10.00 3 ALA 4 CA 1
ATOM 6152 C C . ALA D 4 3 ? 8.013 48.617 91.796 1.00 10.00 3 ALA 4 C 1
ATOM 6153 O O . ALA D 4 3 ? 8.363 47.901 90.839 1.00 10.00 3 ALA 4 O 1
ATOM 6155 N N . GLN D 4 4 ? 8.076 48.254 93.062 1.00 10.00 4 GLN 4 N 1
ATOM 6156 C CA . GLN D 4 4 ? 8.567 46.953 93.445 1.00 10.00 4 GLN 4 CA 1
ATOM 6157 C C . GLN D 4 4 ? 7.480 46.195 94.229 1.00 10.00 4 GLN 4 C 1
ATOM 6158 O O . GLN D 4 4 ? 7.277 46.433 95.440 1.00 10.00 4 GLN 4 O 1
ATOM 6164 N N . VAL D 4 5 ? 6.814 45.306 93.517 1.00 10.00 5 VAL 4 N 1
ATOM 6165 C CA . VAL D 4 5 ? 5.759 44.522 94.121 1.00 10.00 5 VAL 4 CA 1
ATOM 6166 C C . VAL D 4 5 ? 6.341 43.180 94.562 1.00 10.00 5 VAL 4 C 1
ATOM 6167 O O . VAL D 4 5 ? 6.940 42.470 93.747 1.00 10.00 5 VAL 4 O 1
ATOM 6171 N N . SER D 4 6 ? 6.151 42.876 95.831 1.00 10.00 6 SER 4 N 1
ATOM 6172 C CA . SER D 4 6 ? 6.652 41.633 96.382 1.00 10.00 6 SER 4 CA 1
ATOM 6173 C C . SER D 4 6 ? 5.601 40.897 97.210 1.00 10.00 6 SER 4 C 1
ATOM 6174 O O . SER D 4 6 ? 4.587 41.497 97.581 1.00 10.00 6 SER 4 O 1
ATOM 6177 N N . SER D 4 7 ? 5.872 39.634 97.475 1.00 10.00 7 SER 4 N 1
ATOM 6178 C CA . SER D 4 7 ? 4.945 38.826 98.250 1.00 10.00 7 SER 4 CA 1
ATOM 6179 C C . SER D 4 7 ? 5.100 38.835 99.783 1.00 10.00 7 SER 4 C 1
ATOM 6180 O O . SER D 4 7 ? 6.170 39.156 100.312 1.00 10.00 7 SER 4 O 1
ATOM 6183 N N . GLN D 4 8 ? 4.016 38.479 100.444 1.00 10.00 8 GLN 4 N 1
ATOM 6184 C CA . GLN D 4 8 ? 3.995 38.436 101.885 1.00 10.00 8 GLN 4 CA 1
ATOM 6185 C C . GLN D 4 8 ? 3.682 37.017 102.350 1.00 10.00 8 GLN 4 C 1
ATOM 6186 O O . GLN D 4 8 ? 2.926 36.295 101.671 1.00 10.00 8 GLN 4 O 1
ATOM 6192 N N . LYS D 4 9 ? 4.256 36.652 103.480 1.00 10.00 9 LYS 4 N 1
ATOM 6193 C CA . LYS D 4 9 ? 4.025 35.328 104.032 1.00 10.00 9 LYS 4 CA 1
ATOM 6194 C C . LYS D 4 9 ? 2.785 35.488 104.912 1.00 10.00 9 LYS 4 C 1
ATOM 6195 O O . LYS D 4 9 ? 2.898 35.954 106.069 1.00 10.00 9 LYS 4 O 1
ATOM 6201 N N . VAL D 4 10 ? 1.649 35.106 104.359 1.00 10.00 10 VAL 4 N 1
ATOM 6202 C CA . VAL D 4 10 ? 0.401 35.225 105.100 1.00 10.00 10 VAL 4 CA 1
ATOM 6203 C C . VAL D 4 10 ? 0.355 34.426 106.418 1.00 10.00 10 VAL 4 C 1
ATOM 6204 O O . VAL D 4 10 ? 0.693 33.238 106.452 1.00 10.00 10 VAL 4 O 1
ATOM 6208 N N . GLY D 4 11 ? -0.062 35.121 107.459 1.00 10.00 11 GLY 4 N 1
ATOM 6209 C CA . GLY D 4 11 ? -0.167 34.524 108.765 1.00 10.00 11 GLY 4 CA 1
ATOM 6210 C C . GLY D 4 11 ? -1.584 34.072 109.093 1.00 10.00 11 GLY 4 C 1
ATOM 6211 O O . GLY D 4 11 ? -1.923 32.897 108.856 1.00 10.00 11 GLY 4 O 1
ATOM 6212 N N . ALA D 4 12 ? -2.369 34.988 109.625 0.50 10.00 12 ALA 4 N 1
ATOM 6213 C CA . ALA D 4 12 ? -3.744 34.668 109.967 0.50 10.00 12 ALA 4 CA 1
ATOM 6214 C C . ALA D 4 12 ? -4.556 34.977 108.712 0.50 10.00 12 ALA 4 C 1
ATOM 6215 O O . ALA D 4 12 ? -4.756 36.149 108.378 0.50 10.00 12 ALA 4 O 1
ATOM 6217 N N . HIS D 4 13 ? -4.995 33.924 108.050 0.50 10.00 13 HIS 4 N 1
ATOM 6218 C CA . HIS D 4 13 ? -5.774 34.074 106.841 0.50 10.00 13 HIS 4 CA 1
ATOM 6219 C C . HIS D 4 13 ? -7.219 34.469 107.113 0.50 10.00 13 HIS 4 C 1
ATOM 6220 O O . HIS D 4 13 ? -7.957 33.696 107.749 0.50 10.00 13 HIS 4 O 1
ATOM 6227 N N . GLU D 4 14 ? -7.591 35.641 106.633 0.50 10.00 14 GLU 4 N 1
ATOM 6228 C CA . GLU D 4 14 ? -8.947 36.118 106.832 0.50 10.00 14 GLU 4 CA 1
ATOM 6229 C C . GLU D 4 14 ? -9.888 35.187 106.071 0.50 10.00 14 GLU 4 C 1
ATOM 6230 O O . GLU D 4 14 ? -9.596 34.814 104.927 0.50 10.00 14 GLU 4 O 1
ATOM 6236 N N . ASN D 4 15 ? -10.981 34.836 106.719 0.50 10.00 15 ASN 4 N 1
ATOM 6237 C CA . ASN D 4 15 ? -11.956 33.957 106.109 0.50 10.00 15 ASN 4 CA 1
ATOM 6238 C C . ASN D 4 15 ? -12.174 34.309 104.640 0.50 10.00 15 ASN 4 C 1
ATOM 6239 O O . ASN D 4 15 ? -13.306 34.201 104.143 0.50 10.00 15 ASN 4 O 1
ATOM 6244 N N . SER D 4 16 ? -11.100 34.714 103.991 0.50 10.00 16 SER 4 N 1
ATOM 6245 C CA . SER D 4 16 ? -11.182 35.081 102.589 0.50 10.00 16 SER 4 CA 1
ATOM 6246 C C . SER D 4 16 ? -10.142 34.422 101.648 0.50 10.00 16 SER 4 C 1
ATOM 6247 O O . SER D 4 16 ? -9.039 34.064 102.045 0.50 10.00 16 SER 4 O 1
ATOM 6250 N N . ASN D 4 17 ? -10.556 34.288 100.405 0.50 10.00 17 ASN 4 N 1
ATOM 6251 C CA . ASN D 4 17 ? -9.749 33.707 99.380 0.50 10.00 17 ASN 4 CA 1
ATOM 6252 C C . ASN D 4 17 ? -10.457 34.321 98.139 0.50 10.00 17 ASN 4 C 1
ATOM 6253 O O . ASN D 4 17 ? -10.281 33.914 96.991 0.50 10.00 17 ASN 4 O 1
ATOM 6258 N N . ARG D 4 18 ? -11.261 35.319 98.445 0.50 10.00 18 ARG 4 N 1
ATOM 6259 C CA . ARG D 4 18 ? -12.021 36.034 97.481 0.50 10.00 18 ARG 4 CA 1
ATOM 6260 C C . ARG D 4 18 ? -11.470 37.474 97.583 0.50 10.00 18 ARG 4 C 1
ATOM 6261 O O . ARG D 4 18 ? -12.158 38.447 97.291 0.50 10.00 18 ARG 4 O 1
ATOM 6269 N N . ALA D 4 19 ? -10.221 37.539 98.001 0.50 10.00 19 ALA 4 N 1
ATOM 6270 C CA . ALA D 4 19 ? -9.539 38.794 98.157 0.50 10.00 19 ALA 4 CA 1
ATOM 6271 C C . ALA D 4 19 ? -8.248 38.648 98.984 0.50 10.00 19 ALA 4 C 1
ATOM 6272 O O . ALA D 4 19 ? -7.132 38.691 98.441 0.50 10.00 19 ALA 4 O 1
ATOM 6274 N N . TYR D 4 20 ? -8.445 38.479 100.277 0.50 10.00 20 TYR 4 N 1
ATOM 6275 C CA . TYR D 4 20 ? -7.336 38.331 101.189 0.50 10.00 20 TYR 4 CA 1
ATOM 6276 C C . TYR D 4 20 ? -6.776 36.901 101.267 0.50 10.00 20 TYR 4 C 1
ATOM 6277 O O . TYR D 4 20 ? -6.689 36.195 100.259 0.50 10.00 20 TYR 4 O 1
ATOM 6286 N N . GLY D 4 21 ? -6.414 36.524 102.477 0.50 10.00 21 GLY 4 N 1
ATOM 6287 C CA . GLY D 4 21 ? -5.870 35.214 102.727 0.50 10.00 21 GLY 4 CA 1
ATOM 6288 C C . GLY D 4 21 ? -5.450 34.350 101.543 0.50 10.00 21 GLY 4 C 1
ATOM 6289 O O . GLY D 4 21 ? -4.257 34.285 101.213 0.50 10.00 21 GLY 4 O 1
ATOM 6290 N N . GLY D 4 22 ? -6.430 33.709 100.935 0.50 10.00 22 GLY 4 N 1
ATOM 6291 C CA . GLY D 4 22 ? -6.170 32.852 99.800 0.50 10.00 22 GLY 4 CA 1
ATOM 6292 C C . GLY D 4 22 ? -5.171 33.340 98.754 0.50 10.00 22 GLY 4 C 1
ATOM 6293 O O . GLY D 4 22 ? -3.951 33.186 98.931 0.50 10.00 22 GLY 4 O 1
ATOM 6294 N N . SER D 4 23 ? -5.706 33.913 97.693 0.50 10.00 23 SER 4 N 1
ATOM 6295 C CA . SER D 4 23 ? -4.873 34.421 96.623 0.50 10.00 23 SER 4 CA 1
ATOM 6296 C C . SER D 4 23 ? -3.700 35.266 97.129 0.50 10.00 23 SER 4 C 1
ATOM 6297 O O . SER D 4 23 ? -3.900 36.217 97.890 0.50 10.00 23 SER 4 O 1
ATOM 6300 N N . THR D 4 24 ? -2.516 34.890 96.688 1.00 10.00 24 THR 4 N 1
ATOM 6301 C CA . THR D 4 24 ? -1.311 35.593 97.082 1.00 10.00 24 THR 4 CA 1
ATOM 6302 C C . THR D 4 24 ? -1.371 37.127 97.297 1.00 10.00 24 THR 4 C 1
ATOM 6303 O O . THR D 4 24 ? -1.709 37.905 96.381 1.00 10.00 24 THR 4 O 1
ATOM 6307 N N . ILE D 4 25 ? -1.033 37.505 98.514 1.00 10.00 25 ILE 4 N 1
ATOM 6308 C CA . ILE D 4 25 ? -1.044 38.899 98.888 1.00 10.00 25 ILE 4 CA 1
ATOM 6309 C C . ILE D 4 25 ? 0.324 39.564 98.648 1.00 10.00 25 ILE 4 C 1
ATOM 6310 O O . ILE D 4 25 ? 1.347 39.137 99.198 1.00 10.00 25 ILE 4 O 1
ATOM 6315 N N . ASN D 4 26 ? 0.290 40.596 97.827 1.00 10.00 26 ASN 4 N 1
ATOM 6316 C CA . ASN D 4 26 ? 1.486 41.324 97.489 1.00 10.00 26 ASN 4 CA 1
ATOM 6317 C C . ASN D 4 26 ? 1.506 42.780 97.925 1.00 10.00 26 ASN 4 C 1
ATOM 6318 O O . ASN D 4 26 ? 0.432 43.369 98.097 1.00 10.00 26 ASN 4 O 1
ATOM 6323 N N . TYR D 4 27 ? 2.701 43.313 98.089 1.00 10.00 27 TYR 4 N 1
ATOM 6324 C CA . TYR D 4 27 ? 2.834 44.707 98.501 1.00 10.00 27 TYR 4 CA 1
ATOM 6325 C C . TYR D 4 27 ? 3.736 45.505 97.543 1.00 10.00 27 TYR 4 C 1
ATOM 6326 O O . TYR D 4 27 ? 4.694 44.957 96.975 1.00 10.00 27 TYR 4 O 1
ATOM 6335 N N . THR D 4 28 ? 3.405 46.773 97.402 1.00 10.00 28 THR 4 N 1
ATOM 6336 C CA . THR D 4 28 ? 4.158 47.647 96.531 1.00 10.00 28 THR 4 CA 1
ATOM 6337 C C . THR D 4 28 ? 5.216 48.456 97.287 1.00 10.00 28 THR 4 C 1
ATOM 6338 O O . THR D 4 28 ? 5.018 48.793 98.455 1.00 10.00 28 THR 4 O 1
ATOM 6342 N N . THR D 4 29 ? 6.304 48.739 96.598 1.00 10.00 29 THR 4 N 1
ATOM 6343 C CA . THR D 4 29 ? 7.386 49.495 97.181 1.00 10.00 29 THR 4 CA 1
ATOM 6344 C C . THR D 4 29 ? 8.079 50.396 96.140 1.00 10.00 29 THR 4 C 1
ATOM 6345 O O . THR D 4 29 ? 8.605 49.916 95.129 1.00 10.00 29 THR 4 O 1
ATOM 6349 N N . ILE D 4 30 ? 8.052 51.682 96.431 1.00 10.00 30 ILE 4 N 1
ATOM 6350 C CA . ILE D 4 30 ? 8.658 52.659 95.554 1.00 10.00 30 ILE 4 CA 1
ATOM 6351 C C . ILE D 4 30 ? 9.712 53.513 96.280 1.00 10.00 30 ILE 4 C 1
ATOM 6352 O O . ILE D 4 30 ? 9.428 54.107 97.337 1.00 10.00 30 ILE 4 O 1
ATOM 6357 N N . ASN D 4 31 ? 10.892 53.548 95.692 1.00 10.00 31 ASN 4 N 1
ATOM 6358 C CA . ASN D 4 31 ? 11.979 54.310 96.262 1.00 10.00 31 ASN 4 CA 1
ATOM 6359 C C . ASN D 4 31 ? 11.817 55.802 95.965 1.00 10.00 31 ASN 4 C 1
ATOM 6360 O O . ASN D 4 31 ? 11.623 56.187 94.803 1.00 10.00 31 ASN 4 O 1
ATOM 6365 N N . TYR D 4 32 ? 11.900 56.589 97.020 1.00 10.00 32 TYR 4 N 1
ATOM 6366 C CA . TYR D 4 32 ? 11.753 58.025 96.882 1.00 10.00 32 TYR 4 CA 1
ATOM 6367 C C . TYR D 4 32 ? 13.016 58.872 96.947 1.00 10.00 32 TYR 4 C 1
ATOM 6368 O O . TYR D 4 32 ? 12.952 60.083 96.653 1.00 10.00 32 TYR 4 O 1
ATOM 6377 N N . TYR D 4 33 ? 14.112 58.243 97.325 1.00 10.00 33 TYR 4 N 1
ATOM 6378 C CA . TYR D 4 33 ? 15.371 58.964 97.416 1.00 10.00 33 TYR 4 CA 1
ATOM 6379 C C . TYR D 4 33 ? 16.468 58.414 96.519 1.00 10.00 33 TYR 4 C 1
ATOM 6380 O O . TYR D 4 33 ? 16.417 57.239 96.149 1.00 10.00 33 TYR 4 O 1
ATOM 6389 N N . ARG D 4 34 ? 17.422 59.268 96.199 1.00 10.00 34 ARG 4 N 1
ATOM 6390 C CA . ARG D 4 34 ? 18.519 58.864 95.348 1.00 10.00 34 ARG 4 CA 1
ATOM 6391 C C . ARG D 4 34 ? 19.553 57.912 95.940 1.00 10.00 34 ARG 4 C 1
ATOM 6392 O O . ARG D 4 34 ? 20.218 57.176 95.176 1.00 10.00 34 ARG 4 O 1
ATOM 6400 N N . ASP D 4 35 ? 19.659 57.935 97.255 1.00 10.00 35 ASP 4 N 1
ATOM 6401 C CA . ASP D 4 35 ? 20.627 57.063 97.916 1.00 10.00 35 ASP 4 CA 1
ATOM 6402 C C . ASP D 4 35 ? 20.194 55.681 98.451 1.00 10.00 35 ASP 4 C 1
ATOM 6403 O O . ASP D 4 35 ? 19.138 55.535 99.069 1.00 10.00 35 ASP 4 O 1
ATOM 6408 N N . SER D 4 36 ? 21.048 54.711 98.188 1.00 10.00 36 SER 4 N 1
ATOM 6409 C CA . SER D 4 36 ? 20.807 53.357 98.611 1.00 10.00 36 SER 4 CA 1
ATOM 6410 C C . SER D 4 36 ? 20.612 53.264 100.130 1.00 10.00 36 SER 4 C 1
ATOM 6411 O O . SER D 4 36 ? 19.882 52.401 100.622 1.00 10.00 36 SER 4 O 1
ATOM 6414 N N . ALA D 4 37 ? 21.280 54.163 100.827 1.00 10.00 37 ALA 4 N 1
ATOM 6415 C CA . ALA D 4 37 ? 21.203 54.218 102.257 1.00 10.00 37 ALA 4 CA 1
ATOM 6416 C C . ALA D 4 37 ? 19.726 54.452 102.567 1.00 10.00 37 ALA 4 C 1
ATOM 6417 O O . ALA D 4 37 ? 19.136 53.719 103.353 1.00 10.00 37 ALA 4 O 1
ATOM 6419 N N . SER D 4 38 ? 19.172 55.464 101.928 1.00 10.00 38 SER 4 N 1
ATOM 6420 C CA . SER D 4 38 ? 17.791 55.816 102.117 1.00 10.00 38 SER 4 CA 1
ATOM 6421 C C . SER D 4 38 ? 16.695 54.767 101.881 1.00 10.00 38 SER 4 C 1
ATOM 6422 O O . SER D 4 38 ? 15.535 54.953 102.317 1.00 10.00 38 SER 4 O 1
ATOM 6425 N N . ASN D 4 39 ? 17.080 53.699 101.209 1.00 10.00 39 ASN 4 N 1
ATOM 6426 C CA . ASN D 4 39 ? 16.145 52.633 100.916 1.00 10.00 39 ASN 4 CA 1
ATOM 6427 C C . ASN D 4 39 ? 15.634 51.893 102.143 1.00 10.00 39 ASN 4 C 1
ATOM 6428 O O . ASN D 4 39 ? 16.309 51.892 103.178 1.00 10.00 39 ASN 4 O 1
ATOM 6433 N N . ALA D 4 40 ? 14.471 51.288 102.001 1.00 10.00 40 ALA 4 N 1
ATOM 6434 C CA . ALA D 4 40 ? 13.886 50.544 103.098 1.00 10.00 40 ALA 4 CA 1
ATOM 6435 C C . ALA D 4 40 ? 14.597 49.190 103.185 1.00 10.00 40 ALA 4 C 1
ATOM 6436 O O . ALA D 4 40 ? 15.314 48.796 102.251 1.00 10.00 40 ALA 4 O 1
ATOM 6438 N N . ALA D 4 41 ? 14.385 48.519 104.301 1.00 10.00 41 ALA 4 N 1
ATOM 6439 C CA . ALA D 4 41 ? 14.990 47.225 104.519 1.00 10.00 41 ALA 4 CA 1
ATOM 6440 C C . ALA D 4 41 ? 14.093 46.111 103.967 1.00 10.00 41 ALA 4 C 1
ATOM 6441 O O . ALA D 4 41 ? 13.041 45.801 104.554 1.00 10.00 41 ALA 4 O 1
ATOM 6443 N N . SER D 4 42 ? 14.533 45.542 102.862 1.00 10.00 42 SER 4 N 1
ATOM 6444 C CA . SER D 4 42 ? 13.779 44.481 102.225 1.00 10.00 42 SER 4 CA 1
ATOM 6445 C C . SER D 4 42 ? 13.336 43.300 103.074 1.00 10.00 42 SER 4 C 1
ATOM 6446 O O . SER D 4 42 ? 12.187 42.874 102.961 1.00 10.00 42 SER 4 O 1
ATOM 6449 N N . LYS D 4 43 ? 14.245 42.806 103.892 1.00 10.00 43 LYS 4 N 1
ATOM 6450 C CA . LYS D 4 43 ? 13.944 41.676 104.752 1.00 10.00 43 LYS 4 CA 1
ATOM 6451 C C . LYS D 4 43 ? 13.837 40.296 104.071 1.00 10.00 43 LYS 4 C 1
ATOM 6452 O O . LYS D 4 43 ? 13.717 39.253 104.744 1.00 10.00 43 LYS 4 O 1
ATOM 6458 N N . GLN D 4 44 ? 13.887 40.328 102.754 1.00 10.00 44 GLN 4 N 1
ATOM 6459 C CA . GLN D 4 44 ? 13.798 39.125 101.968 1.00 10.00 44 GLN 4 CA 1
ATOM 6460 C C . GLN D 4 44 ? 15.255 38.657 101.814 1.00 10.00 44 GLN 4 C 1
ATOM 6461 O O . GLN D 4 44 ? 15.800 38.602 100.704 1.00 10.00 44 GLN 4 O 1
ATOM 6467 N N . ASP D 4 45 ? 15.844 38.329 102.947 1.00 10.00 45 ASP 4 N 1
ATOM 6468 C CA . ASP D 4 45 ? 17.206 37.882 102.995 1.00 10.00 45 ASP 4 CA 1
ATOM 6469 C C . ASP D 4 45 ? 17.367 36.361 102.904 1.00 10.00 45 ASP 4 C 1
ATOM 6470 O O . ASP D 4 45 ? 16.428 35.613 103.212 1.00 10.00 45 ASP 4 O 1
ATOM 6475 N N . PHE D 4 46 ? 18.549 35.950 102.487 1.00 10.00 46 PHE 4 N 1
ATOM 6476 C CA . PHE D 4 46 ? 18.837 34.540 102.354 1.00 10.00 46 PHE 4 CA 1
ATOM 6477 C C . PHE D 4 46 ? 19.069 33.761 103.668 1.00 10.00 46 PHE 4 C 1
ATOM 6478 O O . PHE D 4 46 ? 18.752 34.224 104.764 1.00 10.00 46 PHE 4 O 1
ATOM 6486 N N . SER D 4 47 ? 19.621 32.576 103.499 1.00 10.00 47 SER 4 N 1
ATOM 6487 C CA . SER D 4 47 ? 19.926 31.704 104.594 1.00 10.00 47 SER 4 CA 1
ATOM 6488 C C . SER D 4 47 ? 20.982 30.747 104.034 1.00 10.00 47 SER 4 C 1
ATOM 6489 O O . SER D 4 47 ? 20.890 30.330 102.854 1.00 10.00 47 SER 4 O 1
ATOM 6492 N N . GLN D 4 48 ? 21.948 30.426 104.873 1.00 10.00 48 GLN 4 N 1
ATOM 6493 C CA . GLN D 4 48 ? 23.006 29.524 104.451 1.00 10.00 48 GLN 4 CA 1
ATOM 6494 C C . GLN D 4 48 ? 23.244 28.319 105.385 1.00 10.00 48 GLN 4 C 1
ATOM 6495 O O . GLN D 4 48 ? 22.620 28.198 106.453 1.00 10.00 48 GLN 4 O 1
ATOM 6501 N N . ASP D 4 49 ? 24.144 27.462 104.944 1.00 10.00 49 ASP 4 N 1
ATOM 6502 C CA . ASP D 4 49 ? 24.487 26.285 105.695 1.00 10.00 49 ASP 4 CA 1
ATOM 6503 C C . ASP D 4 49 ? 25.515 26.657 106.764 1.00 10.00 49 ASP 4 C 1
ATOM 6504 O O . ASP D 4 49 ? 26.561 27.262 106.449 1.00 10.00 49 ASP 4 O 1
ATOM 6509 N N . PRO D 4 50 ? 25.201 26.299 107.994 1.00 10.00 50 PRO 4 N 1
ATOM 6510 C CA . PRO D 4 50 ? 26.088 26.578 109.099 1.00 10.00 50 PRO 4 CA 1
ATOM 6511 C C . PRO D 4 50 ? 27.445 25.873 109.099 1.00 10.00 50 PRO 4 C 1
ATOM 6512 O O . PRO D 4 50 ? 28.119 25.845 110.143 1.00 10.00 50 PRO 4 O 1
ATOM 6516 N N . SER D 4 51 ? 27.807 25.335 107.952 1.00 10.00 51 SER 4 N 1
ATOM 6517 C CA . SER D 4 51 ? 29.076 24.637 107.833 1.00 10.00 51 SER 4 CA 1
ATOM 6518 C C . SER D 4 51 ? 30.394 25.377 108.034 1.00 10.00 51 SER 4 C 1
ATOM 6519 O O . SER D 4 51 ? 31.411 24.731 108.382 1.00 10.00 51 SER 4 O 1
ATOM 6522 N N . LYS D 4 52 ? 30.358 26.679 107.820 1.00 10.00 52 LYS 4 N 1
ATOM 6523 C CA . LYS D 4 52 ? 31.569 27.474 108.001 1.00 10.00 52 LYS 4 CA 1
ATOM 6524 C C . LYS D 4 52 ? 31.812 27.721 109.518 1.00 10.00 52 LYS 4 C 1
ATOM 6525 O O . LYS D 4 52 ? 32.603 28.591 109.933 1.00 10.00 52 LYS 4 O 1
ATOM 6531 N N . PHE D 4 53 ? 31.105 26.928 110.300 1.00 10.00 53 PHE 4 N 1
ATOM 6532 C CA . PHE D 4 53 ? 31.195 27.000 111.728 1.00 10.00 53 PHE 4 CA 1
ATOM 6533 C C . PHE D 4 53 ? 31.113 25.558 112.268 1.00 10.00 53 PHE 4 C 1
ATOM 6534 O O . PHE D 4 53 ? 31.977 25.116 113.051 1.00 10.00 53 PHE 4 O 1
ATOM 6542 N N . THR D 4 54 ? 30.074 24.872 111.833 1.00 10.00 54 THR 4 N 1
ATOM 6543 C CA . THR D 4 54 ? 29.858 23.506 112.255 1.00 10.00 54 THR 4 CA 1
ATOM 6544 C C . THR D 4 54 ? 30.940 22.501 111.858 1.00 10.00 54 THR 4 C 1
ATOM 6545 O O . THR D 4 54 ? 31.426 21.752 112.716 1.00 10.00 54 THR 4 O 1
ATOM 6549 N N . GLU D 4 55 ? 31.286 22.514 110.586 1.00 10.00 55 GLU 4 N 1
ATOM 6550 C CA . GLU D 4 55 ? 32.299 21.609 110.088 1.00 10.00 55 GLU 4 CA 1
ATOM 6551 C C . GLU D 4 55 ? 33.421 22.407 109.470 1.00 10.00 55 GLU 4 C 1
ATOM 6552 O O . GLU D 4 55 ? 33.457 22.509 108.220 1.00 10.00 55 GLU 4 O 1
ATOM 6558 N N . PRO D 4 56 ? 34.292 22.945 110.303 1.00 10.00 56 PRO 4 N 1
ATOM 6559 C CA . PRO D 4 56 ? 35.404 23.728 109.759 1.00 10.00 56 PRO 4 CA 1
ATOM 6560 C C . PRO D 4 56 ? 36.549 22.811 109.320 1.00 10.00 56 PRO 4 C 1
ATOM 6561 O O . PRO D 4 56 ? 37.665 23.282 109.088 1.00 10.00 56 PRO 4 O 1
ATOM 6565 N N . ILE D 4 57 ? 36.232 21.535 109.215 1.00 10.00 57 ILE 4 N 1
ATOM 6566 C CA . ILE D 4 57 ? 37.217 20.552 108.817 1.00 10.00 57 ILE 4 CA 1
ATOM 6567 C C . ILE D 4 57 ? 37.604 20.360 107.321 1.00 10.00 57 ILE 4 C 1
ATOM 6568 O O . ILE D 4 57 ? 36.781 20.439 106.405 1.00 10.00 57 ILE 4 O 1
ATOM 6573 N N . LYS D 4 58 ? 38.885 20.103 107.146 1.00 10.00 58 LYS 4 N 1
ATOM 6574 C CA . LYS D 4 58 ? 39.459 19.896 105.854 1.00 10.00 58 LYS 4 CA 1
ATOM 6575 C C . LYS D 4 58 ? 38.904 18.714 105.061 1.00 10.00 58 LYS 4 C 1
ATOM 6576 O O . LYS D 4 58 ? 38.658 18.845 103.857 1.00 10.00 58 LYS 4 O 1
ATOM 6582 N N . ASP D 4 59 ? 38.729 17.605 105.752 1.00 10.00 59 ASP 4 N 1
ATOM 6583 C CA . ASP D 4 59 ? 38.202 16.414 105.117 1.00 10.00 59 ASP 4 CA 1
ATOM 6584 C C . ASP D 4 59 ? 36.680 16.459 105.251 1.00 10.00 59 ASP 4 C 1
ATOM 6585 O O . ASP D 4 59 ? 36.150 17.258 106.046 1.00 10.00 59 ASP 4 O 1
ATOM 6590 N N . VAL D 4 60 ? 36.022 15.615 104.480 1.00 10.00 60 VAL 4 N 1
ATOM 6591 C CA . VAL D 4 60 ? 34.571 15.567 104.511 1.00 10.00 60 VAL 4 CA 1
ATOM 6592 C C . VAL D 4 60 ? 33.949 14.624 105.570 1.00 10.00 60 VAL 4 C 1
ATOM 6593 O O . VAL D 4 60 ? 34.301 13.440 105.672 1.00 10.00 60 VAL 4 O 1
ATOM 6597 N N . LEU D 4 61 ? 33.031 15.198 106.323 1.00 10.00 61 LEU 4 N 1
ATOM 6598 C CA . LEU D 4 61 ? 32.351 14.474 107.362 1.00 10.00 61 LEU 4 CA 1
ATOM 6599 C C . LEU D 4 61 ? 31.073 13.730 106.942 1.00 10.00 61 LEU 4 C 1
ATOM 6600 O O . LEU D 4 61 ? 30.161 14.321 106.352 1.00 10.00 61 LEU 4 O 1
ATOM 6605 N N . ILE D 4 62 ? 31.051 12.453 107.267 1.00 10.00 62 ILE 4 N 1
ATOM 6606 C CA . ILE D 4 62 ? 29.922 11.615 106.948 1.00 10.00 62 ILE 4 CA 1
ATOM 6607 C C . ILE D 4 62 ? 29.393 11.191 108.315 1.00 10.00 62 ILE 4 C 1
ATOM 6608 O O . ILE D 4 62 ? 30.023 10.367 108.989 1.00 10.00 62 ILE 4 O 1
ATOM 6613 N N . LYS D 4 63 ? 28.260 11.755 108.683 1.00 10.00 63 LYS 4 N 1
ATOM 6614 C CA . LYS D 4 63 ? 27.661 11.450 109.972 1.00 10.00 63 LYS 4 CA 1
ATOM 6615 C C . LYS D 4 63 ? 27.326 10.048 110.457 1.00 10.00 63 LYS 4 C 1
ATOM 6616 O O . LYS D 4 63 ? 26.677 9.904 111.508 1.00 10.00 63 LYS 4 O 1
ATOM 6622 N N . THR D 4 64 ? 27.760 9.058 109.701 1.00 10.00 64 THR 4 N 1
ATOM 6623 C CA . THR D 4 64 ? 27.496 7.678 110.070 1.00 10.00 64 THR 4 CA 1
ATOM 6624 C C . THR D 4 64 ? 28.767 6.846 110.326 1.00 10.00 64 THR 4 C 1
ATOM 6625 O O . THR D 4 64 ? 28.719 5.785 110.960 1.00 10.00 64 THR 4 O 1
ATOM 6629 N N . ALA D 4 65 ? 29.870 7.361 109.821 1.00 10.00 65 ALA 4 N 1
ATOM 6630 C CA . ALA D 4 65 ? 31.143 6.707 109.970 1.00 10.00 65 ALA 4 CA 1
ATOM 6631 C C . ALA D 4 65 ? 31.947 7.271 111.134 1.00 10.00 65 ALA 4 C 1
ATOM 6632 O O . ALA D 4 65 ? 31.603 8.366 111.631 1.00 10.00 65 ALA 4 O 1
ATOM 6634 N N . PRO D 4 66 ? 32.962 6.536 111.547 1.00 10.00 66 PRO 4 N 1
ATOM 6635 C CA . PRO D 4 66 ? 33.795 7.001 112.647 1.00 10.00 66 PRO 4 CA 1
ATOM 6636 C C . PRO D 4 66 ? 34.577 8.316 112.380 1.00 10.00 66 PRO 4 C 1
ATOM 6637 O O . PRO D 4 66 ? 35.334 8.448 111.409 1.00 10.00 66 PRO 4 O 1
ATOM 6641 N N . MET D 4 67 ? 34.355 9.253 113.280 1.00 10.00 67 MET 4 N 1
ATOM 6642 C CA . MET D 4 67 ? 34.972 10.542 113.215 1.00 10.00 67 MET 4 CA 1
ATOM 6643 C C . MET D 4 67 ? 36.506 10.532 113.014 1.00 10.00 67 MET 4 C 1
ATOM 6644 O O . MET D 4 67 ? 37.043 11.204 112.122 1.00 10.00 67 MET 4 O 1
ATOM 6649 N N . LEU D 4 68 ? 37.157 9.764 113.864 1.00 10.00 68 LEU 4 N 1
ATOM 6650 C CA . LEU D 4 68 ? 38.584 9.629 113.816 1.00 10.00 68 LEU 4 CA 1
ATOM 6651 C C . LEU D 4 68 ? 38.850 8.207 113.328 1.00 10.00 68 LEU 4 C 1
ATOM 6652 O O . LEU D 4 68 ? 38.510 7.230 114.023 1.00 10.00 68 LEU 4 O 1
ATOM 6657 N N . ASN D 4 69 ? 39.443 8.120 112.153 1.00 10.00 69 ASN 4 N 1
ATOM 6658 C CA . ASN D 4 69 ? 39.756 6.834 111.572 1.00 10.00 69 ASN 4 CA 1
ATOM 6659 C C . ASN D 4 69 ? 41.258 6.799 111.311 1.00 10.00 69 ASN 4 C 1
ATOM 6660 O O . ASN D 4 69 ? 41.986 6.018 111.925 1.00 10.00 69 ASN 4 O 1
ATOM 6665 N N . GLN E 5 1 ? 2.716 51.060 138.772 1.00 10.00 1 GLN 7 N 1
ATOM 6666 C CA . GLN E 5 1 ? 3.427 51.509 139.998 1.00 10.00 1 GLN 7 CA 1
ATOM 6667 C C . GLN E 5 1 ? 2.378 51.178 141.087 1.00 10.00 1 GLN 7 C 1
ATOM 6668 O O . GLN E 5 1 ? 1.529 52.011 141.458 1.00 10.00 1 GLN 7 O 1
ATOM 6674 N N . VAL E 5 2 ? 2.472 49.953 141.566 1.00 10.00 2 VAL 7 N 1
ATOM 6675 C CA . VAL E 5 2 ? 1.573 49.469 142.579 1.00 10.00 2 VAL 7 CA 1
ATOM 6676 C C . VAL E 5 2 ? 1.856 50.037 143.983 1.00 10.00 2 VAL 7 C 1
ATOM 6677 O O . VAL E 5 2 ? 2.948 50.556 144.254 1.00 10.00 2 VAL 7 O 1
ATOM 6681 N N . GLN E 5 3 ? 0.854 49.921 144.832 1.00 10.00 3 GLN 7 N 1
ATOM 6682 C CA . GLN E 5 3 ? 0.959 50.392 146.188 1.00 10.00 3 GLN 7 CA 1
ATOM 6683 C C . GLN E 5 3 ? 0.343 49.326 147.115 1.00 10.00 3 GLN 7 C 1
ATOM 6684 O O . GLN E 5 3 ? -0.847 49.013 147.027 1.00 10.00 3 GLN 7 O 1
ATOM 6690 N N . LEU E 5 4 ? 1.190 48.804 147.980 1.00 10.00 4 LEU 7 N 1
ATOM 6691 C CA . LEU E 5 4 ? 0.785 47.787 148.912 1.00 10.00 4 LEU 7 CA 1
ATOM 6692 C C . LEU E 5 4 ? 0.235 48.273 150.268 1.00 10.00 4 LEU 7 C 1
ATOM 6693 O O . LEU E 5 4 ? 0.542 49.383 150.728 1.00 10.00 4 LEU 7 O 1
ATOM 6698 N N . GLN E 5 5 ? -0.565 47.413 150.868 1.00 10.00 5 GLN 7 N 1
ATOM 6699 C CA . GLN E 5 5 ? -1.167 47.712 152.142 1.00 10.00 5 GLN 7 CA 1
ATOM 6700 C C . GLN E 5 5 ? -1.286 46.453 152.996 1.00 10.00 5 GLN 7 C 1
ATOM 6701 O O . GLN E 5 5 ? -1.927 45.475 152.564 1.00 10.00 5 GLN 7 O 1
ATOM 6707 N N . GLU E 5 6 ? -0.677 46.504 154.165 1.00 10.00 6 GLU 7 N 1
ATOM 6708 C CA . GLU E 5 6 ? -0.729 45.363 155.066 1.00 10.00 6 GLU 7 CA 1
ATOM 6709 C C . GLU E 5 6 ? -1.885 45.519 156.063 1.00 10.00 6 GLU 7 C 1
ATOM 6710 O O . GLU E 5 6 ? -1.838 46.385 156.955 1.00 10.00 6 GLU 7 O 1
ATOM 6716 N N . SER E 5 7 ? -2.885 44.678 155.885 1.00 10.00 7 SER 7 N 1
ATOM 6717 C CA . SER E 5 7 ? -4.044 44.709 156.746 1.00 10.00 7 SER 7 CA 1
ATOM 6718 C C . SER E 5 7 ? -4.356 43.335 157.349 1.00 10.00 7 SER 7 C 1
ATOM 6719 O O . SER E 5 7 ? -3.790 42.318 156.920 1.00 10.00 7 SER 7 O 1
ATOM 6722 N N . GLY E 5 8 ? -5.245 43.346 158.323 1.00 10.00 8 GLY 7 N 1
ATOM 6723 C CA . GLY E 5 8 ? -5.637 42.125 158.985 1.00 10.00 8 GLY 7 CA 1
ATOM 6724 C C . GLY E 5 8 ? -4.501 41.491 159.778 1.00 10.00 8 GLY 7 C 1
ATOM 6725 O O . GLY E 5 8 ? -4.154 40.329 159.527 1.00 10.00 8 GLY 7 O 1
ATOM 6726 N N . GLY E 5 9 ? -3.955 42.259 160.701 1.00 10.00 9 GLY 7 N 1
ATOM 6727 C CA . GLY E 5 9 ? -2.867 41.769 161.522 1.00 10.00 9 GLY 7 CA 1
ATOM 6728 C C . GLY E 5 9 ? -2.958 42.230 162.972 1.00 10.00 9 GLY 7 C 1
ATOM 6729 O O . GLY E 5 9 ? -3.252 43.413 163.229 1.00 10.00 9 GLY 7 O 1
ATOM 6730 N N . GLY E 5 10 ? -2.707 41.301 163.876 1.00 10.00 10 GLY 7 N 1
ATOM 6731 C CA . GLY E 5 10 ? -2.762 41.617 165.289 1.00 10.00 10 GLY 7 CA 1
ATOM 6732 C C . GLY E 5 10 ? -2.314 40.572 166.326 1.00 10.00 10 GLY 7 C 1
ATOM 6733 O O . GLY E 5 10 ? -1.603 39.604 166.006 1.00 10.00 10 GLY 7 O 1
ATOM 6734 N N . SER E 5 11 ? -2.747 40.802 167.550 1.00 10.00 11 SER 7 N 1
ATOM 6735 C CA . SER E 5 11 ? -2.420 39.926 168.644 1.00 10.00 11 SER 7 CA 1
ATOM 6736 C C . SER E 5 11 ? -3.325 38.688 168.716 1.00 10.00 11 SER 7 C 1
ATOM 6737 O O . SER E 5 11 ? -4.526 38.756 168.394 1.00 10.00 11 SER 7 O 1
ATOM 6740 N N . VAL E 5 12 ? -2.724 37.592 169.138 1.00 10.00 12 VAL 7 N 1
ATOM 6741 C CA . VAL E 5 12 ? -3.444 36.347 169.259 1.00 10.00 12 VAL 7 CA 1
ATOM 6742 C C . VAL E 5 12 ? -2.599 35.540 170.237 1.00 10.00 12 VAL 7 C 1
ATOM 6743 O O . VAL E 5 12 ? -1.524 36.005 170.633 1.00 10.00 12 VAL 7 O 1
ATOM 6747 N N . GLN E 5 13 ? -3.098 34.375 170.600 1.00 10.00 13 GLN 7 N 1
ATOM 6748 C CA . GLN E 5 13 ? -2.380 33.518 171.521 1.00 10.00 13 GLN 7 CA 1
ATOM 6749 C C . GLN E 5 13 ? -1.479 32.527 170.760 1.00 10.00 13 GLN 7 C 1
ATOM 6750 O O . GLN E 5 13 ? -1.352 32.596 169.519 1.00 10.00 13 GLN 7 O 1
ATOM 6756 N N . ALA E 5 14 ? -0.879 31.637 171.526 1.00 10.00 14 ALA 7 N 1
ATOM 6757 C CA . ALA E 5 14 ? -0.007 30.637 170.957 1.00 10.00 14 ALA 7 CA 1
ATOM 6758 C C . ALA E 5 14 ? -0.831 29.387 170.606 1.00 10.00 14 ALA 7 C 1
ATOM 6759 O O . ALA E 5 14 ? -1.694 28.947 171.399 1.00 10.00 14 ALA 7 O 1
ATOM 6761 N N . GLY E 5 15 ? -0.548 28.854 169.434 1.00 10.00 15 GLY 7 N 1
ATOM 6762 C CA . GLY E 5 15 ? -1.245 27.675 168.970 1.00 10.00 15 GLY 7 CA 1
ATOM 6763 C C . GLY E 5 15 ? -2.327 27.958 167.931 1.00 10.00 15 GLY 7 C 1
ATOM 6764 O O . GLY E 5 15 ? -2.600 27.108 167.071 1.00 10.00 15 GLY 7 O 1
ATOM 6765 N N . GLY E 5 16 ? -2.912 29.136 168.032 1.00 10.00 16 GLY 7 N 1
ATOM 6766 C CA . GLY E 5 16 ? -3.954 29.533 167.116 1.00 10.00 16 GLY 7 CA 1
ATOM 6767 C C . GLY E 5 16 ? -3.571 29.842 165.660 1.00 10.00 16 GLY 7 C 1
ATOM 6768 O O . GLY E 5 16 ? -2.491 29.456 165.179 1.00 10.00 16 GLY 7 O 1
ATOM 6769 N N . SER E 5 17 ? -4.476 30.535 164.996 1.00 10.00 17 SER 7 N 1
ATOM 6770 C CA . SER E 5 17 ? -4.276 30.910 163.620 1.00 10.00 17 SER 7 CA 1
ATOM 6771 C C . SER E 5 17 ? -4.839 32.310 163.300 1.00 10.00 17 SER 7 C 1
ATOM 6772 O O . SER E 5 17 ? -5.884 32.727 163.848 1.00 10.00 17 SER 7 O 1
ATOM 6775 N N . LEU E 5 18 ? -4.128 32.994 162.425 1.00 10.00 18 LEU 7 N 1
ATOM 6776 C CA . LEU E 5 18 ? -4.527 34.324 162.025 1.00 10.00 18 LEU 7 CA 1
ATOM 6777 C C . LEU E 5 18 ? -4.289 34.540 160.521 1.00 10.00 18 LEU 7 C 1
ATOM 6778 O O . LEU E 5 18 ? -3.347 33.973 159.937 1.00 10.00 18 LEU 7 O 1
ATOM 6783 N N . THR E 5 19 ? -5.152 35.352 159.941 1.00 10.00 19 THR 7 N 1
ATOM 6784 C CA . THR E 5 19 ? -5.056 35.651 158.530 1.00 10.00 19 THR 7 CA 1
ATOM 6785 C C . THR E 5 19 ? -4.562 37.085 158.286 1.00 10.00 19 THR 7 C 1
ATOM 6786 O O . THR E 5 19 ? -4.862 37.993 159.069 1.00 10.00 19 THR 7 O 1
ATOM 6790 N N . LEU E 5 20 ? -3.820 37.237 157.206 1.00 10.00 20 LEU 7 N 1
ATOM 6791 C CA . LEU E 5 20 ? -3.283 38.528 156.849 1.00 10.00 20 LEU 7 CA 1
ATOM 6792 C C . LEU E 5 20 ? -3.659 38.901 155.411 1.00 10.00 20 LEU 7 C 1
ATOM 6793 O O . LEU E 5 20 ? -3.515 38.080 154.492 1.00 10.00 20 LEU 7 O 1
ATOM 6798 N N . SER E 5 21 ? -4.127 40.125 155.258 1.00 10.00 21 SER 7 N 1
ATOM 6799 C CA . SER E 5 21 ? -4.525 40.610 153.953 1.00 10.00 21 SER 7 CA 1
ATOM 6800 C C . SER E 5 21 ? -3.569 41.651 153.358 1.00 10.00 21 SER 7 C 1
ATOM 6801 O O . SER E 5 21 ? -3.026 42.497 154.091 1.00 10.00 21 SER 7 O 1
ATOM 6804 N N . CYS E 5 22 ? -3.392 41.562 152.054 1.00 10.00 22 CYS 7 N 1
ATOM 6805 C CA . CYS E 5 22 ? -2.518 42.486 151.362 1.00 10.00 22 CYS 7 CA 1
ATOM 6806 C C . CYS E 5 22 ? -3.097 43.006 150.028 1.00 10.00 22 CYS 7 C 1
ATOM 6807 O O . CYS E 5 22 ? -2.796 42.480 148.943 1.00 10.00 22 CYS 7 O 1
ATOM 6810 N N . ALA E 5 23 ? -3.917 44.030 150.161 1.00 10.00 23 ALA 7 N 1
ATOM 6811 C CA . ALA E 5 23 ? -4.541 44.640 149.012 1.00 10.00 23 ALA 7 CA 1
ATOM 6812 C C . ALA E 5 23 ? -3.514 45.531 148.318 1.00 10.00 23 ALA 7 C 1
ATOM 6813 O O . ALA E 5 23 ? -2.551 45.994 148.973 1.00 10.00 23 ALA 7 O 1
ATOM 6815 N N . ALA E 5 24 ? -3.732 45.750 147.035 1.00 10.00 24 ALA 7 N 1
ATOM 6816 C CA . ALA E 5 24 ? -2.813 46.586 146.274 1.00 10.00 24 ALA 7 CA 1
ATOM 6817 C C . ALA E 5 24 ? -3.380 47.488 145.154 1.00 10.00 24 ALA 7 C 1
ATOM 6818 O O . ALA E 5 24 ? -4.426 47.196 144.557 1.00 10.00 24 ALA 7 O 1
ATOM 6820 N N . SER E 5 25 ? -2.652 48.561 144.910 1.00 10.00 25 SER 7 N 1
ATOM 6821 C CA . SER E 5 25 ? -3.038 49.513 143.900 1.00 10.00 25 SER 7 CA 1
ATOM 6822 C C . SER E 5 25 ? -2.873 49.102 142.429 1.00 10.00 25 SER 7 C 1
ATOM 6823 O O . SER E 5 25 ? -2.024 48.278 142.100 1.00 10.00 25 SER 7 O 1
ATOM 6826 N N . GLY E 5 26 ? -3.701 49.705 141.597 1.00 10.00 26 GLY 7 N 1
ATOM 6827 C CA . GLY E 5 26 ? -3.670 49.434 140.184 1.00 10.00 26 GLY 7 CA 1
ATOM 6828 C C . GLY E 5 26 ? -4.792 48.587 139.587 1.00 10.00 26 GLY 7 C 1
ATOM 6829 O O . GLY E 5 26 ? -5.944 48.751 140.000 1.00 10.00 26 GLY 7 O 1
ATOM 6830 N N . ILE E 5 27 ? -4.495 47.683 138.626 1.00 10.00 27 ILE 7 N 1
ATOM 6831 C CA . ILE E 5 27 ? -3.132 47.410 138.060 1.00 10.00 27 ILE 7 CA 1
ATOM 6832 C C . ILE E 5 27 ? -2.212 46.920 139.230 1.00 10.00 27 ILE 7 C 1
ATOM 6833 O O . ILE E 5 27 ? -1.130 47.478 139.539 1.00 10.00 27 ILE 7 O 1
ATOM 6838 N N . THR E 5 28 ? -2.701 45.865 139.851 1.00 10.00 28 THR 7 N 1
ATOM 6839 C CA . THR E 5 28 ? -2.022 45.260 140.958 1.00 10.00 28 THR 7 CA 1
ATOM 6840 C C . THR E 5 28 ? -1.003 44.175 140.592 1.00 10.00 28 THR 7 C 1
ATOM 6841 O O . THR E 5 28 ? 0.201 44.443 140.516 1.00 10.00 28 THR 7 O 1
ATOM 6845 N N . TYR E 5 29 ? -1.510 42.978 140.375 1.00 10.00 29 TYR 7 N 1
ATOM 6846 C CA . TYR E 5 29 ? -0.688 41.857 140.030 1.00 10.00 29 TYR 7 CA 1
ATOM 6847 C C . TYR E 5 29 ? 0.145 42.115 138.786 1.00 10.00 29 TYR 7 C 1
ATOM 6848 O O . TYR E 5 29 ? 0.973 41.289 138.433 1.00 10.00 29 TYR 7 O 1
ATOM 6857 N N . CYS E 5 30 ? -0.097 43.251 138.164 1.00 10.00 30 CYS 7 N 1
ATOM 6858 C CA . CYS E 5 30 ? 0.623 43.626 136.966 1.00 10.00 30 CYS 7 CA 1
ATOM 6859 C C . CYS E 5 30 ? 2.138 43.883 137.143 1.00 10.00 30 CYS 7 C 1
ATOM 6860 O O . CYS E 5 30 ? 2.924 43.874 136.159 1.00 10.00 30 CYS 7 O 1
ATOM 6863 N N . MET E 5 31 ? 2.505 44.108 138.390 1.00 10.00 31 MET 7 N 1
ATOM 6864 C CA . MET E 5 31 ? 3.886 44.360 138.717 1.00 10.00 31 MET 7 CA 1
ATOM 6865 C C . MET E 5 31 ? 4.332 42.924 139.028 1.00 10.00 31 MET 7 C 1
ATOM 6866 O O . MET E 5 31 ? 5.507 42.663 139.200 1.00 10.00 31 MET 7 O 1
ATOM 6871 N N . GLY E 5 32 ? 3.353 42.043 139.097 1.00 10.00 32 GLY 7 N 1
ATOM 6872 C CA . GLY E 5 32 ? 3.584 40.660 139.369 1.00 10.00 32 GLY 7 CA 1
ATOM 6873 C C . GLY E 5 32 ? 4.141 40.215 140.722 1.00 10.00 32 GLY 7 C 1
ATOM 6874 O O . GLY E 5 32 ? 4.168 40.964 141.676 1.00 10.00 32 GLY 7 O 1
ATOM 6875 N N . TRP E 5 33 ? 4.571 38.970 140.757 1.00 10.00 33 TRP 7 N 1
ATOM 6876 C CA . TRP E 5 33 ? 5.142 38.352 141.917 1.00 10.00 33 TRP 7 CA 1
ATOM 6877 C C . TRP E 5 33 ? 5.067 38.812 143.388 1.00 10.00 33 TRP 7 C 1
ATOM 6878 O O . TRP E 5 33 ? 6.053 39.331 143.956 1.00 10.00 33 TRP 7 O 1
ATOM 6889 N N . TYR E 5 34 ? 3.896 38.600 143.957 1.00 10.00 34 TYR 7 N 1
ATOM 6890 C CA . TYR E 5 34 ? 3.665 38.980 145.334 1.00 10.00 34 TYR 7 CA 1
ATOM 6891 C C . TYR E 5 34 ? 4.378 38.098 146.341 1.00 10.00 34 TYR 7 C 1
ATOM 6892 O O . TYR E 5 34 ? 4.549 36.888 146.080 1.00 10.00 34 TYR 7 O 1
ATOM 6901 N N . ARG E 5 35 ? 4.773 38.699 147.449 1.00 10.00 35 ARG 7 N 1
ATOM 6902 C CA . ARG E 5 35 ? 5.483 37.951 148.467 1.00 10.00 35 ARG 7 CA 1
ATOM 6903 C C . ARG E 5 35 ? 5.029 38.264 149.909 1.00 10.00 35 ARG 7 C 1
ATOM 6904 O O . ARG E 5 35 ? 4.173 39.110 150.150 1.00 10.00 35 ARG 7 O 1
ATOM 6912 N N . GLN E 5 36 ? 5.638 37.547 150.833 1.00 10.00 36 GLN 7 N 1
ATOM 6913 C CA . GLN E 5 36 ? 5.372 37.696 152.225 1.00 10.00 36 GLN 7 CA 1
ATOM 6914 C C . GLN E 5 36 ? 6.768 37.494 152.835 1.00 10.00 36 GLN 7 C 1
ATOM 6915 O O . GLN E 5 36 ? 7.298 36.375 152.851 1.00 10.00 36 GLN 7 O 1
ATOM 6921 N N . VAL E 5 37 ? 7.324 38.592 153.309 1.00 10.00 37 VAL 7 N 1
ATOM 6922 C CA . VAL E 5 37 ? 8.633 38.570 153.909 1.00 10.00 37 VAL 7 CA 1
ATOM 6923 C C . VAL E 5 37 ? 8.514 39.107 155.346 1.00 10.00 37 VAL 7 C 1
ATOM 6924 O O . VAL E 5 37 ? 8.329 40.322 155.557 1.00 10.00 37 VAL 7 O 1
ATOM 6928 N N . ARG E 5 38 ? 8.625 38.186 156.284 1.00 10.00 38 ARG 7 N 1
ATOM 6929 C CA . ARG E 5 38 ? 8.527 38.549 157.684 1.00 10.00 38 ARG 7 CA 1
ATOM 6930 C C . ARG E 5 38 ? 9.854 39.089 158.279 1.00 10.00 38 ARG 7 C 1
ATOM 6931 O O . ARG E 5 38 ? 10.590 39.850 157.652 1.00 10.00 38 ARG 7 O 1
ATOM 6939 N N . GLY E 5 39 ? 10.102 38.656 159.500 1.00 10.00 39 GLY 7 N 1
ATOM 6940 C CA . GLY E 5 39 ? 11.267 39.034 160.225 1.00 10.00 39 GLY 7 CA 1
ATOM 6941 C C . GLY E 5 39 ? 11.062 40.387 160.846 1.00 10.00 39 GLY 7 C 1
ATOM 6942 O O . GLY E 5 39 ? 10.331 41.238 160.317 1.00 10.00 39 GLY 7 O 1
ATOM 6943 N N . LYS E 5 40 ? 11.711 40.583 161.984 1.00 10.00 40 LYS 7 N 1
ATOM 6944 C CA . LYS E 5 40 ? 11.633 41.838 162.698 1.00 10.00 40 LYS 7 CA 1
ATOM 6945 C C . LYS E 5 40 ? 12.371 42.782 161.703 1.00 10.00 40 LYS 7 C 1
ATOM 6946 O O . LYS E 5 40 ? 12.023 43.957 161.512 1.00 10.00 40 LYS 7 O 1
ATOM 6952 N N . GLU E 5 41 ? 13.382 42.201 161.086 1.00 10.00 41 GLU 7 N 1
ATOM 6953 C CA . GLU E 5 41 ? 14.194 42.892 160.135 1.00 10.00 41 GLU 7 CA 1
ATOM 6954 C C . GLU E 5 41 ? 13.868 42.590 158.652 1.00 10.00 41 GLU 7 C 1
ATOM 6955 O O . GLU E 5 41 ? 13.198 43.371 157.954 1.00 10.00 41 GLU 7 O 1
ATOM 6961 N N . ARG E 5 42 ? 14.363 41.446 158.221 1.00 10.00 42 ARG 7 N 1
ATOM 6962 C CA . ARG E 5 42 ? 14.176 41.000 156.867 1.00 10.00 42 ARG 7 CA 1
ATOM 6963 C C . ARG E 5 42 ? 14.428 39.488 156.669 1.00 10.00 42 ARG 7 C 1
ATOM 6964 O O . ARG E 5 42 ? 15.561 38.995 156.830 1.00 10.00 42 ARG 7 O 1
ATOM 6972 N N . GLU E 5 43 ? 13.355 38.801 156.327 1.00 10.00 43 GLU 7 N 1
ATOM 6973 C CA . GLU E 5 43 ? 13.421 37.378 156.104 1.00 10.00 43 GLU 7 CA 1
ATOM 6974 C C . GLU E 5 43 ? 12.140 36.864 155.458 1.00 10.00 43 GLU 7 C 1
ATOM 6975 O O . GLU E 5 43 ? 11.047 37.105 155.989 1.00 10.00 43 GLU 7 O 1
ATOM 6981 N N . GLY E 5 44 ? 12.303 36.173 154.347 1.00 10.00 44 GLY 7 N 1
ATOM 6982 C CA . GLY E 5 44 ? 11.160 35.631 153.637 1.00 10.00 44 GLY 7 CA 1
ATOM 6983 C C . GLY E 5 44 ? 10.323 34.514 154.281 1.00 10.00 44 GLY 7 C 1
ATOM 6984 O O . GLY E 5 44 ? 10.772 33.835 155.222 1.00 10.00 44 GLY 7 O 1
ATOM 6985 N N . VAL E 5 45 ? 9.124 34.355 153.754 1.00 10.00 45 VAL 7 N 1
ATOM 6986 C CA . VAL E 5 45 ? 8.216 33.348 154.246 1.00 10.00 45 VAL 7 CA 1
ATOM 6987 C C . VAL E 5 45 ? 7.487 32.660 153.082 1.00 10.00 45 VAL 7 C 1
ATOM 6988 O O . VAL E 5 45 ? 7.628 31.452 152.875 1.00 10.00 45 VAL 7 O 1
ATOM 6992 N N . ALA E 5 46 ? 6.726 33.458 152.360 1.00 10.00 46 ALA 7 N 1
ATOM 6993 C CA . ALA E 5 46 ? 5.973 32.968 151.238 1.00 10.00 46 ALA 7 CA 1
ATOM 6994 C C . ALA E 5 46 ? 6.304 33.774 149.984 1.00 10.00 46 ALA 7 C 1
ATOM 6995 O O . ALA E 5 46 ? 6.672 34.956 150.088 1.00 10.00 46 ALA 7 O 1
ATOM 6997 N N . PHE E 5 47 ? 6.167 33.125 148.844 1.00 10.00 47 PHE 7 N 1
ATOM 6998 C CA . PHE E 5 47 ? 6.449 33.774 147.584 1.00 10.00 47 PHE 7 CA 1
ATOM 6999 C C . PHE E 5 47 ? 5.342 33.259 146.693 1.00 10.00 47 PHE 7 C 1
ATOM 7000 O O . PHE E 5 47 ? 4.844 32.141 146.953 1.00 10.00 47 PHE 7 O 1
ATOM 7008 N N . ILE E 5 48 ? 4.979 34.043 145.696 1.00 10.00 48 ILE 7 N 1
ATOM 7009 C CA . ILE E 5 48 ? 3.919 33.603 144.789 1.00 10.00 48 ILE 7 CA 1
ATOM 7010 C C . ILE E 5 48 ? 3.898 34.291 143.409 1.00 10.00 48 ILE 7 C 1
ATOM 7011 O O . ILE E 5 48 ? 4.213 35.471 143.279 1.00 10.00 48 ILE 7 O 1
ATOM 7016 N N . LYS E 5 49 ? 3.522 33.506 142.419 1.00 10.00 49 LYS 7 N 1
ATOM 7017 C CA . LYS E 5 49 ? 3.438 33.972 141.067 1.00 10.00 49 LYS 7 CA 1
ATOM 7018 C C . LYS E 5 49 ? 2.003 34.343 140.668 1.00 10.00 49 LYS 7 C 1
ATOM 7019 O O . LYS E 5 49 ? 1.072 33.538 140.825 1.00 10.00 49 LYS 7 O 1
ATOM 7025 N N . THR E 5 50 ? 1.868 35.552 140.160 1.00 10.00 50 THR 7 N 1
ATOM 7026 C CA . THR E 5 50 ? 0.579 36.045 139.735 1.00 10.00 50 THR 7 CA 1
ATOM 7027 C C . THR E 5 50 ? -0.111 35.170 138.674 1.00 10.00 50 THR 7 C 1
ATOM 7028 O O . THR E 5 50 ? -1.338 35.160 138.568 1.00 10.00 50 THR 7 O 1
ATOM 7032 N N . ASN E 5 51 ? 0.710 34.460 137.925 1.00 10.00 51 ASN 7 N 1
ATOM 7033 C CA . ASN E 5 51 ? 0.224 33.589 136.893 1.00 10.00 51 ASN 7 CA 1
ATOM 7034 C C . ASN E 5 51 ? 0.384 32.147 137.368 1.00 10.00 51 ASN 7 C 1
ATOM 7035 O O . ASN E 5 51 ? 0.891 31.905 138.466 1.00 10.00 51 ASN 7 O 1
ATOM 7040 N N . ASP E 5 52 ? -0.053 31.229 136.528 1.00 10.00 52 ASP 7 N 1
ATOM 7041 C CA . ASP E 5 52 ? 0.045 29.821 136.833 1.00 10.00 52 ASP 7 CA 1
ATOM 7042 C C . ASP E 5 52 ? -0.321 29.358 138.257 1.00 10.00 52 ASP 7 C 1
ATOM 7043 O O . ASP E 5 52 ? -1.444 29.541 138.708 1.00 10.00 52 ASP 7 O 1
ATOM 7048 N N . GLY E 5 53 ? 0.662 28.768 138.909 1.00 10.00 53 GLY 7 N 1
ATOM 7049 C CA . GLY E 5 53 ? 0.495 28.278 140.246 1.00 10.00 53 GLY 7 CA 1
ATOM 7050 C C . GLY E 5 53 ? 0.719 29.431 141.188 1.00 10.00 53 GLY 7 C 1
ATOM 7051 O O . GLY E 5 53 ? -0.208 30.200 141.409 1.00 10.00 53 GLY 7 O 1
ATOM 7052 N N . THR E 5 54 ? 1.913 29.598 141.766 1.00 10.00 54 THR 7 N 1
ATOM 7053 C CA . THR E 5 54 ? 3.142 28.787 141.634 1.00 10.00 54 THR 7 CA 1
ATOM 7054 C C . THR E 5 54 ? 3.803 29.023 143.008 1.00 10.00 54 THR 7 C 1
ATOM 7055 O O . THR E 5 54 ? 4.677 29.896 143.167 1.00 10.00 54 THR 7 O 1
ATOM 7059 N N . THR E 5 55 ? 3.357 28.230 143.962 1.00 10.00 55 THR 7 N 1
ATOM 7060 C CA . THR E 5 55 ? 3.861 28.329 145.311 1.00 10.00 55 THR 7 CA 1
ATOM 7061 C C . THR E 5 55 ? 5.278 27.829 145.716 1.00 10.00 55 THR 7 C 1
ATOM 7062 O O . THR E 5 55 ? 5.928 27.048 145.023 1.00 10.00 55 THR 7 O 1
ATOM 7066 N N . ASP E 5 56 ? 5.700 28.326 146.862 1.00 10.00 56 ASP 7 N 1
ATOM 7067 C CA . ASP E 5 56 ? 6.972 28.004 147.420 1.00 10.00 56 ASP 7 CA 1
ATOM 7068 C C . ASP E 5 56 ? 6.951 28.701 148.779 1.00 10.00 56 ASP 7 C 1
ATOM 7069 O O . ASP E 5 56 ? 6.402 29.815 148.902 1.00 10.00 56 ASP 7 O 1
ATOM 7074 N N . TYR E 5 57 ? 7.538 28.041 149.758 1.00 10.00 57 TYR 7 N 1
ATOM 7075 C CA . TYR E 5 57 ? 7.586 28.597 151.096 1.00 10.00 57 TYR 7 CA 1
ATOM 7076 C C . TYR E 5 57 ? 8.960 28.430 151.749 1.00 10.00 57 TYR 7 C 1
ATOM 7077 O O . TYR E 5 57 ? 9.715 27.507 151.387 1.00 10.00 57 TYR 7 O 1
ATOM 7086 N N . ALA E 5 58 ? 9.248 29.318 152.681 1.00 10.00 58 ALA 7 N 1
ATOM 7087 C CA . ALA E 5 58 ? 10.516 29.269 153.379 1.00 10.00 58 ALA 7 CA 1
ATOM 7088 C C . ALA E 5 58 ? 10.594 27.962 154.176 1.00 10.00 58 ALA 7 C 1
ATOM 7089 O O . ALA E 5 58 ? 9.640 27.588 154.871 1.00 10.00 58 ALA 7 O 1
ATOM 7091 N N . ASP E 5 59 ? 11.730 27.305 154.049 1.00 10.00 59 ASP 7 N 1
ATOM 7092 C CA . ASP E 5 59 ? 11.953 26.054 154.735 1.00 10.00 59 ASP 7 CA 1
ATOM 7093 C C . ASP E 5 59 ? 11.605 26.092 156.237 1.00 10.00 59 ASP 7 C 1
ATOM 7094 O O . ASP E 5 59 ? 11.183 25.089 156.821 1.00 10.00 59 ASP 7 O 1
ATOM 7099 N N . SER E 5 60 ? 11.796 27.265 156.809 1.00 10.00 60 SER 7 N 1
ATOM 7100 C CA . SER E 5 60 ? 11.523 27.481 158.201 1.00 10.00 60 SER 7 CA 1
ATOM 7101 C C . SER E 5 60 ? 10.038 27.482 158.591 1.00 10.00 60 SER 7 C 1
ATOM 7102 O O . SER E 5 60 ? 9.691 27.254 159.768 1.00 10.00 60 SER 7 O 1
ATOM 7105 N N . VAL E 5 61 ? 9.207 27.736 157.599 1.00 10.00 61 VAL 7 N 1
ATOM 7106 C CA . VAL E 5 61 ? 7.778 27.774 157.822 1.00 10.00 61 VAL 7 CA 1
ATOM 7107 C C . VAL E 5 61 ? 6.994 26.692 157.065 1.00 10.00 61 VAL 7 C 1
ATOM 7108 O O . VAL E 5 61 ? 5.827 26.434 157.368 1.00 10.00 61 VAL 7 O 1
ATOM 7112 N N . LYS E 5 62 ? 7.667 26.096 156.100 1.00 10.00 62 LYS 7 N 1
ATOM 7113 C CA . LYS E 5 62 ? 7.077 25.060 155.295 1.00 10.00 62 LYS 7 CA 1
ATOM 7114 C C . LYS E 5 62 ? 6.042 24.131 155.962 1.00 10.00 62 LYS 7 C 1
ATOM 7115 O O . LYS E 5 62 ? 6.329 23.481 156.982 1.00 10.00 62 LYS 7 O 1
ATOM 7121 N N . GLY E 5 63 ? 4.870 24.105 155.358 1.00 10.00 63 GLY 7 N 1
ATOM 7122 C CA . GLY E 5 63 ? 3.796 23.280 155.859 1.00 10.00 63 GLY 7 CA 1
ATOM 7123 C C . GLY E 5 63 ? 2.924 23.805 156.992 1.00 10.00 63 GLY 7 C 1
ATOM 7124 O O . GLY E 5 63 ? 2.491 23.017 157.850 1.00 10.00 63 GLY 7 O 1
ATOM 7125 N N . ARG E 5 64 ? 2.687 25.102 156.972 1.00 10.00 64 ARG 7 N 1
ATOM 7126 C CA . ARG E 5 64 ? 1.869 25.723 157.999 1.00 10.00 64 ARG 7 CA 1
ATOM 7127 C C . ARG E 5 64 ? 1.301 27.108 157.553 1.00 10.00 64 ARG 7 C 1
ATOM 7128 O O . ARG E 5 64 ? 0.460 27.730 158.212 1.00 10.00 64 ARG 7 O 1
ATOM 7136 N N . PHE E 5 65 ? 1.805 27.534 156.413 1.00 10.00 65 PHE 7 N 1
ATOM 7137 C CA . PHE E 5 65 ? 1.421 28.775 155.819 1.00 10.00 65 PHE 7 CA 1
ATOM 7138 C C . PHE E 5 65 ? 1.005 28.592 154.355 1.00 10.00 65 PHE 7 C 1
ATOM 7139 O O . PHE E 5 65 ? 1.381 27.596 153.712 1.00 10.00 65 PHE 7 O 1
ATOM 7147 N N . THR E 5 66 ? 0.245 29.553 153.869 1.00 10.00 66 THR 7 N 1
ATOM 7148 C CA . THR E 5 66 ? -0.218 29.516 152.500 1.00 10.00 66 THR 7 CA 1
ATOM 7149 C C . THR E 5 66 ? -0.512 30.938 151.993 1.00 10.00 66 THR 7 C 1
ATOM 7150 O O . THR E 5 66 ? -1.152 31.739 152.688 1.00 10.00 66 THR 7 O 1
ATOM 7154 N N . ILE E 5 67 ? -0.034 31.203 150.793 1.00 10.00 67 ILE 7 N 1
ATOM 7155 C CA . ILE E 5 67 ? -0.226 32.494 150.182 1.00 10.00 67 ILE 7 CA 1
ATOM 7156 C C . ILE E 5 67 ? -1.191 32.321 149.015 1.00 10.00 67 ILE 7 C 1
ATOM 7157 O O . ILE E 5 67 ? -0.961 31.454 148.161 1.00 10.00 67 ILE 7 O 1
ATOM 7162 N N . SER E 5 68 ? -2.230 33.134 149.011 1.00 10.00 68 SER 7 N 1
ATOM 7163 C CA . SER E 5 68 ? -3.220 33.051 147.944 1.00 10.00 68 SER 7 CA 1
ATOM 7164 C C . SER E 5 68 ? -3.508 34.325 147.125 1.00 10.00 68 SER 7 C 1
ATOM 7165 O O . SER E 5 68 ? -3.313 35.449 147.605 1.00 10.00 68 SER 7 O 1
ATOM 7168 N N . GLN E 5 69 ? -3.972 34.096 145.912 1.00 10.00 69 GLN 7 N 1
ATOM 7169 C CA . GLN E 5 69 ? -4.285 35.186 145.019 1.00 10.00 69 GLN 7 CA 1
ATOM 7170 C C . GLN E 5 69 ? -5.736 35.482 144.653 1.00 10.00 69 GLN 7 C 1
ATOM 7171 O O . GLN E 5 69 ? -6.415 34.614 144.077 1.00 10.00 69 GLN 7 O 1
ATOM 7177 N N . ASN E 5 70 ? -6.166 36.683 144.988 1.00 10.00 70 ASN 7 N 1
ATOM 7178 C CA . ASN E 5 70 ? -7.524 37.089 144.681 1.00 10.00 70 ASN 7 CA 1
ATOM 7179 C C . ASN E 5 70 ? -7.365 38.212 143.644 1.00 10.00 70 ASN 7 C 1
ATOM 7180 O O . ASN E 5 70 ? -7.337 39.398 143.994 1.00 10.00 70 ASN 7 O 1
ATOM 7185 N N . HIS E 5 71 ? -7.263 37.795 142.397 1.00 10.00 71 HIS 7 N 1
ATOM 7186 C CA . HIS E 5 71 ? -7.107 38.724 141.307 1.00 10.00 71 HIS 7 CA 1
ATOM 7187 C C . HIS E 5 71 ? -8.254 39.699 141.066 1.00 10.00 71 HIS 7 C 1
ATOM 7188 O O . HIS E 5 71 ? -8.051 40.731 140.418 1.00 10.00 71 HIS 7 O 1
ATOM 7195 N N . ALA E 5 72 ? -9.415 39.349 141.585 1.00 10.00 72 ALA 7 N 1
ATOM 7196 C CA . ALA E 5 72 ? -10.582 40.189 141.427 1.00 10.00 72 ALA 7 CA 1
ATOM 7197 C C . ALA E 5 72 ? -10.598 41.402 142.376 1.00 10.00 72 ALA 7 C 1
ATOM 7198 O O . ALA E 5 72 ? -10.932 42.531 141.966 1.00 10.00 72 ALA 7 O 1
ATOM 7200 N N . THR E 5 73 ? -10.237 41.134 143.615 1.00 10.00 73 THR 7 N 1
ATOM 7201 C CA . THR E 5 73 ? -10.202 42.163 144.621 1.00 10.00 73 THR 7 CA 1
ATOM 7202 C C . THR E 5 73 ? -8.832 42.844 144.544 1.00 10.00 73 THR 7 C 1
ATOM 7203 O O . THR E 5 73 ? -8.714 44.043 144.821 1.00 10.00 73 THR 7 O 1
ATOM 7207 N N . LYS E 5 74 ? -7.843 42.062 144.159 1.00 10.00 74 LYS 7 N 1
ATOM 7208 C CA . LYS E 5 74 ? -6.491 42.557 144.055 1.00 10.00 74 LYS 7 CA 1
ATOM 7209 C C . LYS E 5 74 ? -5.781 42.447 145.428 1.00 10.00 74 LYS 7 C 1
ATOM 7210 O O . LYS E 5 74 ? -4.914 43.266 145.786 1.00 10.00 74 LYS 7 O 1
ATOM 7216 N N . THR E 5 75 ? -6.181 41.418 146.149 1.00 10.00 75 THR 7 N 1
ATOM 7217 C CA . THR E 5 75 ? -5.630 41.166 147.457 1.00 10.00 75 THR 7 CA 1
ATOM 7218 C C . THR E 5 75 ? -4.940 39.789 147.605 1.00 10.00 75 THR 7 C 1
ATOM 7219 O O . THR E 5 75 ? -5.451 38.748 147.149 1.00 10.00 75 THR 7 O 1
ATOM 7223 N N . VAL E 5 76 ? -3.789 39.836 148.247 1.00 10.00 76 VAL 7 N 1
ATOM 7224 C CA . VAL E 5 76 ? -3.012 38.648 148.480 1.00 10.00 76 VAL 7 CA 1
ATOM 7225 C C . VAL E 5 76 ? -3.022 38.436 150.009 1.00 10.00 76 VAL 7 C 1
ATOM 7226 O O . VAL E 5 76 ? -2.708 39.349 150.790 1.00 10.00 76 VAL 7 O 1
ATOM 7230 N N . TYR E 5 77 ? -3.386 37.226 150.387 1.00 10.00 77 TYR 7 N 1
ATOM 7231 C CA . TYR E 5 77 ? -3.452 36.867 151.781 1.00 10.00 77 TYR 7 CA 1
ATOM 7232 C C . TYR E 5 77 ? -2.278 36.032 152.337 1.00 10.00 77 TYR 7 C 1
ATOM 7233 O O . TYR E 5 77 ? -1.254 35.836 151.673 1.00 10.00 77 TYR 7 O 1
ATOM 7242 N N . LEU E 5 78 ? -2.474 35.570 153.557 1.00 10.00 78 LEU 7 N 1
ATOM 7243 C CA . LEU E 5 78 ? -1.489 34.766 154.228 1.00 10.00 78 LEU 7 CA 1
ATOM 7244 C C . LEU E 5 78 ? -2.103 34.089 155.461 1.00 10.00 78 LEU 7 C 1
ATOM 7245 O O . LEU E 5 78 ? -2.244 34.727 156.529 1.00 10.00 78 LEU 7 O 1
ATOM 7250 N N . GLN E 5 79 ? -2.449 32.828 155.284 1.00 10.00 79 GLN 7 N 1
ATOM 7251 C CA . GLN E 5 79 ? -3.038 32.073 156.373 1.00 10.00 79 GLN 7 CA 1
ATOM 7252 C C . GLN E 5 79 ? -1.964 31.418 157.260 1.00 10.00 79 GLN 7 C 1
ATOM 7253 O O . GLN E 5 79 ? -1.308 30.447 156.856 1.00 10.00 79 GLN 7 O 1
ATOM 7259 N N . MET E 5 80 ? -1.825 31.978 158.446 1.00 10.00 80 MET 7 N 1
ATOM 7260 C CA . MET E 5 80 ? -0.858 31.485 159.394 1.00 10.00 80 MET 7 CA 1
ATOM 7261 C C . MET E 5 80 ? -1.541 30.632 160.452 1.00 10.00 80 MET 7 C 1
ATOM 7262 O O . MET E 5 80 ? -2.377 31.153 161.202 1.00 10.00 80 MET 7 O 1
ATOM 7267 N N . ASN E 5 81 ? -1.178 29.365 160.487 1.00 10.00 81 ASN 7 N 1
ATOM 7268 C CA . ASN E 5 81 ? -1.761 28.458 161.460 1.00 10.00 81 ASN 7 CA 1
ATOM 7269 C C . ASN E 5 81 ? -0.782 28.000 162.545 1.00 10.00 81 ASN 7 C 1
ATOM 7270 O O . ASN E 5 81 ? 0.393 28.383 162.529 1.00 10.00 81 ASN 7 O 1
ATOM 7275 N N . SER E 5 82 ? -1.297 27.199 163.457 1.00 10.00 82 SER 7 N 1
ATOM 7276 C CA . SER E 5 82 ? -0.496 26.682 164.541 1.00 10.00 82 SER 7 CA 1
ATOM 7277 C C . SER E 5 82 ? 0.648 27.613 164.982 1.00 10.00 82 SER 7 C 1
ATOM 7278 O O . SER E 5 82 ? 1.816 27.199 165.078 1.00 10.00 82 SER 7 O 1
ATOM 7281 N N . LEU E 5 83 ? 0.270 28.851 165.236 1.00 10.00 83 LEU 7 N 1
ATOM 7282 C CA . LEU E 5 83 ? 1.216 29.851 165.654 1.00 10.00 83 LEU 7 CA 1
ATOM 7283 C C . LEU E 5 83 ? 2.014 29.512 166.930 1.00 10.00 83 LEU 7 C 1
ATOM 7284 O O . LEU E 5 83 ? 1.527 28.799 167.821 1.00 10.00 83 LEU 7 O 1
ATOM 7289 N N . LYS E 5 84 ? 3.224 30.035 166.967 1.00 10.00 84 LYS 7 N 1
ATOM 7290 C CA . LYS E 5 84 ? 4.099 29.816 168.089 1.00 10.00 84 LYS 7 CA 1
ATOM 7291 C C . LYS E 5 84 ? 4.883 31.084 168.341 1.00 10.00 84 LYS 7 C 1
ATOM 7292 O O . LYS E 5 84 ? 5.298 31.723 167.374 1.00 10.00 84 LYS 7 O 1
ATOM 7298 N N . PRO E 5 85 ? 5.063 31.419 169.603 1.00 10.00 85 PRO 7 N 1
ATOM 7299 C CA . PRO E 5 85 ? 5.802 32.623 169.953 1.00 10.00 85 PRO 7 CA 1
ATOM 7300 C C . PRO E 5 85 ? 6.901 33.200 169.050 1.00 10.00 85 PRO 7 C 1
ATOM 7301 O O . PRO E 5 85 ? 7.148 34.424 169.076 1.00 10.00 85 PRO 7 O 1
ATOM 7305 N N . GLU E 5 86 ? 7.523 32.321 168.289 1.00 10.00 86 GLU 7 N 1
ATOM 7306 C CA . GLU E 5 86 ? 8.576 32.742 167.391 1.00 10.00 86 GLU 7 CA 1
ATOM 7307 C C . GLU E 5 86 ? 7.996 33.351 166.108 1.00 10.00 86 GLU 7 C 1
ATOM 7308 O O . GLU E 5 86 ? 8.747 33.785 165.221 1.00 10.00 86 GLU 7 O 1
ATOM 7314 N N . ASP E 5 87 ? 6.678 33.366 166.048 1.00 10.00 87 ASP 7 N 1
ATOM 7315 C CA . ASP E 5 87 ? 5.991 33.907 164.899 1.00 10.00 87 ASP 7 CA 1
ATOM 7316 C C . ASP E 5 87 ? 5.624 35.395 165.037 1.00 10.00 87 ASP 7 C 1
ATOM 7317 O O . ASP E 5 87 ? 5.101 36.015 164.089 1.00 10.00 87 ASP 7 O 1
ATOM 7322 N N . THR E 5 88 ? 5.906 35.924 166.212 1.00 10.00 88 THR 7 N 1
ATOM 7323 C CA . THR E 5 88 ? 5.625 37.313 166.489 1.00 10.00 88 THR 7 CA 1
ATOM 7324 C C . THR E 5 88 ? 6.724 38.097 165.747 1.00 10.00 88 THR 7 C 1
ATOM 7325 O O . THR E 5 88 ? 7.849 38.282 166.267 1.00 10.00 88 THR 7 O 1
ATOM 7329 N N . ALA E 5 89 ? 6.370 38.529 164.552 1.00 10.00 89 ALA 7 N 1
ATOM 7330 C CA . ALA E 5 89 ? 7.300 39.279 163.734 1.00 10.00 89 ALA 7 CA 1
ATOM 7331 C C . ALA E 5 89 ? 6.632 40.429 162.962 1.00 10.00 89 ALA 7 C 1
ATOM 7332 O O . ALA E 5 89 ? 5.394 40.562 162.964 1.00 10.00 89 ALA 7 O 1
ATOM 7334 N N . ALA E 5 90 ? 7.471 41.227 162.329 1.00 10.00 90 ALA 7 N 1
ATOM 7335 C CA . ALA E 5 90 ? 6.990 42.350 161.560 1.00 10.00 90 ALA 7 CA 1
ATOM 7336 C C . ALA E 5 90 ? 6.684 41.902 160.124 1.00 10.00 90 ALA 7 C 1
ATOM 7337 O O . ALA E 5 90 ? 7.603 41.777 159.290 1.00 10.00 90 ALA 7 O 1
ATOM 7339 N N . TYR E 5 91 ? 5.408 41.674 159.878 1.00 10.00 91 TYR 7 N 1
ATOM 7340 C CA . TYR E 5 91 ? 4.977 41.241 158.565 1.00 10.00 91 TYR 7 CA 1
ATOM 7341 C C . TYR E 5 91 ? 4.780 42.315 157.474 1.00 10.00 91 TYR 7 C 1
ATOM 7342 O O . TYR E 5 91 ? 4.245 43.401 157.725 1.00 10.00 91 TYR 7 O 1
ATOM 7351 N N . TYR E 5 92 ? 5.232 41.962 156.286 1.00 10.00 92 TYR 7 N 1
ATOM 7352 C CA . TYR E 5 92 ? 5.131 42.837 155.151 1.00 10.00 92 TYR 7 CA 1
ATOM 7353 C C . TYR E 5 92 ? 4.804 42.017 153.889 1.00 10.00 92 TYR 7 C 1
ATOM 7354 O O . TYR E 5 92 ? 4.763 40.779 153.921 1.00 10.00 92 TYR 7 O 1
ATOM 7363 N N . CYS E 5 93 ? 4.578 42.742 152.811 1.00 10.00 93 CYS 7 N 1
ATOM 7364 C CA . CYS E 5 93 ? 4.265 42.133 151.545 1.00 10.00 93 CYS 7 CA 1
ATOM 7365 C C . CYS E 5 93 ? 5.081 42.800 150.437 1.00 10.00 93 CYS 7 C 1
ATOM 7366 O O . CYS E 5 93 ? 5.361 44.016 150.521 1.00 10.00 93 CYS 7 O 1
ATOM 7369 N N . ALA E 5 94 ? 5.443 42.003 149.450 1.00 10.00 94 ALA 7 N 1
ATOM 7370 C CA . ALA E 5 94 ? 6.238 42.530 148.348 1.00 10.00 94 ALA 7 CA 1
ATOM 7371 C C . ALA E 5 94 ? 5.925 42.149 146.884 1.00 10.00 94 ALA 7 C 1
ATOM 7372 O O . ALA E 5 94 ? 5.087 41.288 146.617 1.00 10.00 94 ALA 7 O 1
ATOM 7374 N N . ALA E 5 95 ? 6.626 42.819 145.990 1.00 10.00 95 ALA 7 N 1
ATOM 7375 C CA . ALA E 5 95 ? 6.461 42.592 144.579 1.00 10.00 95 ALA 7 CA 1
ATOM 7376 C C . ALA E 5 95 ? 7.621 43.107 143.694 1.00 10.00 95 ALA 7 C 1
ATOM 7377 O O . ALA E 5 95 ? 8.321 44.062 144.028 1.00 10.00 95 ALA 7 O 1
ATOM 7379 N N . THR E 5 96 ? 7.779 42.434 142.572 1.00 10.00 96 THR 7 N 1
ATOM 7380 C CA . THR E 5 96 ? 8.793 42.761 141.613 1.00 10.00 96 THR 7 CA 1
ATOM 7381 C C . THR E 5 96 ? 8.259 41.940 140.477 1.00 10.00 96 THR 7 C 1
ATOM 7382 O O . THR E 5 96 ? 7.831 40.784 140.751 1.00 10.00 96 THR 7 O 1
ATOM 7386 N N . TRP E 5 97 ? 8.288 42.500 139.267 1.00 10.00 97 TRP 7 N 1
ATOM 7387 C CA . TRP E 5 97 ? 7.750 41.704 138.142 1.00 10.00 97 TRP 7 CA 1
ATOM 7388 C C . TRP E 5 97 ? 8.763 40.632 137.775 1.00 10.00 97 TRP 7 C 1
ATOM 7389 O O . TRP E 5 97 ? 8.355 39.499 137.478 1.00 10.00 97 TRP 7 O 1
ATOM 7400 N N . ARG E 5 98 ? 10.029 41.000 137.806 1.00 10.00 98 ARG 7 N 1
ATOM 7401 C CA . ARG E 5 98 ? 11.076 40.046 137.470 1.00 10.00 98 ARG 7 CA 1
ATOM 7402 C C . ARG E 5 98 ? 10.622 38.671 137.970 1.00 10.00 98 ARG 7 C 1
ATOM 7403 O O . ARG E 5 98 ? 10.620 38.413 139.179 1.00 10.00 98 ARG 7 O 1
ATOM 7411 N N . TRP E 5 99 ? 10.244 37.834 137.024 1.00 10.00 99 TRP 7 N 1
ATOM 7412 C CA . TRP E 5 99 ? 9.778 36.503 137.341 1.00 10.00 99 TRP 7 CA 1
ATOM 7413 C C . TRP E 5 99 ? 10.615 35.558 138.217 1.00 10.00 99 TRP 7 C 1
ATOM 7414 O O . TRP E 5 99 ? 10.236 34.382 138.428 1.00 10.00 99 TRP 7 O 1
ATOM 7425 N N . SER E 5 100 ? 11.721 36.088 138.702 1.00 10.00 100 SER 7 N 1
ATOM 7426 C CA . SER E 5 100 ? 12.605 35.313 139.543 1.00 10.00 100 SER 7 CA 1
ATOM 7427 C C . SER E 5 100 ? 12.810 35.856 140.983 1.00 10.00 100 SER 7 C 1
ATOM 7428 O O . SER E 5 100 ? 11.889 35.913 141.803 1.00 10.00 100 SER 7 O 1
ATOM 7431 N N . CYS E 5 101 ? 14.044 36.241 141.234 1.00 10.00 101 CYS 7 N 1
ATOM 7432 C CA . CYS E 5 101 ? 14.451 36.765 142.501 1.00 10.00 101 CYS 7 CA 1
ATOM 7433 C C . CYS E 5 101 ? 13.589 36.792 143.775 1.00 10.00 101 CYS 7 C 1
ATOM 7434 O O . CYS E 5 101 ? 13.121 37.870 144.200 1.00 10.00 101 CYS 7 O 1
ATOM 7437 N N . PRO E 5 102 ? 13.394 35.616 144.341 1.00 10.00 102 PRO 7 N 1
ATOM 7438 C CA . PRO E 5 102 ? 12.621 35.497 145.550 1.00 10.00 102 PRO 7 CA 1
ATOM 7439 C C . PRO E 5 102 ? 13.520 35.263 146.769 1.00 10.00 102 PRO 7 C 1
ATOM 7440 O O . PRO E 5 102 ? 13.024 35.186 147.899 1.00 10.00 102 PRO 7 O 1
ATOM 7444 N N . LEU E 5 103 ? 14.808 35.164 146.505 1.00 10.00 103 LEU 7 N 1
ATOM 7445 C CA . LEU E 5 103 ? 15.765 34.935 147.563 1.00 10.00 103 LEU 7 CA 1
ATOM 7446 C C . LEU E 5 103 ? 16.683 36.106 147.934 1.00 10.00 103 LEU 7 C 1
ATOM 7447 O O . LEU E 5 103 ? 17.820 35.897 148.393 1.00 10.00 103 LEU 7 O 1
ATOM 7452 N N . ASP E 5 104 ? 16.166 37.302 147.728 1.00 10.00 104 ASP 7 N 1
ATOM 7453 C CA . ASP E 5 104 ? 16.919 38.499 148.037 1.00 10.00 104 ASP 7 CA 1
ATOM 7454 C C . ASP E 5 104 ? 15.976 39.629 148.431 1.00 10.00 104 ASP 7 C 1
ATOM 7455 O O . ASP E 5 104 ? 15.142 40.059 147.596 1.00 10.00 104 ASP 7 O 1
ATOM 7460 N N . PRO E 5 105 ? 16.122 40.080 149.675 1.00 10.00 105 PRO 7 N 1
ATOM 7461 C CA . PRO E 5 105 ? 15.266 41.165 150.139 1.00 10.00 105 PRO 7 CA 1
ATOM 7462 C C . PRO E 5 105 ? 15.431 42.489 149.391 1.00 10.00 105 PRO 7 C 1
ATOM 7463 O O . PRO E 5 105 ? 14.440 43.220 149.209 1.00 10.00 105 PRO 7 O 1
ATOM 7467 N N . GLU E 5 106 ? 16.655 42.758 148.982 1.00 10.00 106 GLU 7 N 1
ATOM 7468 C CA . GLU E 5 106 ? 16.934 43.988 148.261 1.00 10.00 106 GLU 7 CA 1
ATOM 7469 C C . GLU E 5 106 ? 16.719 43.936 146.747 1.00 10.00 106 GLU 7 C 1
ATOM 7470 O O . GLU E 5 106 ? 17.106 44.876 146.031 1.00 10.00 106 GLU 7 O 1
ATOM 7476 N N . GLY E 5 107 ? 16.115 42.851 146.303 1.00 10.00 107 GLY 7 N 1
ATOM 7477 C CA . GLY E 5 107 ? 15.846 42.679 144.893 1.00 10.00 107 GLY 7 CA 1
ATOM 7478 C C . GLY E 5 107 ? 14.505 43.313 144.507 1.00 10.00 107 GLY 7 C 1
ATOM 7479 O O . GLY E 5 107 ? 14.200 43.480 143.307 1.00 10.00 107 GLY 7 O 1
ATOM 7480 N N . TYR E 5 108 ? 13.741 43.656 145.526 1.00 10.00 108 TYR 7 N 1
ATOM 7481 C CA . TYR E 5 108 ? 12.447 44.260 145.316 1.00 10.00 108 TYR 7 CA 1
ATOM 7482 C C . TYR E 5 108 ? 12.381 45.763 144.971 1.00 10.00 108 TYR 7 C 1
ATOM 7483 O O . TYR E 5 108 ? 13.375 46.498 145.090 1.00 10.00 108 TYR 7 O 1
ATOM 7492 N N . GLN E 5 109 ? 11.199 46.166 144.547 1.00 10.00 109 GLN 7 N 1
ATOM 7493 C CA . GLN E 5 109 ? 10.963 47.536 144.176 1.00 10.00 109 GLN 7 CA 1
ATOM 7494 C C . GLN E 5 109 ? 9.753 48.084 144.936 1.00 10.00 109 GLN 7 C 1
ATOM 7495 O O . GLN E 5 109 ? 9.657 49.309 145.159 1.00 10.00 109 GLN 7 O 1
ATOM 7501 N N . TYR E 5 110 ? 8.869 47.178 145.308 1.00 10.00 110 TYR 7 N 1
ATOM 7502 C CA . TYR E 5 110 ? 7.674 47.569 146.026 1.00 10.00 110 TYR 7 CA 1
ATOM 7503 C C . TYR E 5 110 ? 7.531 47.034 147.460 1.00 10.00 110 TYR 7 C 1
ATOM 7504 O O . TYR E 5 110 ? 7.804 45.862 147.728 1.00 10.00 110 TYR 7 O 1
ATOM 7513 N N . TRP E 5 111 ? 7.106 47.922 148.336 1.00 10.00 111 TRP 7 N 1
ATOM 7514 C CA . TRP E 5 111 ? 6.917 47.581 149.723 1.00 10.00 111 TRP 7 CA 1
ATOM 7515 C C . TRP E 5 111 ? 5.743 48.349 150.331 1.00 10.00 111 TRP 7 C 1
ATOM 7516 O O . TRP E 5 111 ? 5.460 49.492 149.920 1.00 10.00 111 TRP 7 O 1
ATOM 7527 N N . GLY E 5 112 ? 5.096 47.712 151.288 1.00 10.00 112 GLY 7 N 1
ATOM 7528 C CA . GLY E 5 112 ? 3.967 48.331 151.954 1.00 10.00 112 GLY 7 CA 1
ATOM 7529 C C . GLY E 5 112 ? 4.421 48.913 153.284 1.00 10.00 112 GLY 7 C 1
ATOM 7530 O O . GLY E 5 112 ? 5.646 49.028 153.522 1.00 10.00 112 GLY 7 O 1
ATOM 7531 N N . GLN E 5 113 ? 3.454 49.261 154.111 1.00 10.00 113 GLN 7 N 1
ATOM 7532 C CA . GLN E 5 113 ? 3.783 49.829 155.415 1.00 10.00 113 GLN 7 CA 1
ATOM 7533 C C . GLN E 5 113 ? 3.964 48.882 156.599 1.00 10.00 113 GLN 7 C 1
ATOM 7534 O O . GLN E 5 113 ? 4.706 49.205 157.546 1.00 10.00 113 GLN 7 O 1
ATOM 7540 N N . GLY E 5 114 ? 3.292 47.749 156.520 1.00 10.00 114 GLY 7 N 1
ATOM 7541 C CA . GLY E 5 114 ? 3.386 46.760 157.573 1.00 10.00 114 GLY 7 CA 1
ATOM 7542 C C . GLY E 5 114 ? 2.300 46.583 158.637 1.00 10.00 114 GLY 7 C 1
ATOM 7543 O O . GLY E 5 114 ? 1.422 47.452 158.802 1.00 10.00 114 GLY 7 O 1
ATOM 7544 N N . THR E 5 115 ? 2.384 45.463 159.329 1.00 10.00 115 THR 7 N 1
ATOM 7545 C CA . THR E 5 115 ? 1.434 45.157 160.374 1.00 10.00 115 THR 7 CA 1
ATOM 7546 C C . THR E 5 115 ? 2.099 44.175 161.365 1.00 10.00 115 THR 7 C 1
ATOM 7547 O O . THR E 5 115 ? 2.527 43.066 160.986 1.00 10.00 115 THR 7 O 1
ATOM 7551 N N . GLN E 5 116 ? 2.167 44.621 162.604 1.00 10.00 116 GLN 7 N 1
ATOM 7552 C CA . GLN E 5 116 ? 2.755 43.822 163.650 1.00 10.00 116 GLN 7 CA 1
ATOM 7553 C C . GLN E 5 116 ? 1.796 42.734 164.159 1.00 10.00 116 GLN 7 C 1
ATOM 7554 O O . GLN E 5 116 ? 0.664 43.027 164.574 1.00 10.00 116 GLN 7 O 1
ATOM 7560 N N . VAL E 5 117 ? 2.283 41.509 164.110 1.00 10.00 117 VAL 7 N 1
ATOM 7561 C CA . VAL E 5 117 ? 1.504 40.379 164.555 1.00 10.00 117 VAL 7 CA 1
ATOM 7562 C C . VAL E 5 117 ? 2.148 39.854 165.842 1.00 10.00 117 VAL 7 C 1
ATOM 7563 O O . VAL E 5 117 ? 3.384 39.737 165.920 1.00 10.00 117 VAL 7 O 1
ATOM 7567 N N . THR E 5 118 ? 1.299 39.555 166.807 1.00 10.00 118 THR 7 N 1
ATOM 7568 C CA . THR E 5 118 ? 1.775 39.056 168.078 1.00 10.00 118 THR 7 CA 1
ATOM 7569 C C . THR E 5 118 ? 1.192 37.701 168.505 1.00 10.00 118 THR 7 C 1
ATOM 7570 O O . THR E 5 118 ? -0.031 37.561 168.662 1.00 10.00 118 THR 7 O 1
ATOM 7574 N N . VAL E 5 119 ? 2.088 36.748 168.679 1.00 10.00 119 VAL 7 N 1
ATOM 7575 C CA . VAL E 5 119 ? 1.689 35.422 169.091 1.00 10.00 119 VAL 7 CA 1
ATOM 7576 C C . VAL E 5 119 ? 2.001 35.453 170.601 1.00 10.00 119 VAL 7 C 1
ATOM 7577 O O . VAL E 5 119 ? 3.111 35.102 171.044 1.00 10.00 119 VAL 7 O 1
ATOM 7581 N N . SER E 5 120 ? 1.001 35.882 171.347 1.00 10.00 120 SER 7 N 1
ATOM 7582 C CA . SER E 5 120 ? 1.122 35.979 172.778 1.00 10.00 120 SER 7 CA 1
ATOM 7583 C C . SER E 5 120 ? 1.217 34.619 173.487 1.00 10.00 120 SER 7 C 1
ATOM 7584 O O . SER E 5 120 ? 0.366 33.728 173.281 1.00 10.00 120 SER 7 O 1
ATOM 7587 N N . SER E 5 121 ? 2.248 34.497 174.301 1.00 10.00 121 SER 7 N 1
ATOM 7588 C CA . SER E 5 121 ? 2.467 33.278 175.041 1.00 10.00 121 SER 7 CA 1
ATOM 7589 C C . SER E 5 121 ? 1.449 33.287 176.185 1.00 10.00 121 SER 7 C 1
ATOM 7590 O O . SER E 5 121 ? 1.723 33.850 177.269 1.00 10.00 121 SER 7 O 1
ATOM 7593 N N . HIS E 5 122 ? 0.306 32.674 175.911 1.00 10.00 122 HIS 7 N 1
ATOM 7594 C CA . HIS E 5 122 ? -0.736 32.609 176.919 1.00 10.00 122 HIS 7 CA 1
ATOM 7595 C C . HIS E 5 122 ? -0.597 31.222 177.560 1.00 10.00 122 HIS 7 C 1
ATOM 7596 O O . HIS E 5 122 ? -0.675 31.088 178.800 1.00 10.00 122 HIS 7 O 1
ATOM 7603 N N . HIS E 5 123 ? -0.399 30.237 176.705 1.00 10.00 123 HIS 7 N 1
ATOM 7604 C CA . HIS E 5 123 ? -0.241 28.876 177.175 1.00 10.00 123 HIS 7 CA 1
ATOM 7605 C C . HIS E 5 123 ? 1.204 28.354 177.034 1.00 10.00 123 HIS 7 C 1
ATOM 7606 O O . HIS E 5 123 ? 1.773 28.312 175.940 1.00 10.00 123 HIS 7 O 1
#

Secondary structure (DSSP, 8-state):
--BTTPBP-PBPP-----SS--TTEE-GGGSPPP---TTTTS----B----B-GGGBHHHHT-S-EEEEEEEE----TT-SS----EEEE--STTSSHHHHHHTTEEEEEEEEEEEEEEEEEE-SSS----PPPEEEEEEE-TTS---SSTTSGGGG-SSS-EEEEETTSS-EEEEE----SSSS--S---B-SS--BSSS-TTTT---TT--STT---EEEEEE-S---SS-EEEEEEEEEEEEEEEEEEE-----SPP-SSSS---TT-------B-TT--/-----TT-EEEEETTEEEEESS----EEGGG----PPPTTT----SPPB--GGGTSS-EEPPPEEE-TT---EEEETTTGGGSSHHHHHHHHTEEEEEEEEEE--B----TTEEEEEEEEEEET--PPBS-SSSTT---HHHH--GGG-EE-BSS-------SS----B--BGGGTTTTS-GGG-TTSSEEEEETTS-SB--EEE---SSSSSB-TTTB--EEEEEEEEEEEEETTBSS--EEEB-EE--EEEEEEEE-SPP-B---/-------TTTT---SS------BSSTT--PPPP---S-B--BHHHHHTS-EE----B-TTTTTSGGGS---EE------S-SEEEES-TTT-TTTTTSHHHHHHTTEEEEES-EEEEEEEES-TT-BEEEEEEEE-SSSPPP-SHHHHTTSEEEEEEESSS-EEEEEE----SSSSEESSS-STT---EEEEEESS--B--TTS-SEEEEEEEEEE-TT-EEEEE---SS-----/----EE----S--S-SSSSSSS--EE-----SS-STTS------B---THHHH--BSSPP-TTS-S--/---EEEES--EEESS--EEEEEEE-SS-GGG---EEEETTTTEEEEE--SSS---EE-TTT-SSEE--EETTTTEEEEEE-S--GGG--EE-EEE-SSS---S-GGG-SEE---EE-EEE---

Solvent-accessible surface area: 41779 Å² total; per-residue (Å²): 135,51,43,6,80,60,65,18,73,66,21,98,73,33,38,122,114,189,66,206,105,54,34,24,49,0,0,10,0,2,6,1,6,4,43,2,36,11,30,34,31,37,120,22,192,99,53,88,27,137,29,12,23,40,56,0,3,8,10,16,0,1,7,78,10,24,47,1,11,92,6,52,0,1,1,3,21,91,128,60,156,117,89,6,80,45,12,73,26,102,16,23,27,29,79,31,18,82,5,10,3,27,3,11,0,1,0,0,0,25,22,21,30,4,8,3,1,44,11,54,34,90,100,74,77,153,80,140,17,152,35,156,85,10,46,0,0,3,0,45,1,41,74,93,24,74,66,10,124,109,41,85,28,147,9,12,142,31,116,98,24,40,35,26,121,12,62,78,65,72,47,33,11,45,30,0,15,5,2,30,6,104,2,16,0,29,11,7,21,28,3,2,3,67,98,18,8,76,126,155,65,51,68,77,114,5,58,14,87,11,25,36,30,70,19,37,58,38,4,30,6,0,0,29,1,46,39,97,67,27,115,1,62,7,25,1,87,0,62,1,42,10,11,1,7,68,15,81,2,0,0,0,4,3,5,7,20,3,37,36,50,33,67,8,20,10,4,100,64,64,52,13,96,34,14,56,80,50,64,36,53,55,39,155,104,58,191,27,34,43,81,39,128,35,78,42,44,122,17,71,19,98,15,140,61,0,1,7,4,0,16,0,6,51,58,115,16,70,68,28,88,140,96,30,55,97,37,154,64,157,42,67,88,18,70,85,35,0,9,68,12,15,82,2,85,74,32,53,1,30,77,140,21,96,4,15,9,2,0,0,1,2,0,0,22,87,20,48,93,0,4,89,34,8,22,77,17,105,32,2,26,1,2,0,5,0,2,0,58,4,92,38,47,101,72,26,4,0,0,0,0,0,0,0,0,1,2,0,3,1,0,10,14,15,36,81,73,31,36,47,6,13,10,39,40,1,8,11,1,47,140,12,9,88,9,42,23,91,17,89,46,27,121,70,135,131,74,59,43,51,133,17,14,3,0,1,16,0,0,0,6,0,9,6,0,1,2,0,3,7,0,8,20,1,1,0,1,10,31,6,0,33,4,1,1,0,4,0,5,15,3,5,1,41,7,5,17,10,12,11,53,2,4,7,2,0,1,0,0,0,9,1,1,27,0,32,58,16,110,99,100,104,7,93,11,69,1,28,0,4,0,0,0,20,24,0,8,2,11,28,138,94,124,77,15,102,12,62,45,170,124,150,127,119,161,119,81,143,35,63,108,127,50,99,64,38,11,54,126,38,3,61,29,18,36,95,116,77,124,55,49,97,58,23,74,4,12,2,19,1,65,6,0,0,3,0,0,11,6,7,0,1,0,1,2,7,0,35,75,120,60,64,7,45,8,58,0,1,18,1,82,0,28,23,96,110,92,39,39,67,26,13,0,1,0,24,4,27,2,7,13,6,36,1,2,7,24,1,0,1,0,7,0,0,4,6,0,31,34,4,0,2,0,2,6,0,2,6,0,0,1,1,0,65,69,3,69,7,87,0,0,6,1,2,17,63,39,65,78,125,59,12,83,105,59,136,77,0,79,141,23,29,55,20,88,2,79,6,26,134,24,0,0,8,1,3,0,4,12,59,88,29,109,39,94,26,7,59,3,52,74,30,60,139,11,70,4,7,44,0,2,1,0,7,50,62,80,1,75,31,64,170,79,5,11,168,91,5,2,2,0,0,3,2,0,0,2,47,11,0,0,2,95,94,22,69,83,14,105,39,21,106,94,168,153,123,55,108,84,16,51,82,116,34,61,94,116,112,166,28,113,222,76,76,1,39,63,108,33,79,75,84,38,80,81,166,92,205,19,68,0,1,43,31,10,73,68,79,42,126,32,67,96,22,37,58,11,12,52,11,26,114,58,135,26,112,82,43,45,59,13,11,110,162,5,126,16,102,19,44,45,31,23,90,39,82,25,49,31,61,43,70,10,27,3,40,19,46,57,119,3,20,79,30,0,9,1,8,6,10,30,10,168,114,158,83,19,0,0,14,7,27,12,83,85,51,48,80,76,34,20,129,72,3,130,75,53,8,76,3,54,43,50,80,86,86,78,6,1,75,0,70,0,62,69,3,103,62,127,1,53,10,18,4,69,1,0,0,1,126,101,67,49,29,44,157,64,51,159,15,23,114,30,117,10,160,25,32,99,0,46,5,46,90,120,168